Protein 4P56 (pdb70)

Foldseek 3Di:
DEFEEAEQADCPDLCRVQAVVLQVVLCVVVVNPYGYHYDPHHPDHQQCVLVCQLVVVGFKYKHWPFQDPPQPLLLQLLWAFQAFAFQQLSLLLSLVLCVVWPVLLCSSPRWAFQGKTKFGAKKWWFQPFEDAALCSLAAFEEEECGVVCLLSVLSHHHYDHDHLLCVCVCQVVVVGGTYIDQLLSCPSSVVLVRTAEMEAENRHRTIIMMTMTGRPVVLVPDDPVSNVVSSVCTRSVSRNSSRVSNRVSSVVSVCSVVVPSHDYHYHDPNRVVSSCVSCVCSLVVSVVVCVVSPTDSVVSSVSSSVSSVVVSD/DQAFEEAEQADCPALCNVQAVVLQVLLCVLVVNPYGYDYDPHHPDHQQCVLVCQLVVVGFKYKHWCFQDPPADLLLQLLWAPQQFAFQLLSLLLSLVLCVVWPVLLVRSPRWAFLGKTKFGAKKWWFQPFEDAALCSLAAFEEEECGSVCLLSVLSHHHYDHDHLLCVVVCQVVVVGGTYIDALLSCPRSVPLVRTQEMEGENRHNTMIMMTMTGRPVSLVVDDPVSNVVSSVCTGSVSRNSSRVSNRVSSVVSVCSVVVPRRDYHYHDPNRVVSSCVSCVCSLVVSVVVCVVSPTPSVVSSVSSSVSSVVVRVD/DEEFEEAEPADCPALCNVQAVVLQVLLCVLVVNPYGYHYDPHHPDHQQCVLVCQLVVVGFKYKHWCFQDPPAPLLLQLLWAFLNAQFWQLSLLLSLVLCVPWPCLVVRSPRWDFQGKTKFGAKKWWFQPQADAALCSLAAFEEEECGSVCLLSVLSHHHYDRDDLLCVQVCQVVPVGGTYIDALLSCPSNVCLVGTAEIEAENRHLTIIMMTMTGRPVSLVVDDPSSNVVSSVCTRSVSRNSSRVSNVVSSVVSVCVVVVPSHDYHYHDPNRNVSSCVSCVCSLVVSLVVSVVSPTPSVVSSVSSSVRSVVVD

Structure (mmCIF, N/CA/C/O backbone):
data_4P56
#
_entry.id   4P56
#
_cell.length_a   74.402
_cell.length_b   82.635
_cell.length_c   80.575
_cell.angle_alpha   90.000
_cell.angle_beta   90.840
_cell.angle_gamma   90.000
#
_symmetry.space_group_name_H-M   'P 1 21 1'
#
loop_
_entity.id
_entity.type
_entity.pdbx_description
1 polymer 'Putative extracellular solute-binding protein'
2 non-polymer '(R)-MANDELIC ACID'
3 non-polymer 'TRIETHYLENE GLYCOL'
4 non-polymer '(S)-MANDELIC ACID'
5 water water
#
loop_
_atom_site.group_PDB
_atom_site.id
_atom_site.type_symbol
_atom_site.label_atom_id
_atom_site.label_alt_id
_atom_site.label_comp_id
_atom_site.label_asym_id
_atom_site.label_entity_id
_atom_site.label_seq_id
_atom_site.pdbx_PDB_ins_code
_atom_site.Cartn_x
_atom_site.Cartn_y
_atom_site.Cartn_z
_atom_site.occupancy
_atom_site.B_iso_or_equiv
_atom_site.auth_seq_id
_atom_site.auth_comp_id
_atom_site.auth_asym_id
_atom_site.auth_atom_id
_atom_site.pdbx_PDB_model_num
ATOM 1 N N . VAL A 1 27 ? 44.821 33.017 14.866 1.00 18.07 27 VAL A N 1
ATOM 2 C CA . VAL A 1 27 ? 43.924 33.934 15.578 1.00 18.18 27 VAL A CA 1
ATOM 3 C C . VAL A 1 27 ? 42.480 33.818 15.106 1.00 25.92 27 VAL A C 1
ATOM 4 O O . VAL A 1 27 ? 42.163 34.031 13.928 1.00 22.54 27 VAL A O 1
ATOM 16 N N . GLU A 1 28 ? 41.619 33.486 16.053 1.00 22.32 28 GLU A N 1
ATOM 17 C CA . GLU A 1 28 ? 40.193 33.418 15.843 1.00 15.66 28 GLU A CA 1
ATOM 18 C C . GLU A 1 28 ? 39.583 34.666 16.477 1.00 14.95 28 GLU A C 1
ATOM 19 O O . GLU A 1 28 ? 39.717 34.895 17.668 1.00 15.94 28 GLU A O 1
ATOM 31 N N . LEU A 1 29 ? 38.945 35.487 15.667 1.00 13.75 29 LEU A N 1
ATOM 32 C CA . LEU A 1 29 ? 38.340 36.693 16.154 1.00 13.08 29 LEU A CA 1
ATOM 33 C C . LEU A 1 29 ? 36.881 36.428 16.485 1.00 13.22 29 LEU A C 1
ATOM 34 O O . LEU A 1 29 ? 36.109 35.981 15.621 1.00 15.34 29 LEU A O 1
ATOM 50 N N . THR A 1 30 ? 36.464 36.718 17.699 1.00 13.46 30 THR A N 1
ATOM 51 C CA . THR A 1 30 ? 35.063 36.523 17.998 1.00 13.63 30 THR A CA 1
ATOM 52 C C . THR A 1 30 ? 34.266 37.721 17.461 1.00 12.62 30 THR A C 1
ATOM 53 O O . THR A 1 30 ? 34.743 38.866 17.482 1.00 11.93 30 THR A O 1
ATOM 64 N N . LEU A 1 31 ? 33.054 37.428 16.999 1.00 12.66 31 LEU A N 1
ATOM 65 C CA . LEU A 1 31 ? 32.138 38.382 16.411 1.00 11.91 31 LEU A CA 1
ATOM 66 C C . LEU A 1 31 ? 30.788 38.286 17.126 1.00 12.28 31 LEU A C 1
ATOM 67 O O . LEU A 1 31 ? 30.225 37.210 17.219 1.00 13.11 31 LEU A O 1
ATOM 83 N N . SER A 1 32 ? 30.271 39.395 17.652 1.00 11.77 32 SER A N 1
ATOM 84 C CA . SER A 1 32 ? 28.913 39.401 18.182 1.00 12.08 32 SER A CA 1
ATOM 85 C C . SER A 1 32 ? 27.995 40.166 17.242 1.00 11.47 32 SER A C 1
ATOM 86 O O . SER A 1 32 ? 28.359 41.226 16.751 1.00 10.66 32 SER A O 1
ATOM 94 N N . SER A 1 33 ? 26.804 39.624 17.016 1.00 12.38 33 SER A N 1
ATOM 95 C CA . SER A 1 33 ? 25.784 40.300 16.219 1.00 14.51 33 SER A CA 1
ATOM 96 C C . SER A 1 33 ? 24.484 40.527 16.994 1.00 11.96 33 SER A C 1
ATOM 97 O O . SER A 1 33 ? 24.012 39.631 17.715 1.00 12.85 33 SER A O 1
ATOM 105 N N . TRP A 1 34 ? 23.908 41.713 16.844 1.00 11.34 34 TRP A N 1
ATOM 106 C CA . TRP A 1 34 ? 22.639 42.028 17.492 1.00 11.64 34 TRP A CA 1
ATOM 107 C C . TRP A 1 34 ? 21.487 41.883 16.490 1.00 15.63 34 TRP A C 1
ATOM 108 O O . TRP A 1 34 ? 20.351 42.222 16.792 1.00 12.22 34 TRP A O 1
ATOM 129 N N . LEU A 1 35 ? 21.808 41.365 15.298 1.00 13.32 35 LEU A N 1
ATOM 130 C CA . LEU A 1 35 ? 20.806 40.990 14.291 1.00 12.58 35 LEU A CA 1
ATOM 131 C C . LEU A 1 35 ? 20.727 39.473 14.137 1.00 13.65 35 LEU A C 1
ATOM 132 O O . LEU A 1 35 ? 21.706 38.784 14.367 1.00 14.81 35 LEU A O 1
ATOM 148 N N . PRO A 1 36 ? 19.567 38.957 13.721 1.00 18.38 36 PRO A N 1
ATOM 149 C CA . PRO A 1 36 ? 19.441 37.519 13.474 1.00 25.28 36 PRO A CA 1
ATOM 150 C C . PRO A 1 36 ? 20.486 37.073 12.465 1.00 21.93 36 PRO A C 1
ATOM 151 O O . PRO A 1 36 ? 20.856 37.873 11.600 1.00 17.47 36 PRO A O 1
ATOM 162 N N . PRO A 1 37 ? 20.929 35.815 12.547 1.00 17.80 37 PRO A N 1
ATOM 163 C CA . PRO A 1 37 ? 21.979 35.320 11.643 1.00 16.31 37 PRO A CA 1
ATOM 164 C C . PRO A 1 37 ? 21.518 35.243 10.191 1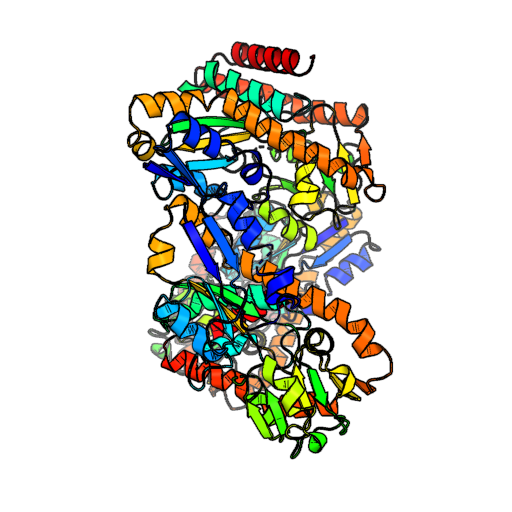.00 18.39 37 PRO A C 1
ATOM 165 O O . PRO A 1 37 ? 22.353 35.210 9.286 1.00 19.44 37 PRO A O 1
ATOM 176 N N . THR A 1 38 ? 20.207 35.224 9.976 1.00 17.20 38 THR A N 1
ATOM 177 C CA . THR A 1 38 ? 19.650 35.200 8.625 1.00 18.37 38 THR A CA 1
ATOM 178 C C . THR A 1 38 ? 19.607 36.614 7.984 1.00 17.33 38 THR A C 1
ATOM 179 O O . THR A 1 38 ? 19.415 36.752 6.775 1.00 18.71 38 THR A O 1
ATOM 190 N N . HIS A 1 39 ? 19.791 37.665 8.783 1.00 15.52 39 HIS A N 1
ATOM 191 C CA . HIS A 1 39 ? 19.765 39.029 8.242 1.00 14.58 39 HIS A CA 1
ATOM 192 C C . HIS A 1 39 ? 20.872 39.280 7.216 1.00 19.00 39 HIS A C 1
ATOM 193 O O . HIS A 1 39 ? 21.960 38.714 7.307 1.00 16.78 39 HIS A O 1
ATOM 208 N N . ALA A 1 40 ? 20.597 40.132 6.239 1.00 13.69 40 ALA A N 1
ATOM 209 C CA . ALA A 1 40 ? 21.591 40.468 5.218 1.00 15.55 40 ALA A CA 1
ATOM 210 C C . ALA A 1 40 ? 22.991 40.757 5.784 1.00 12.20 40 ALA A C 1
ATOM 211 O O . ALA A 1 40 ? 24.008 40.278 5.267 1.00 12.12 40 ALA A O 1
ATOM 218 N N . VAL A 1 41 ? 23.035 41.648 6.755 1.00 11.53 41 VAL A N 1
ATOM 219 C CA . VAL A 1 41 ? 24.272 42.025 7.413 1.00 15.22 41 VAL A CA 1
ATOM 220 C C . VAL A 1 41 ? 25.101 40.831 7.876 1.00 11.04 41 VAL A C 1
ATOM 221 O O . VAL A 1 41 ? 26.328 40.853 7.783 1.00 10.62 41 VAL A O 1
ATOM 234 N N . VAL A 1 42 ? 24.449 39.804 8.399 1.00 11.85 42 VAL A N 1
ATOM 235 C CA . VAL A 1 42 ? 25.199 38.633 8.843 1.00 12.28 42 VAL A CA 1
ATOM 236 C C . VAL A 1 42 ? 25.374 37.627 7.702 1.00 15.42 42 VAL A C 1
ATOM 237 O O . VAL A 1 42 ? 26.514 37.296 7.310 1.00 12.76 42 VAL A O 1
ATOM 250 N N . ALA A 1 43 ? 24.251 37.133 7.186 1.00 13.80 43 ALA A N 1
ATOM 251 C CA . ALA A 1 43 ? 24.259 36.030 6.245 1.00 14.70 43 ALA A CA 1
ATOM 252 C C . ALA A 1 43 ? 24.960 36.403 4.967 1.00 15.58 43 ALA A C 1
ATOM 253 O O . ALA A 1 43 ? 25.662 35.580 4.398 1.00 14.63 43 ALA A O 1
ATOM 260 N N . ASP A 1 44 ? 24.748 37.631 4.488 1.00 16.65 44 ASP A N 1
ATOM 261 C CA . ASP A 1 44 ? 25.255 37.963 3.160 1.00 13.39 44 ASP A CA 1
ATOM 262 C C . ASP A 1 44 ? 26.394 38.971 3.150 1.00 13.91 44 ASP A C 1
ATOM 263 O O . ASP A 1 44 ? 26.890 39.314 2.090 1.00 15.04 44 ASP A O 1
ATOM 272 N N . PHE A 1 45 ? 26.819 39.423 4.310 1.00 11.66 45 PHE A N 1
ATOM 273 C CA . PHE A 1 45 ? 27.933 40.371 4.380 1.00 10.76 45 PHE A CA 1
ATOM 274 C C . PHE A 1 45 ? 29.017 39.803 5.280 1.00 10.62 45 PHE A C 1
ATOM 275 O O . PHE A 1 45 ? 30.043 39.382 4.800 1.00 10.63 45 PHE A O 1
ATOM 292 N N . LEU A 1 46 ? 28.759 39.724 6.578 1.00 10.70 46 LEU A N 1
ATOM 293 C CA . LEU A 1 46 ? 29.808 39.361 7.521 1.00 10.59 46 LEU A CA 1
ATOM 294 C C . LEU A 1 46 ? 30.328 37.936 7.319 1.00 11.31 46 LEU A C 1
ATOM 295 O O . LEU A 1 46 ? 31.537 37.669 7.456 1.00 11.21 46 LEU A O 1
ATOM 328 N N . PRO A 1 48 ? 30.300 35.972 4.450 1.00 12.63 48 PRO A N 1
ATOM 329 C CA . PRO A 1 48 ? 31.198 35.898 3.289 1.00 12.55 48 PRO A CA 1
ATOM 330 C C . PRO A 1 48 ? 32.496 36.671 3.490 1.00 11.73 48 PRO A C 1
ATOM 331 O O . PRO A 1 48 ? 33.549 36.259 2.997 1.00 11.81 48 PRO A O 1
ATOM 342 N N . TRP A 1 49 ? 32.426 37.785 4.210 1.00 14.87 49 TRP A N 1
ATOM 343 C CA . TRP A 1 49 ? 33.612 38.610 4.446 1.00 12.69 49 TRP A CA 1
ATOM 344 C C . TRP A 1 49 ? 34.590 37.829 5.320 1.00 10.96 49 TRP A C 1
ATOM 345 O O . TRP A 1 49 ? 35.791 37.826 5.089 1.00 10.85 49 TRP A O 1
ATOM 366 N N . GLY A 1 50 ? 34.066 37.146 6.330 1.00 11.03 50 GLY A N 1
ATOM 367 C CA . GLY A 1 50 ? 34.899 36.282 7.157 1.00 12.05 50 GLY A CA 1
ATOM 368 C C . GLY A 1 50 ? 35.572 35.185 6.322 1.00 16.14 50 GLY A C 1
ATOM 369 O O . GLY A 1 50 ? 36.737 34.832 6.527 1.00 12.19 50 GLY A O 1
ATOM 373 N N . GLU A 1 51 ? 34.844 34.654 5.350 1.00 12.48 51 GLU A N 1
ATOM 374 C CA . GLU A 1 51 ? 35.425 33.639 4.470 1.00 13.09 51 GLU A CA 1
ATOM 375 C C . GLU A 1 51 ? 36.570 34.248 3.629 1.00 12.55 51 GLU A C 1
ATOM 376 O O . GLU A 1 51 ? 37.607 33.592 3.377 1.00 12.96 51 GLU A O 1
ATOM 388 N N . GLU A 1 52 ? 36.387 35.497 3.199 1.00 12.59 52 GLU A N 1
ATOM 389 C CA . GLU A 1 52 ? 37.421 36.168 2.411 1.00 14.20 52 GLU A CA 1
ATOM 390 C C . GLU A 1 52 ? 38.676 36.333 3.254 1.00 14.10 52 GLU A C 1
ATOM 391 O O . GLU A 1 52 ? 39.758 36.119 2.757 1.00 13.07 52 GLU A O 1
ATOM 403 N N . ILE A 1 53 ? 38.521 36.748 4.519 1.00 11.58 53 ILE A N 1
ATOM 404 C CA . ILE A 1 53 ? 39.637 36.898 5.436 1.00 14.19 53 ILE A CA 1
ATOM 405 C C . ILE A 1 53 ? 40.366 35.555 5.709 1.00 13.27 53 ILE A C 1
ATOM 406 O O . ILE A 1 53 ? 41.615 35.461 5.682 1.00 11.94 53 ILE A O 1
ATOM 422 N N . ARG A 1 54 ? 39.594 34.510 5.962 1.00 12.29 54 ARG A N 1
ATOM 423 C CA . ARG A 1 54 ? 40.167 33.178 6.160 1.00 13.17 54 ARG A CA 1
ATOM 424 C C . ARG A 1 54 ? 40.996 32.777 4.959 1.00 13.35 54 ARG A C 1
ATOM 425 O O . ARG A 1 54 ? 42.172 32.397 5.071 1.00 13.67 54 ARG A O 1
ATOM 446 N N . LYS A 1 55 ? 40.392 32.837 3.779 1.00 13.25 55 LYS A N 1
ATOM 447 C CA . LYS A 1 55 ? 41.103 32.399 2.593 1.00 13.52 55 LYS A CA 1
ATOM 448 C C . LYS A 1 55 ? 42.350 33.236 2.289 1.00 16.73 55 LYS A C 1
ATOM 449 O O . LYS A 1 55 ? 43.360 32.693 1.873 1.00 13.42 55 LYS A O 1
ATOM 468 N N . ALA A 1 56 ? 42.265 34.551 2.468 1.00 13.61 56 ALA A N 1
ATOM 469 C CA . ALA A 1 56 ? 43.380 35.441 2.164 1.00 16.36 56 ALA A CA 1
ATOM 470 C C . ALA A 1 56 ? 44.538 35.389 3.181 1.00 17.14 56 ALA A C 1
ATOM 471 O O . ALA A 1 56 ? 45.603 35.947 2.916 1.00 17.36 56 ALA A O 1
ATO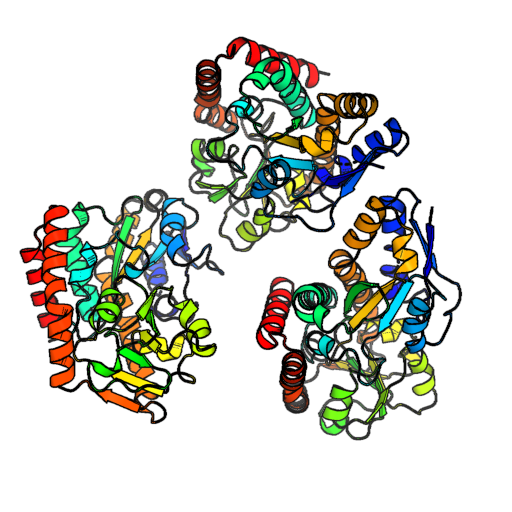M 478 N N . THR A 1 57 ? 44.336 34.751 4.333 1.00 12.46 57 THR A N 1
ATOM 479 C CA . THR A 1 57 ? 45.385 34.666 5.371 1.00 14.46 57 THR A CA 1
ATOM 480 C C . THR A 1 57 ? 45.743 33.195 5.632 1.00 13.72 57 THR A C 1
ATOM 481 O O . THR A 1 57 ? 46.358 32.839 6.642 1.00 14.22 57 THR A O 1
ATOM 492 N N . ASP A 1 58 ? 45.359 32.355 4.688 1.00 17.22 58 ASP A N 1
ATOM 493 C CA . ASP A 1 58 ? 45.563 30.897 4.768 1.00 17.90 58 ASP A CA 1
ATOM 494 C C . ASP A 1 58 ? 45.102 30.312 6.097 1.00 17.25 58 ASP A C 1
ATOM 495 O O . ASP A 1 58 ? 45.789 29.486 6.679 1.00 17.69 58 ASP A O 1
ATOM 504 N N . GLY A 1 59 ? 43.944 30.755 6.582 1.00 16.99 59 GLY A N 1
ATOM 505 C CA . GLY A 1 59 ? 43.407 30.251 7.831 1.00 17.23 59 GLY A CA 1
ATOM 506 C C . GLY A 1 59 ? 44.012 30.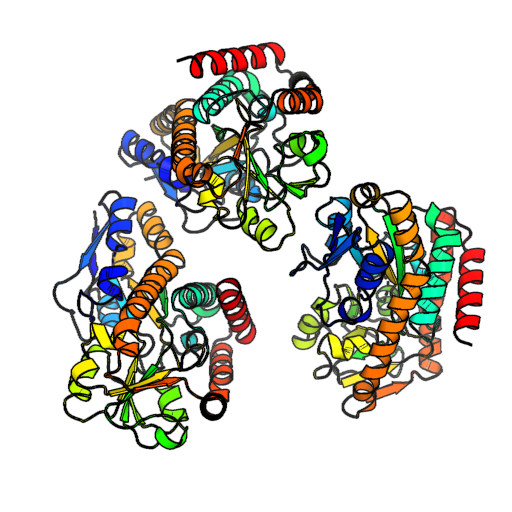874 9.062 1.00 18.95 59 GLY A C 1
ATOM 507 O O . GLY A 1 59 ? 43.611 30.576 10.172 1.00 19.73 59 GLY A O 1
ATOM 511 N N . ARG A 1 60 ? 44.973 31.766 8.892 1.00 15.33 60 ARG A N 1
ATOM 512 C CA . ARG A 1 60 ? 45.637 32.325 10.069 1.00 18.65 60 ARG A CA 1
ATOM 513 C C . ARG A 1 60 ? 44.743 33.283 10.848 1.00 16.70 60 ARG A C 1
ATOM 514 O O . ARG A 1 60 ? 44.965 33.517 12.052 1.00 22.27 60 ARG A O 1
ATOM 535 N N . VAL A 1 61 ? 43.759 33.852 10.161 1.00 15.40 61 VAL A N 1
ATOM 536 C CA . VAL A 1 61 ? 42.768 34.739 10.775 1.00 12.93 61 VAL A CA 1
ATOM 537 C C . VAL A 1 61 ? 41.380 34.275 10.382 1.00 17.51 61 VAL A C 1
ATOM 538 O O . VAL A 1 61 ? 41.071 34.176 9.207 1.00 19.29 61 VAL A O 1
ATOM 551 N N . THR A 1 62 ? 40.553 33.961 11.374 1.00 14.78 62 THR A N 1
ATOM 552 C CA . THR A 1 62 ? 39.163 33.620 11.101 1.00 13.60 62 THR A CA 1
ATOM 553 C C . THR A 1 62 ? 38.237 34.418 12.012 1.00 15.60 62 THR A C 1
ATOM 554 O O . THR A 1 62 ? 38.683 34.967 13.046 1.00 14.68 62 THR A O 1
ATOM 565 N N . LEU A 1 63 ? 36.975 34.513 11.603 1.00 10.92 63 LEU A N 1
ATOM 566 C CA . LEU A 1 63 ? 35.924 35.186 12.373 1.00 10.35 63 LEU A CA 1
ATOM 567 C C . LEU A 1 63 ? 34.985 34.113 12.890 1.00 18.20 63 LEU A C 1
ATOM 568 O O . LEU A 1 63 ? 34.505 33.280 12.114 1.00 18.03 63 LEU A O 1
ATOM 584 N N . ARG A 1 64 ? 34.717 34.112 14.190 1.00 12.67 64 ARG A N 1
ATOM 585 C CA . ARG A 1 64 ? 33.775 33.140 14.755 1.00 11.48 64 ARG A CA 1
ATOM 586 C C . ARG A 1 64 ? 32.562 33.904 15.235 1.00 12.32 64 ARG A C 1
ATOM 587 O O . ARG A 1 64 ? 32.680 34.746 16.127 1.00 10.89 64 ARG A O 1
ATOM 608 N N . LEU A 1 65 ? 31.415 33.640 14.622 1.00 11.01 65 LEU A N 1
ATOM 609 C CA . LEU A 1 65 ? 30.149 34.240 15.058 1.00 11.72 65 LEU A CA 1
ATOM 610 C C . LEU A 1 65 ? 29.625 33.602 16.335 1.00 12.18 65 LEU A C 1
ATOM 611 O O . LEU A 1 65 ? 29.348 32.404 16.385 1.00 11.78 65 LEU A O 1
ATOM 627 N N . LEU A 1 66 ? 29.518 34.406 17.380 1.00 12.37 66 LEU A N 1
ATOM 628 C CA . LEU A 1 66 ? 29.042 33.906 18.665 1.00 11.35 66 LEU A CA 1
ATOM 629 C C . LEU A 1 66 ? 27.554 33.589 18.510 1.00 12.19 66 LEU A C 1
ATOM 630 O O . LEU A 1 66 ? 26.843 34.278 17.781 1.00 12.10 66 LEU A O 1
ATOM 646 N N . PRO A 1 67 ? 27.076 32.551 19.195 1.00 12.69 67 PRO A N 1
ATOM 647 C CA . PRO A 1 67 ? 25.690 32.087 19.029 1.00 13.34 67 PRO A CA 1
ATOM 648 C C . PRO A 1 67 ? 24.625 33.047 19.606 1.00 15.45 67 PRO A C 1
ATOM 649 O O . PRO A 1 67 ? 23.460 32.920 19.245 1.00 17.73 67 PRO A O 1
ATOM 660 N N . LYS A 1 68 ? 25.013 33.957 20.491 1.00 15.77 68 LYS A N 1
ATOM 661 C CA . LYS A 1 68 ? 24.084 34.944 21.061 1.00 19.61 68 LYS A CA 1
ATOM 662 C C . LYS A 1 68 ? 24.724 36.311 21.035 1.00 16.18 68 LYS A C 1
ATOM 663 O O . LYS A 1 68 ? 25.959 36.444 21.069 1.00 15.01 68 LYS A O 1
ATOM 682 N N . ALA A 1 69 ? 23.901 37.357 21.020 1.00 13.66 69 ALA A N 1
ATOM 683 C CA . ALA A 1 69 ? 24.448 38.706 21.219 1.00 12.21 69 ALA A CA 1
ATOM 684 C C . ALA A 1 69 ? 25.041 38.770 22.630 1.00 11.75 69 ALA A C 1
ATOM 685 O O . ALA A 1 69 ? 24.436 38.252 23.557 1.00 15.75 69 ALA A O 1
ATOM 692 N N . VAL A 1 70 ? 26.228 39.359 22.801 1.00 13.52 70 VAL A N 1
ATOM 693 C CA . VAL A 1 70 ? 26.848 39.400 24.134 1.00 16.47 70 VAL A CA 1
ATOM 694 C C . VAL A 1 70 ? 26.301 40.532 25.003 1.00 14.54 70 VAL A C 1
ATOM 695 O O . VAL A 1 70 ? 26.525 40.560 26.209 1.00 17.33 70 VAL A O 1
ATOM 708 N N . THR A 1 71 ? 25.611 41.480 24.380 1.00 12.41 71 THR A N 1
ATOM 709 C CA . THR A 1 71 ? 24.962 42.565 25.120 1.00 11.67 71 THR A CA 1
ATOM 710 C C . THR A 1 71 ? 23.861 43.165 24.253 1.00 13.52 71 THR A C 1
ATOM 711 O O . THR A 1 71 ? 23.518 42.595 23.227 1.00 12.45 71 THR A O 1
ATOM 722 N N . ASN A 1 72 ? 23.301 44.301 24.659 1.00 14.27 72 ASN A N 1
ATOM 723 C CA . ASN A 1 72 ? 22.261 44.953 23.852 1.00 14.62 72 ASN A CA 1
ATOM 724 C C . ASN A 1 72 ? 22.880 45.631 22.638 1.00 10.97 72 ASN A C 1
ATOM 725 O O . ASN A 1 72 ? 24.090 45.781 22.562 1.00 12.59 72 ASN A O 1
ATOM 736 N N . PRO A 1 73 ? 22.057 46.064 21.680 1.00 12.22 73 PRO A N 1
ATOM 737 C CA . PRO A 1 73 ? 22.688 46.602 20.451 1.00 12.82 73 PRO A CA 1
ATOM 738 C C . PRO A 1 73 ? 23.642 47.784 20.655 1.00 15.34 73 PRO A C 1
ATOM 739 O O . PRO A 1 73 ? 24.773 47.785 20.147 1.00 13.95 73 PRO A O 1
ATOM 750 N N . ALA A 1 74 ? 23.222 48.792 21.408 1.00 10.73 74 ALA A N 1
ATOM 751 C CA . ALA A 1 74 ? 24.079 49.940 21.611 1.00 12.63 74 ALA A CA 1
ATOM 752 C C . ALA A 1 74 ? 25.343 49.576 22.394 1.00 11.55 74 ALA A C 1
ATOM 753 O O . ALA A 1 74 ? 26.399 50.153 22.167 1.00 16.80 74 ALA A O 1
ATOM 760 N N . GLY A 1 75 ? 25.234 48.578 23.284 1.00 12.98 75 GLY A N 1
ATOM 761 C CA . GLY A 1 75 ? 26.354 48.118 24.093 1.00 10.06 75 GLY A CA 1
ATOM 762 C C . GLY A 1 75 ? 27.483 47.464 23.317 1.00 9.58 75 GLY A C 1
ATOM 763 O O . GLY A 1 75 ? 28.565 47.198 23.850 1.00 9.85 75 GLY A O 1
ATOM 767 N N . HIS A 1 76 ? 27.249 47.199 22.047 1.00 8.96 76 HIS A N 1
ATOM 768 C CA . HIS A 1 76 ? 28.243 46.505 21.245 1.00 8.61 76 HIS A CA 1
ATOM 769 C C . HIS A 1 76 ? 29.528 47.320 21.011 1.00 8.56 76 HIS A C 1
ATOM 770 O O . HIS A 1 76 ? 30.588 46.740 20.827 1.00 8.88 76 HIS A O 1
ATOM 785 N N . PHE A 1 77 ? 29.468 48.647 21.047 1.00 8.73 77 PHE A N 1
ATOM 786 C CA . PHE A 1 77 ? 30.692 49.414 20.846 1.00 8.87 77 PHE A CA 1
ATOM 787 C C . PHE A 1 77 ? 31.635 49.162 22.033 1.00 9.83 77 PHE A C 1
ATOM 788 O O . PHE A 1 77 ? 32.813 48.810 21.865 1.00 11.71 77 PHE A O 1
ATOM 805 N N . ASP A 1 78 ? 31.115 49.357 23.239 1.00 10.86 78 ASP A N 1
ATOM 806 C CA . ASP A 1 78 ? 31.903 49.100 24.445 1.00 11.31 78 ASP A CA 1
ATOM 807 C C . ASP A 1 78 ? 32.338 47.622 24.574 1.00 10.91 78 ASP A C 1
ATOM 808 O O . ASP A 1 78 ? 33.415 47.347 25.109 1.00 11.99 78 ASP A O 1
ATOM 817 N N . ALA A 1 79 ? 31.510 46.688 24.116 1.00 10.18 79 ALA A N 1
ATOM 818 C CA . ALA A 1 79 ? 31.897 45.267 24.159 1.00 12.65 79 ALA A CA 1
ATOM 819 C C . ALA A 1 79 ? 33.209 45.093 23.423 1.00 13.80 79 ALA A C 1
ATOM 820 O O . ALA A 1 79 ? 34.111 44.383 23.898 1.00 10.42 79 ALA A O 1
ATOM 827 N N . VAL A 1 80 ? 33.348 45.770 22.287 1.00 9.51 80 VAL A N 1
ATOM 828 C CA . VAL A 1 80 ? 34.610 45.692 21.539 1.00 9.44 80 VAL A CA 1
ATOM 829 C C . VAL A 1 80 ? 35.744 46.429 22.259 1.00 10.72 80 VAL A C 1
ATOM 830 O O . VAL A 1 80 ? 36.845 45.869 22.450 1.00 10.44 80 VAL A O 1
ATOM 843 N N . ARG A 1 81 ? 35.465 47.661 22.699 1.00 10.35 81 ARG A N 1
ATOM 844 C CA . ARG A 1 81 ? 36.467 48.472 23.336 1.00 11.10 81 ARG A CA 1
ATOM 845 C C . ARG A 1 81 ? 36.997 47.776 24.585 1.00 11.81 81 ARG A C 1
ATOM 846 O O . ARG A 1 81 ? 38.194 47.794 24.851 1.00 12.40 81 ARG A O 1
ATOM 867 N N . ASP A 1 82 ? 36.104 47.118 25.317 1.00 14.23 82 ASP A N 1
ATOM 868 C CA . ASP A 1 82 ? 36.461 46.473 26.580 1.00 17.63 82 ASP A CA 1
ATOM 869 C C . ASP A 1 82 ? 37.050 45.079 26.375 1.00 15.44 82 ASP A C 1
ATOM 870 O O . ASP A 1 82 ? 37.470 44.427 27.320 1.00 16.15 82 ASP A O 1
ATOM 879 N N . GLY A 1 83 ? 37.055 44.583 25.148 1.00 11.85 83 GLY A N 1
ATOM 880 C CA . GLY A 1 83 ? 37.686 43.298 24.877 1.00 13.60 83 GLY A CA 1
ATOM 881 C C . GLY A 1 83 ? 36.809 42.072 25.136 1.00 17.86 83 GLY A C 1
ATOM 882 O O . GLY A 1 83 ? 37.301 40.937 25.181 1.00 18.71 83 GLY A O 1
ATOM 886 N N . LEU A 1 84 ? 35.513 42.300 25.322 1.00 11.59 84 LEU A N 1
ATOM 887 C CA . LEU A 1 84 ? 34.540 41.221 25.509 1.00 11.66 84 LEU A CA 1
ATOM 888 C C . LEU A 1 84 ? 34.363 40.418 24.232 1.00 11.04 84 LEU A C 1
ATOM 889 O O . LEU A 1 84 ? 34.188 39.179 24.263 1.00 12.11 84 LEU A O 1
ATOM 905 N N . VAL A 1 85 ? 34.430 41.109 23.098 1.00 12.07 85 VAL A N 1
ATOM 906 C CA . VAL A 1 85 ? 34.444 40.452 21.784 1.00 10.49 85 VAL A CA 1
ATOM 907 C C . VAL A 1 85 ? 35.399 41.208 20.906 1.00 12.52 85 VAL A C 1
ATOM 908 O O . VAL A 1 85 ? 35.745 42.361 21.204 1.00 15.10 85 VAL A O 1
ATOM 921 N N . ASP A 1 86 ? 35.834 40.581 19.812 1.00 11.32 86 ASP A N 1
ATOM 922 C CA . ASP A 1 86 ? 36.884 41.159 18.999 1.00 9.36 86 ASP A CA 1
ATOM 923 C C . ASP A 1 86 ? 36.343 42.090 17.899 1.00 8.88 86 ASP A C 1
ATOM 924 O O . ASP A 1 86 ? 36.972 43.105 17.604 1.00 10.19 86 ASP A O 1
ATOM 933 N N . VAL A 1 87 ? 35.205 41.731 17.313 1.00 8.56 87 VAL A N 1
ATOM 934 C CA . VAL A 1 87 ? 34.664 42.420 16.151 1.00 8.22 87 VAL A CA 1
ATOM 935 C C . VAL A 1 87 ? 33.154 42.575 16.265 1.00 7.95 87 VAL A C 1
ATOM 936 O O . VAL A 1 87 ? 32.462 41.693 16.759 1.00 9.43 87 VAL A O 1
ATOM 949 N N . THR A 1 88 ? 32.642 43.717 15.831 1.00 8.15 88 THR A N 1
ATOM 950 C CA . THR A 1 88 ? 31.215 43.842 15.684 1.00 11.90 88 THR A CA 1
ATOM 951 C C . THR A 1 88 ? 30.857 44.925 14.686 1.00 10.76 88 THR A C 1
ATOM 952 O O . THR A 1 88 ? 31.735 45.545 14.110 1.00 8.14 88 THR A O 1
ATOM 963 N N . PHE A 1 89 ? 29.553 45.131 14.507 1.00 7.74 89 PHE A N 1
ATOM 964 C CA . PHE A 1 89 ? 29.045 46.303 13.780 1.00 8.52 89 PHE A CA 1
ATOM 965 C C . PHE A 1 89 ? 28.158 47.129 14.699 1.00 10.89 89 PHE A C 1
ATOM 966 O O . PHE A 1 89 ? 27.488 46.584 15.586 1.00 9.02 89 PHE A O 1
ATOM 983 N N . VAL A 1 90 ? 28.173 48.445 14.510 1.00 9.66 90 VAL A N 1
ATOM 984 C CA . VAL A 1 90 ? 27.388 49.324 15.366 1.00 7.22 90 VAL A CA 1
ATOM 985 C C . VAL A 1 90 ? 26.665 50.313 14.487 1.00 7.84 90 VAL A C 1
ATOM 986 O O . VAL A 1 90 ? 27.197 50.720 13.459 1.00 8.17 90 VAL A O 1
ATOM 999 N N . SER A 1 91 ? 25.460 50.701 14.890 1.00 7.44 91 SER A N 1
ATOM 1000 C CA . SER A 1 91 ? 24.741 51.710 14.147 1.00 8.64 91 SER A CA 1
ATOM 1001 C C . SER A 1 91 ? 25.060 53.095 14.696 1.00 8.84 91 SER A C 1
ATOM 1002 O O . SER A 1 91 ? 24.933 53.335 15.875 1.00 10.78 91 SER A O 1
ATOM 1010 N N . HIS A 1 92 ? 25.412 54.000 13.799 1.00 8.05 92 HIS A N 1
ATOM 1011 C CA . HIS A 1 92 ? 25.736 55.358 14.180 1.00 9.05 92 HIS A CA 1
ATOM 1012 C C . HIS A 1 92 ? 24.547 56.082 14.765 1.00 17.40 92 HIS A C 1
ATOM 1013 O O . HIS A 1 92 ? 24.709 57.033 15.522 1.00 23.56 92 HIS A O 1
ATOM 1028 N N . ALA A 1 93 ? 23.360 55.594 14.453 1.00 9.54 93 ALA A N 1
ATOM 1029 C CA . ALA A 1 93 ? 22.137 56.140 15.033 1.00 11.67 93 ALA A CA 1
ATOM 1030 C C . ALA A 1 93 ? 21.971 55.854 16.533 1.00 9.44 93 ALA A C 1
ATOM 1031 O O . ALA A 1 93 ? 21.182 56.515 17.207 1.00 10.71 93 ALA A O 1
ATOM 1038 N N . TYR A 1 94 ? 22.658 54.854 17.057 1.00 8.49 94 TYR A N 1
ATOM 1039 C CA . TYR A 1 94 ? 22.351 54.361 18.389 1.00 9.30 94 TYR A CA 1
ATOM 1040 C C . TYR A 1 94 ? 23.118 55.119 19.482 1.00 12.03 94 TYR A C 1
ATOM 1041 O O . TYR A 1 94 ? 22.992 54.774 20.648 1.00 12.02 94 TYR A O 1
ATOM 1059 N N . TYR A 1 95 ? 23.901 56.125 19.099 1.00 11.60 95 TYR A N 1
ATOM 1060 C CA . TYR A 1 95 ? 24.738 56.878 20.073 1.00 12.90 95 TYR A CA 1
ATOM 1061 C C . TYR A 1 95 ? 24.531 58.380 19.982 1.00 12.41 95 TYR A C 1
ATOM 1062 O O . TYR A 1 95 ? 25.319 59.085 19.370 1.00 16.39 95 TYR A O 1
ATOM 1080 N N . PRO A 1 96 ? 23.479 58.875 20.622 1.00 18.65 96 PRO A N 1
ATOM 1081 C CA . PRO A 1 96 ? 23.113 60.299 20.567 1.00 27.09 96 PRO A CA 1
ATOM 1082 C C . PRO A 1 96 ? 24.293 61.171 20.895 1.00 24.58 96 PRO A C 1
ATOM 1083 O O . PRO A 1 96 ? 24.873 60.969 21.970 1.00 14.22 96 PRO A O 1
ATOM 1094 N N . GLY A 1 97 ? 24.641 62.078 19.982 1.00 20.74 97 GLY A N 1
ATOM 1095 C CA . GLY A 1 97 ? 25.741 63.010 20.151 1.00 22.96 97 GLY A CA 1
ATOM 1096 C C . GLY A 1 97 ? 27.121 62.588 19.667 1.00 29.42 97 GLY A C 1
ATOM 1097 O O . GLY A 1 97 ? 28.005 63.430 19.667 1.00 27.58 97 GLY A O 1
ATOM 1101 N N . ARG A 1 98 ? 27.333 61.335 19.233 1.00 20.76 98 ARG A N 1
ATOM 1102 C CA . ARG A 1 98 ? 28.700 60.812 19.145 1.00 27.44 98 ARG A CA 1
ATOM 1103 C C . ARG A 1 98 ? 29.303 60.632 17.756 1.00 29.77 98 ARG A C 1
ATOM 1104 O O . ARG A 1 98 ? 30.543 60.520 17.581 1.00 23.05 98 ARG A O 1
ATOM 1125 N N . PHE A 1 99 ? 28.410 60.590 16.790 1.00 11.53 99 PHE A N 1
ATOM 1126 C CA . PHE A 1 99 ? 28.742 60.328 15.395 1.00 10.92 99 PHE A CA 1
ATOM 1127 C C . PHE A 1 99 ? 28.064 61.379 14.524 1.00 10.86 99 PHE A C 1
ATOM 1128 O O . PHE A 1 99 ? 27.546 61.090 13.437 1.00 10.40 99 PHE A O 1
ATOM 1145 N N . GLN A 1 100 ? 28.114 62.618 14.989 1.00 12.91 100 GLN A N 1
ATOM 1146 C CA . GLN A 1 100 ? 27.509 63.717 14.252 1.00 12.27 100 GLN A CA 1
ATOM 1147 C C . GLN A 1 100 ? 28.103 63.869 12.868 1.00 11.98 100 GLN A C 1
ATOM 1148 O O . GLN A 1 100 ? 27.399 64.289 11.934 1.00 13.15 100 GLN A O 1
ATOM 1162 N N . LEU A 1 101 ? 29.385 63.536 12.711 1.00 11.21 101 LEU A N 1
ATOM 1163 C CA . LEU A 1 101 ? 30.031 63.708 11.420 1.00 12.29 101 LEU A CA 1
ATOM 1164 C C . LEU A 1 101 ? 29.523 62.723 10.348 1.00 12.28 101 LEU A C 1
ATOM 1165 O O . LEU A 1 101 ? 29.767 62.941 9.183 1.00 10.51 101 LEU A O 1
ATOM 1181 N N . THR A 1 102 ? 28.865 61.639 10.728 1.00 10.82 102 THR A N 1
ATOM 1182 C CA . THR A 1 102 ? 28.369 60.695 9.716 1.00 9.56 102 THR A CA 1
ATOM 1183 C C . THR A 1 102 ? 27.120 61.183 8.979 1.00 9.57 102 THR A C 1
ATOM 1184 O O . THR A 1 102 ? 26.727 60.595 7.981 1.00 9.31 102 THR A O 1
ATOM 1195 N N . LYS A 1 103 ? 26.500 62.240 9.473 1.00 9.94 103 LYS A N 1
ATOM 1196 C CA . LYS A 1 103 ? 25.193 62.641 8.985 1.00 10.01 103 LYS A CA 1
ATOM 1197 C C . LYS A 1 103 ? 25.187 63.183 7.535 1.00 12.27 103 LYS A C 1
ATOM 1198 O O . LYS A 1 103 ? 24.142 63.219 6.913 1.00 10.16 103 LYS A O 1
ATOM 1217 N N . PHE A 1 104 ? 26.339 63.592 7.004 1.00 10.31 104 PHE A N 1
ATOM 1218 C CA . PHE A 1 104 ? 26.413 64.046 5.600 1.00 10.68 104 PHE A CA 1
ATOM 1219 C C . PHE A 1 104 ? 25.940 62.947 4.654 1.00 10.19 104 PHE A C 1
ATOM 1220 O O . PHE A 1 104 ? 25.444 63.234 3.562 1.00 11.36 104 PHE A O 1
ATOM 1237 N N . ALA A 1 105 ? 26.096 61.681 5.055 1.00 10.03 105 ALA A N 1
ATOM 1238 C CA . ALA A 1 105 ? 25.905 60.553 4.136 1.00 9.76 105 ALA A CA 1
ATOM 1239 C C . ALA A 1 105 ? 24.473 60.038 4.085 1.00 14.05 105 ALA A C 1
ATOM 1240 O O . ALA A 1 105 ? 24.164 59.159 3.274 1.00 12.27 105 ALA A O 1
ATOM 1247 N N . VAL A 1 106 ? 23.613 60.593 4.928 1.00 9.43 106 VAL A N 1
ATOM 1248 C CA . VAL A 1 106 ? 22.293 60.010 5.161 1.00 10.46 106 VAL A CA 1
ATOM 1249 C C . VAL A 1 106 ? 21.161 61.045 5.103 1.00 12.65 106 VAL A C 1
ATOM 1250 O O . VAL A 1 106 ? 20.037 60.779 5.542 1.00 12.46 106 VAL A O 1
ATOM 1263 N N . LEU A 1 107 ? 21.440 62.199 4.504 1.00 13.61 107 LEU A N 1
ATOM 1264 C CA . LEU A 1 107 ? 20.451 63.257 4.411 1.00 13.69 107 LEU A CA 1
ATOM 1265 C C . LEU A 1 107 ? 19.281 62.814 3.524 1.00 10.71 107 LEU A C 1
ATOM 1266 O O . LEU A 1 107 ? 19.412 61.906 2.717 1.00 12.99 107 LEU A O 1
ATOM 1282 N N . PRO A 1 108 ? 18.126 63.460 3.676 1.00 11.07 108 PRO A N 1
ATOM 1283 C CA . PRO A 1 108 ? 17.013 63.091 2.785 1.00 11.30 108 PRO A CA 1
ATOM 1284 C C . PRO A 1 108 ? 17.353 63.268 1.299 1.00 17.67 108 PRO A C 1
ATOM 1285 O O . PRO A 1 108 ? 18.039 64.228 0.938 1.00 13.11 108 PRO A O 1
ATOM 1296 N N . PHE A 1 109 ? 16.893 62.331 0.477 1.00 12.98 109 PHE A N 1
ATOM 1297 C CA . PHE A 1 109 ? 16.862 62.456 -0.997 1.00 14.01 109 PHE A CA 1
ATOM 1298 C C . PHE A 1 109 ? 18.223 62.478 -1.669 1.00 19.54 109 PHE A C 1
ATOM 1299 O O . PHE A 1 109 ? 18.424 63.204 -2.636 1.00 26.46 109 PHE A O 1
ATOM 1316 N N . SER A 1 110 ? 19.152 61.698 -1.156 1.00 20.65 110 SER A N 1
ATOM 1317 C CA . SER A 1 110 ? 20.539 61.861 -1.529 1.00 28.38 110 SER A CA 1
ATOM 1318 C C . SER A 1 110 ? 21.215 60.637 -2.115 1.00 26.41 110 SER A C 1
ATOM 1319 O O . SER A 1 110 ? 22.399 60.692 -2.406 1.00 28.12 110 SER A O 1
ATOM 1327 N N . GLY A 1 111 ? 20.521 59.520 -2.236 1.00 30.06 111 GLY A N 1
ATOM 1328 C CA . GLY A 1 111 ? 21.218 58.313 -2.663 1.00 31.10 111 GLY A CA 1
ATOM 1329 C C . GLY A 1 111 ? 20.297 57.164 -2.983 1.00 26.27 111 GLY A C 1
ATOM 1330 O O . GLY A 1 111 ? 19.477 56.783 -2.141 1.00 17.94 111 GLY A O 1
ATOM 1334 N N . ASP A 1 112 ? 20.483 56.596 -4.176 1.00 20.82 112 ASP A N 1
ATOM 1335 C CA . ASP A 1 112 ? 19.568 55.598 -4.740 1.00 25.36 112 ASP A CA 1
ATOM 1336 C C . ASP A 1 112 ? 19.723 54.205 -4.150 1.00 15.82 112 ASP A C 1
ATOM 1337 O O . ASP A 1 112 ? 18.747 53.444 -4.063 1.00 17.25 112 ASP A O 1
ATOM 1346 N N . THR A 1 113 ? 20.951 53.841 -3.814 1.00 11.17 113 THR A N 1
ATOM 1347 C CA . THR A 1 113 ? 21.223 52.461 -3.407 1.00 13.28 113 THR A CA 1
ATOM 1348 C C . THR A 1 113 ? 22.129 52.429 -2.195 1.00 10.93 113 THR A C 1
ATOM 1349 O O . THR A 1 113 ? 22.820 53.399 -1.908 1.00 14.45 113 THR A O 1
ATOM 1360 N N . ALA A 1 114 ? 22.106 51.308 -1.467 1.00 9.86 114 ALA A N 1
ATOM 1361 C CA . ALA A 1 114 ? 23.043 51.103 -0.382 1.00 9.51 114 ALA A CA 1
ATOM 1362 C C . ALA A 1 114 ? 24.476 51.023 -0.910 1.00 10.42 114 ALA A C 1
ATOM 1363 O O . ALA A 1 114 ? 25.406 51.438 -0.226 1.00 9.08 114 ALA A O 1
ATOM 1370 N N . THR A 1 115 ? 24.665 50.459 -2.102 1.00 11.87 115 THR A N 1
ATOM 1371 C CA . THR A 1 115 ? 26.013 50.322 -2.646 1.00 9.91 115 THR A CA 1
ATOM 1372 C C . THR A 1 115 ? 26.674 51.661 -2.890 1.00 9.94 115 THR A C 1
ATOM 1373 O O . THR A 1 115 ? 27.794 51.921 -2.409 1.00 9.69 115 THR A O 1
ATOM 1384 N N . SER A 1 116 ? 26.020 52.529 -3.647 1.00 10.32 116 SER A N 1
ATOM 1385 C CA . SER A 1 116 ? 26.602 53.841 -3.922 1.00 13.05 116 SER A CA 1
ATOM 1386 C C . SER A 1 116 ? 26.840 54.662 -2.636 1.00 14.28 116 SER A C 1
ATOM 1387 O O . SER A 1 116 ? 27.936 55.224 -2.428 1.00 11.97 116 SER A O 1
ATOM 1395 N N . ARG A 1 117 ? 25.847 54.688 -1.748 1.00 14.75 117 ARG A N 1
ATOM 1396 C CA . ARG A 1 117 ? 25.969 55.439 -0.477 1.00 14.08 117 ARG A CA 1
ATOM 1397 C C . ARG A 1 117 ? 27.067 54.898 0.445 1.00 13.61 117 ARG A C 1
ATOM 1398 O O . ARG A 1 117 ? 27.773 55.677 1.103 1.00 9.74 117 ARG A O 1
ATOM 1419 N N . SER A 1 118 ? 27.197 53.573 0.513 1.00 13.85 118 SER A N 1
ATOM 1420 C CA . SER A 1 118 ? 28.223 52.956 1.343 1.00 9.50 118 SER A CA 1
ATOM 1421 C C . SER A 1 118 ? 29.611 53.343 0.848 1.00 13.75 118 SER A C 1
ATOM 1422 O O . SER A 1 118 ? 30.477 53.749 1.616 1.00 9.32 118 SER A O 1
ATOM 1430 N N . ILE A 1 119 ? 29.835 53.178 -0.446 1.00 10.58 119 ILE A N 1
ATOM 1431 C CA . ILE A 1 119 ? 31.148 53.455 -1.010 1.00 10.13 119 ILE A CA 1
ATOM 1432 C C . ILE A 1 119 ? 31.482 54.925 -0.827 1.00 9.41 119 ILE A C 1
ATOM 1433 O O . ILE A 1 119 ? 32.569 55.258 -0.379 1.00 11.84 119 ILE A O 1
ATOM 1449 N N . ALA A 1 120 ? 30.543 55.800 -1.157 1.00 9.60 120 ALA A N 1
ATOM 1450 C CA . ALA A 1 120 ? 30.798 57.231 -1.064 1.00 10.17 120 ALA A CA 1
ATOM 1451 C C . ALA A 1 120 ? 30.938 57.658 0.391 1.00 9.53 120 ALA A C 1
ATOM 1452 O O . ALA A 1 120 ? 31.778 58.502 0.726 1.00 9.70 120 ALA A O 1
ATOM 1459 N N . ALA A 1 121 ? 30.164 57.053 1.282 1.00 9.55 121 ALA A N 1
ATOM 1460 C CA . ALA A 1 121 ? 30.277 57.406 2.702 1.00 8.95 121 ALA A CA 1
ATOM 1461 C C . ALA A 1 121 ? 31.643 57.041 3.257 1.00 8.88 121 ALA A C 1
ATOM 1462 O O . ALA A 1 121 ? 32.280 57.848 3.927 1.00 9.03 121 ALA A O 1
ATOM 1469 N N . TRP A 1 122 ? 32.082 55.811 3.021 1.00 8.72 122 TRP A N 1
ATOM 1470 C CA . TRP A 1 122 ? 33.401 55.399 3.490 1.00 8.72 122 TRP A CA 1
ATOM 1471 C C . TRP A 1 122 ? 34.510 56.232 2.862 1.00 9.07 122 TRP A C 1
ATOM 1472 O O . TRP A 1 122 ? 35.426 56.663 3.550 1.00 9.20 122 TRP A O 1
ATOM 1493 N N . ASP A 1 123 ? 34.470 56.421 1.557 1.00 9.32 123 ASP A N 1
ATOM 1494 C CA . ASP A 1 123 ? 35.562 57.120 0.892 1.00 11.81 123 ASP A CA 1
ATOM 1495 C C . ASP A 1 123 ? 35.668 58.523 1.498 1.00 10.65 123 ASP A C 1
ATOM 1496 O O . ASP A 1 123 ? 36.766 59.034 1.730 1.00 10.28 123 ASP A O 1
ATOM 1505 N N . THR A 1 124 ? 34.528 59.134 1.791 1.00 9.94 124 THR A N 1
ATOM 1506 C CA . THR A 1 124 ? 34.521 60.515 2.303 1.00 10.28 124 THR A CA 1
ATOM 1507 C C . THR A 1 124 ? 35.066 60.511 3.740 1.00 10.17 124 THR A C 1
ATOM 1508 O O . THR A 1 124 ? 35.912 61.349 4.098 1.00 10.58 124 THR A O 1
ATOM 1519 N N . TYR A 1 125 ? 34.563 59.574 4.550 1.00 9.72 125 TYR A N 1
ATOM 1520 C CA . TYR A 1 125 ? 34.948 59.451 5.963 1.00 9.69 125 TYR A CA 1
ATOM 1521 C C . TYR A 1 125 ? 36.452 59.189 6.090 1.00 9.88 125 TYR A C 1
ATOM 1522 O O . TYR A 1 125 ? 37.144 59.826 6.867 1.00 10.24 125 TYR A O 1
ATOM 1540 N N . GLU A 1 126 ? 36.941 58.247 5.303 1.00 11.07 126 GLU A N 1
ATOM 1541 C CA . GLU A 1 126 ? 38.357 57.924 5.291 1.00 11.14 126 GLU A CA 1
ATOM 1542 C C . GLU A 1 126 ? 39.217 59.136 4.892 1.00 10.82 126 GLU A C 1
ATOM 1543 O O . GLU A 1 126 ? 40.217 59.420 5.527 1.00 11.48 126 GLU A O 1
ATOM 1555 N N . LYS A 1 127 ? 38.834 59.829 3.826 1.00 10.67 127 LYS A N 1
ATOM 1556 C CA . LYS A 1 127 ? 39.654 60.945 3.334 1.00 15.73 127 LYS A CA 1
ATOM 1557 C C . LYS A 1 127 ? 39.622 62.178 4.242 1.00 13.84 127 LYS A C 1
ATOM 1558 O O . LYS A 1 127 ? 40.622 62.852 4.391 1.00 12.25 127 LYS A O 1
ATOM 1577 N N . TYR A 1 128 ? 38.480 62.488 4.840 1.00 11.93 128 TYR A N 1
ATOM 1578 C CA . TYR A 1 128 ? 38.325 63.796 5.490 1.00 12.03 128 TYR A CA 1
ATOM 1579 C C . TYR A 1 128 ? 38.058 63.748 6.998 1.00 11.96 128 TYR A C 1
ATOM 1580 O O . TYR A 1 128 ? 38.284 64.735 7.694 1.00 12.52 128 TYR A O 1
ATOM 1598 N N . LEU A 1 129 ? 37.512 62.645 7.499 1.00 10.76 129 LEU A N 1
ATOM 1599 C CA . LEU A 1 129 ? 36.877 62.700 8.811 1.00 10.29 129 LEU A CA 1
ATOM 1600 C C . LEU A 1 129 ? 37.542 61.838 9.891 1.00 15.43 129 LEU A C 1
ATOM 1601 O O . LEU A 1 129 ? 37.228 61.978 11.074 1.00 9.76 129 LEU A O 1
ATOM 1617 N N . LEU A 1 130 ? 38.465 60.976 9.498 1.00 10.63 130 LEU A N 1
ATOM 1618 C CA . LEU A 1 130 ? 39.077 60.049 10.446 1.00 12.19 130 LEU A CA 1
ATOM 1619 C C . LEU A 1 130 ? 39.781 60.776 11.591 1.00 12.49 130 LEU A C 1
ATOM 1620 O O . LEU A 1 130 ? 39.782 60.286 12.725 1.00 12.69 130 LEU A O 1
ATOM 1636 N N . LYS A 1 131 ? 40.421 61.914 11.291 1.00 11.20 131 LYS A N 1
ATOM 1637 C CA . LYS A 1 131 ? 41.188 62.652 12.290 1.00 11.87 131 LYS A CA 1
ATOM 1638 C C . LYS A 1 131 ? 40.386 63.196 13.472 1.00 11.69 131 LYS A C 1
ATOM 1639 O O . LYS A 1 131 ? 40.959 63.480 14.521 1.00 12.18 131 LYS A O 1
ATOM 1658 N N . ALA A 1 132 ? 39.071 63.289 13.310 1.00 12.24 132 ALA A N 1
ATOM 1659 C CA . ALA A 1 132 ? 38.181 63.764 14.371 1.00 13.59 132 ALA A CA 1
ATOM 1660 C C . ALA A 1 132 ? 37.970 62.751 15.528 1.00 15.84 132 ALA A C 1
ATOM 1661 O O . ALA A 1 132 ? 37.425 63.109 16.590 1.00 14.47 132 ALA A O 1
ATOM 1668 N N . ASP A 1 133 ? 38.352 61.497 15.294 1.00 11.47 133 ASP A N 1
ATOM 1669 C CA . ASP A 1 133 ? 38.420 60.450 16.330 1.00 15.00 133 ASP A CA 1
ATOM 1670 C C . ASP A 1 133 ? 37.044 60.097 16.912 1.00 9.92 133 ASP A C 1
ATOM 1671 O O . ASP A 1 133 ? 36.936 59.765 18.093 1.00 12.96 133 ASP A O 1
ATOM 1680 N N . GLU A 1 134 ? 35.997 60.116 16.093 1.00 8.88 134 GLU A N 1
ATOM 1681 C CA . GLU A 1 134 ? 34.673 59.737 16.598 1.00 8.41 134 GLU A CA 1
ATOM 1682 C C . GLU A 1 134 ? 34.625 58.295 17.117 1.00 8.16 134 GLU A C 1
ATOM 1683 O O . GLU A 1 134 ? 33.822 58.004 18.008 1.00 9.41 134 GLU A O 1
ATOM 1695 N N . HIS A 1 135 ? 35.444 57.398 16.552 1.00 12.62 135 HIS A N 1
ATOM 1696 C CA . HIS A 1 135 ? 35.446 55.973 16.942 1.00 13.99 135 HIS A CA 1
ATOM 1697 C C . HIS A 1 135 ? 36.556 55.685 17.962 1.00 9.72 135 HIS A C 1
ATOM 1698 O O . HIS A 1 135 ? 37.231 54.660 17.893 1.00 12.80 135 HIS A O 1
ATOM 1713 N N . LYS A 1 136 ? 36.771 56.626 18.886 1.00 9.42 136 LYS A N 1
ATOM 1714 C CA . LYS A 1 136 ? 37.879 56.532 19.825 1.00 12.22 136 LYS A CA 1
ATOM 1715 C C . LYS A 1 136 ? 37.849 55.192 20.547 1.00 10.33 136 LYS A C 1
ATOM 1716 O O . LYS A 1 136 ? 36.789 54.755 20.995 1.00 14.50 136 LYS A O 1
ATOM 1735 N N . GLY A 1 137 ? 39.013 54.564 20.672 1.00 15.83 137 GLY A N 1
ATOM 1736 C CA . GLY A 1 137 ? 39.174 53.415 21.547 1.00 18.05 137 GLY A CA 1
ATOM 1737 C C . GLY A 1 137 ? 39.038 52.059 20.865 1.00 17.62 137 GLY A C 1
ATOM 1738 O O . GLY A 1 137 ? 39.300 51.034 21.487 1.00 12.27 137 GLY A O 1
ATOM 1742 N N . VAL A 1 138 ? 38.634 52.050 19.598 1.00 10.08 138 VAL A N 1
ATOM 1743 C CA . VAL A 1 138 ? 38.595 50.820 18.795 1.00 9.94 138 VAL A CA 1
ATOM 1744 C C . VAL A 1 138 ? 39.230 51.120 17.428 1.00 9.78 138 VAL A C 1
ATOM 1745 O O . VAL A 1 138 ? 39.469 52.294 17.077 1.00 10.13 138 VAL A O 1
ATOM 1758 N N . ARG A 1 139 ? 39.543 50.087 16.656 1.00 10.27 139 ARG A N 1
ATOM 1759 C CA . ARG A 1 139 ? 39.999 50.330 15.291 1.00 10.18 139 ARG A CA 1
ATOM 1760 C C . ARG A 1 139 ? 38.816 50.307 14.374 1.00 9.52 139 ARG A C 1
ATOM 1761 O O . ARG A 1 139 ? 38.026 49.369 14.392 1.00 9.71 139 ARG A O 1
ATOM 1782 N N . LEU A 1 140 ? 38.654 51.381 13.602 1.00 8.86 140 LEU A N 1
ATOM 1783 C CA . LEU A 1 140 ? 37.577 51.455 12.621 1.00 8.53 140 LEU A CA 1
ATOM 1784 C C . LEU A 1 140 ? 38.042 50.768 11.341 1.00 8.64 140 LEU A C 1
ATOM 1785 O O . LEU A 1 140 ? 38.986 51.205 10.704 1.00 9.80 140 LEU A O 1
ATOM 1801 N N . LEU A 1 141 ? 37.367 49.699 10.959 1.00 8.78 141 LEU A N 1
ATOM 1802 C CA . LEU A 1 141 ? 37.737 48.982 9.737 1.00 9.39 141 LEU A CA 1
ATOM 1803 C C . LEU A 1 141 ? 36.996 49.573 8.516 1.00 11.85 141 LEU A C 1
ATOM 1804 O O . LEU A 1 141 ? 37.567 49.706 7.438 1.00 10.58 141 LEU A O 1
ATOM 1820 N N . GLY A 1 142 ? 35.732 49.935 8.683 1.00 8.20 142 GLY A N 1
ATOM 1821 C CA . GLY A 1 142 ? 34.957 50.409 7.548 1.00 9.52 142 GLY A CA 1
ATOM 1822 C C . GLY A 1 142 ? 33.577 50.875 7.955 1.00 7.46 142 GLY A C 1
ATOM 1823 O O . GLY A 1 142 ? 33.176 50.673 9.097 1.00 7.17 142 GLY A O 1
ATOM 1827 N N . ILE A 1 143 ? 32.883 51.514 7.019 1.00 7.32 143 ILE A N 1
ATOM 1828 C CA . ILE A 1 143 ? 31.548 52.005 7.240 1.00 6.87 143 ILE A CA 1
ATOM 1829 C C . ILE A 1 143 ? 30.722 51.596 6.032 1.00 7.03 143 ILE A C 1
ATOM 1830 O O . ILE A 1 143 ? 31.228 51.508 4.925 1.00 8.39 143 ILE A O 1
ATOM 1846 N N . TYR A 1 144 ? 29.449 51.342 6.251 1.00 8.34 144 TYR A N 1
ATOM 1847 C CA . TYR A 1 144 ? 28.515 51.101 5.170 1.00 7.96 144 TYR A CA 1
ATOM 1848 C C . TYR A 1 144 ? 27.192 51.794 5.542 1.00 6.68 144 TYR A C 1
ATOM 1849 O O . TYR A 1 144 ? 27.011 52.257 6.657 1.00 6.31 144 TYR A O 1
ATOM 1867 N N . ALA A 1 145 ? 26.270 51.826 4.596 1.00 10.59 145 ALA A N 1
ATOM 1868 C CA . ALA A 1 145 ? 24.956 52.435 4.824 1.00 11.52 145 ALA A CA 1
ATOM 1869 C C . ALA A 1 145 ? 23.929 51.488 4.273 1.00 14.92 145 ALA A C 1
ATOM 1870 O O . ALA A 1 145 ? 24.246 50.709 3.373 1.00 11.47 145 ALA A O 1
ATOM 1877 N N . HIS A 1 146 ? 22.701 51.538 4.786 1.00 13.33 146 HIS A N 1
ATOM 1878 C CA . HIS A 1 146 ? 21.644 50.773 4.157 1.00 12.93 146 HIS A CA 1
ATOM 1879 C C . HIS A 1 146 ? 20.999 51.561 3.010 1.00 13.02 146 HIS A C 1
ATOM 1880 O O . HIS A 1 146 ? 21.466 52.647 2.645 1.00 12.40 146 HIS A O 1
ATOM 1895 N N . GLY A 1 147 ? 19.941 51.014 2.441 1.00 15.31 147 GLY A N 1
ATOM 1896 C CA . GLY A 1 147 ? 19.323 51.634 1.290 1.00 10.87 147 GLY A CA 1
ATOM 1897 C C . GLY A 1 147 ? 18.408 52.772 1.664 1.00 13.01 147 GLY A C 1
ATOM 1898 O O . GLY A 1 147 ? 18.386 53.208 2.811 1.00 14.47 147 GLY A O 1
ATOM 1902 N N . PRO A 1 148 ? 17.660 53.278 0.681 1.00 11.56 148 PRO A N 1
ATOM 1903 C CA . PRO A 1 148 ? 16.724 54.378 0.870 1.00 11.75 148 PRO A CA 1
ATOM 1904 C C . PRO A 1 148 ? 15.730 54.056 1.976 1.00 8.63 148 PRO A C 1
ATOM 1905 O O . PRO A 1 148 ? 15.114 52.984 1.952 1.00 11.76 148 PRO A O 1
ATOM 1916 N N . GLY A 1 149 ? 15.580 54.978 2.915 1.00 8.15 149 GLY A N 1
ATOM 1917 C CA . GLY A 1 149 ? 14.630 54.818 4.009 1.00 7.95 149 GLY A CA 1
ATOM 1918 C C . GLY A 1 149 ? 13.212 55.055 3.513 1.00 10.43 149 GLY A C 1
ATOM 1919 O O . GLY A 1 149 ? 12.951 55.903 2.643 1.00 9.92 149 GLY A O 1
ATOM 1923 N N . ILE A 1 150 ? 12.295 54.289 4.070 1.00 10.14 150 ILE A N 1
ATOM 1924 C CA . ILE A 1 150 ? 10.892 54.349 3.685 1.00 12.33 150 ILE A CA 1
ATOM 1925 C C . ILE A 1 150 ? 10.041 54.650 4.907 1.00 12.77 150 ILE A C 1
ATOM 1926 O O . ILE A 1 150 ? 10.371 54.233 6.016 1.00 12.12 150 ILE A O 1
ATOM 1942 N N . ALA A 1 151 ? 8.941 55.372 4.717 1.00 11.38 151 ALA A N 1
ATOM 1943 C CA . ALA A 1 151 ? 8.029 55.602 5.813 1.00 10.02 151 ALA A CA 1
ATOM 1944 C C . ALA A 1 151 ? 6.930 54.538 5.823 1.00 11.50 151 ALA A C 1
ATOM 1945 O O . ALA A 1 151 ? 5.994 54.590 5.013 1.00 12.58 151 ALA A O 1
ATOM 1952 N N . PHE A 1 152 ? 7.036 53.592 6.755 1.00 10.99 152 PHE A N 1
ATOM 1953 C CA . PHE A 1 152 ? 6.034 52.532 6.897 1.00 12.97 152 PHE A CA 1
ATOM 1954 C C . PHE A 1 152 ? 5.073 52.831 8.046 1.00 15.73 152 PHE A C 1
ATOM 1955 O O . PHE A 1 152 ? 5.494 53.230 9.151 1.00 15.49 152 PHE A O 1
ATOM 1972 N N . THR A 1 153 ? 3.781 52.604 7.811 1.00 12.32 153 THR A N 1
ATOM 1973 C CA . THR A 1 153 ? 2.802 52.754 8.882 1.00 12.66 153 THR A CA 1
ATOM 1974 C C . THR A 1 153 ? 1.790 51.618 8.892 1.00 16.79 153 THR A C 1
ATOM 1975 O O . THR A 1 153 ? 1.517 50.979 7.874 1.00 15.17 153 THR A O 1
ATOM 1986 N N . THR A 1 154 ? 1.213 51.405 10.061 1.00 13.46 154 THR A N 1
ATOM 1987 C CA . THR A 1 154 ? 0.325 50.279 10.284 1.00 14.29 154 THR A CA 1
ATOM 1988 C C . THR A 1 154 ? -1.023 50.554 9.630 1.00 21.01 154 THR A C 1
ATOM 1989 O O . THR A 1 154 ? -1.514 49.721 8.890 1.00 22.31 154 THR A O 1
ATOM 2000 N N . SER A 1 155 ? -1.598 51.733 9.855 1.00 20.39 155 SER A N 1
ATOM 2001 C CA . SER A 1 155 ? -2.956 51.993 9.387 1.00 22.10 155 SER A CA 1
ATOM 2002 C C . SER A 1 155 ? -3.173 53.391 8.804 1.00 22.84 155 SER A C 1
ATOM 2003 O O . SER A 1 155 ? -4.253 53.704 8.305 1.00 25.49 155 SER A O 1
ATOM 2011 N N . LYS A 1 156 ? -2.157 54.238 8.859 1.00 17.58 156 LYS A N 1
ATOM 2012 C CA . LYS A 1 156 ? -2.326 55.626 8.459 1.00 21.44 156 LYS A CA 1
ATOM 2013 C C . LYS A 1 156 ? -1.471 55.943 7.247 1.00 18.35 156 LYS A C 1
ATOM 2014 O O . LYS A 1 156 ? -0.252 55.945 7.337 1.00 26.64 156 LYS A O 1
ATOM 2033 N N . PRO A 1 157 ? -2.108 56.219 6.107 1.00 19.83 157 PRO A N 1
ATOM 2034 C CA . PRO A 1 157 ? -1.335 56.536 4.911 1.00 23.11 157 PRO A CA 1
ATOM 2035 C C . PRO A 1 157 ? -0.612 57.857 5.048 1.00 21.47 157 PRO A C 1
ATOM 2036 O O . PRO A 1 157 ? -1.063 58.766 5.760 1.00 25.34 157 PRO A O 1
ATOM 2047 N N . VAL A 1 158 ? 0.535 57.948 4.391 1.00 16.85 158 VAL A N 1
ATOM 2048 C CA . VAL A 1 158 ? 1.304 59.185 4.374 1.00 15.76 158 VAL A CA 1
ATOM 2049 C C . VAL A 1 158 ? 1.389 59.695 2.943 1.00 17.85 158 VAL A C 1
ATOM 2050 O O . VAL A 1 158 ? 2.220 59.238 2.164 1.00 21.14 158 VAL A O 1
ATOM 2063 N N . LYS A 1 159 ? 0.527 60.648 2.611 1.00 22.08 159 LYS A N 1
ATOM 2064 C CA . LYS A 1 159 ? 0.471 61.219 1.276 1.00 25.46 159 LYS A CA 1
ATOM 2065 C C . LYS A 1 159 ? 0.694 62.738 1.266 1.00 29.35 159 LYS A C 1
ATOM 2066 O O . LYS A 1 159 ? 1.064 63.284 0.243 1.00 28.49 159 LYS A O 1
ATOM 2085 N N . GLN A 1 160 ? 0.473 63.407 2.400 1.00 27.35 160 GLN A N 1
ATOM 2086 C CA . GLN A 1 160 ? 0.759 64.843 2.514 1.00 17.95 160 GLN A CA 1
ATOM 2087 C C . GLN A 1 160 ? 1.471 65.111 3.837 1.00 17.11 160 GLN A C 1
ATOM 2088 O O . GLN A 1 160 ? 1.388 64.300 4.753 1.00 16.45 160 GLN A O 1
ATOM 2102 N N . ILE A 1 161 ? 2.178 66.234 3.931 1.00 23.16 161 ILE A N 1
ATOM 2103 C CA . ILE A 1 161 ? 3.099 66.468 5.059 1.00 19.20 161 ILE A CA 1
ATOM 2104 C C . ILE A 1 161 ? 2.348 66.353 6.395 1.00 19.99 161 ILE A C 1
ATOM 2105 O O . ILE A 1 161 ? 2.874 65.819 7.376 1.00 18.84 161 ILE A O 1
ATOM 2121 N N . GLY A 1 162 ? 1.105 66.821 6.412 1.00 20.76 162 GLY A N 1
ATOM 2122 C CA . GLY A 1 162 ? 0.308 66.810 7.618 1.00 22.78 162 GLY A CA 1
ATOM 2123 C C . GLY A 1 162 ? 0.026 65.413 8.154 1.00 20.99 162 GLY A C 1
ATOM 2124 O O . GLY A 1 162 ? -0.256 65.268 9.338 1.00 18.49 162 GLY A O 1
ATOM 2128 N N . ASP A 1 163 ? 0.124 64.395 7.305 1.00 18.28 163 ASP A N 1
ATOM 2129 C CA . ASP A 1 163 ? -0.145 63.014 7.720 1.00 23.34 163 ASP A CA 1
ATOM 2130 C C . ASP A 1 163 ? 0.876 62.485 8.741 1.00 23.18 163 ASP A C 1
ATOM 2131 O O . ASP A 1 163 ? 0.581 61.546 9.484 1.00 19.83 163 ASP A O 1
ATOM 2140 N N . PHE A 1 164 ? 2.070 63.079 8.793 1.00 16.91 164 PHE A N 1
ATOM 2141 C CA . PHE A 1 164 ? 3.056 62.670 9.796 1.00 18.80 164 PHE A CA 1
ATOM 2142 C C . PHE A 1 164 ? 2.708 63.153 11.192 1.00 14.12 164 PHE A C 1
ATOM 2143 O O . PHE A 1 164 ? 3.258 62.640 12.189 1.00 18.31 164 PHE A O 1
ATOM 2160 N N . GLN A 1 165 ? 1.865 64.179 11.295 1.00 15.13 165 GLN A N 1
ATOM 2161 C CA . GLN A 1 165 ? 1.711 64.848 12.581 1.00 15.63 165 GLN A CA 1
ATOM 2162 C C . GLN A 1 165 ? 1.174 63.876 13.623 1.00 19.45 165 GLN A C 1
ATOM 2163 O O . GLN A 1 165 ? 0.120 63.281 13.444 1.00 22.39 165 GLN A O 1
ATOM 2177 N N . GLY A 1 166 ? 1.919 63.708 14.709 1.00 24.30 166 GLY A N 1
ATOM 2178 C CA . GLY A 1 166 ? 1.472 62.872 15.803 1.00 23.13 166 GLY A CA 1
ATOM 2179 C C . GLY A 1 166 ? 1.762 61.383 15.686 1.00 29.50 166 GLY A C 1
ATOM 2180 O O . GLY A 1 166 ? 1.587 60.667 16.673 1.00 27.18 166 GLY A O 1
ATOM 2184 N N . LEU A 1 167 ? 2.194 60.889 14.523 1.00 14.00 167 LEU A N 1
ATOM 2185 C CA . LEU A 1 167 ? 2.520 59.469 14.414 1.00 16.02 167 LEU A CA 1
ATOM 2186 C C . LEU A 1 167 ? 3.707 59.121 15.292 1.00 12.71 167 LEU A C 1
ATOM 2187 O O . LEU A 1 167 ? 4.753 59.791 15.259 1.00 17.81 167 LEU A O 1
ATOM 2203 N N . LYS A 1 168 ? 3.554 58.036 16.036 1.00 12.86 168 LYS A N 1
ATOM 2204 C CA . LYS A 1 168 ? 4.630 57.501 16.843 1.00 13.71 168 LYS A CA 1
ATOM 2205 C C . LYS A 1 168 ? 5.414 56.541 15.969 1.00 13.93 168 LYS A C 1
ATOM 2206 O O . LYS A 1 168 ? 4.928 55.460 15.580 1.00 12.62 168 LYS A O 1
ATOM 2225 N N . ILE A 1 169 ? 6.620 56.960 15.618 1.00 10.68 169 ILE A N 1
ATOM 2226 C CA . ILE A 1 169 ? 7.423 56.245 14.639 1.00 9.97 169 ILE A CA 1
ATOM 2227 C C . ILE A 1 169 ? 8.697 55.686 15.244 1.00 16.90 169 ILE A C 1
ATOM 2228 O O . ILE A 1 169 ? 9.547 56.435 15.751 1.00 13.69 169 ILE A O 1
ATOM 2244 N N . ARG A 1 170 ? 8.836 54.367 15.190 1.00 11.23 170 ARG A N 1
ATOM 2245 C CA . ARG A 1 170 ? 10.072 53.737 15.615 1.00 13.08 170 ARG A CA 1
ATOM 2246 C C . ARG A 1 170 ? 11.191 54.166 14.675 1.00 13.43 170 ARG A C 1
ATOM 2247 O O . ARG A 1 170 ? 11.150 53.893 13.474 1.00 9.99 170 ARG A O 1
ATOM 2268 N N . VAL A 1 171 ? 12.202 54.827 15.220 1.00 12.98 171 VAL A N 1
ATOM 2269 C CA . VAL A 1 171 ? 13.392 55.156 14.467 1.00 9.79 171 VAL A CA 1
ATOM 2270 C C . VAL A 1 171 ? 14.648 54.638 15.164 1.00 7.08 171 VAL A C 1
ATOM 2271 O O . VAL A 1 171 ? 14.653 54.430 16.369 1.00 7.36 171 VAL A O 1
ATOM 2284 N N . GLY A 1 172 ? 15.725 54.417 14.414 1.00 8.02 172 GLY A N 1
ATOM 2285 C CA . GLY A 1 172 ? 16.965 54.001 15.035 1.00 10.50 172 GLY A CA 1
ATOM 2286 C C . GLY A 1 172 ? 17.527 55.066 15.969 1.00 11.04 172 GLY A C 1
ATOM 2287 O O . GLY A 1 172 ? 18.046 54.783 17.056 1.00 15.83 172 GLY A O 1
ATOM 2291 N N . GLY A 1 173 ? 17.388 56.314 15.545 1.00 12.36 173 GLY A N 1
ATOM 2292 C CA . GLY A 1 173 ? 18.019 57.442 16.192 1.00 9.08 173 GLY A CA 1
ATOM 2293 C C . GLY A 1 173 ? 18.603 58.304 15.087 1.00 11.97 173 GLY A C 1
ATOM 2294 O O . GLY A 1 173 ? 18.198 58.178 13.928 1.00 10.23 173 GLY A O 1
ATOM 2298 N N . GLY A 1 174 ? 19.567 59.163 15.415 1.00 14.71 174 GLY A N 1
ATOM 2299 C CA . GLY A 1 174 ? 20.282 59.898 14.375 1.00 12.27 174 GLY A CA 1
ATOM 2300 C C . GLY A 1 174 ? 19.371 60.611 13.368 1.00 10.67 174 GLY A C 1
ATOM 2301 O O . GLY A 1 174 ? 18.367 61.240 13.744 1.00 11.81 174 GLY A O 1
ATOM 2322 N N . ALA A 1 176 ? 17.289 59.528 11.169 1.00 9.71 176 ALA A N 1
ATOM 2323 C CA . ALA A 1 176 ? 15.921 59.054 11.084 1.00 9.17 176 ALA A CA 1
ATOM 2324 C C . ALA A 1 176 ? 15.087 59.827 12.094 1.00 9.43 176 ALA A C 1
ATOM 2325 O O . ALA A 1 176 ? 13.978 60.268 11.805 1.00 11.51 176 ALA A O 1
ATOM 2332 N N . ALA A 1 177 ? 15.641 59.988 13.290 1.00 9.65 177 ALA A N 1
ATOM 2333 C CA . ALA A 1 177 ? 14.984 60.704 14.364 1.00 10.16 177 ALA A CA 1
ATOM 2334 C C . ALA A 1 177 ? 14.867 62.187 14.031 1.00 10.66 177 ALA A C 1
ATOM 2335 O O . ALA A 1 177 ? 13.820 62.807 14.283 1.00 11.15 177 ALA A O 1
ATOM 2342 N N . ASP A 1 178 ? 15.931 62.757 13.459 1.00 10.70 178 ASP A N 1
ATOM 2343 C CA . ASP A 1 178 ? 15.933 64.193 13.099 1.00 11.60 178 ASP A CA 1
ATOM 2344 C C . ASP A 1 178 ? 14.809 64.419 12.091 1.00 11.28 178 ASP A C 1
ATOM 2345 O O . ASP A 1 178 ? 14.043 65.380 12.203 1.00 11.97 178 ASP A O 1
ATOM 2354 N N . VAL A 1 179 ? 14.733 63.547 11.089 1.00 10.71 179 VAL A N 1
ATOM 2355 C CA . VAL A 1 179 ? 13.682 63.658 10.084 1.00 11.78 179 VAL A CA 1
ATOM 2356 C C . VAL A 1 179 ? 12.284 63.483 10.700 1.00 11.14 179 VAL A C 1
ATOM 2357 O O . VAL A 1 179 ? 11.394 64.296 10.454 1.00 11.98 179 VAL A O 1
ATOM 2370 N N . ALA A 1 180 ? 12.072 62.431 11.481 1.00 10.77 180 ALA A N 1
ATOM 2371 C CA . ALA A 1 180 ? 10.764 62.237 12.132 1.00 15.42 180 ALA A CA 1
ATOM 2372 C C . ALA A 1 180 ? 10.310 63.497 12.876 1.00 12.12 180 ALA A C 1
ATOM 2373 O O . ALA A 1 180 ? 9.185 63.964 12.707 1.00 13.58 180 ALA A O 1
ATOM 2380 N N . LYS A 1 181 ? 11.196 64.041 13.709 1.00 12.31 181 LYS A N 1
ATOM 2381 C CA . LYS A 1 181 ? 10.876 65.229 14.495 1.00 14.03 181 LYS A CA 1
ATOM 2382 C C . LYS A 1 181 ? 10.557 66.373 13.535 1.00 14.35 181 LYS A C 1
ATOM 2383 O O . LYS A 1 181 ? 9.569 67.075 13.699 1.00 16.19 181 LYS A O 1
ATOM 2402 N N . ALA A 1 182 ? 11.382 66.553 12.507 1.00 13.56 182 ALA A N 1
ATOM 2403 C CA . ALA A 1 182 ? 11.210 67.719 11.642 1.00 14.30 182 ALA A CA 1
ATOM 2404 C C . ALA A 1 182 ? 9.854 67.701 10.902 1.00 14.78 182 ALA A C 1
ATOM 2405 O O . ALA A 1 182 ? 9.241 68.747 10.679 1.00 15.91 182 ALA A O 1
ATOM 2412 N N . VAL A 1 183 ? 9.415 66.515 10.495 1.00 14.08 183 VAL A N 1
ATOM 2413 C CA . VAL A 1 183 ? 8.155 66.406 9.774 1.00 16.63 183 VAL A CA 1
ATOM 2414 C C . VAL A 1 183 ? 6.952 66.349 10.726 1.00 15.92 183 VAL A C 1
ATOM 2415 O O . VAL A 1 183 ? 5.818 66.243 10.281 1.00 16.13 183 VAL A O 1
ATOM 2428 N N . GLY A 1 184 ? 7.202 66.424 12.035 1.00 16.74 184 GLY A N 1
ATOM 2429 C CA . GLY A 1 184 ? 6.126 66.558 13.002 1.00 20.01 184 GLY A CA 1
ATOM 2430 C C . GLY A 1 184 ? 5.677 65.244 13.610 1.00 20.30 184 GLY A C 1
ATOM 2431 O O . GLY A 1 184 ? 4.672 65.209 14.343 1.00 19.44 184 GLY A O 1
ATOM 2435 N N . ALA A 1 185 ? 6.391 64.156 13.318 1.00 17.81 185 ALA A N 1
ATOM 2436 C CA . ALA A 1 185 ? 6.070 62.867 13.955 1.00 14.26 185 ALA A CA 1
ATOM 2437 C C . ALA A 1 185 ? 6.721 62.798 15.349 1.00 18.61 185 ALA A C 1
ATOM 2438 O O . ALA A 1 185 ? 7.480 63.692 15.730 1.00 15.17 185 ALA A O 1
ATOM 2445 N N . SER A 1 186 ? 6.425 61.748 16.115 1.00 20.33 186 SER A N 1
ATOM 2446 C CA . SER A 1 186 ? 7.015 61.589 17.461 1.00 16.54 186 SER A CA 1
ATOM 2447 C C . SER A 1 186 ? 7.950 60.410 17.409 1.00 18.72 186 SER A C 1
ATOM 2448 O O . SER A 1 186 ? 7.516 59.261 17.427 1.00 16.19 186 SER A O 1
ATOM 2456 N N . PRO A 1 187 ? 9.245 60.689 17.290 1.00 14.65 187 PRO A N 1
ATOM 2457 C CA . PRO A 1 187 ? 10.135 59.544 17.169 1.00 13.55 187 PRO A CA 1
ATOM 2458 C C . PRO A 1 187 ? 10.198 58.730 18.440 1.00 14.54 187 PRO A C 1
ATOM 2459 O O . PRO A 1 187 ? 10.213 59.269 19.548 1.00 15.20 187 PRO A O 1
ATOM 2470 N N . ILE A 1 188 ? 10.196 57.420 18.250 1.00 11.42 188 ILE A N 1
ATOM 2471 C CA . ILE A 1 188 ? 10.531 56.460 19.281 1.00 11.59 188 ILE A CA 1
ATOM 2472 C C . ILE A 1 188 ? 11.870 55.827 18.912 1.00 10.97 188 ILE A C 1
ATOM 2473 O O . ILE A 1 188 ? 11.936 54.897 18.082 1.00 11.06 188 ILE A O 1
ATOM 2489 N N . ALA A 1 189 ? 12.955 56.344 19.502 1.00 11.26 189 ALA A N 1
ATOM 2490 C CA . ALA A 1 189 ? 14.310 55.852 19.187 1.00 10.92 189 ALA A CA 1
ATOM 2491 C C . ALA A 1 189 ? 14.621 54.597 19.961 1.00 11.19 189 ALA A C 1
ATOM 2492 O O . ALA A 1 189 ? 14.885 54.653 21.164 1.00 11.96 189 ALA A O 1
ATOM 2499 N N . LYS A 1 190 ? 14.592 53.462 19.261 1.00 10.73 190 LYS A N 1
ATOM 2500 C CA . LYS A 1 190 ? 14.946 52.165 19.826 1.00 12.88 190 LYS A CA 1
ATOM 2501 C C . LYS A 1 190 ? 15.637 51.336 18.734 1.00 12.34 190 LYS A C 1
ATOM 2502 O O . LYS A 1 190 ? 15.401 51.538 17.537 1.00 14.13 190 LYS A O 1
ATOM 2521 N N . PRO A 1 191 ? 16.491 50.384 19.140 1.00 11.15 191 PRO A N 1
ATOM 2522 C CA . PRO A 1 191 ? 17.204 49.578 18.152 1.00 11.09 191 PRO A CA 1
ATOM 2523 C C . PRO A 1 191 ? 16.244 48.763 17.296 1.00 10.79 191 PRO A C 1
ATOM 2524 O O . PRO A 1 191 ? 15.154 48.438 17.752 1.00 12.03 191 PRO A O 1
ATOM 2535 N N . ALA A 1 192 ? 16.680 48.425 16.089 1.00 10.70 192 ALA A N 1
ATOM 2536 C CA . ALA A 1 192 ? 15.853 47.717 15.108 1.00 12.66 192 ALA A CA 1
ATOM 2537 C C . ALA A 1 192 ? 15.097 46.490 15.644 1.00 11.06 192 ALA A C 1
ATOM 2538 O O . ALA A 1 192 ? 13.910 46.349 15.373 1.00 10.94 192 ALA A O 1
ATOM 2545 N N . PRO A 1 193 ? 15.760 45.615 16.398 1.00 11.72 193 PRO A N 1
ATOM 2546 C CA . PRO A 1 193 ? 15.015 44.422 16.835 1.00 16.65 193 PRO A CA 1
ATOM 2547 C C . PRO A 1 193 ? 13.793 44.715 17.706 1.00 13.70 193 PRO A C 1
ATOM 2548 O O . PRO A 1 193 ? 12.995 43.802 17.918 1.00 12.54 193 PRO A O 1
ATOM 2559 N N . GLU A 1 194 ? 13.648 45.935 18.220 1.00 11.67 194 GLU A N 1
ATOM 2560 C CA . GLU A 1 194 ? 12.470 46.246 19.008 1.00 11.86 194 GLU A CA 1
ATOM 2561 C C . GLU A 1 194 ? 11.236 46.568 18.151 1.00 16.38 194 GLU A C 1
ATOM 2562 O O . GLU A 1 194 ? 10.142 46.757 18.689 1.00 12.21 194 GLU A O 1
ATOM 2574 N N . SER A 1 195 ? 11.409 46.644 16.833 1.00 14.26 195 SER A N 1
ATOM 2575 C CA . SER A 1 195 ? 10.359 47.164 15.964 1.00 14.51 195 SER A CA 1
ATOM 2576 C C . SER A 1 195 ? 9.108 46.257 15.958 1.00 19.46 195 SER A C 1
ATOM 2577 O O . SER A 1 195 ? 7.977 46.735 15.986 1.00 11.48 195 SER A O 1
ATOM 2585 N N . TYR A 1 196 ? 9.305 44.947 15.975 1.00 12.06 196 TYR A N 1
ATOM 2586 C CA . TYR A 1 196 ? 8.173 44.034 15.933 1.00 12.50 196 TYR A CA 1
ATOM 2587 C C . TYR A 1 196 ? 7.319 44.177 17.191 1.00 13.91 196 TYR A C 1
ATOM 2588 O O . TYR A 1 196 ? 6.084 44.310 17.119 1.00 16.64 196 TYR A O 1
ATOM 2606 N N . GLU A 1 197 ? 7.954 44.172 18.354 1.00 15.24 197 GLU A N 1
ATOM 2607 C CA . GLU A 1 197 ? 7.189 44.321 19.588 1.00 17.46 197 GLU A CA 1
ATOM 2608 C C . GLU A 1 197 ? 6.406 45.651 19.626 1.00 13.24 197 GLU A C 1
ATOM 2609 O O . GLU A 1 197 ? 5.228 45.706 20.008 1.00 13.85 197 GLU A O 1
ATOM 2621 N N . LEU A 1 198 ? 7.065 46.735 19.256 1.00 12.58 198 LEU A N 1
ATOM 2622 C CA . LEU A 1 198 ? 6.451 48.052 19.361 1.00 12.57 198 LEU A CA 1
ATOM 2623 C C . LEU A 1 198 ? 5.293 48.206 18.378 1.00 12.71 198 LEU A C 1
ATOM 2624 O O . LEU A 1 198 ? 4.323 48.910 18.651 1.00 13.22 198 LEU A O 1
ATOM 2640 N N . LEU A 1 199 ? 5.421 47.584 17.212 1.00 13.27 199 LEU A N 1
ATOM 2641 C CA . LEU A 1 199 ? 4.383 47.684 16.195 1.00 16.57 199 LEU A CA 1
ATOM 2642 C C . LEU A 1 199 ? 3.257 46.702 16.454 1.00 13.67 199 LEU A C 1
ATOM 2643 O O . LEU A 1 199 ? 2.073 47.053 16.335 1.00 14.34 199 LEU A O 1
ATOM 2659 N N . SER A 1 200 ? 3.618 45.462 16.778 1.00 13.86 200 SER A N 1
ATOM 2660 C CA . SER A 1 200 ? 2.598 44.432 17.012 1.00 14.84 200 SER A CA 1
ATOM 2661 C C . SER A 1 200 ? 1.669 44.811 18.162 1.00 19.68 200 SER A C 1
ATOM 2662 O O . SER A 1 200 ? 0.476 44.493 18.117 1.00 17.21 200 SER A O 1
ATOM 2670 N N . THR A 1 201 ? 2.207 45.494 19.180 1.00 16.93 201 THR A N 1
ATOM 2671 C CA . THR A 1 201 ? 1.424 45.850 20.370 1.00 17.78 201 THR A CA 1
ATOM 2672 C C . THR A 1 201 ? 0.673 47.164 20.208 1.00 17.29 201 THR A C 1
ATOM 2673 O O . THR A 1 201 ? -0.190 47.507 21.041 1.00 18.15 201 THR A O 1
ATOM 2684 N N . GLY A 1 202 ? 0.974 47.882 19.129 1.00 17.68 202 GLY A N 1
ATOM 2685 C CA . GLY A 1 202 ? 0.353 49.158 18.850 1.00 17.54 202 GLY A CA 1
ATOM 2686 C C . GLY A 1 202 ? 0.920 50.352 19.603 1.00 15.12 202 GLY A C 1
ATOM 2687 O O . GLY A 1 202 ? 0.275 51.390 19.638 1.00 17.27 202 GLY A O 1
ATOM 2691 N N . VAL A 1 203 ? 2.106 50.215 20.190 1.00 15.61 203 VAL A N 1
ATOM 2692 C CA . VAL A 1 203 ? 2.785 51.339 20.822 1.00 17.87 203 VAL A CA 1
ATOM 2693 C C . VAL A 1 203 ? 3.218 52.321 19.752 1.00 15.27 203 VAL A C 1
ATOM 2694 O O . VAL A 1 203 ? 2.984 53.519 19.877 1.00 12.42 203 VAL A O 1
ATOM 2707 N N . ALA A 1 204 ? 3.834 51.798 18.687 1.00 15.83 204 ALA A N 1
ATOM 2708 C CA . ALA A 1 204 ? 4.222 52.601 17.541 1.00 11.07 204 ALA A CA 1
ATOM 2709 C C . ALA A 1 204 ? 3.183 52.521 16.427 1.00 16.23 204 ALA A C 1
ATOM 2710 O O . ALA A 1 204 ? 2.561 51.470 16.252 1.00 15.91 204 ALA A O 1
ATOM 2717 N N . ASP A 1 205 ? 2.996 53.641 15.709 1.00 12.44 205 ASP A N 1
ATOM 2718 C CA . ASP A 1 205 ? 2.096 53.740 14.561 1.00 13.47 205 ASP A CA 1
ATOM 2719 C C . ASP A 1 205 ? 2.799 53.360 13.280 1.00 12.01 205 ASP A C 1
ATOM 2720 O O . ASP A 1 205 ? 2.162 53.207 12.224 1.00 15.46 205 ASP A O 1
ATOM 2729 N N . GLY A 1 206 ? 4.123 53.273 13.349 1.00 14.30 206 GLY A N 1
ATOM 2730 C CA . GLY A 1 206 ? 4.902 53.137 12.148 1.00 9.66 206 GLY A CA 1
ATOM 2731 C C . GLY A 1 206 ? 6.381 53.039 12.443 1.00 8.93 206 GLY A C 1
ATOM 2732 O O . GLY A 1 206 ? 6.806 52.968 13.603 1.00 11.05 206 GLY A O 1
ATOM 2736 N N . VAL A 1 207 ? 7.156 52.955 11.368 1.00 9.93 207 VAL A N 1
ATOM 2737 C CA . VAL A 1 207 ? 8.584 52.699 11.473 1.00 8.41 207 VAL A CA 1
ATOM 2738 C C . VAL A 1 207 ? 9.290 53.253 10.264 1.00 12.52 207 VAL A C 1
ATOM 2739 O O . VAL A 1 207 ? 8.757 53.213 9.152 1.00 11.81 207 VAL A O 1
ATOM 2752 N N . PHE A 1 208 ? 10.467 53.810 10.499 1.00 9.46 208 PHE A N 1
ATOM 2753 C CA . PHE A 1 208 ? 11.346 54.245 9.413 1.00 6.88 208 PHE A CA 1
ATOM 2754 C C . PHE A 1 208 ? 12.331 53.086 9.256 1.00 12.02 208 PHE A C 1
ATOM 2755 O O . PHE A 1 208 ? 13.079 52.769 10.182 1.00 6.70 208 PHE A O 1
ATOM 2772 N N . PHE A 1 209 ? 12.276 52.414 8.109 1.00 8.93 209 PHE A N 1
ATOM 2773 C CA . PHE A 1 209 ? 13.183 51.308 7.787 1.00 10.93 209 PHE A CA 1
ATOM 2774 C C . PHE A 1 209 ? 13.458 51.328 6.282 1.00 9.46 209 PHE A C 1
ATOM 2775 O O . PHE A 1 209 ? 12.669 51.901 5.517 1.00 9.20 209 PHE A O 1
ATOM 2792 N N . PRO A 1 210 ? 14.556 50.685 5.847 1.00 7.51 210 PRO A N 1
ATOM 2793 C CA . PRO A 1 210 ? 14.707 50.406 4.422 1.00 7.98 210 PRO A CA 1
ATOM 2794 C C . PRO A 1 210 ? 13.797 49.237 4.041 1.00 10.33 210 PRO A C 1
ATOM 2795 O O . PRO A 1 210 ? 13.214 48.603 4.918 1.00 12.47 210 PRO A O 1
ATOM 2806 N N . ALA A 1 211 ? 13.633 48.994 2.752 1.00 9.28 211 ALA A N 1
ATOM 2807 C CA . ALA A 1 211 ? 12.682 47.999 2.292 1.00 10.14 211 ALA A CA 1
ATOM 2808 C C . ALA A 1 211 ? 12.876 46.608 2.916 1.00 12.00 211 ALA A C 1
ATOM 2809 O O . ALA A 1 211 ? 11.923 45.966 3.284 1.00 11.01 211 ALA A O 1
ATOM 2816 N N . GLU A 1 212 ? 14.117 46.137 2.996 1.00 11.22 212 GLU A N 1
ATOM 2817 C CA . GLU A 1 212 ? 14.381 44.753 3.385 1.00 13.83 212 GLU A CA 1
ATOM 2818 C C . GLU A 1 212 ? 13.846 44.444 4.783 1.00 13.93 212 GLU A C 1
ATOM 2819 O O . GLU A 1 212 ? 13.421 43.322 5.073 1.00 11.77 212 GLU A O 1
ATOM 2831 N N . SER A 1 213 ? 13.847 45.469 5.623 1.00 10.04 213 SER A N 1
ATOM 2832 C CA . SER A 1 213 ? 13.531 45.337 7.020 1.00 12.22 213 SER A CA 1
ATOM 2833 C C . SER A 1 213 ? 12.061 45.004 7.226 1.00 10.51 213 SER A C 1
ATOM 2834 O O . SER A 1 213 ? 11.729 44.302 8.171 1.00 14.16 213 SER A O 1
ATOM 2842 N N . LEU A 1 214 ? 11.202 45.475 6.327 1.00 10.64 214 LEU A N 1
ATOM 2843 C CA . LEU A 1 214 ? 9.793 45.088 6.352 1.00 14.51 214 LEU A CA 1
ATOM 2844 C C . LEU A 1 214 ? 9.666 43.571 6.464 1.00 18.27 214 LEU A C 1
ATOM 2845 O O . LEU A 1 214 ? 8.786 43.042 7.155 1.00 14.48 214 LEU A O 1
ATOM 2861 N N . VAL A 1 215 ? 10.539 42.866 5.750 1.00 16.07 215 VAL A N 1
ATOM 2862 C CA . VAL A 1 215 ? 10.432 41.421 5.663 1.00 16.58 215 VAL A CA 1
ATOM 2863 C C . VAL A 1 215 ? 11.289 40.749 6.728 1.00 16.86 215 VAL A C 1
ATOM 2864 O O . VAL A 1 215 ? 10.836 39.799 7.381 1.00 17.79 215 VAL A O 1
ATOM 2877 N N . SER A 1 216 ? 12.518 41.226 6.924 1.00 13.58 216 SER A N 1
ATOM 2878 C CA . SER A 1 216 ? 13.424 40.486 7.808 1.00 14.96 216 SER A CA 1
ATOM 2879 C C . SER A 1 216 ? 12.981 40.619 9.261 1.00 16.28 216 SER A C 1
ATOM 2880 O O . SER A 1 216 ? 13.205 39.731 10.053 1.00 16.45 216 SER A O 1
ATOM 2888 N N . PHE A 1 217 ? 12.324 41.722 9.601 1.00 14.04 217 PHE A N 1
ATOM 2889 C CA . PHE A 1 217 ? 11.810 41.913 10.954 1.00 14.80 217 PHE A CA 1
ATOM 2890 C C . PHE A 1 217 ? 10.346 41.433 11.099 1.00 19.49 217 PHE A C 1
ATOM 2891 O O . PHE A 1 217 ? 9.714 41.606 12.146 1.00 18.53 217 PHE A O 1
ATOM 2908 N N . LYS A 1 218 ? 9.837 40.813 10.037 1.00 16.56 218 LYS A N 1
ATOM 2909 C CA . LYS A 1 218 ? 8.532 40.159 10.035 1.00 18.67 218 LYS A CA 1
ATOM 2910 C C . LYS A 1 218 ? 7.405 41.132 10.302 1.00 16.28 218 LYS A C 1
ATOM 2911 O O . LYS A 1 218 ? 6.478 40.838 11.065 1.00 16.35 218 LYS A O 1
ATOM 2930 N N . LEU A 1 219 ? 7.469 42.292 9.662 1.00 17.69 219 LEU A N 1
ATOM 2931 C CA . LEU A 1 219 ? 6.480 43.338 9.873 1.00 15.55 219 LEU A CA 1
ATOM 2932 C C . LEU A 1 219 ? 5.389 43.370 8.805 1.00 14.74 219 LEU A C 1
ATOM 2933 O O . LEU A 1 219 ? 4.467 44.177 8.889 1.00 23.72 219 LEU A O 1
ATOM 2949 N N . ASP A 1 220 ? 5.459 42.492 7.809 1.00 21.05 220 ASP A N 1
ATOM 2950 C CA . ASP A 1 220 ? 4.594 42.659 6.648 1.00 19.78 220 ASP A CA 1
ATOM 2951 C C . ASP A 1 220 ? 3.169 42.131 6.838 1.00 29.41 220 ASP A C 1
ATOM 2952 O O . ASP A 1 220 ? 2.353 42.209 5.920 1.00 33.83 220 ASP A O 1
ATOM 2961 N N . SER A 1 221 ? 2.868 41.605 8.019 1.00 20.95 221 SER A N 1
ATOM 2962 C CA . SER A 1 221 ? 1.492 41.250 8.350 1.00 27.11 221 SER A CA 1
ATOM 2963 C C . SER A 1 221 ? 0.855 42.286 9.267 1.00 20.12 221 SER A C 1
ATOM 2964 O O . SER A 1 221 ? -0.306 42.156 9.637 1.00 25.88 221 SER A O 1
ATOM 2972 N N . ILE A 1 222 ? 1.621 43.317 9.610 1.00 17.66 222 ILE A N 1
ATOM 2973 C CA . ILE A 1 222 ? 1.152 44.434 10.429 1.00 17.06 222 ILE A CA 1
ATOM 2974 C C . ILE A 1 222 ? 1.097 45.736 9.616 1.00 22.15 222 ILE A C 1
ATOM 2975 O O . ILE A 1 222 ? 0.109 46.474 9.636 1.00 20.36 222 ILE A O 1
ATOM 2991 N N . ILE A 1 223 ? 2.200 46.033 8.951 1.00 15.72 223 ILE A N 1
ATOM 2992 C CA . ILE A 1 223 ? 2.322 47.237 8.138 1.00 19.00 223 ILE A CA 1
ATOM 2993 C C . ILE A 1 223 ? 1.403 47.130 6.911 1.00 18.50 223 ILE A C 1
ATOM 2994 O O . ILE A 1 223 ? 1.475 46.158 6.169 1.00 20.44 223 ILE A O 1
ATOM 3010 N N . ARG A 1 224 ? 0.541 48.125 6.712 1.00 15.60 224 ARG A N 1
ATOM 3011 C CA . ARG A 1 224 ? -0.324 48.172 5.532 1.00 16.76 224 ARG A CA 1
ATOM 3012 C C . ARG A 1 224 ? -0.075 49.371 4.606 1.00 16.31 224 ARG A C 1
ATOM 3013 O O . ARG A 1 224 ? -0.773 49.532 3.607 1.00 17.37 224 ARG A O 1
ATOM 3034 N N . HIS A 1 225 ? 0.896 50.214 4.946 1.00 17.05 225 HIS A N 1
ATOM 3035 C CA . HIS A 1 225 ? 1.109 51.458 4.211 1.00 16.26 225 HIS A CA 1
ATOM 3036 C C . HIS A 1 225 ? 2.589 51.756 4.122 1.00 18.30 225 HIS A C 1
ATOM 3037 O O . HIS A 1 225 ? 3.336 51.526 5.074 1.00 14.62 225 HIS A O 1
ATOM 3052 N N . ALA A 1 226 ? 3.021 52.227 2.964 1.00 13.50 226 ALA A N 1
ATOM 3053 C CA . ALA A 1 226 ? 4.416 52.618 2.779 1.00 16.86 226 ALA A CA 1
ATOM 3054 C C . ALA A 1 226 ? 4.491 53.788 1.814 1.00 14.35 226 ALA A C 1
ATOM 3055 O O . ALA A 1 226 ? 3.839 53.764 0.757 1.00 16.37 226 ALA A O 1
ATOM 3062 N N . THR A 1 227 ? 5.325 54.772 2.143 1.00 14.87 227 THR A N 1
ATOM 3063 C CA . THR A 1 227 ? 5.596 55.892 1.238 1.00 13.79 227 THR A CA 1
ATOM 3064 C C . THR A 1 227 ? 7.071 55.957 0.957 1.00 14.12 227 THR A C 1
ATOM 3065 O O . THR A 1 227 ? 7.883 56.040 1.865 1.00 15.28 227 THR A O 1
ATOM 3076 N N . GLU A 1 228 ? 7.408 55.864 -0.317 1.00 16.26 228 GLU A N 1
ATOM 3077 C CA . GLU A 1 228 ? 8.789 55.883 -0.749 1.00 13.15 228 GLU A CA 1
ATOM 3078 C C . GLU A 1 228 ? 9.105 57.260 -1.272 1.00 15.65 228 GLU A C 1
ATOM 3079 O O . GLU A 1 228 ? 8.227 57.970 -1.746 1.00 14.68 228 GLU A O 1
ATOM 3091 N N . PHE A 1 229 ? 10.383 57.613 -1.193 1.00 17.37 229 PHE A N 1
ATOM 3092 C CA . PHE A 1 229 ? 10.861 58.928 -1.569 1.00 17.82 229 PHE A CA 1
ATOM 3093 C C . PHE A 1 229 ? 12.082 58.751 -2.463 1.00 12.83 229 PHE A C 1
ATOM 3094 O O . PHE A 1 229 ? 12.942 57.919 -2.174 1.00 13.57 229 PHE A O 1
ATOM 3111 N N . PRO A 1 230 ? 12.188 59.556 -3.519 1.00 21.91 230 PRO A N 1
ATOM 3112 C CA . PRO A 1 230 ? 13.363 59.466 -4.376 1.00 18.54 230 PRO A CA 1
ATOM 3113 C C . PRO A 1 230 ? 14.636 59.750 -3.607 1.00 21.03 230 PRO A C 1
ATOM 3114 O O . PRO A 1 230 ? 14.759 60.784 -2.950 1.00 19.42 230 PRO A O 1
ATOM 3125 N N . GLY A 1 231 ? 15.577 58.815 -3.702 1.00 15.71 231 GLY A N 1
ATOM 3126 C CA . GLY A 1 231 ? 16.852 58.928 -3.021 1.00 17.06 231 GLY A CA 1
ATOM 3127 C C . GLY A 1 231 ? 16.739 58.687 -1.534 1.00 18.07 231 GLY A C 1
ATOM 3128 O O . GLY A 1 231 ? 17.705 58.912 -0.789 1.00 12.55 231 GLY A O 1
ATOM 3132 N N . GLY A 1 23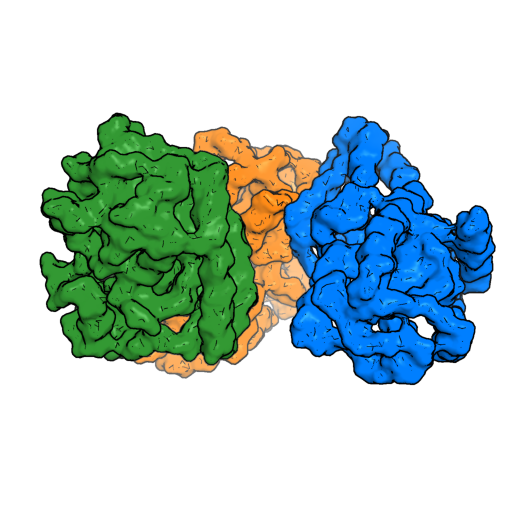2 ? 15.558 58.250 -1.090 1.00 12.62 232 GLY A N 1
ATOM 3133 C CA . GLY A 1 232 ? 15.355 57.908 0.302 1.00 11.34 232 GLY A CA 1
ATOM 3134 C C . GLY A 1 232 ? 14.888 59.059 1.180 1.00 11.72 232 GLY A C 1
ATOM 3135 O O . GLY A 1 232 ? 15.261 60.209 0.996 1.00 14.76 232 GLY A O 1
ATOM 3139 N N . LEU A 1 233 ? 14.076 58.730 2.173 1.00 10.57 233 LEU A N 1
ATOM 3140 C CA . LEU A 1 233 ? 13.653 59.712 3.147 1.00 9.13 233 LEU A CA 1
ATOM 3141 C C . LEU A 1 233 ? 14.798 60.054 4.084 1.00 9.69 233 LEU A C 1
ATOM 3142 O O . LEU A 1 233 ? 14.878 61.176 4.610 1.00 11.01 233 LEU A O 1
ATOM 3158 N N . TYR A 1 234 ? 15.682 59.085 4.284 1.00 14.03 234 TYR A N 1
ATOM 3159 C CA . TYR A 1 234 ? 16.836 59.213 5.185 1.00 11.72 234 TYR A CA 1
ATOM 3160 C C . TYR A 1 234 ? 17.594 57.889 4.979 1.00 10.65 234 TYR A C 1
ATOM 3161 O O . TYR A 1 234 ? 17.145 56.988 4.238 1.00 14.06 234 TYR A O 1
ATOM 3179 N N . SER A 1 235 ? 18.756 57.765 5.587 1.00 12.80 235 SER A N 1
ATOM 3180 C CA . SER A 1 235 ? 19.411 56.472 5.644 1.00 10.91 235 SER A CA 1
ATOM 3181 C C . SER A 1 235 ? 20.170 56.403 6.975 1.00 12.35 235 SER A C 1
ATOM 3182 O O . SER A 1 235 ? 20.022 57.286 7.816 1.00 9.08 235 SER A O 1
ATOM 3190 N N . ASP A 1 236 ? 20.972 55.366 7.159 1.00 7.55 236 ASP A N 1
ATOM 3191 C CA . ASP A 1 236 ? 21.722 55.156 8.408 1.00 7.17 236 ASP A CA 1
ATOM 3192 C C . ASP A 1 236 ? 23.033 54.507 8.007 1.00 15.23 236 ASP A C 1
ATOM 3193 O O . ASP A 1 236 ? 23.101 53.817 6.970 1.00 10.44 236 ASP A O 1
ATOM 3202 N N . THR A 1 237 ? 24.081 54.767 8.790 1.00 9.62 237 THR A N 1
ATOM 3203 C CA . THR A 1 237 ? 25.392 54.189 8.511 1.00 8.92 237 THR A CA 1
ATOM 3204 C C . THR A 1 237 ? 25.742 53.296 9.678 1.00 8.33 237 THR A C 1
ATOM 3205 O O . THR A 1 237 ? 25.352 53.579 10.795 1.00 8.67 237 THR A O 1
ATOM 3216 N N . HIS A 1 238 ? 26.467 52.226 9.404 1.00 7.66 238 HIS A N 1
ATOM 3217 C CA . HIS A 1 238 ? 27.027 51.406 10.442 1.00 7.29 238 HIS A CA 1
ATOM 3218 C C . HIS A 1 238 ? 28.539 51.400 10.320 1.00 8.50 238 HIS A C 1
ATOM 3219 O O . HIS A 1 238 ? 29.084 51.634 9.243 1.00 8.51 238 HIS A O 1
ATOM 3234 N N . ALA A 1 239 ? 29.214 51.088 11.414 1.00 6.99 239 ALA A N 1
ATOM 3235 C CA . ALA A 1 239 ? 30.668 50.929 11.396 1.00 6.88 239 ALA A CA 1
ATOM 3236 C C . ALA A 1 239 ? 31.039 49.488 11.721 1.00 9.80 239 ALA A C 1
ATOM 3237 O O . ALA A 1 239 ? 30.446 48.884 12.595 1.00 6.61 239 ALA A O 1
ATOM 3244 N N . VAL A 1 240 ? 32.040 48.940 11.026 1.00 6.51 240 VAL A N 1
ATOM 3245 C CA . VAL A 1 240 ? 32.620 47.678 11.461 1.00 7.64 240 VAL A CA 1
ATOM 3246 C C . VAL A 1 240 ? 33.943 47.998 12.216 1.00 8.86 240 VAL A C 1
ATOM 3247 O O . VAL A 1 240 ? 34.822 48.703 11.697 1.00 10.50 240 VAL A O 1
ATOM 3260 N N . ILE A 1 241 ? 34.063 47.483 13.436 1.00 6.84 241 ILE A N 1
ATOM 3261 C CA . ILE A 1 241 ? 35.138 47.830 14.343 1.00 8.65 241 ILE A CA 1
ATOM 3262 C C . ILE A 1 241 ? 35.834 46.576 14.901 1.00 8.42 241 ILE A C 1
ATOM 3263 O O . ILE A 1 241 ? 35.244 45.488 14.949 1.00 7.87 241 ILE A O 1
ATOM 3279 N N . ILE A 1 242 ? 37.101 46.741 15.293 1.00 8.59 242 ILE A N 1
ATOM 3280 C CA . ILE A 1 242 ? 37.858 45.663 15.903 1.00 8.81 242 ILE A CA 1
ATOM 3281 C C . ILE A 1 242 ? 38.639 46.165 17.096 1.00 11.13 242 ILE A C 1
ATOM 3282 O O . ILE A 1 242 ? 39.116 47.305 17.147 1.00 10.25 242 ILE A O 1
ATOM 3298 N N . ASN A 1 243 ? 38.713 45.312 18.099 1.00 10.59 243 ASN A N 1
ATOM 3299 C CA . ASN A 1 243 ? 39.446 45.632 19.293 1.00 11.86 243 ASN A CA 1
ATOM 3300 C C . ASN A 1 243 ? 40.921 45.832 18.913 1.00 12.26 243 ASN A C 1
ATOM 3301 O O . ASN A 1 243 ? 41.478 45.061 18.109 1.00 11.89 243 ASN A O 1
ATOM 3312 N N . ARG A 1 244 ? 41.557 46.862 19.469 1.00 13.21 244 ARG A N 1
ATOM 3313 C CA . ARG A 1 244 ? 42.913 47.211 19.039 1.00 15.92 244 ARG A CA 1
ATOM 3314 C C . ARG A 1 244 ? 43.952 46.178 19.446 1.00 14.67 244 ARG A C 1
ATOM 3315 O O . ARG A 1 244 ? 44.921 45.937 18.728 1.00 16.52 244 ARG A O 1
ATOM 3336 N N . ASP A 1 245 ? 43.776 45.591 20.616 1.00 15.51 245 ASP A N 1
ATOM 3337 C CA . ASP A 1 245 ? 44.704 44.552 21.075 1.00 19.92 245 ASP A CA 1
ATOM 3338 C C . ASP A 1 245 ? 44.621 43.303 20.185 1.00 15.68 245 ASP A C 1
ATOM 3339 O O . ASP A 1 245 ? 45.645 42.709 19.825 1.00 16.17 245 ASP A O 1
ATOM 3348 N N . ALA A 1 246 ? 43.405 42.947 19.785 1.00 14.99 246 ALA A N 1
ATOM 3349 C CA . ALA A 1 246 ? 43.208 41.803 18.883 1.00 18.19 246 ALA A CA 1
ATOM 3350 C C . ALA A 1 246 ? 43.882 42.053 17.533 1.00 17.64 246 ALA A C 1
ATOM 3351 O O . ALA A 1 246 ? 44.586 41.195 17.000 1.00 14.77 246 ALA A O 1
ATOM 3358 N N . PHE A 1 247 ? 43.670 43.234 16.969 1.00 13.52 247 PHE A N 1
ATOM 3359 C CA . PHE A 1 247 ? 44.323 43.565 15.713 1.00 17.85 247 PHE A CA 1
ATOM 3360 C C . PHE A 1 247 ? 45.838 43.455 15.881 1.00 23.75 247 PHE A C 1
ATOM 3361 O O . PHE A 1 247 ? 46.532 43.009 14.972 1.00 16.85 247 PHE A O 1
ATOM 3378 N N . ALA A 1 248 ? 46.349 43.856 17.042 1.00 18.01 248 ALA A N 1
ATOM 3379 C CA . ALA A 1 248 ? 47.790 43.821 17.280 1.00 20.29 248 ALA A CA 1
ATOM 3380 C C . ALA A 1 248 ? 48.335 42.403 17.346 1.00 18.76 248 ALA A C 1
ATOM 3381 O O . ALA A 1 248 ? 49.557 42.205 17.250 1.00 24.36 248 ALA A O 1
ATOM 3388 N N . ARG A 1 249 ? 47.452 41.417 17.524 1.00 19.36 249 ARG A N 1
ATOM 3389 C CA . ARG A 1 249 ? 47.869 40.011 17.601 1.00 24.89 249 ARG A CA 1
ATOM 3390 C C . ARG A 1 249 ? 48.133 39.420 16.217 1.00 25.11 249 ARG A C 1
ATOM 3391 O O . ARG A 1 249 ? 48.698 38.343 16.112 1.00 19.70 249 ARG A O 1
ATOM 3412 N N . LEU A 1 250 ? 47.669 40.081 15.164 1.00 17.91 250 LEU A N 1
ATOM 3413 C CA . LEU A 1 250 ? 47.891 39.573 13.814 1.00 15.12 250 LEU A CA 1
ATOM 3414 C C . LEU A 1 250 ? 49.289 39.956 13.339 1.00 18.41 250 LEU A C 1
ATOM 3415 O O . LEU A 1 250 ? 49.853 40.958 13.794 1.00 16.81 250 LEU A O 1
ATOM 3431 N N . SER A 1 251 ? 49.855 39.181 12.420 1.00 19.65 251 SER A N 1
ATOM 3432 C CA . SER A 1 251 ? 51.136 39.567 11.828 1.00 21.27 251 SER A CA 1
ATOM 3433 C C . SER A 1 251 ? 50.930 40.870 11.048 1.00 21.27 251 SER A C 1
ATOM 3434 O O . SER A 1 251 ? 49.805 41.218 10.684 1.00 21.09 251 SER A O 1
ATOM 3442 N N . LYS A 1 252 ? 52.011 41.578 10.768 1.00 21.79 252 LYS A N 1
ATOM 3443 C CA . LYS A 1 252 ? 51.926 42.762 9.930 1.00 24.22 252 LYS A CA 1
ATOM 3444 C C . LYS A 1 252 ? 51.285 42.458 8.580 1.00 21.87 252 LYS A C 1
ATOM 3445 O O . LYS A 1 252 ? 50.489 43.259 8.096 1.00 20.30 252 LYS A O 1
ATOM 3464 N N . GLN A 1 253 ? 51.641 41.324 7.970 1.00 17.76 253 GLN A N 1
ATOM 3465 C CA . GLN A 1 253 ? 51.108 40.991 6.656 1.00 17.38 253 GLN A CA 1
ATOM 3466 C C . GLN A 1 253 ? 49.599 40.810 6.754 1.00 15.66 253 GLN A C 1
ATOM 3467 O O . GLN A 1 253 ? 48.862 41.219 5.877 1.00 17.98 253 GLN A O 1
ATOM 3481 N N . ASP A 1 254 ? 49.152 40.186 7.833 1.00 16.12 254 ASP A N 1
ATOM 3482 C CA . ASP A 1 254 ? 47.743 39.862 7.987 1.00 13.70 254 ASP A CA 1
ATOM 3483 C C . ASP A 1 254 ? 46.937 41.100 8.413 1.00 15.53 254 ASP A C 1
ATOM 3484 O O . ASP A 1 254 ? 45.776 41.272 8.027 1.00 13.44 254 ASP A O 1
ATOM 3493 N N . GLN A 1 255 ? 47.570 41.989 9.172 1.00 15.38 255 GLN A N 1
ATOM 3494 C CA . GLN A 1 255 ? 46.968 43.289 9.454 1.00 13.25 255 GLN A CA 1
ATOM 3495 C C . GLN A 1 255 ? 46.711 44.021 8.136 1.00 14.58 255 GLN A C 1
ATOM 3496 O O . GLN A 1 255 ? 45.614 44.510 7.902 1.00 14.85 255 GLN A O 1
ATOM 3510 N N . ASP A 1 256 ? 47.718 44.059 7.272 1.00 13.81 256 ASP A N 1
ATOM 3511 C CA . ASP A 1 256 ? 47.591 44.723 5.966 1.00 14.19 256 ASP A CA 1
ATOM 3512 C C . ASP A 1 256 ? 46.486 44.090 5.134 1.00 13.25 256 ASP A C 1
ATOM 3513 O O . ASP A 1 256 ? 45.692 44.795 4.506 1.00 12.93 256 ASP A O 1
ATOM 3522 N N . THR A 1 257 ? 46.428 42.766 5.152 1.00 13.01 257 THR A N 1
ATOM 3523 C CA . THR A 1 257 ? 45.374 42.038 4.444 1.00 12.35 257 THR A CA 1
ATOM 3524 C C . THR A 1 257 ? 43.980 42.373 4.984 1.00 12.91 257 THR A C 1
ATOM 3525 O O . THR A 1 257 ? 43.073 42.679 4.214 1.00 10.80 257 THR A O 1
ATOM 3536 N N . LEU A 1 258 ? 43.813 42.345 6.304 1.00 13.42 258 LEU A N 1
ATOM 3537 C CA . LEU A 1 258 ? 42.521 42.644 6.880 1.00 9.46 258 LEU A CA 1
ATOM 3538 C C . LEU A 1 258 ? 42.091 44.060 6.495 1.00 9.97 258 LEU A C 1
ATOM 3539 O O . LEU A 1 258 ? 40.943 44.304 6.123 1.00 13.71 258 LEU A O 1
ATOM 3555 N N . VAL A 1 259 ? 43.027 45.000 6.574 1.00 11.55 259 VAL A N 1
ATOM 3556 C CA . VAL A 1 259 ? 42.742 46.358 6.147 1.00 10.69 259 VAL A CA 1
ATOM 3557 C C . VAL A 1 259 ? 42.369 46.444 4.658 1.00 11.97 259 VAL A C 1
ATOM 3558 O O . VAL A 1 259 ? 41.438 47.155 4.290 1.00 12.36 259 VAL A O 1
ATOM 3571 N N . ARG A 1 260 ? 43.073 45.707 3.806 1.00 12.89 260 ARG A N 1
ATOM 3572 C CA . ARG A 1 260 ? 42.781 45.718 2.365 1.00 13.77 260 ARG A CA 1
ATOM 3573 C C . ARG A 1 260 ? 41.384 45.155 2.058 1.00 16.56 260 ARG A C 1
ATOM 3574 O O . ARG A 1 260 ? 40.720 45.567 1.100 1.00 13.17 260 ARG A O 1
ATOM 3595 N N . LEU A 1 261 ? 40.947 44.216 2.885 1.00 11.70 261 LEU A N 1
ATOM 3596 C CA . LEU A 1 261 ? 39.627 43.605 2.754 1.00 12.57 261 LEU A CA 1
ATOM 3597 C C . LEU A 1 261 ? 38.568 44.437 3.476 1.00 14.32 261 LEU A C 1
ATOM 3598 O O . LEU A 1 261 ? 37.386 44.114 3.459 1.00 8.60 261 LEU A O 1
ATOM 3614 N N . SER A 1 262 ? 38.990 45.526 4.111 1.00 11.25 262 SER A N 1
ATOM 3615 C CA . SER A 1 262 ? 38.036 46.377 4.821 1.00 7.93 262 SER A CA 1
ATOM 3616 C C . SER A 1 262 ? 37.788 47.649 4.014 1.00 9.36 262 SER A C 1
ATOM 3617 O O . SER A 1 262 ? 37.857 47.622 2.787 1.00 11.90 262 SER A O 1
ATOM 3625 N N . GLY A 1 263 ? 37.503 48.768 4.686 1.00 9.23 263 GLY A N 1
ATOM 3626 C CA . GLY A 1 263 ? 37.341 50.035 3.989 1.00 10.93 263 GLY A CA 1
ATOM 3627 C C . GLY A 1 263 ? 36.419 49.933 2.787 1.00 15.12 263 GLY A C 1
ATOM 3628 O O . GLY A 1 263 ? 35.301 49.513 2.906 1.00 9.06 263 GLY A O 1
ATOM 3632 N N . ARG A 1 264 ? 36.891 50.346 1.621 1.00 10.33 264 ARG A N 1
ATOM 3633 C CA . ARG A 1 264 ? 36.025 50.460 0.462 1.00 10.74 264 ARG A CA 1
ATOM 3634 C C . ARG A 1 264 ? 35.499 49.089 0.012 1.00 11.17 264 ARG A C 1
ATOM 3635 O O . ARG A 1 264 ? 34.362 48.957 -0.504 1.00 10.36 264 ARG A O 1
ATOM 3656 N N . HIS A 1 265 ? 36.345 48.075 0.164 1.00 12.03 265 HIS A N 1
ATOM 3657 C CA . HIS A 1 265 ? 35.971 46.694 -0.200 1.00 14.41 265 HIS A CA 1
ATOM 3658 C C . HIS A 1 265 ? 34.801 46.224 0.640 1.00 11.49 265 HIS A C 1
ATOM 3659 O O . HIS A 1 265 ? 33.839 45.669 0.120 1.00 10.23 265 HIS A O 1
ATOM 3674 N N . LEU A 1 266 ? 34.902 46.457 1.944 1.00 8.99 266 LEU A N 1
ATOM 3675 C CA . LEU A 1 266 ? 33.830 46.124 2.897 1.00 11.06 266 LEU A CA 1
ATOM 3676 C C . LEU A 1 266 ? 32.554 46.941 2.604 1.00 7.99 266 LEU A C 1
ATOM 3677 O O . LEU A 1 266 ? 31.443 46.418 2.616 1.00 7.82 266 LEU A O 1
ATOM 3693 N N . ALA A 1 267 ? 32.727 48.227 2.317 1.00 8.14 267 ALA A N 1
ATOM 3694 C CA . ALA A 1 267 ? 31.607 49.094 2.040 1.00 8.16 267 ALA A CA 1
ATOM 3695 C C . ALA A 1 267 ? 30.805 48.547 0.878 1.00 8.46 267 ALA A C 1
ATOM 3696 O O . ALA A 1 267 ? 29.578 48.470 0.946 1.00 8.25 267 ALA A O 1
ATOM 3703 N N . GLU A 1 268 ? 31.496 48.129 -0.168 1.00 9.17 268 GLU A N 1
ATOM 3704 C CA . GLU A 1 268 ? 30.826 47.577 -1.331 1.00 9.85 268 GLU A CA 1
ATOM 3705 C C . GLU A 1 268 ? 30.171 46.217 -1.042 1.00 10.19 268 GLU A C 1
ATOM 3706 O O . GLU A 1 268 ? 29.027 45.962 -1.464 1.00 10.81 268 GLU A O 1
ATOM 3718 N N . LEU A 1 269 ? 30.867 45.349 -0.315 1.00 9.39 269 LEU A N 1
ATOM 3719 C CA . LEU A 1 269 ? 30.284 44.047 0.017 1.00 9.55 269 LEU A CA 1
ATOM 3720 C C . LEU A 1 269 ? 28.980 44.250 0.806 1.00 9.72 269 LEU A C 1
ATOM 3721 O O . LEU A 1 269 ? 27.957 43.651 0.512 1.00 9.29 269 LEU A O 1
ATOM 3737 N N . ALA A 1 270 ? 29.003 45.110 1.811 1.00 9.13 270 ALA A N 1
ATOM 3738 C CA . ALA A 1 270 ? 27.832 45.282 2.651 1.00 8.17 270 ALA A CA 1
ATOM 3739 C C . ALA A 1 270 ? 26.686 45.944 1.862 1.00 11.49 270 ALA A C 1
ATOM 3740 O O . ALA A 1 270 ? 25.512 45.571 1.992 1.00 8.91 270 ALA A O 1
ATOM 3747 N N . GLY A 1 271 ? 27.033 46.962 1.084 1.00 14.18 271 GLY A N 1
ATOM 3748 C CA . GLY A 1 271 ? 26.049 47.696 0.340 1.00 9.22 271 GLY A CA 1
ATOM 3749 C C . GLY A 1 271 ? 25.359 46.740 -0.642 1.00 14.74 271 GLY A C 1
ATOM 3750 O O . GLY A 1 271 ? 24.133 46.786 -0.859 1.00 13.38 271 GLY A O 1
ATOM 3754 N N . ARG A 1 272 ? 26.136 45.869 -1.257 1.00 9.41 272 ARG A N 1
ATOM 3755 C CA . ARG A 1 272 ? 25.541 44.942 -2.226 1.00 10.37 272 ARG A CA 1
ATOM 3756 C C . ARG A 1 272 ? 24.549 43.976 -1.568 1.00 16.05 272 ARG A C 1
ATOM 3757 O O . ARG A 1 272 ? 23.514 43.623 -2.162 1.00 11.87 272 ARG A O 1
ATOM 3778 N N . ALA A 1 273 ? 24.843 43.581 -0.336 1.00 11.81 273 ALA A N 1
ATOM 3779 C CA . ALA A 1 273 ? 23.950 42.720 0.416 1.00 16.42 273 ALA A CA 1
ATOM 3780 C C . ALA A 1 273 ? 22.638 43.436 0.711 1.00 16.57 273 ALA A C 1
ATOM 3781 O O . ALA A 1 273 ? 21.582 42.869 0.489 1.00 12.52 273 ALA A O 1
ATOM 3788 N N . TRP A 1 274 ? 22.716 44.662 1.231 1.00 12.70 274 TRP A N 1
ATOM 3789 C CA . TRP A 1 274 ? 21.531 45.449 1.519 1.00 15.88 274 TRP A CA 1
ATOM 3790 C C . TRP A 1 274 ? 20.665 45.641 0.303 1.00 9.40 274 TRP A C 1
ATOM 3791 O O . TRP A 1 274 ? 19.447 45.522 0.402 1.00 11.25 274 TRP A O 1
ATOM 3812 N N . ASP A 1 275 ? 21.286 46.027 -0.816 1.00 10.63 275 ASP A N 1
ATOM 3813 C CA . ASP A 1 275 ? 20.575 46.253 -2.078 1.00 13.89 275 ASP A CA 1
ATOM 3814 C C . ASP A 1 275 ? 19.893 44.997 -2.611 1.00 14.98 275 ASP A C 1
ATOM 3815 O O . ASP A 1 275 ? 18.786 45.058 -3.183 1.00 12.51 275 ASP A O 1
ATOM 3824 N N . THR A 1 276 ? 20.531 43.855 -2.429 1.00 11.48 276 THR A N 1
ATOM 3825 C CA . THR A 1 276 ? 19.953 42.603 -2.896 1.00 12.62 276 THR A CA 1
ATOM 3826 C C . THR A 1 276 ? 18.716 42.283 -2.063 1.00 12.56 276 THR A C 1
ATOM 3827 O O . THR A 1 276 ? 17.666 41.911 -2.584 1.00 13.49 276 THR A O 1
ATOM 3838 N N . HIS A 1 277 ? 18.816 42.479 -0.762 1.00 11.66 277 HIS A N 1
ATOM 3839 C CA . HIS A 1 277 ? 17.652 42.228 0.079 1.00 13.85 277 HIS A CA 1
ATOM 3840 C C . HIS A 1 277 ? 16.532 43.213 -0.128 1.00 14.50 277 HIS A C 1
ATOM 3841 O O . HIS A 1 277 ? 15.366 42.826 -0.119 1.00 13.42 277 HIS A O 1
ATOM 3856 N N . ASP A 1 278 ? 16.877 44.482 -0.301 1.00 12.66 278 ASP A N 1
ATOM 3857 C CA . ASP A 1 278 ? 15.890 45.498 -0.650 1.00 12.39 278 ASP A CA 1
ATOM 3858 C C . ASP A 1 278 ? 15.111 45.093 -1.923 1.00 15.52 278 ASP A C 1
ATOM 3859 O O . ASP A 1 278 ? 13.887 45.235 -1.989 1.00 15.06 278 ASP A O 1
ATOM 3868 N N . ALA A 1 279 ? 15.814 44.584 -2.924 1.00 13.11 279 ALA A N 1
ATOM 3869 C CA . ALA A 1 279 ? 15.177 44.271 -4.191 1.00 14.48 279 ALA A CA 1
ATOM 3870 C C . ALA A 1 279 ? 14.245 43.071 -4.014 1.00 15.27 279 ALA A C 1
ATOM 3871 O O . ALA A 1 279 ? 13.129 43.047 -4.548 1.00 16.28 279 ALA A O 1
ATOM 3878 N N . ALA A 1 280 ? 14.682 42.084 -3.243 1.00 15.04 280 ALA A N 1
ATOM 3879 C CA . ALA A 1 280 ? 13.831 40.916 -2.943 1.00 17.45 280 ALA A CA 1
ATOM 3880 C C . ALA A 1 280 ? 12.530 41.324 -2.243 1.00 16.07 280 ALA A C 1
ATOM 3881 O O . ALA A 1 280 ? 11.456 40.744 -2.481 1.00 17.30 280 ALA A O 1
ATOM 3888 N N . ALA A 1 281 ? 12.628 42.326 -1.381 1.00 14.89 281 ALA A N 1
ATOM 3889 C CA . ALA A 1 281 ? 11.485 42.767 -0.575 1.00 15.05 281 ALA A CA 1
ATOM 3890 C C . ALA A 1 281 ? 10.405 43.460 -1.387 1.00 15.73 281 ALA A C 1
ATOM 3891 O O . ALA A 1 281 ? 9.290 43.628 -0.909 1.00 16.30 281 ALA A O 1
ATOM 3898 N N . ARG A 1 282 ? 10.739 43.897 -2.593 1.00 17.43 282 ARG A N 1
ATOM 3899 C CA . ARG A 1 282 ? 9.760 44.533 -3.438 1.00 16.89 282 ARG A CA 1
ATOM 3900 C C . ARG A 1 282 ? 8.619 43.581 -3.807 1.00 18.29 282 ARG A C 1
ATOM 3901 O O . ARG A 1 282 ? 7.520 44.028 -4.067 1.00 19.14 282 ARG A O 1
ATOM 3922 N N . LYS A 1 283 ? 8.842 42.278 -3.805 1.00 18.79 283 LYS A N 1
ATOM 3923 C CA . LYS A 1 283 ? 7.712 41.397 -4.115 1.00 20.42 283 LYS A CA 1
ATOM 3924 C C . LYS A 1 283 ? 6.619 41.624 -3.070 1.00 22.11 283 LYS A C 1
ATOM 3925 O O . LYS A 1 283 ? 5.430 41.583 -3.383 1.00 21.71 283 LYS A O 1
ATOM 3944 N N . VAL A 1 284 ? 7.017 41.867 -1.824 1.00 19.41 284 VAL A N 1
ATOM 3945 C CA . VAL A 1 284 ? 6.042 42.176 -0.792 1.00 19.73 284 VAL A CA 1
ATOM 3946 C C . VAL A 1 284 ? 5.526 43.613 -0.917 1.00 22.88 284 VAL A C 1
ATOM 3947 O O . VAL A 1 284 ? 4.320 43.846 -0.825 1.00 20.55 284 VAL A O 1
ATOM 3960 N N . LEU A 1 285 ? 6.428 44.580 -1.098 1.00 18.40 285 LEU A N 1
ATOM 3961 C CA . LEU A 1 285 ? 6.005 45.977 -1.252 1.00 24.91 285 LEU A CA 1
ATOM 3962 C C . LEU A 1 285 ? 4.994 46.161 -2.368 1.00 19.93 285 LEU A C 1
ATOM 3963 O O . LEU A 1 285 ? 4.044 46.936 -2.220 1.00 20.79 285 LEU A O 1
ATOM 3979 N N . GLU A 1 286 ? 5.213 45.487 -3.496 1.00 22.28 286 GLU A N 1
ATOM 3980 C CA . GLU A 1 286 ? 4.386 45.723 -4.685 1.00 23.29 286 GLU A CA 1
ATOM 3981 C C . GLU A 1 286 ? 3.188 44.775 -4.763 1.00 24.66 286 GLU A C 1
ATOM 3982 O O . GLU A 1 286 ? 2.424 44.808 -5.728 1.00 25.82 286 GLU A O 1
ATOM 3994 N N . GLY A 1 287 ? 3.031 43.934 -3.748 1.00 33.32 287 GLY A N 1
ATOM 3995 C CA . GLY A 1 287 ? 2.152 42.787 -3.837 1.00 31.74 287 GLY A CA 1
ATOM 3996 C C . GLY A 1 287 ? 0.659 43.019 -3.656 1.00 34.15 287 GLY A C 1
ATOM 3997 O O . GLY A 1 287 ? -0.136 42.113 -3.922 1.00 36.49 287 GLY A O 1
ATOM 4001 N N . GLY A 1 288 ? 0.271 44.199 -3.185 1.00 32.42 288 GLY A N 1
ATOM 4002 C CA . GLY A 1 288 ? -1.136 44.558 -3.140 1.00 33.37 288 GLY A CA 1
ATOM 4003 C C . GLY A 1 288 ? -1.739 44.655 -1.748 1.00 39.50 288 GLY A C 1
ATOM 4004 O O . GLY A 1 288 ? -2.786 45.279 -1.576 1.00 32.95 288 GLY A O 1
ATOM 4008 N N . GLU A 1 289 ? -1.105 44.048 -0.753 1.00 26.57 289 GLU A N 1
ATOM 4009 C CA . GLU A 1 289 ? -1.662 44.104 0.591 1.00 35.45 289 GLU A CA 1
ATOM 4010 C C . GLU A 1 289 ? -1.212 45.384 1.302 1.00 37.51 289 GLU A C 1
ATOM 4011 O O . GLU A 1 289 ? -1.871 45.884 2.206 1.00 40.92 289 GLU A O 1
ATOM 4023 N N . ILE A 1 290 ? -0.097 45.930 0.853 1.00 23.70 290 ILE A N 1
ATOM 4024 C CA . ILE A 1 290 ? 0.362 47.222 1.317 1.00 22.23 290 ILE A CA 1
ATOM 4025 C C . ILE A 1 290 ? -0.098 48.270 0.337 1.00 22.22 290 ILE A C 1
ATOM 4026 O O . ILE A 1 290 ? 0.002 48.055 -0.866 1.00 22.59 290 ILE A O 1
ATOM 4042 N N . GLU A 1 291 ? -0.618 49.388 0.840 1.00 25.30 291 GLU A N 1
ATOM 4043 C CA . GLU A 1 291 ? -0.908 50.529 -0.028 1.00 22.27 291 GLU A CA 1
ATOM 4044 C C . GLU A 1 291 ? 0.368 51.318 -0.241 1.00 20.68 291 GLU A C 1
ATOM 4045 O O . GLU A 1 291 ? 0.869 52.010 0.650 1.00 19.68 291 GLU A O 1
ATOM 4057 N N . LEU A 1 292 ? 0.893 51.232 -1.454 1.00 20.71 292 LEU A N 1
ATOM 4058 C CA . LEU A 1 292 ? 2.213 51.753 -1.743 1.00 19.54 292 LEU A CA 1
ATOM 4059 C C . LEU A 1 292 ? 2.129 53.142 -2.386 1.00 20.89 292 LEU A C 1
ATOM 4060 O O . LEU A 1 292 ? 1.510 53.315 -3.434 1.00 21.18 292 LEU A O 1
ATOM 4076 N N . VAL A 1 293 ? 2.764 54.127 -1.765 1.00 18.81 293 VAL A N 1
ATOM 4077 C CA . VAL A 1 293 ? 2.713 55.502 -2.253 1.00 19.30 293 VAL A CA 1
ATOM 4078 C C . VAL A 1 293 ? 4.092 55.930 -2.727 1.00 18.70 293 VAL A C 1
ATOM 4079 O O . VAL A 1 293 ? 5.103 55.577 -2.109 1.00 17.45 293 VAL A O 1
ATOM 4092 N N . LYS A 1 294 ? 4.138 56.651 -3.845 1.00 19.78 294 LYS A N 1
ATOM 4093 C CA . LYS A 1 294 ? 5.344 57.380 -4.231 1.00 19.57 294 LYS A CA 1
ATOM 4094 C C . LYS A 1 294 ? 5.123 58.826 -3.825 1.00 21.46 294 LYS A C 1
ATOM 4095 O O . LYS A 1 294 ? 4.180 59.463 -4.279 1.00 21.33 294 LYS A O 1
ATOM 4114 N N . ALA A 1 295 ? 5.997 59.349 -2.974 1.00 20.98 295 ALA A N 1
ATOM 4115 C CA . ALA A 1 295 ? 5.853 60.718 -2.497 1.00 18.89 295 ALA A CA 1
ATOM 4116 C C . ALA A 1 295 ? 5.669 61.643 -3.683 1.00 20.88 295 ALA A C 1
ATOM 4117 O O . ALA A 1 295 ? 6.471 61.620 -4.604 1.00 21.45 295 ALA A O 1
ATOM 4124 N N . ASP A 1 296 ? 4.630 62.465 -3.677 1.00 25.62 296 ASP A N 1
ATOM 4125 C CA . ASP A 1 296 ? 4.438 63.379 -4.813 1.00 25.25 296 ASP A CA 1
ATOM 4126 C C . ASP A 1 296 ? 5.306 64.608 -4.605 1.00 25.46 296 ASP A C 1
ATOM 4127 O O . ASP A 1 296 ? 5.912 64.749 -3.542 1.00 24.16 296 ASP A O 1
ATOM 4136 N N . ASP A 1 297 ? 5.412 65.465 -5.618 1.00 27.05 297 ASP A N 1
ATOM 4137 C CA . ASP A 1 297 ? 6.363 66.572 -5.567 1.00 27.66 297 ASP A CA 1
ATOM 4138 C C . ASP A 1 297 ? 6.103 67.499 -4.386 1.00 28.56 297 ASP A C 1
ATOM 4139 O O . ASP A 1 297 ? 7.042 68.069 -3.835 1.00 26.44 297 ASP A O 1
ATOM 4148 N N . ALA A 1 298 ? 4.832 67.668 -4.007 1.00 28.01 298 ALA A N 1
ATOM 4149 C CA . ALA A 1 298 ? 4.491 68.576 -2.903 1.00 28.18 298 ALA A CA 1
ATOM 4150 C C . ALA A 1 298 ? 5.005 68.016 -1.573 1.00 25.40 298 ALA A C 1
ATOM 4151 O O . ALA A 1 298 ? 5.571 68.739 -0.750 1.00 24.93 298 ALA A O 1
ATOM 4158 N N . LEU A 1 299 ? 4.827 66.719 -1.370 1.00 23.79 299 LEU A N 1
ATOM 4159 C CA . LEU A 1 299 ? 5.285 66.105 -0.124 1.00 21.51 299 LEU A CA 1
ATOM 4160 C C . LEU A 1 299 ? 6.799 66.157 0.015 1.00 28.60 299 LEU A C 1
ATOM 4161 O O . LEU A 1 299 ? 7.315 66.475 1.079 1.00 19.14 299 LEU A O 1
ATOM 4177 N N . ILE A 1 300 ? 7.500 65.829 -1.063 1.00 20.29 300 ILE A N 1
ATOM 4178 C CA . ILE A 1 300 ? 8.945 65.926 -1.110 1.00 19.54 300 ILE A CA 1
ATOM 4179 C C . ILE A 1 300 ? 9.382 67.349 -0.754 1.00 20.37 300 ILE A C 1
ATOM 4180 O O . ILE A 1 300 ? 10.234 67.545 0.109 1.00 19.26 300 ILE A O 1
ATOM 4196 N N . GLU A 1 301 ? 8.770 68.352 -1.379 1.00 22.56 301 GLU A N 1
ATOM 4197 C CA . GLU A 1 301 ? 9.195 69.727 -1.124 1.00 23.74 301 GLU A CA 1
ATOM 4198 C C . GLU A 1 301 ? 8.921 70.152 0.312 1.00 25.20 301 GLU A C 1
ATOM 4199 O O . GLU A 1 301 ? 9.734 70.858 0.922 1.00 22.73 301 GLU A O 1
ATOM 4211 N N . ALA A 1 302 ? 7.799 69.697 0.866 1.00 24.69 302 ALA A N 1
ATOM 4212 C CA . ALA A 1 302 ? 7.481 69.989 2.254 1.00 26.48 302 ALA A CA 1
ATOM 4213 C C . ALA A 1 302 ? 8.514 69.357 3.180 1.00 24.28 302 ALA A C 1
ATOM 4214 O O . ALA A 1 302 ? 8.926 69.972 4.169 1.00 19.63 302 ALA A O 1
ATOM 4221 N N . VAL A 1 303 ? 8.962 68.149 2.856 1.00 18.35 303 VAL A N 1
ATOM 4222 C CA . VAL A 1 303 ? 10.023 67.519 3.659 1.00 18.06 303 VAL A CA 1
ATOM 4223 C C . VAL A 1 303 ? 11.371 68.225 3.489 1.00 16.60 303 VAL A C 1
ATOM 4224 O O . VAL A 1 303 ? 12.115 68.409 4.454 1.00 16.11 303 VAL A O 1
ATOM 4237 N N . ARG A 1 304 ? 11.668 68.658 2.274 1.00 17.82 304 ARG A N 1
ATOM 4238 C CA . ARG A 1 304 ? 12.869 69.430 2.035 1.00 28.58 304 ARG A CA 1
ATOM 4239 C C . ARG A 1 304 ? 12.820 70.688 2.907 1.00 27.62 304 ARG A C 1
ATOM 4240 O O . ARG A 1 304 ? 13.808 71.062 3.556 1.00 21.32 304 ARG A O 1
ATOM 4261 N N . GLU A 1 305 ? 11.652 71.319 2.956 1.00 20.43 305 GLU A N 1
ATOM 4262 C CA . GLU A 1 305 ? 11.547 72.585 3.636 1.00 21.66 305 GLU A CA 1
ATOM 4263 C C . GLU A 1 305 ? 11.760 72.368 5.143 1.00 20.20 305 GLU A C 1
ATOM 4264 O O . GLU A 1 305 ? 12.397 73.195 5.806 1.00 20.59 305 GLU A O 1
ATOM 4276 N N . ARG A 1 306 ? 11.258 71.254 5.677 1.00 18.76 306 ARG A N 1
ATOM 4277 C CA . ARG A 1 306 ? 11.362 71.003 7.117 1.00 17.78 306 ARG A CA 1
ATOM 4278 C C . ARG A 1 306 ? 12.768 70.627 7.520 1.00 16.44 306 ARG A C 1
ATOM 4279 O O . ARG A 1 306 ? 13.160 70.811 8.685 1.00 17.57 306 ARG A O 1
ATOM 4300 N N . THR A 1 307 ? 13.497 70.034 6.579 1.00 15.86 307 THR A N 1
ATOM 4301 C CA . THR A 1 307 ? 14.823 69.491 6.840 1.00 16.52 307 THR A CA 1
ATOM 4302 C C . THR A 1 307 ? 15.937 70.338 6.235 1.00 16.02 307 THR A C 1
ATOM 4303 O O . THR A 1 307 ? 17.095 69.926 6.216 1.00 15.32 307 THR A O 1
ATOM 4314 N N . LYS A 1 308 ? 15.601 71.538 5.784 1.00 20.08 308 LYS A N 1
ATOM 4315 C CA . LYS A 1 308 ? 16.568 72.358 5.051 1.00 26.96 308 LYS A CA 1
ATOM 4316 C C . LYS A 1 308 ? 17.765 72.826 5.884 1.00 22.29 308 LYS A C 1
ATOM 4317 O O . LYS A 1 308 ? 18.789 73.202 5.313 1.00 22.06 308 LYS A O 1
ATOM 4336 N N . GLY A 1 309 ? 17.632 72.819 7.206 1.00 17.85 309 GLY A N 1
ATOM 4337 C CA . GLY A 1 309 ? 18.696 73.283 8.092 1.00 17.97 309 GLY A CA 1
ATOM 4338 C C . GLY A 1 309 ? 19.693 72.195 8.468 1.00 16.71 309 GLY A C 1
ATOM 4339 O O . GLY A 1 309 ? 20.718 72.479 9.093 1.00 16.97 309 GLY A O 1
ATOM 4343 N N . PHE A 1 310 ? 19.406 70.944 8.099 1.00 18.31 310 PHE A N 1
ATOM 4344 C CA . PHE A 1 310 ? 20.238 69.815 8.539 1.00 13.89 310 PHE A CA 1
ATOM 4345 C C . PHE A 1 310 ? 21.661 69.907 8.003 1.00 15.17 310 PHE A C 1
ATOM 4346 O O . PHE A 1 310 ? 22.620 69.519 8.699 1.00 12.40 310 PHE A O 1
ATOM 4363 N N . GLU A 1 311 ? 21.793 70.385 6.762 1.00 16.86 311 GLU A N 1
ATOM 4364 C CA . GLU A 1 311 ? 23.103 70.462 6.137 1.00 14.34 311 GLU A CA 1
ATOM 4365 C C . GLU A 1 311 ? 23.996 71.430 6.904 1.00 15.11 311 GLU A C 1
ATOM 4366 O O . GLU A 1 311 ? 25.149 71.114 7.188 1.00 12.62 311 GLU A O 1
ATOM 4378 N N . GLN A 1 312 ? 23.464 72.609 7.243 1.00 14.24 312 GLN A N 1
ATOM 4379 C CA . GLN A 1 312 ? 24.220 73.611 8.000 1.00 14.33 312 GLN A CA 1
ATOM 4380 C C . GLN A 1 312 ? 24.559 73.104 9.409 1.00 27.56 312 GLN A C 1
ATOM 4381 O O . GLN A 1 312 ? 25.663 73.342 9.899 1.00 12.97 312 GLN A O 1
ATOM 4395 N N . ALA A 1 313 ? 23.635 72.388 10.049 1.00 13.49 313 ALA A N 1
ATOM 4396 C CA . ALA A 1 313 ? 23.940 71.736 11.306 1.00 15.44 313 ALA A CA 1
ATOM 4397 C C . ALA A 1 313 ? 25.179 70.859 11.157 1.00 12.72 313 ALA A C 1
ATOM 4398 O O . ALA A 1 313 ? 26.060 70.871 12.009 1.00 12.10 313 ALA A O 1
ATOM 4405 N N . TRP A 1 314 ? 25.243 70.069 10.088 1.00 11.20 314 TRP A N 1
ATOM 4406 C CA . TRP A 1 314 ? 26.388 69.211 9.886 1.00 10.51 314 TRP A CA 1
ATOM 4407 C C . TRP A 1 314 ? 27.656 70.035 9.598 1.00 10.51 314 TRP A C 1
ATOM 4408 O O . TRP A 1 314 ? 28.715 69.764 10.156 1.00 10.04 314 TRP A O 1
ATOM 4429 N N . LEU A 1 315 ? 27.555 71.031 8.724 1.00 11.22 315 LEU A N 1
ATOM 4430 C CA . LEU A 1 315 ? 28.696 71.919 8.501 1.00 11.57 315 LEU A CA 1
ATOM 4431 C C . LEU A 1 315 ? 29.222 72.494 9.819 1.00 14.35 315 LEU A C 1
ATOM 4432 O O . LEU A 1 315 ? 30.443 72.543 10.055 1.00 11.00 315 LEU A O 1
ATOM 4448 N N . ASP A 1 316 ? 28.315 72.920 10.694 1.00 11.59 316 ASP A N 1
ATOM 4449 C CA . ASP A 1 316 ? 28.755 73.541 11.955 1.00 11.76 316 ASP A CA 1
ATOM 4450 C C . ASP A 1 316 ? 29.522 72.532 12.815 1.00 10.90 316 ASP A C 1
ATOM 4451 O O . ASP A 1 316 ? 30.503 72.891 13.475 1.00 11.80 316 ASP A O 1
ATOM 4460 N N . ALA A 1 317 ? 29.071 71.278 12.803 1.00 10.50 317 ALA A N 1
ATOM 4461 C CA . ALA A 1 317 ? 29.713 70.188 13.570 1.00 9.80 317 ALA A CA 1
ATOM 4462 C C . ALA A 1 317 ? 31.063 69.850 12.956 1.00 9.41 317 ALA A C 1
ATOM 4463 O O . ALA A 1 317 ? 32.046 69.583 13.671 1.00 11.26 317 ALA A O 1
ATOM 4470 N N . ALA A 1 318 ? 31.125 69.887 11.631 1.00 11.50 318 ALA A N 1
ATOM 4471 C CA . ALA A 1 318 ? 32.382 69.604 10.916 1.00 9.40 318 ALA A CA 1
ATOM 4472 C C . ALA A 1 318 ? 33.420 70.647 11.283 1.00 9.63 318 ALA A C 1
ATOM 4473 O O . ALA A 1 318 ? 34.601 70.334 11.556 1.00 10.65 318 ALA A O 1
ATOM 4480 N N . LYS A 1 319 ? 32.984 71.897 11.319 1.00 10.13 319 LYS A N 1
ATOM 4481 C CA . LYS A 1 319 ? 33.893 72.991 11.665 1.00 10.59 319 LYS A CA 1
ATOM 4482 C C . LYS A 1 319 ? 34.366 72.815 13.100 1.00 11.04 319 LYS A C 1
ATOM 4483 O O . LYS A 1 319 ? 35.554 73.006 13.408 1.00 10.47 319 LYS A O 1
ATOM 4502 N N . ALA A 1 320 ? 33.442 72.457 13.987 1.00 10.27 320 ALA A N 1
ATOM 4503 C CA . ALA A 1 320 ? 33.811 72.239 15.398 1.00 10.35 320 ALA A CA 1
ATOM 4504 C C . ALA A 1 320 ? 34.855 71.113 15.520 1.00 9.87 320 ALA A C 1
ATOM 4505 O O . ALA A 1 320 ? 35.739 71.178 16.358 1.00 10.11 320 ALA A O 1
ATOM 4512 N N . LYS A 1 321 ? 34.749 70.086 14.679 1.00 9.41 321 LYS A N 1
ATOM 4513 C CA . LYS A 1 321 ? 35.650 68.965 14.768 1.00 9.25 321 LYS A CA 1
ATOM 4514 C C . LYS A 1 321 ? 36.936 69.190 13.993 1.00 11.18 321 LYS A C 1
ATOM 4515 O O . LYS A 1 321 ? 37.780 68.284 13.916 1.00 9.89 321 LYS A O 1
ATOM 4534 N N . GLY A 1 322 ? 37.093 70.357 13.385 1.00 9.62 322 GLY A N 1
ATOM 4535 C CA . GLY A 1 322 ? 38.353 70.669 12.744 1.00 9.97 322 GLY A CA 1
ATOM 4536 C C . GLY A 1 322 ? 38.517 70.047 11.367 1.00 10.51 322 GLY A C 1
ATOM 4537 O O . GLY A 1 322 ? 39.621 69.943 10.858 1.00 10.57 322 GLY A O 1
ATOM 4541 N N . ILE A 1 323 ? 37.426 69.652 10.741 1.00 10.03 323 ILE A N 1
ATOM 4542 C CA . ILE A 1 323 ? 37.545 69.071 9.396 1.00 13.58 323 ILE A CA 1
ATOM 4543 C C . ILE A 1 323 ? 37.044 70.025 8.331 1.00 13.47 323 ILE A C 1
ATOM 4544 O O . ILE A 1 323 ? 36.365 71.022 8.645 1.00 15.24 323 ILE A O 1
ATOM 4560 N N . ASP A 1 324 ? 37.394 69.728 7.074 1.00 15.76 324 ASP A N 1
ATOM 4561 C CA . ASP A 1 324 ? 36.927 70.500 5.918 1.00 19.21 324 ASP A CA 1
ATOM 4562 C C . ASP A 1 324 ? 35.515 70.073 5.463 1.00 15.46 324 ASP A C 1
ATOM 4563 O O . ASP A 1 324 ? 35.340 69.209 4.604 1.00 17.87 324 ASP A O 1
ATOM 4572 N N . GLY A 1 325 ? 34.530 70.709 6.062 1.00 10.45 325 GLY A N 1
ATOM 4573 C CA . GLY A 1 325 ? 33.136 70.345 5.885 1.00 10.66 325 GLY A CA 1
ATOM 4574 C C . GLY A 1 325 ? 32.731 70.461 4.429 1.00 10.81 325 GLY A C 1
ATOM 4575 O O . GLY A 1 325 ? 32.226 69.498 3.868 1.00 10.85 325 GLY A O 1
ATOM 4579 N N . PRO A 1 326 ? 32.925 71.649 3.828 1.00 11.18 326 PRO A N 1
ATOM 4580 C CA . PRO A 1 326 ? 32.505 71.861 2.442 1.00 11.76 326 PRO A CA 1
ATOM 4581 C C . PRO A 1 326 ? 33.187 70.907 1.485 1.00 11.75 326 PRO A C 1
ATOM 4582 O O . PRO A 1 326 ? 32.516 70.451 0.570 1.00 13.23 326 PRO A O 1
ATOM 4593 N N . ALA A 1 327 ? 34.449 70.550 1.732 1.00 14.06 327 ALA A N 1
ATOM 4594 C CA . ALA A 1 327 ? 35.168 69.592 0.882 1.00 16.66 327 ALA A CA 1
ATOM 4595 C C . ALA A 1 327 ? 34.611 68.193 0.994 1.00 14.00 327 ALA A C 1
ATOM 4596 O O . ALA A 1 327 ? 34.373 67.532 -0.026 1.00 11.96 327 ALA A O 1
ATOM 4603 N N . ALA A 1 328 ? 34.408 67.739 2.229 1.00 13.05 328 ALA A N 1
ATOM 4604 C CA . ALA A 1 328 ? 33.864 66.417 2.459 1.00 12.33 328 ALA A CA 1
ATOM 4605 C C . ALA A 1 328 ? 32.462 66.287 1.833 1.00 12.93 328 ALA A C 1
ATOM 4606 O O . ALA A 1 328 ? 32.141 65.301 1.159 1.00 11.81 328 ALA A O 1
ATOM 4613 N N . LEU A 1 329 ? 31.640 67.310 2.019 1.00 14.49 329 LEU A N 1
ATOM 4614 C CA . LEU A 1 329 ? 30.276 67.278 1.531 1.00 12.25 329 LEU A CA 1
ATOM 4615 C C . LEU A 1 329 ? 30.248 67.262 -0.004 1.00 12.94 329 LEU A C 1
ATOM 4616 O O . LEU A 1 329 ? 29.542 66.457 -0.630 1.00 14.66 329 LEU A O 1
ATOM 4632 N N . ALA A 1 330 ? 31.058 68.126 -0.608 1.00 12.79 330 ALA A N 1
ATOM 4633 C CA . ALA A 1 330 ? 31.161 68.213 -2.052 1.00 13.82 330 ALA A CA 1
ATOM 4634 C C . ALA A 1 330 ? 31.712 66.911 -2.637 1.00 14.12 330 ALA A C 1
ATOM 4635 O O . ALA A 1 330 ? 31.279 66.447 -3.681 1.00 15.19 330 ALA A O 1
ATOM 4642 N N . SER A 1 331 ? 32.671 66.318 -1.945 1.00 13.45 331 SER A N 1
ATOM 4643 C CA . SER A 1 331 ? 33.270 65.092 -2.409 1.00 17.36 331 SER A CA 1
ATOM 4644 C C . SER A 1 331 ? 32.255 63.945 -2.387 1.00 19.78 331 SER A C 1
ATOM 4645 O O . SER A 1 331 ? 32.123 63.177 -3.349 1.00 15.47 331 SER A O 1
ATOM 4653 N N . PHE A 1 332 ? 31.556 63.822 -1.266 1.00 13.63 332 PHE A N 1
ATOM 4654 C CA . PHE A 1 332 ? 30.533 62.796 -1.145 1.00 14.14 332 PHE A CA 1
ATOM 4655 C C . PHE A 1 332 ? 29.482 62.946 -2.258 1.00 15.14 332 PHE A C 1
ATOM 4656 O O . PHE A 1 332 ? 29.095 61.968 -2.859 1.00 16.12 332 PHE A O 1
ATOM 4673 N N . ARG A 1 333 ? 29.016 64.168 -2.503 1.00 15.13 333 ARG A N 1
ATOM 4674 C CA . ARG A 1 333 ? 27.933 64.381 -3.471 1.00 16.37 333 ARG A CA 1
ATOM 4675 C C . ARG A 1 333 ? 28.374 64.063 -4.857 1.00 20.25 333 ARG A C 1
ATOM 4676 O O . ARG A 1 333 ? 27.592 63.517 -5.651 1.00 19.77 333 ARG A O 1
ATOM 4697 N N . ALA A 1 334 ? 29.613 64.427 -5.175 1.00 17.37 334 ALA A N 1
ATOM 4698 C CA . ALA A 1 334 ? 30.117 64.189 -6.519 1.00 18.90 334 ALA A CA 1
ATOM 4699 C C . ALA A 1 334 ? 30.256 62.695 -6.720 1.00 19.54 334 ALA A C 1
ATOM 4700 O O . ALA A 1 334 ? 29.891 62.150 -7.762 1.00 21.19 334 ALA A O 1
ATOM 4707 N N . GLU A 1 335 ? 30.750 62.022 -5.697 1.00 18.49 335 GLU A N 1
ATOM 4708 C CA . GLU A 1 335 ? 31.025 60.598 -5.831 1.00 19.36 335 GLU A CA 1
ATOM 4709 C C . GLU A 1 335 ? 29.741 59.753 -5.904 1.00 20.09 335 GLU A C 1
ATOM 4710 O O . GLU A 1 335 ? 29.647 58.818 -6.709 1.00 21.69 335 GLU A O 1
ATOM 4722 N N . ILE A 1 336 ? 28.741 60.083 -5.093 1.00 19.24 336 ILE A N 1
ATOM 4723 C CA . ILE A 1 336 ? 27.496 59.302 -5.093 1.00 20.17 336 ILE A CA 1
ATOM 4724 C C . ILE A 1 336 ? 26.682 59.548 -6.375 1.00 21.81 336 ILE A C 1
ATOM 4725 O O . ILE A 1 336 ? 26.086 58.617 -6.927 1.00 27.23 336 ILE A O 1
ATOM 4741 N N . LYS A 1 337 ? 26.717 60.776 -6.883 1.00 25.38 337 LYS A N 1
ATOM 4742 C CA . LYS A 1 337 ? 26.049 61.135 -8.133 1.00 23.44 337 LYS A CA 1
ATOM 4743 C C . LYS A 1 337 ? 26.656 60.319 -9.278 1.00 25.62 337 LYS A C 1
ATOM 4744 O O . LYS A 1 337 ? 25.931 59.729 -10.079 1.00 26.96 337 LYS A O 1
ATOM 4763 N N . GLN A 1 338 ? 27.982 60.239 -9.316 1.00 24.73 338 GLN A N 1
ATOM 4764 C CA . GLN A 1 338 ? 28.682 59.425 -10.313 1.00 26.59 338 GLN A CA 1
ATOM 4765 C C . GLN A 1 338 ? 28.402 57.913 -10.161 1.00 30.32 338 GLN A C 1
ATOM 4766 O O . GLN A 1 338 ? 28.059 57.214 -11.130 1.00 29.59 338 GLN A O 1
ATOM 4780 N N . LEU A 1 339 ? 28.573 57.387 -8.956 1.00 29.89 339 LEU A N 1
ATOM 4781 C CA . LEU A 1 339 ? 28.221 55.988 -8.719 1.00 31.80 339 LEU A CA 1
ATOM 4782 C C . LEU A 1 339 ? 26.774 55.669 -9.147 1.00 32.53 339 LEU A C 1
ATOM 4783 O O . LEU A 1 339 ? 26.516 54.673 -9.836 1.00 35.48 339 LEU A O 1
ATOM 4799 N N . ASP A 1 340 ? 25.835 56.511 -8.740 1.00 27.22 340 ASP A N 1
ATOM 4800 C CA . ASP A 1 340 ? 24.431 56.316 -9.053 1.00 28.54 340 ASP A CA 1
ATOM 4801 C C . ASP A 1 340 ? 24.176 56.348 -10.564 1.00 39.66 340 ASP A C 1
ATOM 4802 O O . ASP A 1 340 ? 23.159 55.819 -11.048 1.00 34.96 340 ASP A O 1
ATOM 4811 N N . GLN A 1 341 ? 25.116 56.938 -11.302 1.00 49.16 341 GLN A N 1
ATOM 4812 C CA . GLN A 1 341 ? 25.118 56.879 -12.771 1.00 50.79 341 GLN A CA 1
ATOM 4813 C C . GLN A 1 341 ? 25.890 55.657 -13.266 1.00 51.74 341 GLN A C 1
ATOM 4814 O O . GLN A 1 341 ? 25.308 54.697 -13.779 1.00 62.91 341 GLN A O 1
ATOM 4828 N N . PRO B 1 26 ? 11.191 35.038 67.770 1.00 24.83 26 PRO B N 1
ATOM 4829 C CA . PRO B 1 26 ? 12.621 35.257 67.516 1.00 22.33 26 PRO B CA 1
ATOM 4830 C C . PRO B 1 26 ? 12.883 36.294 66.429 1.00 26.47 26 PRO B C 1
ATOM 4831 O O . PRO B 1 26 ? 12.002 36.622 65.608 1.00 31.61 26 PRO B O 1
ATOM 4842 N N . VAL B 1 27 ? 14.094 36.824 66.433 1.00 16.87 27 VAL B N 1
ATOM 4843 C CA . VAL B 1 27 ? 14.553 37.640 65.333 1.00 23.20 27 VAL B CA 1
ATOM 4844 C C . VAL B 1 27 ? 15.076 36.691 64.278 1.00 24.52 27 VAL B C 1
ATOM 4845 O O . VAL B 1 27 ? 16.064 36.012 64.487 1.00 18.92 27 VAL B O 1
ATOM 4858 N N . GLU B 1 28 ? 14.393 36.614 63.150 1.00 15.71 28 GLU B N 1
ATOM 4859 C CA . GLU B 1 28 ? 14.796 35.685 62.122 1.00 18.71 28 GLU B CA 1
ATOM 4860 C C . GLU B 1 28 ? 15.327 36.489 60.937 1.00 25.55 28 GLU B C 1
ATOM 4861 O O . GLU B 1 28 ? 14.571 36.916 60.075 1.00 27.64 28 GLU B O 1
ATOM 4873 N N . LEU B 1 29 ? 16.642 36.680 60.937 1.00 12.94 29 LEU B N 1
ATOM 4874 C CA . LEU B 1 29 ? 17.353 37.515 59.981 1.00 12.08 29 LEU B CA 1
ATOM 4875 C C . LEU B 1 29 ? 17.289 36.966 58.545 1.00 13.34 29 LEU B C 1
ATOM 4876 O O . LEU B 1 29 ? 17.700 35.840 58.274 1.00 12.26 29 LEU B O 1
ATOM 4892 N N . THR B 1 30 ? 16.796 37.745 57.604 1.00 11.98 30 THR B N 1
ATOM 4893 C CA . THR B 1 30 ? 16.762 37.252 56.237 1.00 11.86 30 THR B CA 1
ATOM 4894 C C . THR B 1 30 ? 18.164 37.312 55.598 1.00 10.82 30 THR B C 1
ATOM 4895 O O . THR B 1 30 ? 18.914 38.263 55.805 1.00 10.31 30 THR B O 1
ATOM 4906 N N . LEU B 1 31 ? 18.499 36.269 54.849 1.00 10.65 31 LEU B N 1
ATOM 4907 C CA . LEU B 1 31 ? 19.796 36.126 54.212 1.00 9.84 31 LEU B CA 1
ATOM 4908 C C . LEU B 1 31 ? 19.535 35.888 52.726 1.00 10.64 31 LEU B C 1
ATOM 4909 O O . LEU B 1 31 ? 18.785 34.990 52.373 1.00 10.54 31 LEU B O 1
ATOM 4925 N N . SER B 1 32 ? 20.100 36.716 51.861 1.00 10.91 32 SER B N 1
ATOM 4926 C CA . SER B 1 32 ? 19.985 36.460 50.427 1.00 11.00 32 SER B CA 1
ATOM 4927 C C . SER B 1 32 ? 21.306 35.976 49.881 1.00 13.68 32 SER B C 1
ATOM 4928 O O . SER B 1 32 ? 22.339 36.540 50.189 1.00 11.67 32 SER B O 1
ATOM 4936 N N . SER B 1 33 ? 21.267 34.943 49.052 1.00 13.72 33 SER B N 1
ATOM 4937 C CA . SER B 1 33 ? 22.478 34.409 48.431 1.00 8.90 33 SER B CA 1
ATOM 4938 C C . SER B 1 33 ? 22.403 34.438 46.905 1.00 11.42 33 SER B C 1
ATOM 4939 O O . SER B 1 33 ? 21.418 34.022 46.335 1.00 10.29 33 SER B O 1
ATOM 4947 N N . TRP B 1 34 ? 23.460 34.903 46.261 1.00 10.22 34 TRP B N 1
ATOM 4948 C CA . TRP B 1 34 ? 23.540 34.928 44.803 1.00 8.87 34 TRP B CA 1
ATOM 4949 C C . TRP B 1 34 ? 24.263 33.696 44.318 1.00 13.48 34 TRP B C 1
ATOM 4950 O O . TRP B 1 34 ? 24.600 33.618 43.142 1.00 11.72 34 TRP B O 1
ATOM 4971 N N . LEU B 1 35 ? 24.515 32.751 45.226 1.00 10.18 35 LEU B N 1
ATOM 4972 C CA . LEU B 1 35 ? 25.093 31.446 44.852 1.00 12.30 35 LEU B CA 1
ATOM 4973 C C . LEU B 1 35 ? 24.098 30.369 45.156 1.00 12.81 35 LEU B C 1
ATOM 4974 O O . LEU B 1 35 ? 23.285 30.533 46.072 1.00 13.31 35 LEU B O 1
ATOM 4990 N N . PRO B 1 36 ? 24.197 29.229 44.451 1.00 20.07 36 PRO B N 1
ATOM 4991 C CA . PRO B 1 36 ? 23.327 28.085 44.721 1.00 13.97 36 PRO B CA 1
ATOM 4992 C C . PRO B 1 36 ? 23.513 27.613 46.156 1.00 12.11 36 PRO B C 1
ATOM 4993 O O . PRO B 1 36 ? 24.642 27.676 46.654 1.00 13.66 36 PRO B O 1
ATOM 5004 N N . PRO B 1 37 ? 22.445 27.103 46.788 1.00 18.92 37 PRO B N 1
ATOM 5005 C CA . PRO B 1 37 ? 22.483 26.677 48.191 1.00 17.46 37 PRO B CA 1
ATOM 5006 C C . PRO B 1 37 ? 23.377 25.473 48.448 1.00 14.16 37 PRO B C 1
ATOM 5007 O O . PRO B 1 37 ? 23.784 25.297 49.603 1.00 17.85 37 PRO B O 1
ATOM 5018 N N . THR B 1 38 ? 23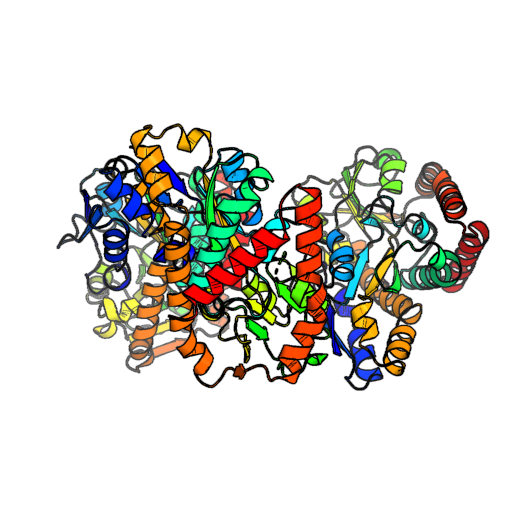.696 24.705 47.403 1.00 12.78 38 THR B N 1
ATOM 5019 C CA . THR B 1 38 ? 24.714 23.675 47.472 1.00 13.15 38 THR B CA 1
ATOM 5020 C C . THR B 1 38 ? 26.168 24.179 47.440 1.00 12.76 38 THR B C 1
ATOM 5021 O O . THR B 1 38 ? 27.093 23.413 47.744 1.00 12.82 38 THR B O 1
ATOM 5032 N N . HIS B 1 39 ? 26.394 25.442 47.105 1.00 14.22 39 HIS B N 1
ATOM 5033 C CA . HIS B 1 39 ? 27.756 25.929 47.043 1.00 10.91 39 HIS B CA 1
ATOM 5034 C C . HIS B 1 39 ? 28.350 25.984 48.443 1.00 10.67 39 HIS B C 1
ATOM 5035 O O . HIS B 1 39 ? 27.653 26.258 49.426 1.00 15.34 39 HIS B O 1
ATOM 5050 N N . ALA B 1 40 ? 29.662 25.823 48.528 1.00 10.52 40 ALA B N 1
ATOM 5051 C CA . ALA B 1 40 ? 30.355 25.843 49.809 1.00 12.06 40 ALA B CA 1
ATOM 5052 C C . ALA B 1 40 ? 29.995 27.022 50.732 1.00 9.73 40 ALA B C 1
ATOM 5053 O O . ALA B 1 40 ? 29.894 26.865 51.955 1.00 9.85 40 ALA B O 1
ATOM 5060 N N . VAL B 1 41 ? 29.903 28.213 50.167 1.00 9.09 41 VAL B N 1
ATOM 5061 C CA . VAL B 1 41 ? 29.604 29.423 50.935 1.00 8.53 41 VAL B CA 1
ATOM 5062 C C . VAL B 1 41 ? 28.290 29.280 51.695 1.00 9.15 41 VAL B C 1
ATOM 5063 O O . VAL B 1 41 ? 28.188 29.729 52.840 1.00 8.61 41 VAL B O 1
ATOM 5076 N N . VAL B 1 42 ? 27.318 28.605 51.073 1.00 9.23 42 VAL B N 1
ATOM 5077 C CA . VAL B 1 42 ? 25.985 28.434 51.678 1.00 9.65 42 VAL B CA 1
ATOM 5078 C C . VAL B 1 42 ? 25.909 27.132 52.479 1.00 10.43 42 VAL B C 1
ATOM 5079 O O . VAL B 1 42 ? 25.690 27.138 53.688 1.00 10.58 42 VAL B O 1
ATOM 5092 N N . ALA B 1 43 ? 26.169 26.013 51.813 1.00 11.01 43 ALA B N 1
ATOM 5093 C CA . ALA B 1 43 ? 26.056 24.701 52.433 1.00 11.98 43 ALA B CA 1
ATOM 5094 C C . ALA B 1 43 ? 26.991 24.475 53.603 1.00 12.01 43 ALA B C 1
ATOM 5095 O O . ALA B 1 43 ? 26.569 23.913 54.613 1.00 12.66 43 ALA B O 1
ATOM 5102 N N . ASP B 1 44 ? 28.262 24.840 53.464 1.00 11.47 44 ASP B N 1
ATOM 5103 C CA . ASP B 1 44 ? 29.217 24.540 54.526 1.00 11.68 44 ASP B CA 1
ATOM 5104 C C . ASP B 1 44 ? 29.710 25.711 55.335 1.00 10.92 44 ASP B C 1
ATOM 5105 O O . ASP B 1 44 ? 30.495 25.528 56.262 1.00 11.14 44 ASP B O 1
ATOM 5114 N N . PHE B 1 45 ? 29.242 26.916 55.008 1.00 10.15 45 PHE B N 1
ATOM 5115 C CA . PHE B 1 45 ? 29.585 28.070 55.836 1.00 9.57 45 PHE B CA 1
ATOM 5116 C C . PHE B 1 45 ? 28.311 28.708 56.409 1.00 9.48 45 PHE B C 1
ATOM 5117 O O . PHE B 1 45 ? 28.057 28.630 57.604 1.00 9.77 45 PHE B O 1
ATOM 5134 N N . LEU B 1 46 ? 27.490 29.318 55.561 1.00 9.18 46 LEU B N 1
ATOM 5135 C CA . LEU B 1 46 ? 26.365 30.087 56.105 1.00 9.15 46 LEU B CA 1
ATOM 5136 C C . LEU B 1 46 ? 25.401 29.224 56.908 1.00 9.96 46 LEU B C 1
ATOM 5137 O O . LEU B 1 46 ? 24.945 29.633 57.995 1.00 10.11 46 LEU B O 1
ATOM 5170 N N . PRO B 1 48 ? 25.870 26.227 58.490 1.00 11.91 48 PRO B N 1
ATOM 5171 C CA . PRO B 1 48 ? 26.397 25.810 59.799 1.00 12.39 48 PRO B CA 1
ATOM 5172 C C . PRO B 1 48 ? 26.582 27.014 60.762 1.00 11.82 48 PRO B C 1
ATOM 5173 O O . PRO B 1 48 ? 26.322 26.930 61.971 1.00 12.33 48 PRO B O 1
ATOM 5184 N N . TRP B 1 49 ? 26.982 28.148 60.212 1.00 11.05 49 TRP B N 1
ATOM 5185 C CA . TRP B 1 49 ? 27.161 29.376 61.011 1.00 10.57 49 TRP B CA 1
ATOM 5186 C C . TRP B 1 49 ? 25.823 29.837 61.624 1.00 11.74 49 TRP B C 1
ATOM 5187 O O . TRP B 1 49 ? 25.758 30.207 62.810 1.00 11.67 49 TRP B O 1
ATOM 5208 N N . GLY B 1 50 ? 24.761 29.800 60.814 1.00 10.79 50 GLY B N 1
ATOM 5209 C CA . GLY B 1 50 ? 23.414 30.077 61.286 1.00 11.30 50 GLY B CA 1
ATOM 5210 C C . GLY B 1 50 ? 23.001 29.160 62.427 1.00 12.31 50 GLY B C 1
ATOM 5211 O O . GLY B 1 50 ? 22.356 29.590 63.373 1.00 12.71 50 GLY B O 1
ATOM 5215 N N . GLU B 1 51 ? 23.365 27.886 62.337 1.00 14.31 51 GLU B N 1
ATOM 5216 C CA . GLU B 1 51 ? 23.112 26.953 63.425 1.00 17.25 51 GLU B CA 1
ATOM 5217 C C . GLU B 1 51 ? 23.887 27.310 64.706 1.00 16.82 51 GLU B C 1
ATOM 5218 O O . GLU B 1 51 ? 23.332 27.185 65.810 1.00 15.24 51 GLU B O 1
ATOM 5230 N N . GLU B 1 52 ? 25.152 27.728 64.574 1.00 13.14 52 GLU B N 1
ATOM 5231 C CA . GLU B 1 52 ? 25.916 28.165 65.733 1.00 13.22 52 GLU B CA 1
ATOM 5232 C C . GLU B 1 52 ? 25.203 29.349 66.385 1.00 12.95 52 GLU B C 1
ATOM 5233 O O . GLU B 1 52 ? 25.116 29.427 67.615 1.00 13.52 52 GLU B O 1
ATOM 5245 N N . ILE B 1 53 ? 24.700 30.267 65.561 1.00 12.28 53 ILE B N 1
ATOM 5246 C CA . ILE B 1 53 ? 23.976 31.440 66.043 1.00 12.20 53 ILE B CA 1
ATOM 5247 C C . ILE B 1 53 ? 22.691 31.044 66.771 1.00 13.23 53 ILE B C 1
ATOM 5248 O O . ILE B 1 53 ? 22.421 31.524 67.866 1.00 13.66 53 ILE B O 1
ATOM 5264 N N . ARG B 1 54 ? 21.915 30.146 66.182 1.00 13.77 54 ARG B N 1
ATOM 5265 C CA . ARG B 1 54 ? 20.670 29.715 66.809 1.00 14.94 54 ARG B CA 1
ATOM 5266 C C . ARG B 1 54 ? 20.978 29.065 68.161 1.00 18.77 54 ARG B C 1
ATOM 5267 O O . ARG B 1 54 ? 20.316 29.331 69.166 1.00 16.55 54 ARG B O 1
ATOM 5288 N N . LYS B 1 55 ? 21.998 28.215 68.185 1.00 15.80 55 LYS B N 1
ATOM 5289 C CA . LYS B 1 55 ? 22.333 27.488 69.408 1.00 16.77 55 LYS B CA 1
ATOM 5290 C C . LYS B 1 55 ? 22.818 28.442 70.518 1.00 16.55 55 LYS B C 1
ATOM 5291 O O . LYS B 1 55 ? 22.388 28.363 71.679 1.00 17.49 55 LYS B O 1
ATOM 5310 N N . ALA B 1 56 ? 23.681 29.367 70.148 1.00 15.41 56 ALA B N 1
ATOM 5311 C CA . ALA B 1 56 ? 24.274 30.285 71.110 1.00 16.92 56 ALA B CA 1
ATOM 5312 C C . ALA B 1 56 ? 23.283 31.306 71.656 1.00 17.92 56 ALA B C 1
ATOM 5313 O O . ALA B 1 56 ? 23.516 31.865 72.721 1.00 15.73 56 ALA B O 1
ATOM 5320 N N . THR B 1 57 ? 22.175 31.540 70.959 1.00 15.41 57 THR B N 1
ATOM 5321 C CA . THR B 1 57 ? 21.157 32.477 71.450 1.00 16.18 57 THR B CA 1
ATOM 5322 C C . THR B 1 57 ? 19.880 31.781 71.944 1.00 17.11 57 THR B C 1
ATOM 5323 O O . THR B 1 57 ? 18.822 32.420 72.114 1.00 17.59 57 THR B O 1
ATOM 5334 N N . ASP B 1 58 ? 19.988 30.476 72.172 1.00 17.84 58 ASP B N 1
ATOM 5335 C CA . ASP B 1 58 ? 18.869 29.654 72.622 1.00 19.29 58 ASP B CA 1
ATOM 5336 C C . ASP B 1 58 ? 17.646 29.806 71.701 1.00 19.47 58 ASP B C 1
ATOM 5337 O O . ASP B 1 58 ? 16.510 29.820 72.155 1.00 20.59 58 ASP B O 1
ATOM 5346 N N . GLY B 1 59 ? 17.901 29.918 70.404 1.00 18.45 59 GLY B N 1
ATOM 5347 C CA . GLY B 1 59 ? 16.850 29.970 69.412 1.00 20.67 59 GLY B CA 1
ATOM 5348 C C . GLY B 1 59 ? 16.291 31.362 69.173 1.00 25.57 59 GLY B C 1
ATOM 5349 O O . GLY B 1 59 ? 15.414 31.520 68.327 1.00 18.40 59 GLY B O 1
ATOM 5353 N N . ARG B 1 60 ? 16.763 32.391 69.888 1.00 20.97 60 ARG B N 1
ATOM 5354 C CA . ARG B 1 60 ? 16.097 33.680 69.687 1.00 17.64 60 ARG B CA 1
ATOM 5355 C C . ARG B 1 60 ? 16.654 34.475 68.509 1.00 16.34 60 ARG B C 1
ATOM 5356 O O . ARG B 1 60 ? 16.054 35.459 68.088 1.00 23.11 60 ARG B O 1
ATOM 5377 N N . VAL B 1 61 ? 17.764 34.025 67.937 1.00 15.40 61 VAL B N 1
ATOM 5378 C CA . VAL B 1 61 ? 18.253 34.601 66.682 1.00 15.91 61 VAL B CA 1
ATOM 5379 C C . VAL B 1 61 ? 18.535 33.476 65.722 1.00 16.75 61 VAL B C 1
ATOM 5380 O O . VAL B 1 61 ? 19.232 32.522 66.071 1.00 14.33 61 VAL B O 1
ATOM 5393 N N . THR B 1 62 ? 17.946 33.573 64.531 1.00 15.88 62 THR B N 1
ATOM 5394 C CA . THR B 1 62 ? 18.195 32.590 63.495 1.00 18.75 62 THR B CA 1
ATOM 5395 C C . THR B 1 62 ? 18.420 33.294 62.154 1.00 19.32 62 THR B C 1
ATOM 5396 O O . THR B 1 62 ? 18.180 34.490 62.013 1.00 18.99 62 THR B O 1
ATOM 5407 N N . LEU B 1 63 ? 18.941 32.546 61.188 1.00 12.53 63 LEU B N 1
ATOM 5408 C CA . LEU B 1 63 ? 19.238 33.058 59.868 1.00 13.39 63 LEU B CA 1
ATOM 5409 C C . LEU B 1 63 ? 18.362 32.353 58.880 1.00 14.28 63 LEU B C 1
ATOM 5410 O O . LEU B 1 63 ? 18.483 31.136 58.726 1.00 19.82 63 LEU B O 1
ATOM 5426 N N . ARG B 1 64 ? 17.486 33.068 58.201 1.00 13.35 64 ARG B N 1
ATOM 5427 C CA . ARG B 1 64 ? 16.670 32.370 57.219 1.00 15.95 64 ARG B CA 1
ATOM 5428 C C . ARG B 1 64 ? 17.108 32.705 55.796 1.00 17.79 64 ARG B C 1
ATOM 5429 O O . ARG B 1 64 ? 17.162 33.879 55.365 1.00 17.14 64 ARG B O 1
ATOM 5450 N N . LEU B 1 65 ? 17.458 31.640 55.088 1.00 13.48 65 LEU B N 1
ATOM 5451 C CA . LEU B 1 65 ? 17.963 31.743 53.740 1.00 12.08 65 LEU B CA 1
ATOM 5452 C C . LEU B 1 65 ? 16.774 31.835 52.791 1.00 12.82 65 LEU B C 1
ATOM 5453 O O . LEU B 1 65 ? 16.015 30.883 52.611 1.00 13.77 65 LEU B O 1
ATOM 5469 N N . LEU B 1 66 ? 16.639 32.983 52.158 1.00 12.50 66 LEU B N 1
ATOM 5470 C CA . LEU B 1 66 ? 15.547 33.203 51.240 1.00 13.26 66 LEU B CA 1
ATOM 5471 C C . LEU B 1 66 ? 15.660 32.281 50.027 1.00 13.48 66 LEU B C 1
ATOM 5472 O O . LEU B 1 66 ? 16.764 31.912 49.608 1.00 12.78 66 LEU B O 1
ATOM 5488 N N . PRO B 1 67 ? 14.512 31.916 49.443 1.00 14.57 67 PRO B N 1
ATOM 5489 C CA . PRO B 1 67 ? 14.508 30.882 48.408 1.00 15.03 67 PRO B CA 1
ATOM 5490 C C . PRO B 1 67 ? 15.012 31.390 47.059 1.00 17.51 67 PRO B C 1
ATOM 5491 O O . PRO B 1 67 ? 15.382 30.575 46.200 1.00 14.64 67 PRO B O 1
ATOM 5502 N N . LYS B 1 68 ? 15.047 32.709 46.885 1.00 14.07 68 LYS B N 1
ATOM 5503 C CA . LYS B 1 68 ? 15.586 33.313 45.667 1.00 13.63 68 LYS B CA 1
ATOM 5504 C C . LYS B 1 68 ? 16.591 34.411 46.008 1.00 12.56 68 LYS B C 1
ATOM 5505 O O . LYS B 1 68 ? 16.509 35.002 47.076 1.00 12.36 68 LYS B O 1
ATOM 5524 N N . ALA B 1 69 ? 17.555 34.667 45.124 1.00 11.98 69 ALA B N 1
ATOM 5525 C CA . ALA B 1 69 ? 18.394 35.844 45.305 1.00 12.08 69 ALA B CA 1
ATOM 5526 C C . ALA B 1 69 ? 17.513 37.063 45.150 1.00 13.13 69 ALA B C 1
ATOM 5527 O O . ALA B 1 69 ? 16.708 37.117 44.228 1.00 12.47 69 ALA B O 1
ATOM 5534 N N . VAL B 1 70 ? 17.643 38.036 46.058 1.00 13.51 70 VAL B N 1
ATOM 5535 C CA . VAL B 1 70 ? 16.752 39.196 46.016 1.00 12.96 70 VAL B CA 1
ATOM 5536 C C . VAL B 1 70 ? 17.121 40.220 44.940 1.00 14.33 70 VAL B C 1
ATOM 5537 O O . VAL B 1 70 ? 16.320 41.086 44.597 1.00 17.80 70 VAL B O 1
ATOM 5550 N N . THR B 1 71 ? 18.332 40.134 44.422 1.00 12.04 71 THR B N 1
ATOM 5551 C CA . THR B 1 71 ? 18.742 41.000 43.315 1.00 11.63 71 THR B CA 1
ATOM 5552 C C . THR B 1 71 ? 19.977 40.363 42.661 1.00 11.01 71 THR B C 1
ATOM 5553 O O . THR B 1 71 ? 20.310 39.212 42.979 1.00 10.61 71 THR B O 1
ATOM 5564 N N . ASN B 1 72 ? 20.652 41.088 41.763 1.00 11.15 72 ASN B N 1
ATOM 5565 C CA . ASN B 1 72 ? 21.843 40.560 41.100 1.00 17.23 72 ASN B CA 1
ATOM 5566 C C . ASN B 1 72 ? 23.043 40.531 42.077 1.00 15.56 72 ASN B C 1
ATOM 5567 O O . ASN B 1 72 ? 22.985 41.116 43.148 1.00 9.74 72 ASN B O 1
ATOM 5578 N N . PRO B 1 73 ? 24.125 39.814 41.740 1.00 15.83 73 PRO B N 1
ATOM 5579 C CA . PRO B 1 73 ? 25.174 39.677 42.764 1.00 8.98 73 PRO B CA 1
ATOM 5580 C C . PRO B 1 73 ? 25.761 41.013 43.314 1.00 8.91 73 PRO B C 1
ATOM 5581 O O . PRO B 1 73 ? 25.858 41.212 44.540 1.00 8.61 73 PRO B O 1
ATOM 5592 N N . ALA B 1 74 ? 26.103 41.957 42.448 1.00 12.32 74 ALA B N 1
ATOM 5593 C CA . ALA B 1 74 ? 26.635 43.219 42.916 1.00 9.49 74 ALA B CA 1
ATOM 5594 C C . ALA B 1 74 ? 25.608 44.019 43.728 1.00 10.87 74 ALA B C 1
ATOM 5595 O O . ALA B 1 74 ? 25.971 44.726 44.650 1.00 13.84 74 ALA B O 1
ATOM 5602 N N . GLY B 1 75 ? 24.339 43.918 43.355 1.00 10.38 75 GLY B N 1
ATOM 5603 C CA . GLY B 1 75 ? 23.274 44.633 44.030 1.00 11.54 75 GLY B CA 1
ATOM 5604 C C . GLY B 1 75 ? 23.083 44.232 45.484 1.00 9.90 75 GLY B C 1
ATOM 5605 O O . GLY B 1 75 ? 22.362 44.903 46.238 1.00 10.25 75 GLY B O 1
ATOM 5609 N N . HIS B 1 76 ? 23.725 43.149 45.908 1.00 9.93 76 HIS B N 1
ATOM 5610 C CA . HIS B 1 76 ? 23.538 42.673 47.272 1.00 10.71 76 HIS B CA 1
ATOM 5611 C C . HIS B 1 76 ? 24.033 43.645 48.372 1.00 9.92 76 HIS B C 1
ATOM 5612 O O . HIS B 1 76 ? 23.476 43.650 49.462 1.00 8.89 76 HIS B O 1
ATOM 5627 N N . PHE B 1 77 ? 25.066 44.448 48.114 1.00 10.23 77 PHE B N 1
ATOM 5628 C CA . PHE B 1 77 ? 25.494 45.414 49.126 1.00 10.81 77 PHE B CA 1
ATOM 5629 C C . PHE B 1 77 ? 24.351 46.418 49.428 1.00 11.75 77 PHE B C 1
ATOM 5630 O O . PHE B 1 77 ? 23.931 46.595 50.581 1.00 9.80 77 PHE B O 1
ATOM 5647 N N . ASP B 1 78 ? 23.827 47.063 48.396 1.00 10.30 78 ASP B N 1
ATOM 5648 C CA . ASP B 1 78 ? 22.749 48.008 48.626 1.00 12.65 78 ASP B CA 1
ATOM 5649 C C . ASP B 1 78 ? 21.483 47.339 49.146 1.00 11.19 78 ASP B C 1
ATOM 5650 O O . ASP B 1 78 ? 20.614 48.005 49.712 1.00 11.85 78 ASP B O 1
ATOM 5659 N N . ALA B 1 79 ? 21.330 46.050 48.885 1.00 10.69 79 ALA B N 1
ATOM 5660 C CA . ALA B 1 79 ? 20.131 45.352 49.350 1.00 10.91 79 ALA B CA 1
ATOM 5661 C C . ALA B 1 79 ? 20.127 45.335 50.879 1.00 10.76 79 ALA B C 1
ATOM 5662 O O . ALA B 1 79 ? 19.107 45.560 51.528 1.00 11.71 79 ALA B O 1
ATOM 5669 N N . VAL B 1 80 ? 21.286 45.095 51.459 1.00 10.08 80 VAL B N 1
ATOM 5670 C CA . VAL B 1 80 ? 21.418 45.119 52.905 1.00 10.78 80 VAL B CA 1
ATOM 5671 C C . VAL B 1 80 ? 21.390 46.575 53.437 1.00 10.56 80 VAL B C 1
ATOM 5672 O O . VAL B 1 80 ? 20.678 46.884 54.405 1.00 12.58 80 VAL B O 1
ATOM 5685 N N . ARG B 1 81 ? 22.128 47.466 52.793 1.00 10.68 81 ARG B N 1
ATOM 5686 C CA . ARG B 1 81 ? 22.146 48.867 53.225 1.00 11.39 81 ARG B CA 1
ATOM 5687 C C . ARG B 1 81 ? 20.741 49.447 53.223 1.00 12.33 81 ARG B C 1
ATOM 5688 O O . ARG B 1 81 ? 20.350 50.154 54.144 1.00 12.93 81 ARG B O 1
ATOM 5709 N N . ASP B 1 82 ? 19.973 49.147 52.183 1.00 15.05 82 ASP B N 1
ATOM 5710 C CA . ASP B 1 82 ? 18.633 49.724 52.068 1.00 17.75 82 ASP B CA 1
ATOM 5711 C C . ASP B 1 82 ? 17.550 48.934 52.797 1.00 18.29 82 ASP B C 1
ATOM 5712 O O . ASP B 1 82 ? 16.382 49.312 52.745 1.00 17.53 82 ASP B O 1
ATOM 5721 N N . GLY B 1 83 ? 17.914 47.846 53.459 1.00 14.27 83 GLY B N 1
ATOM 5722 C CA . GLY B 1 83 ? 16.966 47.114 54.281 1.00 16.13 83 GLY B CA 1
ATOM 5723 C C . GLY B 1 83 ? 16.041 46.141 53.553 1.00 23.14 83 GLY B C 1
ATOM 5724 O O . GLY B 1 83 ? 15.043 45.716 54.125 1.00 19.08 83 GLY B O 1
ATOM 5728 N N . LEU B 1 84 ? 16.372 45.758 52.323 1.00 11.50 84 LEU B N 1
ATOM 5729 C CA . LEU B 1 84 ? 15.600 44.763 51.601 1.00 11.74 84 LEU B CA 1
ATOM 5730 C C . LEU B 1 84 ? 15.804 43.344 52.182 1.00 11.11 84 LEU B C 1
ATOM 5731 O O . LEU B 1 84 ? 14.876 42.519 52.203 1.00 12.37 84 LEU B O 1
ATOM 5747 N N . VAL B 1 85 ? 17.036 43.068 52.619 1.00 10.30 85 VAL B N 1
ATOM 5748 C CA . VAL B 1 85 ? 17.381 41.852 53.347 1.00 9.75 85 VAL B CA 1
ATOM 5749 C C . VAL B 1 85 ? 18.341 42.217 54.468 1.00 9.23 85 VAL B C 1
ATOM 5750 O O . VAL B 1 85 ? 18.969 43.279 54.432 1.00 10.66 85 VAL B O 1
ATOM 5763 N N . ASP B 1 86 ? 18.479 41.330 55.451 1.00 9.44 86 ASP B N 1
ATOM 5764 C CA . ASP B 1 86 ? 19.176 41.661 56.692 1.00 8.63 86 ASP B CA 1
ATOM 5765 C C . ASP B 1 86 ? 20.648 41.328 56.613 1.00 7.99 86 ASP B C 1
ATOM 5766 O O . ASP B 1 86 ? 21.457 42.037 57.189 1.00 8.63 86 ASP B O 1
ATOM 5775 N N . VAL B 1 87 ? 20.975 40.244 55.915 1.00 11.92 87 VAL B N 1
ATOM 5776 C CA . VAL B 1 87 ? 22.341 39.709 55.861 1.00 7.22 87 VAL B CA 1
ATOM 5777 C C . VAL B 1 87 ? 22.718 39.224 54.465 1.00 7.68 87 VAL B C 1
ATOM 5778 O O . VAL B 1 87 ? 21.890 38.644 53.733 1.00 9.78 87 VAL B O 1
ATOM 5791 N N . THR B 1 88 ? 23.976 39.408 54.085 1.00 6.80 88 THR B N 1
ATOM 5792 C CA . THR B 1 88 ? 24.440 38.797 52.860 1.00 6.75 88 THR B CA 1
ATOM 5793 C C . THR B 1 88 ? 25.952 38.726 52.856 1.00 6.41 88 THR B C 1
ATOM 5794 O O . THR B 1 88 ? 26.608 39.162 53.812 1.00 6.30 88 THR B O 1
ATOM 5805 N N . PHE B 1 89 ? 26.478 38.165 51.778 1.00 6.41 89 PHE B N 1
ATOM 5806 C CA . PHE B 1 89 ? 27.903 38.205 51.472 1.00 6.23 89 PHE B CA 1
ATOM 5807 C C . PHE B 1 89 ? 28.093 38.937 50.153 1.00 7.93 89 PHE B C 1
ATOM 5808 O O . PHE B 1 89 ? 27.292 38.788 49.247 1.00 7.78 89 PHE B O 1
ATOM 5825 N N . VAL B 1 90 ? 29.147 39.752 50.060 1.00 6.45 90 VAL B N 1
ATOM 5826 C CA . VAL B 1 90 ? 29.393 40.527 48.862 1.00 6.77 90 VAL B CA 1
ATOM 5827 C C . VAL B 1 90 ? 30.830 40.276 48.474 1.00 6.74 90 VAL B C 1
ATOM 5828 O O . VAL B 1 90 ? 31.718 40.176 49.347 1.00 6.63 90 VAL B O 1
ATOM 5841 N N . SER B 1 91 ? 31.069 40.158 47.181 1.00 7.58 91 SER B N 1
ATOM 5842 C CA . SER B 1 91 ? 32.441 40.051 46.738 1.00 7.13 91 SER B CA 1
ATOM 5843 C C . SER B 1 91 ? 33.083 41.419 46.511 1.00 8.64 91 SER B C 1
ATOM 5844 O O . SER B 1 91 ? 32.543 42.276 45.794 1.00 8.18 91 SER B O 1
ATOM 5852 N N . HIS B 1 92 ? 34.280 41.584 47.063 1.00 10.71 92 HIS B N 1
ATOM 5853 C CA . HIS B 1 92 ? 35.002 42.859 46.978 1.00 7.81 92 HIS B CA 1
ATOM 5854 C C . HIS B 1 92 ? 35.522 43.146 45.569 1.00 15.98 92 HIS B C 1
ATOM 5855 O O . HIS B 1 92 ? 36.023 44.235 45.294 1.00 21.48 92 HIS B O 1
ATOM 5870 N N . ALA B 1 93 ? 35.425 42.158 44.692 1.00 8.57 93 ALA B N 1
ATOM 5871 C CA . ALA B 1 93 ? 35.810 42.286 43.281 1.00 8.96 93 ALA B CA 1
ATOM 5872 C C . ALA B 1 93 ? 34.689 42.874 42.452 1.00 9.31 93 ALA B C 1
ATOM 5873 O O . ALA B 1 93 ? 34.903 43.296 41.304 1.00 10.96 93 ALA B O 1
ATOM 5880 N N . TYR B 1 94 ? 33.466 42.872 42.978 1.00 9.01 94 TYR B N 1
ATOM 5881 C CA . TYR B 1 94 ? 32.323 43.243 42.132 1.00 9.44 94 TYR B CA 1
ATOM 5882 C C . TYR B 1 94 ? 31.968 44.733 42.183 1.00 13.20 94 TYR B C 1
ATOM 5883 O O . TYR B 1 94 ? 30.913 45.125 41.693 1.00 10.29 94 TYR B O 1
ATOM 5901 N N . TYR B 1 95 ? 32.857 45.562 42.718 1.00 9.98 95 TYR B N 1
ATOM 5902 C CA . TYR B 1 95 ? 32.559 46.978 42.920 1.00 11.73 95 TYR B CA 1
ATOM 5903 C C . TYR B 1 95 ? 33.710 47.877 42.419 1.00 14.97 95 TYR B C 1
ATOM 5904 O O . TYR B 1 95 ? 34.597 48.229 43.174 1.00 15.35 95 TYR B O 1
ATOM 5922 N N . PRO B 1 96 ? 33.686 48.243 41.132 1.00 12.77 96 PRO B N 1
ATOM 5923 C CA . PRO B 1 96 ? 34.734 49.111 40.574 1.00 19.53 96 PRO B CA 1
ATOM 5924 C C . PRO B 1 96 ? 34.809 50.422 41.382 1.00 13.03 96 PRO B C 1
ATOM 5925 O O . PRO B 1 96 ? 33.771 50.984 41.681 1.00 16.23 96 PRO B O 1
ATOM 5936 N N . GLY B 1 97 ? 35.982 50.885 41.748 1.00 22.40 97 GLY B N 1
ATOM 5937 C CA . GLY B 1 97 ? 36.047 52.111 42.512 1.00 19.94 97 GLY B CA 1
ATOM 5938 C C . GLY B 1 97 ? 35.739 51.966 44.002 1.00 19.46 97 GLY B C 1
ATOM 5939 O O . GLY B 1 97 ? 35.605 52.962 44.715 1.00 17.49 97 GLY B O 1
ATOM 5943 N N . ARG B 1 98 ? 35.622 50.739 44.492 1.00 13.03 98 ARG B N 1
ATOM 5944 C CA . ARG B 1 98 ? 35.425 50.536 45.919 1.00 14.72 98 ARG B CA 1
ATOM 5945 C C . ARG B 1 98 ? 36.268 49.342 46.414 1.00 17.36 98 ARG B C 1
ATOM 5946 O O . ARG B 1 98 ? 36.690 48.486 45.640 1.00 13.97 98 ARG B O 1
ATOM 5967 N N . PHE B 1 99 ? 36.531 49.339 47.708 1.00 10.33 99 PHE B N 1
ATOM 5968 C CA . PHE B 1 99 ? 37.190 48.240 48.419 1.00 11.47 99 PHE B CA 1
ATOM 5969 C C . PHE B 1 99 ? 38.657 48.027 48.003 1.00 10.08 99 PHE B C 1
ATOM 5970 O O . PHE B 1 99 ? 39.159 46.924 48.139 1.00 9.69 99 PHE B O 1
ATOM 5987 N N . GLN B 1 100 ? 39.327 49.082 47.561 1.00 11.73 100 GLN B N 1
ATOM 5988 C CA . GLN B 1 100 ? 40.740 48.983 47.133 1.00 12.85 100 GLN B CA 1
ATOM 5989 C C . GLN B 1 100 ? 41.656 48.505 48.249 1.00 11.18 100 GLN B C 1
ATOM 5990 O O . GLN B 1 100 ? 42.702 47.904 47.989 1.00 14.11 100 GLN B O 1
ATOM 6004 N N . LEU B 1 101 ? 41.265 48.749 49.491 1.00 11.74 101 LEU B N 1
ATOM 6005 C CA . LEU B 1 101 ? 42.081 48.364 50.642 1.00 11.37 101 LEU B CA 1
ATOM 6006 C C . LEU B 1 101 ? 41.970 46.881 51.004 1.00 10.21 101 LEU B C 1
ATOM 6007 O O . LEU B 1 101 ? 42.729 46.386 51.810 1.00 13.86 101 LEU B O 1
ATOM 6023 N N . THR B 1 102 ? 41.029 46.164 50.423 1.00 9.54 102 THR B N 1
ATOM 6024 C CA . THR B 1 102 ? 40.978 44.721 50.648 1.00 8.99 102 THR B CA 1
ATOM 6025 C C . THR B 1 102 ? 42.037 44.020 49.806 1.00 9.30 102 THR B C 1
ATOM 6026 O O . THR B 1 102 ? 42.268 42.835 49.959 1.00 9.05 102 THR B O 1
ATOM 6037 N N . LYS B 1 103 ? 42.703 44.743 48.912 1.00 9.94 103 LYS B N 1
ATOM 6038 C CA . LYS B 1 103 ? 43.536 44.035 47.918 1.00 13.35 103 LYS B CA 1
ATOM 6039 C C . LYS B 1 103 ? 44.869 43.476 48.492 1.00 13.76 103 LYS B C 1
ATOM 6040 O O . LYS B 1 103 ? 45.537 42.669 47.829 1.00 14.95 103 LYS B O 1
ATOM 6059 N N . PHE B 1 104 ? 45.257 43.885 49.708 1.00 10.71 104 PHE B N 1
ATOM 6060 C CA . PHE B 1 104 ? 46.478 43.351 50.337 1.00 11.12 104 PHE B CA 1
ATOM 6061 C C . PHE B 1 104 ? 46.351 41.855 50.567 1.00 15.26 104 PHE B C 1
ATOM 6062 O O . PHE B 1 104 ? 47.356 41.158 50.713 1.00 11.11 104 PHE B O 1
ATOM 6079 N N . ALA B 1 105 ? 45.113 41.370 50.650 1.00 12.98 105 ALA B N 1
ATOM 6080 C CA . ALA B 1 105 ? 44.859 40.003 51.059 1.00 11.04 105 ALA B CA 1
ATOM 6081 C C . ALA B 1 105 ? 44.754 39.015 49.868 1.00 17.05 105 ALA B C 1
ATOM 6082 O O . ALA B 1 105 ? 44.665 37.805 50.082 1.00 15.37 105 ALA B O 1
ATOM 6089 N N . VAL B 1 106 ? 44.774 39.516 48.639 1.00 15.95 106 VAL B N 1
ATOM 6090 C CA . VAL B 1 106 ? 44.398 38.685 47.487 1.00 13.10 106 VAL B CA 1
ATOM 6091 C C . VAL B 1 106 ? 45.476 38.626 46.412 1.00 11.98 106 VAL B C 1
ATOM 6092 O O . VAL B 1 106 ? 45.219 38.228 45.270 1.00 11.97 106 VAL B O 1
ATOM 6105 N N . LEU B 1 107 ? 46.690 39.007 46.784 1.00 13.40 107 LEU B N 1
ATOM 6106 C CA . LEU B 1 107 ? 47.839 38.966 45.887 1.00 11.92 107 LEU B CA 1
ATOM 6107 C C . LEU B 1 107 ? 48.203 37.532 45.467 1.00 12.13 107 LEU B C 1
ATOM 6108 O O . LEU B 1 107 ? 47.949 36.568 46.191 1.00 12.65 107 LEU B O 1
ATOM 6124 N N . PRO B 1 108 ? 48.836 37.392 44.309 1.00 12.81 108 PRO B N 1
ATOM 6125 C CA . PRO B 1 108 ? 49.483 36.128 43.956 1.00 13.29 108 PRO B CA 1
ATOM 6126 C C . PRO B 1 108 ? 50.470 35.635 45.036 1.00 14.97 108 PRO B C 1
ATOM 6127 O O . PRO B 1 108 ? 51.189 36.416 45.660 1.00 14.01 108 PRO B O 1
ATOM 6138 N N . PHE B 1 109 ? 50.493 34.315 45.214 1.00 13.72 109 PHE B N 1
ATOM 6139 C CA . PHE B 1 109 ? 51.545 33.627 45.923 1.00 14.53 109 PHE B CA 1
ATOM 6140 C C . PHE B 1 109 ? 51.613 34.003 47.392 1.00 21.50 109 PHE B C 1
ATOM 6141 O O . PHE B 1 109 ? 52.696 34.114 47.922 1.00 31.49 109 PHE B O 1
ATOM 6158 N N . SER B 1 110 ? 50.503 34.245 48.062 1.00 18.51 110 SER B N 1
ATOM 6159 C CA . SER B 1 110 ? 50.661 34.786 49.412 1.00 32.05 110 SER B CA 1
ATOM 6160 C C . SER B 1 110 ? 50.186 33.858 50.529 1.00 37.03 110 SER B C 1
ATOM 6161 O O . SER B 1 110 ? 50.619 33.999 51.671 1.00 46.14 110 SER B O 1
ATOM 6169 N N . GLY B 1 111 ? 49.353 32.884 50.208 1.00 20.80 111 GLY B N 1
ATOM 6170 C CA . GLY B 1 111 ? 48.811 31.985 51.223 1.00 17.69 111 GLY B CA 1
ATOM 6171 C C . GLY B 1 111 ? 48.365 30.675 50.599 1.00 15.75 111 GLY B C 1
ATOM 6172 O O . GLY B 1 111 ? 47.806 30.677 49.510 1.00 12.84 111 GLY B O 1
ATOM 6176 N N . ASP B 1 112 ? 48.573 29.557 51.298 1.00 12.80 112 ASP B N 1
ATOM 6177 C CA . ASP B 1 112 ? 48.355 28.225 50.719 1.00 13.12 112 ASP B CA 1
ATOM 6178 C C . ASP B 1 112 ? 46.910 27.761 50.748 1.00 12.92 112 ASP B C 1
ATOM 6179 O O . ASP B 1 112 ? 46.541 26.882 49.989 1.00 13.76 112 ASP B O 1
ATOM 6188 N N . THR B 1 113 ? 46.101 28.302 51.663 1.00 11.53 113 THR B N 1
ATOM 6189 C CA . THR B 1 113 ? 44.732 27.833 51.793 1.00 10.99 113 THR B CA 1
ATOM 6190 C C . THR B 1 113 ? 43.751 28.996 51.870 1.00 10.11 113 THR B C 1
ATOM 6191 O O . THR B 1 113 ? 44.145 30.124 52.058 1.00 12.68 113 THR B O 1
ATOM 6202 N N . ALA B 1 114 ? 42.472 28.708 51.707 1.00 11.67 114 ALA B N 1
ATOM 6203 C CA . ALA B 1 114 ? 41.444 29.695 51.985 1.00 8.93 114 ALA B CA 1
ATOM 6204 C C . ALA B 1 114 ? 41.451 30.083 53.457 1.00 11.27 114 ALA B C 1
ATOM 6205 O O . ALA B 1 114 ? 41.208 31.248 53.801 1.00 12.72 114 ALA B O 1
ATOM 6212 N N . THR B 1 115 ? 41.702 29.103 54.329 1.00 9.82 115 THR B N 1
ATOM 6213 C CA . THR B 1 115 ? 41.724 29.373 55.751 1.00 9.23 115 THR B CA 1
ATOM 6214 C C . THR B 1 115 ? 42.795 30.366 56.158 1.00 9.40 115 THR B C 1
ATOM 6215 O O . THR B 1 115 ? 42.509 31.310 56.897 1.00 10.56 115 THR B O 1
ATOM 6226 N N . SER B 1 116 ? 44.037 30.173 55.712 1.00 9.99 116 SER B N 1
ATOM 6227 C CA . SER B 1 116 ? 45.084 31.089 56.132 1.00 10.30 116 SER B CA 1
ATOM 6228 C C . SER B 1 116 ? 44.843 32.482 55.525 1.00 9.80 116 SER B C 1
ATOM 6229 O O . SER B 1 116 ? 44.967 33.464 56.211 1.00 9.74 116 SER B O 1
ATOM 6237 N N . ARG B 1 117 ? 44.453 32.582 54.263 1.00 11.15 117 ARG B N 1
ATOM 6238 C CA . ARG B 1 117 ? 44.173 33.916 53.707 1.00 14.68 117 ARG B CA 1
ATOM 6239 C C . ARG B 1 117 ? 43.033 34.608 54.454 1.00 8.56 117 ARG B C 1
ATOM 6240 O O . ARG B 1 117 ? 43.062 35.820 54.690 1.00 8.88 117 ARG B O 1
ATOM 6261 N N . SER B 1 118 ? 42.002 33.839 54.751 1.00 8.23 118 SER B N 1
ATOM 6262 C CA . SER B 1 118 ? 40.791 34.358 55.372 1.00 7.72 118 SER B CA 1
ATOM 6263 C C . SER B 1 118 ? 41.115 34.929 56.746 1.00 7.87 118 SER B C 1
ATOM 6264 O O . SER B 1 118 ? 40.780 36.091 57.075 1.00 7.67 118 SER B O 1
ATOM 6272 N N . ILE B 1 119 ? 41.779 34.107 57.542 1.00 8.31 119 ILE B N 1
ATOM 6273 C CA . ILE B 1 119 ? 42.065 34.506 58.906 1.00 8.57 119 ILE B CA 1
ATOM 6274 C C . ILE B 1 119 ? 42.988 35.725 58.908 1.00 8.84 119 ILE B C 1
ATOM 6275 O O . ILE B 1 119 ? 42.776 36.699 59.665 1.00 8.81 119 ILE B O 1
ATOM 6291 N N . ALA B 1 120 ? 44.038 35.652 58.106 1.00 9.22 120 ALA B N 1
ATOM 6292 C CA . ALA B 1 120 ? 45.002 36.746 58.065 1.00 10.38 120 ALA B CA 1
ATOM 6293 C C . ALA B 1 120 ? 44.352 37.998 57.494 1.00 9.82 120 ALA B C 1
ATOM 6294 O O . ALA B 1 120 ? 44.694 39.095 57.914 1.00 9.48 120 ALA B O 1
ATOM 6301 N N . ALA B 1 121 ? 43.437 37.826 56.531 1.00 8.69 121 ALA B N 1
ATOM 6302 C CA . ALA B 1 121 ? 42.753 38.986 55.938 1.00 8.38 121 ALA B CA 1
ATOM 6303 C C . ALA B 1 121 ? 41.914 39.690 56.996 1.00 11.61 121 ALA B C 1
ATOM 6304 O O . ALA B 1 121 ? 42.059 40.890 57.210 1.00 9.03 121 ALA B O 1
ATOM 6311 N N . TRP B 1 122 ? 41.058 38.948 57.691 1.00 7.83 122 TRP B N 1
ATOM 6312 C CA . TRP B 1 122 ? 40.232 39.566 58.717 1.00 12.38 122 TRP B CA 1
ATOM 6313 C C . TRP B 1 122 ? 41.087 40.193 59.811 1.00 9.29 122 TRP B C 1
ATOM 6314 O O . TRP B 1 122 ? 40.813 41.321 60.255 1.00 9.33 122 TRP B O 1
ATOM 6335 N N . ASP B 1 123 ? 42.100 39.462 60.285 1.00 8.65 123 ASP B N 1
ATOM 6336 C CA . ASP B 1 123 ? 42.913 39.955 61.391 1.00 9.27 123 ASP B CA 1
ATOM 6337 C C . ASP B 1 123 ? 43.492 41.334 61.084 1.00 13.98 123 ASP B C 1
ATOM 6338 O O . ASP B 1 123 ? 43.488 42.225 61.938 1.00 9.94 123 ASP B O 1
ATOM 6347 N N . THR B 1 124 ? 44.032 41.466 59.872 1.00 9.68 124 THR B N 1
ATOM 6348 C CA . THR B 1 124 ? 44.667 42.690 59.426 1.00 10.14 124 THR B CA 1
ATOM 6349 C C . THR B 1 124 ? 43.606 43.764 59.199 1.00 9.81 124 THR B C 1
ATOM 6350 O O . THR B 1 124 ? 43.796 44.910 59.600 1.00 11.47 124 THR B O 1
ATOM 6361 N N . TYR B 1 125 ? 42.483 43.400 58.590 1.00 9.13 125 TYR B N 1
ATOM 6362 C CA . TYR B 1 125 ? 41.435 44.386 58.306 1.00 8.91 125 TYR B CA 1
ATOM 6363 C C . TYR B 1 125 ? 40.895 44.984 59.607 1.00 13.49 125 TYR B C 1
ATOM 6364 O O . TYR B 1 125 ? 40.750 46.200 59.746 1.00 12.06 125 TYR B O 1
ATOM 6382 N N . GLU B 1 126 ? 40.648 44.113 60.570 1.00 8.97 126 GLU B N 1
ATOM 6383 C CA . GLU B 1 126 ? 40.153 44.495 61.873 1.00 12.05 126 GLU B CA 1
ATOM 6384 C C . GLU B 1 126 ? 41.123 45.387 62.638 1.00 13.78 126 GLU B C 1
ATOM 6385 O O . GLU B 1 126 ? 40.699 46.391 63.249 1.00 11.15 126 GLU B O 1
ATOM 6397 N N . LYS B 1 127 ? 42.413 45.028 62.623 1.00 13.61 127 LYS B N 1
ATOM 6398 C CA . LYS B 1 127 ? 43.389 45.760 63.408 1.00 14.31 127 LYS B CA 1
ATOM 6399 C C . LYS B 1 127 ? 43.730 47.112 62.780 1.00 15.43 127 LYS B C 1
ATOM 6400 O O . LYS B 1 127 ? 43.964 48.078 63.498 1.00 13.40 127 LYS B O 1
ATOM 6419 N N . TYR B 1 128 ? 43.802 47.187 61.455 1.00 15.88 128 TYR B N 1
ATOM 6420 C CA . TYR B 1 128 ? 44.344 48.389 60.810 1.00 12.08 128 TYR B CA 1
ATOM 6421 C C . TYR B 1 128 ? 43.404 49.181 59.914 1.00 11.82 128 TYR B C 1
ATOM 6422 O O . TYR B 1 128 ? 43.676 50.360 59.669 1.00 12.49 128 TYR B O 1
ATOM 6440 N N . LEU B 1 129 ? 42.333 48.568 59.402 1.00 12.26 129 LEU B N 1
ATOM 6441 C CA . LEU B 1 129 ? 41.664 49.140 58.238 1.00 11.89 129 LEU B CA 1
ATOM 6442 C C . LEU B 1 129 ? 40.220 49.590 58.443 1.00 12.31 129 LEU B C 1
ATOM 6443 O O . LEU B 1 129 ? 39.642 50.145 57.525 1.00 11.41 129 LEU B O 1
ATOM 6459 N N . LEU B 1 130 ? 39.647 49.351 59.614 1.00 12.52 130 LEU B N 1
ATOM 6460 C CA . LEU B 1 130 ? 38.224 49.634 59.833 1.00 11.41 130 LEU B CA 1
ATOM 6461 C C . LEU B 1 130 ? 37.976 51.122 59.666 1.00 12.17 130 LEU B C 1
ATOM 6462 O O . LEU B 1 130 ? 36.918 51.538 59.189 1.00 12.83 130 LEU B O 1
ATOM 6478 N N . LYS B 1 131 ? 38.921 51.946 60.104 1.00 12.96 131 LYS B N 1
ATOM 6479 C CA . LYS B 1 131 ? 38.669 53.380 60.135 1.00 23.01 131 LYS B CA 1
ATOM 6480 C C . LYS B 1 131 ? 38.531 53.982 58.737 1.00 18.77 131 LYS B C 1
ATOM 6481 O O . LYS B 1 131 ? 37.994 55.079 58.599 1.00 17.65 131 LYS B O 1
ATOM 6500 N N . ALA B 1 132 ? 39.013 53.287 57.712 1.00 18.46 132 ALA B N 1
ATOM 6501 C CA . ALA B 1 132 ? 38.802 53.743 56.337 1.00 18.61 132 ALA B CA 1
ATOM 6502 C C . ALA B 1 132 ? 37.324 53.685 55.919 1.00 20.56 132 ALA B C 1
ATOM 6503 O O . ALA B 1 132 ? 36.937 54.306 54.920 1.00 15.73 132 ALA B O 1
ATOM 6510 N N . ASP B 1 133 ? 36.506 52.931 56.657 1.00 12.33 133 ASP B N 1
ATOM 6511 C CA . ASP B 1 133 ? 35.040 52.954 56.468 1.00 12.23 133 ASP B CA 1
ATOM 6512 C C . ASP B 1 133 ? 34.586 52.476 55.077 1.00 11.56 133 ASP B C 1
ATOM 6513 O O . ASP B 1 133 ? 33.595 52.982 54.519 1.00 11.86 133 ASP B O 1
ATOM 6522 N N . GLU B 1 134 ? 35.290 51.498 54.522 1.00 10.82 134 GLU B N 1
ATOM 6523 C CA . GLU B 1 134 ? 35.009 51.065 53.164 1.00 10.47 134 GLU B CA 1
ATOM 6524 C C . GLU B 1 134 ? 33.618 50.437 53.091 1.00 13.54 134 GLU B C 1
ATOM 6525 O O . GLU B 1 134 ? 32.988 50.481 52.043 1.00 12.05 134 GLU B O 1
ATOM 6537 N N . HIS B 1 135 ? 33.149 49.848 54.198 1.00 12.73 135 HIS B N 1
ATOM 6538 C CA . HIS B 1 135 ? 31.831 49.267 54.231 1.00 9.75 135 HIS B CA 1
ATOM 6539 C C . HIS B 1 135 ? 30.759 50.207 54.767 1.00 12.76 135 HIS B C 1
ATOM 6540 O O . HIS B 1 135 ? 29.823 49.761 55.433 1.00 12.13 135 HIS B O 1
ATOM 6555 N N . LYS B 1 136 ? 30.885 51.493 54.454 1.00 12.51 136 LYS B N 1
ATOM 6556 C CA . LYS B 1 136 ? 29.964 52.527 54.933 1.00 18.07 136 LYS B CA 1
ATOM 6557 C C . LYS B 1 136 ? 28.523 52.139 54.629 1.00 12.98 136 LYS B C 1
ATOM 6558 O O . LYS B 1 136 ? 28.197 51.761 53.505 1.00 14.31 136 LYS B O 1
ATOM 6577 N N . GLY B 1 137 ? 27.670 52.236 55.645 1.00 12.20 137 GLY B N 1
ATOM 6578 C CA . GLY B 1 137 ? 26.245 52.046 55.473 1.00 15.37 137 GLY B CA 1
ATOM 6579 C C . GLY B 1 137 ? 25.713 50.733 56.050 1.00 12.46 137 GLY B C 1
ATOM 6580 O O . GLY B 1 137 ? 24.510 50.572 56.216 1.00 12.36 137 GLY B O 1
ATOM 6584 N N . VAL B 1 138 ? 26.596 49.779 56.312 1.00 10.82 138 VAL B N 1
ATOM 6585 C CA . VAL B 1 138 ? 26.192 48.473 56.884 1.00 10.36 138 VAL B CA 1
ATOM 6586 C C . VAL B 1 138 ? 27.172 48.109 58.004 1.00 11.87 138 VAL B C 1
ATOM 6587 O O . VAL B 1 138 ? 28.216 48.750 58.147 1.00 10.44 138 VAL B O 1
ATOM 6600 N N . ARG B 1 139 ? 26.822 47.120 58.822 1.00 10.17 139 ARG B N 1
ATOM 6601 C CA . ARG B 1 139 ? 27.767 46.590 59.798 1.00 9.87 139 ARG B CA 1
ATOM 6602 C C . ARG B 1 139 ? 28.565 45.482 59.164 1.00 9.74 139 ARG B C 1
ATOM 6603 O O . ARG B 1 139 ? 28.016 44.545 58.589 1.00 9.70 139 ARG B O 1
ATOM 6624 N N . LEU B 1 140 ? 29.886 45.608 59.226 1.00 8.93 140 LEU B N 1
ATOM 6625 C CA . LEU B 1 140 ? 30.760 44.550 58.760 1.00 8.14 140 LEU B CA 1
ATOM 6626 C C . LEU B 1 140 ? 30.979 43.522 59.865 1.00 8.18 140 LEU B C 1
ATOM 6627 O O . LEU B 1 140 ? 31.529 43.848 60.918 1.00 9.61 140 LEU B O 1
ATOM 6643 N N . LEU B 1 141 ? 30.570 42.270 59.623 1.00 9.03 141 LEU B N 1
ATOM 6644 C CA . LEU B 1 141 ? 30.759 41.197 60.596 1.00 8.20 141 LEU B CA 1
ATOM 6645 C C . LEU B 1 141 ? 32.081 40.434 60.420 1.00 8.01 141 LEU B C 1
ATOM 6646 O O . LEU B 1 141 ? 32.718 40.034 61.396 1.00 8.34 141 LEU B O 1
ATOM 6662 N N . GLY B 1 142 ? 32.470 40.196 59.177 1.00 7.61 142 GLY B N 1
ATOM 6663 C CA . GLY B 1 142 ? 33.730 39.523 58.893 1.00 7.50 142 GLY B CA 1
ATOM 6664 C C . GLY B 1 142 ? 34.045 39.510 57.402 1.00 7.67 142 GLY B C 1
ATOM 6665 O O . GLY B 1 142 ? 33.226 39.900 56.574 1.00 7.34 142 GLY B O 1
ATOM 6669 N N . ILE B 1 143 ? 35.232 39.035 57.072 1.00 7.04 143 ILE B N 1
ATOM 6670 C CA . ILE B 1 143 ? 35.679 38.892 55.723 1.00 6.75 143 ILE B CA 1
ATOM 6671 C C . ILE B 1 143 ? 36.267 37.472 55.615 1.00 7.30 143 ILE B C 1
ATOM 6672 O O . ILE B 1 143 ? 36.755 36.920 56.601 1.00 7.23 143 ILE B O 1
ATOM 6688 N N . TYR B 1 144 ? 36.166 36.845 54.453 1.00 7.65 144 TYR B N 1
ATOM 6689 C CA . TYR B 1 144 ? 36.937 35.632 54.200 1.00 6.84 144 TYR B CA 1
ATOM 6690 C C . TYR B 1 144 ? 37.506 35.703 52.768 1.00 9.31 144 TYR B C 1
ATOM 6691 O O . TYR B 1 144 ? 37.165 36.605 51.999 1.00 8.16 144 TYR B O 1
ATOM 6709 N N . ALA B 1 145 ? 38.301 34.712 52.398 1.00 10.67 145 ALA B N 1
ATOM 6710 C CA . ALA B 1 145 ? 38.906 34.628 51.071 1.00 6.83 145 ALA B CA 1
ATOM 6711 C C . ALA B 1 145 ? 38.728 33.202 50.561 1.00 8.30 145 ALA B C 1
ATOM 6712 O O . ALA B 1 145 ? 38.604 32.262 51.358 1.00 9.22 145 ALA B O 1
ATOM 6719 N N . HIS B 1 146 ? 38.703 33.033 49.240 1.00 7.99 146 HIS B N 1
ATOM 6720 C CA . HIS B 1 146 ? 38.695 31.679 48.715 1.00 12.81 146 HIS B CA 1
ATOM 6721 C C . HIS B 1 146 ? 40.113 31.123 48.589 1.00 10.14 146 HIS B C 1
ATOM 6722 O O . HIS B 1 146 ? 41.109 31.765 48.964 1.00 9.34 146 HIS B O 1
ATOM 6737 N N . GLY B 1 147 ? 40.190 29.881 48.136 1.00 10.57 147 GLY B N 1
ATOM 6738 C CA . GLY B 1 147 ? 41.447 29.193 48.063 1.00 10.38 147 GLY B CA 1
ATOM 6739 C C . GLY B 1 147 ? 42.248 29.685 46.865 1.00 9.44 147 GLY B C 1
ATOM 6740 O O . GLY B 1 147 ? 41.874 30.641 46.153 1.00 11.21 147 GLY B O 1
ATOM 6744 N N . PRO B 1 148 ? 43.386 29.041 46.645 1.00 8.93 148 PRO B N 1
ATOM 6745 C CA . PRO B 1 148 ? 44.325 29.437 45.604 1.00 9.72 148 PRO B CA 1
ATOM 6746 C C . PRO B 1 148 ? 43.639 29.553 44.244 1.00 8.64 148 PRO B C 1
ATOM 6747 O O . PRO B 1 148 ? 43.025 28.594 43.770 1.00 10.72 148 PRO B O 1
ATOM 6758 N N . GLY B 1 149 ? 43.749 30.716 43.617 1.00 8.30 149 GLY B N 1
ATOM 6759 C CA . GLY B 1 149 ? 43.173 30.905 42.289 1.00 9.47 149 GLY B CA 1
ATOM 6760 C C . GLY B 1 149 ? 43.957 30.137 41.230 1.00 8.63 149 GLY B C 1
ATOM 6761 O O . GLY B 1 149 ? 45.188 30.044 41.292 1.00 9.08 149 GLY B O 1
ATOM 6765 N N . ILE B 1 150 ? 43.222 29.657 40.224 1.00 8.67 150 ILE B N 1
ATOM 6766 C CA . ILE B 1 150 ? 43.759 28.800 39.175 1.00 9.22 150 ILE B CA 1
ATOM 6767 C C . ILE B 1 150 ? 43.412 29.366 37.820 1.00 9.17 150 ILE B C 1
ATOM 6768 O O . ILE B 1 150 ? 42.317 29.952 37.643 1.00 12.55 150 ILE B O 1
ATOM 6784 N N . ALA B 1 151 ? 44.325 29.206 36.857 1.00 10.16 151 ALA B N 1
ATOM 6785 C CA . ALA B 1 151 ? 44.034 29.644 35.485 1.00 11.04 151 ALA B CA 1
ATOM 6786 C C . ALA B 1 151 ? 43.455 28.457 34.716 1.00 14.49 151 ALA B C 1
ATOM 6787 O O . ALA B 1 151 ? 44.179 27.559 34.360 1.00 12.61 151 ALA B O 1
ATOM 6794 N N . PHE B 1 152 ? 42.150 28.465 34.485 1.00 13.55 152 PHE B N 1
ATOM 6795 C CA . PHE B 1 152 ? 41.471 27.415 33.742 1.00 12.94 152 PHE B CA 1
ATOM 6796 C C . PHE B 1 152 ? 41.240 27.905 32.312 1.00 14.37 152 PHE B C 1
ATOM 6797 O O . PHE B 1 152 ? 40.899 29.067 32.095 1.00 11.47 152 PHE B O 1
ATOM 6814 N N . THR B 1 153 ? 41.388 27.016 31.342 1.00 11.62 153 THR B N 1
ATOM 6815 C CA . THR B 1 153 ? 41.097 27.365 29.963 1.00 12.09 153 THR B CA 1
ATOM 6816 C C . THR B 1 153 ? 40.469 26.186 29.226 1.00 13.85 153 THR B C 1
ATOM 6817 O O . THR B 1 153 ? 40.720 25.003 29.529 1.00 13.37 153 THR B O 1
ATOM 6828 N N . THR B 1 154 ? 39.649 26.525 28.241 1.00 13.06 154 THR B N 1
ATOM 6829 C CA . THR B 1 154 ? 38.911 25.514 27.505 1.00 14.51 154 THR B CA 1
ATOM 6830 C C . THR B 1 154 ? 39.836 24.654 26.656 1.00 16.88 154 THR B C 1
ATOM 6831 O O . THR B 1 154 ? 39.773 23.426 26.720 1.00 17.95 154 THR B O 1
ATOM 6842 N N . SER B 1 155 ? 40.685 25.289 25.865 1.00 13.35 155 SER B N 1
ATOM 6843 C CA . SER B 1 155 ? 41.489 24.556 24.897 1.00 14.36 155 SER B CA 1
ATOM 6844 C C . SER B 1 155 ? 42.935 25.057 24.771 1.00 21.43 155 SER B C 1
ATOM 6845 O O . SER B 1 155 ? 43.743 24.478 24.035 1.00 21.13 155 SER B O 1
ATOM 6853 N N . LYS B 1 156 ? 43.289 26.099 25.504 1.00 15.68 156 LYS B N 1
ATOM 6854 C CA . LYS B 1 156 ? 44.632 26.667 25.379 1.00 22.02 156 LYS B CA 1
ATOM 6855 C C . LYS B 1 156 ? 45.498 26.487 26.632 1.00 19.68 156 LYS B C 1
ATOM 6856 O O . LYS B 1 156 ? 45.259 27.136 27.645 1.00 24.53 156 LYS B O 1
ATOM 6875 N N . PRO B 1 157 ? 46.521 25.627 26.556 1.00 23.18 157 PRO B N 1
ATOM 6876 C CA . PRO B 1 157 ? 47.404 25.453 27.709 1.00 16.83 157 PRO B CA 1
ATOM 6877 C C . PRO B 1 157 ? 48.159 26.724 28.093 1.00 20.66 157 PRO B C 1
ATOM 6878 O O . PRO B 1 157 ? 48.485 27.537 27.226 1.00 19.42 157 PRO B O 1
ATOM 6889 N N . VAL B 1 158 ? 48.416 26.897 29.387 1.00 16.50 158 VAL B N 1
ATOM 6890 C CA . VAL B 1 158 ? 49.187 28.048 29.874 1.00 14.61 158 VAL B CA 1
ATOM 6891 C C . VAL B 1 158 ? 50.429 27.520 30.574 1.00 15.39 158 VAL B C 1
ATOM 6892 O O . VAL B 1 158 ? 50.370 27.106 31.731 1.00 15.17 158 VAL B O 1
ATOM 6905 N N . LYS B 1 159 ? 51.543 27.536 29.861 1.00 16.43 159 LYS B N 1
ATOM 6906 C CA . LYS B 1 159 ? 52.807 27.023 30.368 1.00 17.44 159 LYS B CA 1
ATOM 6907 C C . LYS B 1 159 ? 53.886 28.095 30.416 1.00 18.06 159 LYS B C 1
ATOM 6908 O O . LYS B 1 159 ? 54.875 27.949 31.111 1.00 20.95 159 LYS B O 1
ATOM 6927 N N . GLN B 1 160 ? 53.700 29.174 29.672 1.00 21.64 160 GLN B N 1
ATOM 6928 C CA . GLN B 1 160 ? 54.626 30.287 29.765 1.00 18.54 160 GLN B CA 1
ATOM 6929 C C . GLN B 1 160 ? 53.880 31.604 29.658 1.00 17.78 160 GLN B C 1
ATOM 6930 O O . GLN B 1 160 ? 52.730 31.636 29.199 1.00 19.51 160 GLN B O 1
ATOM 6944 N N . ILE B 1 161 ? 54.516 32.681 30.124 1.00 18.16 161 ILE B N 1
ATOM 6945 C CA . ILE B 1 161 ? 53.810 33.924 30.339 1.00 20.42 161 ILE B CA 1
ATOM 6946 C C . ILE B 1 161 ? 53.114 34.371 29.047 1.00 17.38 161 ILE B C 1
ATOM 6947 O O . ILE B 1 161 ? 51.994 34.900 29.082 1.00 16.53 161 ILE B O 1
ATOM 6963 N N . GLY B 1 162 ? 53.760 34.106 27.916 1.00 20.14 162 GLY B N 1
ATOM 6964 C CA . GLY B 1 162 ? 53.219 34.499 26.616 1.00 29.38 162 GLY B CA 1
ATOM 6965 C C . GLY B 1 162 ? 51.880 33.858 26.253 1.00 24.07 162 GLY B C 1
ATOM 6966 O O . GLY B 1 162 ? 51.108 34.371 25.428 1.00 20.71 162 GLY B O 1
ATOM 6970 N N . ASP B 1 163 ? 51.605 32.721 26.868 1.00 19.31 163 ASP B N 1
ATOM 6971 C CA . ASP B 1 163 ? 50.384 31.969 26.605 1.00 16.29 163 ASP B CA 1
ATOM 6972 C C . ASP B 1 163 ? 49.127 32.715 27.053 1.00 20.61 163 ASP B C 1
ATOM 6973 O O . ASP B 1 163 ? 48.035 32.463 26.530 1.00 16.28 163 ASP B O 1
ATOM 6982 N N . PHE B 1 164 ? 49.261 33.630 28.014 1.00 15.10 164 PHE B N 1
ATOM 6983 C CA . PHE B 1 164 ? 48.105 34.404 28.474 1.00 18.50 164 PHE B CA 1
ATOM 6984 C C . PHE B 1 164 ? 47.631 35.397 27.395 1.00 14.34 164 PHE B C 1
ATOM 6985 O O . PHE B 1 164 ? 46.475 35.817 27.386 1.00 16.01 164 PHE B O 1
ATOM 7002 N N . GLN B 1 165 ? 48.531 35.774 26.494 1.00 15.63 165 GLN B N 1
ATOM 7003 C CA . GLN B 1 165 ? 48.264 36.884 25.572 1.00 23.81 165 GLN B CA 1
ATOM 7004 C C . GLN B 1 165 ? 47.049 36.598 24.701 1.00 21.00 165 GLN B C 1
ATOM 7005 O O . GLN B 1 165 ? 46.994 35.602 23.998 1.00 28.22 165 GLN B O 1
ATOM 7019 N N . GLY B 1 166 ? 46.053 37.459 24.792 1.00 29.75 166 GLY B N 1
ATOM 7020 C CA . GLY B 1 166 ? 44.881 37.321 23.955 1.00 37.36 166 GLY B CA 1
ATOM 7021 C C . GLY B 1 166 ? 43.762 36.495 24.551 1.00 34.78 166 GLY B C 1
ATOM 7022 O O . GLY B 1 166 ? 42.657 36.513 24.024 1.00 34.70 166 GLY B O 1
ATOM 7026 N N . LEU B 1 167 ? 44.033 35.751 25.619 1.00 21.92 167 LEU B N 1
ATOM 7027 C CA . LEU B 1 167 ? 42.996 34.939 26.223 1.00 12.77 167 LEU B CA 1
ATOM 7028 C C . LEU B 1 167 ? 41.941 35.837 26.823 1.00 14.32 167 LEU B C 1
ATOM 7029 O O . LEU B 1 167 ? 42.250 36.738 27.615 1.00 15.42 167 LEU B O 1
ATOM 7045 N N . LYS B 1 168 ? 40.693 35.615 26.432 1.00 11.88 168 LYS B N 1
ATOM 7046 C CA . LYS B 1 168 ? 39.573 36.248 27.136 1.00 11.37 168 LYS B CA 1
ATOM 7047 C C . LYS B 1 168 ? 39.223 35.443 28.382 1.00 13.30 168 LYS B C 1
ATOM 7048 O O . LYS B 1 168 ? 38.755 34.304 28.301 1.00 14.56 168 LYS B O 1
ATOM 7067 N N . ILE B 1 169 ? 39.471 36.029 29.551 1.00 10.32 169 ILE B N 1
ATOM 7068 C CA . ILE B 1 169 ? 39.334 35.304 30.805 1.00 9.78 169 ILE B CA 1
ATOM 7069 C C . ILE B 1 169 ? 38.246 35.916 31.677 1.00 10.10 169 ILE B C 1
ATOM 7070 O O . ILE B 1 169 ? 38.297 37.109 31.983 1.00 11.92 169 ILE B O 1
ATOM 7086 N N . ARG B 1 170 ? 37.256 35.110 32.042 1.00 9.18 170 ARG B N 1
ATOM 7087 C CA . ARG B 1 170 ? 36.241 35.503 33.012 1.00 9.58 170 ARG B CA 1
ATOM 7088 C C . ARG B 1 170 ? 36.914 35.678 34.369 1.00 8.83 170 ARG B C 1
ATOM 7089 O O . ARG B 1 170 ? 37.569 34.756 34.851 1.00 9.13 170 ARG B O 1
ATOM 7110 N N . VAL B 1 171 ? 36.790 36.867 34.947 1.00 8.89 171 VAL B N 1
ATOM 7111 C CA . VAL B 1 171 ? 37.286 37.156 36.286 1.00 8.91 171 VAL B CA 1
ATOM 7112 C C . VAL B 1 171 ? 36.165 37.840 37.079 1.00 11.08 171 VAL B C 1
ATOM 7113 O O . VAL B 1 171 ? 35.214 38.389 36.486 1.00 9.99 171 VAL B O 1
ATOM 7126 N N . GLY B 1 172 ? 36.260 37.830 38.404 1.00 10.84 172 GLY B N 1
ATOM 7127 C CA . GLY B 1 172 ? 35.261 38.514 39.199 1.00 10.27 172 GLY B CA 1
ATOM 7128 C C . GLY B 1 172 ? 35.389 40.021 39.047 1.00 9.72 172 GLY B C 1
ATOM 7129 O O . GLY B 1 172 ? 34.395 40.734 39.078 1.00 11.94 172 GLY B O 1
ATOM 7133 N N . GLY B 1 173 ? 36.622 40.495 38.855 1.00 9.85 173 GLY B N 1
ATOM 7134 C CA . GLY B 1 173 ? 36.939 41.911 38.949 1.00 10.40 173 GLY B CA 1
ATOM 7135 C C . GLY B 1 173 ? 38.110 42.071 39.919 1.00 10.67 173 GLY B C 1
ATOM 7136 O O . GLY B 1 173 ? 38.861 41.112 40.156 1.00 10.43 173 GLY B O 1
ATOM 7140 N N . GLY B 1 174 ? 38.305 43.277 40.430 1.00 14.21 174 GLY B N 1
ATOM 7141 C CA . GLY B 1 174 ? 39.236 43.481 41.515 1.00 20.34 174 GLY B CA 1
ATOM 7142 C C . GLY B 1 174 ? 40.596 42.919 41.188 1.00 15.52 174 GLY B C 1
ATOM 7143 O O . GLY B 1 174 ? 41.117 43.167 40.102 1.00 12.38 174 GLY B O 1
ATOM 7164 N N . ALA B 1 176 ? 41.705 39.823 40.668 1.00 12.58 176 ALA B N 1
ATOM 7165 C CA . ALA B 1 176 ? 41.733 38.865 39.572 1.00 10.26 176 ALA B CA 1
ATOM 7166 C C . ALA B 1 176 ? 41.823 39.594 38.216 1.00 10.34 176 ALA B C 1
ATOM 7167 O O . ALA B 1 176 ? 42.595 39.207 37.328 1.00 11.64 176 ALA B O 1
ATOM 7174 N N . ALA B 1 177 ? 41.030 40.640 38.049 1.00 10.46 177 ALA B N 1
ATOM 7175 C CA . ALA B 1 177 ? 41.181 41.506 36.888 1.00 10.80 177 ALA B CA 1
ATOM 7176 C C . ALA B 1 177 ? 42.547 42.182 36.802 1.00 14.69 177 ALA B C 1
ATOM 7177 O O . ALA B 1 177 ? 43.110 42.292 35.715 1.00 13.08 177 ALA B O 1
ATOM 7184 N N . ASP B 1 178 ? 43.063 42.697 37.910 1.00 12.81 178 ASP B N 1
ATOM 7185 C CA . ASP B 1 178 ? 44.399 43.290 37.879 1.00 15.45 178 ASP B CA 1
ATOM 7186 C C . ASP B 1 178 ? 45.437 42.274 37.371 1.00 12.68 178 ASP B C 1
ATOM 7187 O O . ASP B 1 178 ? 46.265 42.580 36.511 1.00 13.24 178 ASP B O 1
ATOM 7196 N N . VAL B 1 179 ? 45.408 41.061 37.915 1.00 12.18 179 VAL B N 1
ATOM 7197 C CA . VAL B 1 179 ? 46.353 40.032 37.520 1.00 12.27 179 VAL B CA 1
ATOM 7198 C C . VAL B 1 179 ? 46.213 39.635 36.046 1.00 12.09 179 VAL B C 1
ATOM 7199 O O . VAL B 1 179 ? 47.207 39.515 35.335 1.00 12.64 179 VAL B O 1
ATOM 7212 N N . ALA B 1 180 ? 44.977 39.448 35.599 1.00 13.90 180 ALA B N 1
ATOM 7213 C CA . ALA B 1 180 ? 44.709 39.018 34.218 1.00 14.19 180 ALA B CA 1
ATOM 7214 C C . ALA B 1 180 ? 45.275 40.032 33.248 1.00 14.70 180 ALA B C 1
ATOM 7215 O O . ALA B 1 180 ? 45.941 39.697 32.253 1.00 15.57 180 ALA B O 1
ATOM 7222 N N . LYS B 1 181 ? 45.019 41.294 33.555 1.00 13.98 181 LYS B N 1
ATOM 7223 C CA . LYS B 1 181 ? 45.477 42.381 32.720 1.00 14.41 181 LYS B CA 1
ATOM 7224 C C . LYS B 1 181 ? 47.009 42.426 32.721 1.00 15.78 181 LYS B C 1
ATOM 7225 O O . LYS B 1 181 ? 47.643 42.571 31.674 1.00 14.84 181 LYS B O 1
ATOM 7244 N N . ALA B 1 182 ? 47.605 42.302 33.902 1.00 14.15 182 ALA B N 1
ATOM 7245 C CA . ALA B 1 182 ? 49.067 42.376 34.030 1.00 16.14 182 ALA B CA 1
ATOM 7246 C C . ALA B 1 182 ? 49.804 41.236 33.313 1.00 15.20 182 ALA B C 1
ATOM 7247 O O . ALA B 1 182 ? 50.898 41.444 32.777 1.00 16.59 182 ALA B O 1
ATOM 7254 N N . VAL B 1 183 ? 49.225 40.037 33.287 1.00 14.58 183 VAL B N 1
ATOM 7255 C CA . VAL B 1 183 ? 49.845 38.935 32.536 1.00 14.81 183 VAL B CA 1
ATOM 7256 C C . VAL B 1 183 ? 49.487 38.992 31.036 1.00 19.01 183 VAL B C 1
ATOM 7257 O O . VAL B 1 183 ? 49.927 38.146 30.246 1.00 21.46 183 VAL B O 1
ATOM 7270 N N . GLY B 1 184 ? 48.709 39.994 30.649 1.00 18.94 184 GLY B N 1
ATOM 7271 C CA . GLY B 1 184 ? 48.401 40.222 29.246 1.00 25.04 184 GLY B CA 1
ATOM 7272 C C . GLY B 1 184 ? 47.120 39.591 28.714 1.00 23.69 184 GLY B C 1
ATOM 7273 O O . GLY B 1 184 ? 46.862 39.659 27.517 1.00 16.02 184 GLY B O 1
ATOM 7277 N N . ALA B 1 185 ? 46.323 38.963 29.569 1.00 17.00 185 ALA B N 1
ATOM 7278 C CA . ALA B 1 185 ? 45.033 38.448 29.115 1.00 17.75 185 ALA B CA 1
ATOM 7279 C C . ALA B 1 185 ? 44.029 39.590 28.966 1.00 18.84 185 ALA B C 1
ATOM 7280 O O . ALA B 1 185 ? 44.313 40.724 29.324 1.00 16.97 185 ALA B O 1
ATOM 7287 N N . SER B 1 186 ? 42.856 39.284 28.418 1.00 14.02 186 SER B N 1
ATOM 7288 C CA . SER B 1 186 ? 41.774 40.252 28.348 1.00 17.20 186 SER B CA 1
ATOM 7289 C C . SER B 1 186 ? 40.720 39.850 29.369 1.00 12.96 186 SER B C 1
ATOM 7290 O O . SER B 1 186 ? 40.046 38.838 29.221 1.00 15.46 186 SER B O 1
ATOM 7298 N N . PRO B 1 187 ? 40.619 40.608 30.452 1.00 18.59 187 PRO B N 1
ATOM 7299 C CA . PRO B 1 187 ? 39.659 40.197 31.474 1.00 11.18 187 PRO B CA 1
ATOM 7300 C C . PRO B 1 187 ? 38.234 40.554 31.106 1.00 14.70 187 PRO B C 1
ATOM 7301 O O . PRO B 1 187 ? 38.004 41.631 30.558 1.00 12.86 187 PRO B O 1
ATOM 7312 N N . ILE B 1 188 ? 37.316 39.656 31.448 1.00 10.26 188 ILE B N 1
ATOM 7313 C CA . ILE B 1 188 ? 35.892 39.869 31.353 1.00 10.30 188 ILE B CA 1
ATOM 7314 C C . ILE B 1 188 ? 35.346 39.794 32.761 1.00 9.93 188 ILE B C 1
ATOM 7315 O O . ILE B 1 188 ? 35.213 38.700 33.311 1.00 10.27 188 ILE B O 1
ATOM 7331 N N . ALA B 1 189 ? 35.126 40.963 33.370 1.00 10.23 189 ALA B N 1
ATOM 7332 C CA . ALA B 1 189 ? 34.724 41.035 34.769 1.00 14.48 189 ALA B CA 1
ATOM 7333 C C . ALA B 1 189 ? 33.231 40.895 34.857 1.00 13.28 189 ALA B C 1
ATOM 7334 O O . ALA B 1 189 ? 32.492 41.834 34.559 1.00 13.56 189 ALA B O 1
ATOM 7341 N N . LYS B 1 190 ? 32.807 39.711 35.263 1.00 9.76 190 LYS B N 1
ATOM 7342 C CA . LYS B 1 190 ? 31.401 39.402 35.465 1.00 10.71 190 LYS B CA 1
ATOM 7343 C C . LYS B 1 190 ? 31.275 38.525 36.697 1.00 10.87 190 LYS B C 1
ATOM 7344 O O . LYS B 1 190 ? 32.201 37.827 37.059 1.00 10.97 190 LYS B O 1
ATOM 7363 N N . PRO B 1 191 ? 30.115 38.548 37.354 1.00 11.95 191 PRO B N 1
ATOM 7364 C CA . PRO B 1 191 ? 29.976 37.692 38.540 1.00 10.65 191 PRO B CA 1
ATOM 7365 C C . PRO B 1 191 ? 30.081 36.192 38.214 1.00 12.43 191 PRO B C 1
ATOM 7366 O O . PRO B 1 191 ? 29.800 35.756 37.098 1.00 11.58 191 PRO B O 1
ATOM 7377 N N . ALA B 1 192 ? 30.509 35.418 39.205 1.00 12.64 192 ALA B N 1
ATOM 7378 C CA . ALA B 1 192 ? 30.809 33.995 39.019 1.00 9.61 192 ALA B CA 1
ATOM 7379 C C . ALA B 1 192 ? 29.715 33.189 38.285 1.00 9.69 192 ALA B C 1
ATOM 7380 O O . ALA B 1 192 ? 30.031 32.365 37.448 1.00 12.75 192 ALA B O 1
ATOM 7387 N N . PRO B 1 193 ? 28.441 33.399 38.621 1.00 13.61 193 PRO B N 1
ATOM 7388 C CA . PRO B 1 193 ? 27.421 32.567 37.969 1.00 17.06 193 PRO B CA 1
ATOM 7389 C C . PRO B 1 193 ? 27.326 32.753 36.464 1.00 13.81 193 PRO B C 1
ATOM 7390 O O . PRO B 1 193 ? 26.693 31.942 35.800 1.00 16.55 193 PRO B O 1
ATOM 7401 N N . GLU B 1 194 ? 27.925 33.787 35.908 1.00 14.39 194 GLU B N 1
ATOM 7402 C CA . GLU B 1 194 ? 27.925 33.899 34.455 1.00 11.16 194 GLU B CA 1
ATOM 7403 C C . GLU B 1 194 ? 28.973 33.030 33.757 1.00 14.68 194 GLU B C 1
ATOM 7404 O O . GLU B 1 194 ? 28.981 32.905 32.524 1.00 14.50 194 GLU B O 1
ATOM 7416 N N . SER B 1 195 ? 29.853 32.411 34.535 1.00 11.17 195 SER B N 1
ATOM 7417 C CA . SER B 1 195 ? 30.951 31.650 33.951 1.00 9.46 195 SER B CA 1
ATOM 7418 C C . SER B 1 195 ? 30.553 30.573 32.960 1.00 14.24 195 SER B C 1
ATOM 7419 O O . SER B 1 195 ? 31.180 30.421 31.913 1.00 12.29 195 SER B O 1
ATOM 7427 N N . TYR B 1 196 ? 29.547 29.786 33.307 1.00 15.03 196 TYR B N 1
ATOM 7428 C CA . TYR B 1 196 ? 29.183 28.662 32.452 1.00 12.06 196 TYR B CA 1
ATOM 7429 C C . TYR B 1 196 ? 28.742 29.141 31.061 1.00 10.92 196 TYR B C 1
ATOM 7430 O O . TYR B 1 196 ? 29.127 28.560 30.052 1.00 17.08 196 TYR B O 1
ATOM 7448 N N . GLU B 1 197 ? 27.903 30.165 31.025 1.00 12.16 197 GLU B N 1
ATOM 7449 C CA . GLU B 1 197 ? 27.390 30.725 29.770 1.00 20.36 197 GLU B CA 1
ATOM 7450 C C . GLU B 1 197 ? 28.521 31.292 28.917 1.00 13.96 197 GLU B C 1
ATOM 7451 O O . GLU B 1 197 ? 28.609 31.024 27.719 1.00 12.96 197 GLU B O 1
ATOM 7463 N N . LEU B 1 198 ? 29.388 32.076 29.546 1.00 12.64 198 LEU B N 1
ATOM 7464 C CA . LEU B 1 198 ? 30.507 32.693 28.829 1.00 12.64 198 LEU B CA 1
ATOM 7465 C C . LEU B 1 198 ? 31.470 31.663 28.226 1.00 12.14 198 LEU B C 1
ATOM 7466 O O . LEU B 1 198 ? 31.937 31.838 27.095 1.00 11.23 198 LEU B O 1
ATOM 7482 N N . LEU B 1 199 ? 31.735 30.583 28.963 1.00 11.67 199 LEU B N 1
ATOM 7483 C CA . LEU B 1 199 ? 32.595 29.505 28.477 1.00 10.85 199 LEU B CA 1
ATOM 7484 C C . LEU B 1 199 ? 31.924 28.552 27.458 1.00 12.63 199 LEU B C 1
ATOM 7485 O O . LEU B 1 199 ? 32.542 28.188 26.442 1.00 13.50 199 LEU B O 1
ATOM 7501 N N . SER B 1 200 ? 30.687 28.142 27.723 1.00 14.18 200 SER B N 1
ATOM 7502 C CA . SER B 1 200 ? 29.993 27.214 26.834 1.00 16.52 200 SER B CA 1
ATOM 7503 C C . SER B 1 200 ? 29.708 27.822 25.464 1.00 16.09 200 SER B C 1
ATOM 7504 O O . SER B 1 200 ? 29.699 27.105 24.477 1.00 13.82 200 SER B O 1
ATOM 7512 N N . THR B 1 201 ? 29.476 29.134 25.412 1.00 15.50 201 THR B N 1
ATOM 7513 C CA . THR B 1 201 ? 29.180 29.802 24.151 1.00 19.44 201 THR B CA 1
ATOM 7514 C C . THR B 1 201 ? 30.440 30.268 23.418 1.00 13.67 201 THR B C 1
ATOM 7515 O O . THR B 1 201 ? 30.358 30.706 22.247 1.00 14.97 201 THR B O 1
ATOM 7526 N N . GLY B 1 202 ? 31.582 30.173 24.096 1.00 12.74 202 GLY B N 1
ATOM 7527 C CA . GLY B 1 202 ? 32.874 30.518 23.523 1.00 12.82 202 GLY B CA 1
ATOM 7528 C C . GLY B 1 202 ? 33.206 32.013 23.544 1.00 12.54 202 GLY B C 1
ATOM 7529 O O . GLY B 1 202 ? 34.119 32.467 22.844 1.00 12.32 202 GLY B O 1
ATOM 7533 N N . VAL B 1 203 ? 32.461 32.777 24.329 1.00 11.61 203 VAL B N 1
ATOM 7534 C CA . VAL B 1 203 ? 32.758 34.201 24.517 1.00 11.39 203 VAL B CA 1
ATOM 7535 C C . VAL B 1 203 ? 34.092 34.310 25.221 1.00 12.29 203 VAL B C 1
ATOM 7536 O O . VAL B 1 203 ? 34.966 35.054 24.808 1.00 12.80 203 VAL B O 1
ATOM 7549 N N . ALA B 1 204 ? 34.237 33.577 26.321 1.00 10.04 204 ALA B N 1
ATOM 7550 C CA . ALA B 1 204 ? 35.518 33.490 27.014 1.00 10.11 204 ALA B CA 1
ATOM 7551 C C . ALA B 1 204 ? 36.301 32.231 26.627 1.00 15.62 204 ALA B C 1
ATOM 7552 O O . ALA B 1 204 ? 35.714 31.215 26.250 1.00 10.78 204 ALA B O 1
ATOM 7559 N N . ASP B 1 205 ? 37.629 32.318 26.757 1.00 10.00 205 ASP B N 1
ATOM 7560 C CA . ASP B 1 205 ? 38.560 31.244 26.502 1.00 11.28 205 ASP B CA 1
ATOM 7561 C C . ASP B 1 205 ? 38.926 30.522 27.787 1.00 12.88 205 ASP B C 1
ATOM 7562 O O . ASP B 1 205 ? 39.556 29.473 27.755 1.00 15.24 205 ASP B O 1
ATOM 7571 N N . GLY B 1 206 ? 38.572 31.115 28.921 1.00 11.75 206 GLY B N 1
ATOM 7572 C CA . GLY B 1 206 ? 38.891 30.530 30.209 1.00 10.88 206 GLY B CA 1
ATOM 7573 C C . GLY B 1 206 ? 38.353 31.344 31.354 1.00 15.67 206 GLY B C 1
ATOM 7574 O O . GLY B 1 206 ? 37.588 32.289 31.149 1.00 9.74 206 GLY B O 1
ATOM 7578 N N . VAL B 1 207 ? 38.800 31.007 32.559 1.00 8.87 207 VAL B N 1
ATOM 7579 C CA . VAL B 1 207 ? 38.289 31.626 33.752 1.00 11.22 207 VAL B CA 1
ATOM 7580 C C . VAL B 1 207 ? 39.328 31.510 34.860 1.00 10.03 207 VAL B C 1
ATOM 7581 O O . VAL B 1 207 ? 40.049 30.514 34.934 1.00 11.18 207 VAL B O 1
ATOM 7594 N N . PHE B 1 208 ? 39.435 32.559 35.680 1.00 7.94 208 PHE B N 1
ATOM 7595 C CA . PHE B 1 208 ? 40.122 32.474 36.972 1.00 11.60 208 PHE B CA 1
ATOM 7596 C C . PHE B 1 208 ? 39.112 32.105 38.056 1.00 10.05 208 PHE B C 1
ATOM 7597 O O . PHE B 1 208 ? 38.166 32.853 38.355 1.00 12.60 208 PHE B O 1
ATOM 7614 N N . PHE B 1 209 ? 39.317 30.946 38.654 1.00 10.86 209 PHE B N 1
ATOM 7615 C CA . PHE B 1 209 ? 38.471 30.449 39.704 1.00 8.85 209 PHE B CA 1
ATOM 7616 C C . PHE B 1 209 ? 39.386 29.616 40.611 1.00 6.61 209 PHE B C 1
ATOM 7617 O O . PHE B 1 209 ? 40.426 29.101 40.161 1.00 10.65 209 PHE B O 1
ATOM 7634 N N . PRO B 1 210 ? 38.973 29.426 41.868 1.00 6.41 210 PRO B N 1
ATOM 7635 C CA . PRO B 1 210 ? 39.582 28.365 42.671 1.00 7.66 210 PRO B CA 1
ATOM 7636 C C . PRO B 1 210 ? 39.125 26.979 42.246 1.00 8.83 210 PRO B C 1
ATOM 7637 O O . PRO B 1 210 ? 38.177 26.820 41.475 1.00 8.14 210 PRO B O 1
ATOM 7648 N N . ALA B 1 211 ? 39.782 25.961 42.786 1.00 11.16 211 ALA B N 1
ATOM 7649 C CA . ALA B 1 211 ? 39.537 24.598 42.338 1.00 12.80 211 ALA B CA 1
ATOM 7650 C C . ALA B 1 211 ? 38.064 24.220 42.433 1.00 15.12 211 ALA B C 1
ATOM 7651 O O . ALA B 1 211 ? 37.522 23.590 41.532 1.00 10.97 211 ALA B O 1
ATOM 7658 N N . GLU B 1 212 ? 37.411 24.597 43.520 1.00 8.44 212 GLU B N 1
ATOM 7659 C CA . GLU B 1 212 ? 36.091 24.047 43.791 1.00 8.76 212 GLU B CA 1
ATOM 7660 C C . GLU B 1 212 ? 35.111 24.452 42.711 1.00 8.62 212 GLU B C 1
ATOM 7661 O O . GLU B 1 212 ? 34.186 23.713 42.383 1.00 10.36 212 GLU B O 1
ATOM 7673 N N . SER B 1 213 ? 35.327 25.640 42.174 1.00 8.11 213 SER B N 1
ATOM 7674 C CA . SER B 1 213 ? 34.392 26.267 41.240 1.00 7.97 213 SER B CA 1
ATOM 7675 C C . SER B 1 213 ? 34.310 25.497 39.900 1.00 12.45 213 SER B C 1
ATOM 7676 O O . SER B 1 213 ? 33.279 25.507 39.194 1.00 10.81 213 SER B O 1
ATOM 7684 N N . LEU B 1 214 ? 35.386 24.816 39.546 1.00 14.09 214 LEU B N 1
ATOM 7685 C CA . LEU B 1 214 ? 35.372 23.974 38.354 1.00 14.42 214 LEU B CA 1
ATOM 7686 C C . LEU B 1 214 ? 34.260 22.943 38.419 1.00 18.32 214 LEU B C 1
ATOM 7687 O O . LEU B 1 214 ? 33.602 22.669 37.419 1.00 18.01 214 LEU B O 1
ATOM 7703 N N . VAL B 1 215 ? 34.062 22.355 39.593 1.00 14.51 215 VAL B N 1
ATOM 7704 C CA . VAL B 1 215 ? 32.984 21.398 39.784 1.00 12.46 215 VAL B CA 1
ATOM 7705 C C . VAL B 1 215 ? 31.633 22.098 40.040 1.00 13.65 215 VAL B C 1
ATOM 7706 O O . VAL B 1 215 ? 30.614 21.741 39.423 1.00 16.74 215 VAL B O 1
ATOM 7719 N N . SER B 1 216 ? 31.615 23.104 40.914 1.00 10.39 216 SER B N 1
ATOM 7720 C CA . SER B 1 216 ? 30.330 23.675 41.359 1.00 11.20 216 SER B CA 1
ATOM 7721 C C . SER B 1 216 ? 29.612 24.505 40.295 1.00 15.56 216 SER B C 1
ATOM 7722 O O . SER B 1 216 ? 28.386 24.598 40.310 1.00 14.41 216 SER B O 1
ATOM 7730 N N . PHE B 1 217 ? 30.356 25.093 39.364 1.00 11.43 217 PHE B N 1
ATOM 7731 C CA . PHE B 1 217 ? 29.716 25.801 38.266 1.00 14.13 217 PHE B CA 1
ATOM 7732 C C . PHE B 1 217 ? 29.619 24.925 37.026 1.00 12.73 217 PHE B C 1
ATOM 7733 O O . PHE B 1 217 ? 29.299 25.397 35.930 1.00 16.25 217 PHE B O 1
ATOM 7750 N N . LYS B 1 218 ? 29.904 23.647 37.202 1.00 11.60 218 LYS B N 1
ATOM 7751 C CA . LYS B 1 218 ? 29.669 22.674 36.144 1.00 15.53 218 LYS B CA 1
ATOM 7752 C C . LYS B 1 218 ? 30.527 22.901 34.891 1.00 20.91 218 LYS B C 1
ATOM 7753 O O . LYS B 1 218 ? 30.061 22.774 33.755 1.00 20.15 218 LYS B O 1
ATOM 7772 N N . LEU B 1 219 ? 31.800 23.186 35.117 1.00 14.94 219 LEU B N 1
ATOM 7773 C CA . LEU B 1 219 ? 32.721 23.569 34.060 1.00 11.02 219 LEU B CA 1
ATOM 7774 C C . LEU B 1 219 ? 33.641 22.422 33.611 1.00 16.76 219 LEU B C 1
ATOM 7775 O O . LEU B 1 219 ? 34.416 22.576 32.674 1.00 15.96 219 LEU B O 1
ATOM 7791 N N . ASP B 1 220 ? 33.552 21.275 34.274 1.00 13.48 220 ASP B N 1
ATOM 7792 C CA . ASP B 1 220 ? 34.566 20.238 34.118 1.00 18.73 220 ASP B CA 1
ATOM 7793 C C . ASP B 1 220 ? 34.479 19.422 32.838 1.00 19.17 220 ASP B C 1
ATOM 7794 O O . ASP B 1 220 ? 35.363 18.601 32.570 1.00 21.70 220 ASP B O 1
ATOM 7803 N N . SER B 1 221 ? 33.430 19.620 32.045 1.00 19.48 221 SER B N 1
ATOM 7804 C CA . SER B 1 221 ? 33.390 19.015 30.707 1.00 25.74 221 SER B CA 1
ATOM 7805 C C . SER B 1 221 ? 33.841 19.991 29.610 1.00 26.67 221 SER B C 1
ATOM 7806 O O . SER B 1 221 ? 34.183 19.572 28.517 1.00 34.22 221 SER B O 1
ATOM 7814 N N . ILE B 1 222 ? 33.852 21.282 29.917 1.00 14.24 222 ILE B N 1
ATOM 7815 C CA . ILE B 1 222 ? 34.321 22.316 28.996 1.00 22.65 222 ILE B CA 1
ATOM 7816 C C . ILE B 1 222 ? 35.817 22.612 29.172 1.00 20.99 222 ILE B C 1
ATOM 7817 O O . ILE B 1 222 ? 36.594 22.623 28.211 1.00 15.46 222 ILE B O 1
ATOM 7833 N N . ILE B 1 223 ? 36.227 22.841 30.410 1.00 17.19 223 ILE B N 1
ATOM 7834 C CA . ILE B 1 223 ? 37.609 23.204 30.692 1.00 14.69 223 ILE B CA 1
ATOM 7835 C C . ILE B 1 223 ? 38.488 21.971 30.481 1.00 16.80 223 ILE B C 1
ATOM 7836 O O . ILE B 1 223 ? 38.206 20.916 31.049 1.00 14.13 223 ILE B O 1
ATOM 7852 N N . ARG B 1 224 ? 39.533 22.073 29.662 1.00 13.33 224 ARG B N 1
ATOM 7853 C CA . ARG B 1 224 ? 40.451 20.942 29.472 1.00 14.45 224 ARG B CA 1
ATOM 7854 C C . ARG B 1 224 ? 41.866 21.237 29.975 1.00 14.24 224 ARG B C 1
ATOM 7855 O O . ARG B 1 224 ? 42.743 20.363 29.903 1.00 18.17 224 ARG B O 1
ATOM 7876 N N . HIS B 1 225 ? 42.094 22.448 30.476 1.00 13.13 225 HIS B N 1
ATOM 7877 C CA . HIS B 1 225 ? 43.421 22.873 30.917 1.00 14.43 225 HIS B CA 1
ATOM 7878 C C . HIS B 1 225 ? 43.388 23.636 32.222 1.00 14.86 225 HIS B C 1
ATOM 7879 O O . HIS B 1 225 ? 42.493 24.454 32.456 1.00 15.10 225 HIS B O 1
ATOM 7894 N N . ALA B 1 226 ? 44.403 23.413 33.050 1.00 12.12 226 ALA B N 1
ATOM 7895 C CA . ALA B 1 226 ? 44.504 24.139 34.298 1.00 11.27 226 ALA B CA 1
ATOM 7896 C C . ALA B 1 226 ? 45.961 24.326 34.687 1.00 14.18 226 ALA B C 1
ATOM 7897 O O . ALA B 1 226 ? 46.754 23.375 34.632 1.00 12.67 226 ALA B O 1
ATOM 7904 N N . THR B 1 227 ? 46.308 25.556 35.044 1.00 11.40 227 THR B N 1
ATOM 7905 C CA . THR B 1 227 ? 47.624 25.870 35.561 1.00 15.73 227 THR B CA 1
ATOM 7906 C C . THR B 1 227 ? 47.488 26.437 36.970 1.00 15.90 227 THR B C 1
ATOM 7907 O O . THR B 1 227 ? 46.786 27.410 37.188 1.00 12.70 227 THR B O 1
ATOM 7918 N N . GLU B 1 228 ? 48.180 25.782 37.900 1.00 14.81 228 GLU B N 1
ATOM 7919 C CA . GLU B 1 228 ? 48.182 26.092 39.326 1.00 18.47 228 GLU B CA 1
ATOM 7920 C C . GLU B 1 228 ? 49.494 26.736 39.745 1.00 11.47 228 GLU B C 1
ATOM 7921 O O . GLU B 1 228 ? 50.555 26.404 39.219 1.00 12.43 228 GLU B O 1
ATOM 7933 N N . PHE B 1 229 ? 49.404 27.610 40.745 1.00 17.60 229 PHE B N 1
ATOM 7934 C CA . PHE B 1 229 ? 50.555 28.337 41.281 1.00 15.95 229 PHE B CA 1
ATOM 7935 C C . PHE B 1 229 ? 50.646 28.164 42.795 1.00 12.04 229 PHE B C 1
ATOM 7936 O O . PHE B 1 229 ? 49.604 28.182 43.497 1.00 13.13 229 PHE B O 1
ATOM 7953 N N . PRO B 1 230 ? 51.874 28.011 43.316 1.00 18.08 230 PRO B N 1
ATOM 7954 C CA . PRO B 1 230 ? 52.089 27.978 44.770 1.00 15.55 230 PRO B CA 1
ATOM 7955 C C . PRO B 1 230 ? 51.557 29.236 45.446 1.00 16.07 230 PRO B C 1
ATOM 7956 O O . PRO B 1 230 ? 51.963 30.349 45.086 1.00 14.08 230 PRO B O 1
ATOM 7967 N N . GLY B 1 231 ? 50.659 29.064 46.408 1.00 13.74 231 GLY B N 1
ATOM 7968 C CA . GLY B 1 231 ? 50.063 30.191 47.108 1.00 11.16 231 GLY B CA 1
ATOM 7969 C C . GLY B 1 231 ? 49.034 30.918 46.273 1.00 15.70 231 GLY B C 1
ATOM 7970 O O . GLY B 1 231 ? 48.664 32.030 46.608 1.00 19.85 231 GLY B O 1
ATOM 7974 N N . GLY B 1 232 ? 48.600 30.312 45.171 1.00 15.71 232 GLY B N 1
ATOM 7975 C CA . GLY B 1 232 ? 47.529 30.867 44.369 1.00 11.92 232 GLY B CA 1
ATOM 7976 C C . GLY B 1 232 ? 47.985 31.915 43.368 1.00 16.90 232 GLY B C 1
ATOM 7977 O O . GLY B 1 232 ? 48.926 32.661 43.615 1.00 16.41 232 GLY B O 1
ATOM 7981 N N . LEU B 1 233 ? 47.321 31.969 42.223 1.00 11.22 233 LEU B N 1
ATOM 7982 C CA . LEU B 1 233 ? 47.582 33.036 41.229 1.00 9.59 233 LEU B CA 1
ATOM 7983 C C . LEU B 1 233 ? 47.027 34.377 41.727 1.00 10.58 233 LEU B C 1
ATOM 7984 O O . LEU B 1 233 ? 47.499 35.442 41.350 1.00 12.42 233 LEU B O 1
ATOM 8000 N N . TYR B 1 234 ? 46.024 34.291 42.588 1.00 9.62 234 TYR B N 1
ATOM 8001 C CA . TYR B 1 234 ? 45.302 35.451 43.129 1.00 7.69 234 TYR B CA 1
ATOM 8002 C C . TYR B 1 234 ? 44.258 34.845 44.100 1.00 11.34 234 TYR B C 1
ATOM 8003 O O . TYR B 1 234 ? 44.111 33.604 44.226 1.00 9.27 234 TYR B O 1
ATOM 8021 N N . SER B 1 235 ? 43.556 35.704 44.810 1.00 10.37 235 SER B N 1
ATOM 8022 C CA . SER B 1 235 ? 42.340 35.271 45.482 1.00 11.54 235 SER B CA 1
ATOM 8023 C C . SER B 1 235 ? 41.301 36.382 45.391 1.00 10.19 235 SER B C 1
ATOM 8024 O O . SER B 1 235 ? 41.520 37.416 44.746 1.00 8.61 235 SER B O 1
ATOM 8032 N N . ASP B 1 236 ? 40.154 36.146 46.004 1.00 11.78 236 ASP B N 1
ATOM 8033 C CA . ASP B 1 236 ? 39.118 37.155 46.132 1.00 11.14 236 ASP B CA 1
ATOM 8034 C C . ASP B 1 236 ? 38.648 37.112 47.571 1.00 12.21 236 ASP B C 1
ATOM 8035 O O . ASP B 1 236 ? 38.651 36.053 48.200 1.00 10.81 236 ASP B O 1
ATOM 8044 N N . THR B 1 237 ? 38.277 38.269 48.113 1.00 7.66 237 THR B N 1
ATOM 8045 C CA . THR B 1 237 ? 37.632 38.299 49.434 1.00 6.89 237 THR B CA 1
ATOM 8046 C C . THR B 1 237 ? 36.147 38.665 49.360 1.00 7.56 237 THR B C 1
ATOM 8047 O O . THR B 1 237 ? 35.738 39.438 48.491 1.00 8.74 237 THR B O 1
ATOM 8058 N N . HIS B 1 238 ? 35.357 38.123 50.284 1.00 6.48 238 HIS B N 1
ATOM 8059 C CA . HIS B 1 238 ? 33.959 38.534 50.452 1.00 5.35 238 HIS B CA 1
ATOM 8060 C C . HIS B 1 238 ? 33.766 39.083 51.869 1.00 5.08 238 HIS B C 1
ATOM 8061 O O . HIS B 1 238 ? 34.497 38.727 52.787 1.00 7.93 238 HIS B O 1
ATOM 8076 N N . ALA B 1 239 ? 32.772 39.942 52.048 1.00 4.87 239 ALA B N 1
ATOM 8077 C CA . ALA B 1 239 ? 32.472 40.466 53.364 1.00 6.13 239 ALA B CA 1
ATOM 8078 C C . ALA B 1 239 ? 31.098 39.940 53.727 1.00 4.70 239 ALA B C 1
ATOM 8079 O O . ALA B 1 239 ? 30.230 39.887 52.866 1.00 6.29 239 ALA B O 1
ATOM 8086 N N . VAL B 1 240 ? 30.925 39.547 54.985 1.00 6.40 240 VAL B N 1
ATOM 8087 C CA . VAL B 1 240 ? 29.606 39.222 55.479 1.00 4.06 240 VAL B CA 1
ATOM 8088 C C . VAL B 1 240 ? 29.134 40.452 56.192 1.00 6.59 240 VAL B C 1
ATOM 8089 O O . VAL B 1 240 ? 29.821 40.942 57.099 1.00 4.48 240 VAL B O 1
ATOM 8102 N N . ILE B 1 241 ? 27.963 40.960 55.777 1.00 7.13 241 ILE B N 1
ATOM 8103 C CA . ILE B 1 241 ? 27.486 42.244 56.281 1.00 5.34 241 ILE B CA 1
ATOM 8104 C C . ILE B 1 241 ? 26.062 42.104 56.793 1.00 7.92 241 ILE B C 1
ATOM 8105 O O . ILE B 1 241 ? 25.319 41.216 56.331 1.00 7.34 241 ILE B O 1
ATOM 8121 N N . ILE B 1 242 ? 25.698 42.969 57.736 1.00 7.98 242 ILE B N 1
ATOM 8122 C CA . ILE B 1 242 ? 24.335 42.983 58.275 1.00 7.45 242 ILE B CA 1
ATOM 8123 C C . ILE B 1 242 ? 23.822 44.427 58.340 1.00 8.65 242 ILE B C 1
ATOM 8124 O O . ILE B 1 242 ? 24.580 45.374 58.598 1.00 7.45 242 ILE B O 1
ATOM 8140 N N . ASN B 1 243 ? 22.537 44.577 58.052 1.00 8.28 243 ASN B N 1
ATOM 8141 C CA . ASN B 1 243 ? 21.852 45.839 58.158 1.00 8.13 243 ASN B CA 1
ATOM 8142 C C . ASN B 1 243 ? 21.891 46.347 59.589 1.00 8.31 243 ASN B C 1
ATOM 8143 O O . ASN B 1 243 ? 21.687 45.609 60.533 1.00 7.89 243 ASN B O 1
ATOM 8154 N N . ARG B 1 244 ? 22.144 47.640 59.750 1.00 9.74 244 ARG B N 1
ATOM 8155 C CA . ARG B 1 244 ? 22.352 48.198 61.069 1.00 10.18 244 ARG B CA 1
ATOM 8156 C C . ARG B 1 244 ? 21.078 48.145 61.906 1.00 10.69 244 ARG B C 1
ATOM 8157 O O . ARG B 1 244 ? 21.135 47.867 63.096 1.00 12.77 244 ARG B O 1
ATOM 8178 N N . ASP B 1 245 ? 19.936 48.402 61.280 1.00 13.50 245 ASP B N 1
ATOM 8179 C CA . ASP B 1 245 ? 18.668 48.370 61.997 1.00 14.44 245 ASP B CA 1
ATOM 8180 C C . ASP B 1 245 ? 18.332 46.921 62.382 1.00 13.27 245 ASP B C 1
ATOM 8181 O O . ASP B 1 245 ? 17.796 46.668 63.456 1.00 14.80 245 ASP B O 1
ATOM 8190 N N . ALA B 1 246 ? 18.613 45.983 61.493 1.00 10.07 246 ALA B N 1
ATOM 8191 C CA . ALA B 1 246 ? 18.463 44.557 61.825 1.00 10.08 246 ALA B CA 1
ATOM 8192 C C . ALA B 1 246 ? 19.278 44.153 63.048 1.00 10.90 246 ALA B C 1
ATOM 8193 O O . ALA B 1 246 ? 18.751 43.498 63.935 1.00 13.51 246 ALA B O 1
ATOM 8200 N N . PHE B 1 247 ? 20.562 44.523 63.077 1.00 9.05 247 PHE B N 1
ATOM 8201 C CA . PHE B 1 247 ? 21.443 44.180 64.200 1.00 7.82 247 PHE B CA 1
ATOM 8202 C C . PHE B 1 247 ? 20.886 44.783 65.510 1.00 8.77 247 PHE B C 1
ATOM 8203 O O . PHE B 1 247 ? 20.863 44.134 66.565 1.00 14.87 247 PHE B O 1
ATOM 8220 N N . ALA B 1 248 ? 20.356 45.991 65.426 1.00 15.23 248 ALA B N 1
ATOM 8221 C CA . ALA B 1 248 ? 19.748 46.630 66.595 1.00 14.87 248 ALA B CA 1
ATOM 8222 C C . ALA B 1 248 ? 18.448 45.958 67.106 1.00 18.62 248 ALA B C 1
ATOM 8223 O O . ALA B 1 248 ? 17.993 46.258 68.208 1.00 21.49 248 ALA B O 1
ATOM 8230 N N A ARG B 1 249 ? 17.852 45.071 66.309 0.55 16.51 249 ARG B N 1
ATOM 8231 N N B ARG B 1 249 ? 17.859 45.060 66.327 0.45 16.44 249 ARG B N 1
ATOM 8232 C CA A ARG B 1 249 ? 16.704 44.280 66.763 0.55 16.33 249 ARG B CA 1
ATOM 8233 C CA B ARG B 1 249 ? 16.716 44.294 66.813 0.45 15.60 249 ARG B CA 1
ATOM 8234 C C A ARG B 1 249 ? 17.133 43.275 67.831 0.55 15.72 249 ARG B C 1
ATOM 8235 C C B ARG B 1 249 ? 17.141 43.279 67.858 0.45 15.75 249 ARG B C 1
ATOM 8236 O O A ARG B 1 249 ? 16.340 42.905 68.691 0.55 16.26 249 ARG B O 1
ATOM 8237 O O B ARG B 1 249 ? 16.360 42.912 68.730 0.45 17.01 249 ARG B O 1
ATOM 8278 N N . LEU B 1 250 ? 18.383 42.823 67.750 1.00 11.40 250 LEU B N 1
ATOM 8279 C CA . LEU B 1 250 ? 18.915 41.838 68.670 1.00 14.11 250 LEU B CA 1
ATOM 8280 C C . LEU B 1 250 ? 19.048 42.440 70.076 1.00 14.94 250 LEU B C 1
ATOM 8281 O O . LEU B 1 250 ? 19.351 43.617 70.202 1.00 11.84 250 LEU B O 1
ATOM 8297 N N . SER B 1 251 ? 18.809 41.648 71.120 1.00 11.89 251 SER B N 1
ATOM 8298 C CA . SER B 1 251 ? 19.161 42.080 72.488 1.00 16.20 251 SER B CA 1
ATOM 8299 C C . SER B 1 251 ? 20.658 42.447 72.541 1.00 12.60 251 SER B C 1
ATOM 8300 O O . SER B 1 251 ? 21.455 41.975 71.713 1.00 11.59 251 SER B O 1
ATOM 8308 N N . LYS B 1 252 ? 21.042 43.259 73.514 1.00 13.68 252 LYS B N 1
ATOM 8309 C CA . LYS B 1 252 ? 22.460 43.626 73.646 1.00 13.83 252 LYS B CA 1
ATOM 8310 C C . LYS B 1 252 ? 23.323 42.380 73.846 1.00 13.69 252 LYS B C 1
ATOM 8311 O O . LYS B 1 252 ? 24.400 42.295 73.293 1.00 13.15 252 LYS B O 1
ATOM 8330 N N . GLN B 1 253 ? 22.857 41.419 74.636 1.00 14.40 253 GLN B N 1
ATOM 8331 C CA . GLN B 1 253 ? 23.582 40.162 74.837 1.00 14.60 253 GLN B CA 1
ATOM 8332 C C . GLN B 1 253 ? 23.735 39.408 73.507 1.00 13.09 253 GLN B C 1
ATOM 8333 O O . GLN B 1 253 ? 24.822 38.944 73.159 1.00 12.83 253 GLN B O 1
ATOM 8347 N N . ASP B 1 254 ? 22.645 39.255 72.769 1.00 13.76 254 ASP B N 1
ATOM 8348 C CA . ASP B 1 254 ? 22.708 38.559 71.490 1.00 15.18 254 ASP B CA 1
ATOM 8349 C C . ASP B 1 254 ? 23.528 39.307 70.428 1.00 16.16 254 ASP B C 1
ATOM 8350 O O . ASP B 1 254 ? 24.157 38.679 69.569 1.00 14.34 254 ASP B O 1
ATOM 8359 N N . GLN B 1 255 ? 23.586 40.632 70.509 1.00 10.26 255 GLN B N 1
ATOM 8360 C CA . GLN B 1 255 ? 24.493 41.380 69.659 1.00 9.60 255 GLN B CA 1
ATOM 8361 C C . GLN B 1 255 ? 25.913 40.925 69.905 1.00 14.32 255 GLN B C 1
ATOM 8362 O O . GLN B 1 255 ? 26.648 40.582 68.974 1.00 13.94 255 GLN B O 1
ATOM 8376 N N . ASP B 1 256 ? 26.299 40.925 71.177 1.00 10.96 256 ASP B N 1
ATOM 8377 C CA . ASP B 1 256 ? 27.631 40.480 71.574 1.00 11.68 256 ASP B CA 1
ATOM 8378 C C . ASP B 1 256 ? 27.938 39.059 71.070 1.00 11.62 256 ASP B C 1
ATOM 8379 O O . ASP B 1 256 ? 29.018 38.792 70.559 1.00 11.06 256 ASP B O 1
ATOM 8388 N N . THR B 1 257 ? 26.979 38.162 71.241 1.00 13.43 257 THR B N 1
ATOM 8389 C CA . THR B 1 257 ? 27.116 36.778 70.823 1.00 15.44 257 THR B CA 1
ATOM 8390 C C . THR B 1 257 ? 27.324 36.693 69.300 1.00 15.64 257 THR B C 1
ATOM 8391 O O . THR B 1 257 ? 28.236 36.015 68.826 1.00 13.10 257 THR B O 1
ATOM 8402 N N . LEU B 1 258 ? 26.525 37.423 68.530 1.00 12.30 258 LEU B N 1
ATOM 8403 C CA . LEU B 1 258 ? 26.686 37.398 67.081 1.00 11.63 258 LEU B CA 1
ATOM 8404 C C . LEU B 1 258 ? 28.074 37.897 66.659 1.00 14.91 258 LEU B C 1
ATOM 8405 O O . LEU B 1 258 ? 28.720 37.301 65.817 1.00 9.58 258 LEU B O 1
ATOM 8421 N N . VAL B 1 259 ? 28.540 38.980 67.274 1.00 7.87 259 VAL B N 1
ATOM 8422 C CA . VAL B 1 259 ? 29.885 39.466 67.007 1.00 8.08 259 VAL B CA 1
ATOM 8423 C C . VAL B 1 259 ? 30.954 38.448 67.461 1.00 8.91 259 VAL B C 1
ATOM 8424 O O . VAL B 1 259 ? 31.946 38.266 66.777 1.00 10.84 259 VAL B O 1
ATOM 8437 N N . ARG B 1 260 ? 30.733 37.772 68.583 1.00 11.48 260 ARG B N 1
ATOM 8438 C CA . ARG B 1 260 ? 31.650 36.745 69.052 1.00 11.35 260 ARG B CA 1
ATOM 8439 C C . ARG B 1 260 ? 31.786 35.597 68.041 1.00 12.74 260 ARG B C 1
ATOM 8440 O O . ARG B 1 260 ? 32.861 35.040 67.886 1.00 11.41 260 ARG B O 1
ATOM 8461 N N . LEU B 1 261 ? 30.695 35.277 67.360 1.00 9.52 261 LEU B N 1
ATOM 8462 C CA . LEU B 1 261 ? 30.671 34.246 66.331 1.00 9.85 261 LEU B CA 1
ATOM 8463 C C . LEU B 1 261 ? 31.094 34.693 64.920 1.00 13.13 261 LEU B C 1
ATOM 8464 O O . LEU B 1 261 ? 31.112 33.882 63.995 1.00 12.04 261 LEU B O 1
ATOM 8480 N N . SER B 1 262 ? 31.432 35.973 64.778 1.00 8.45 262 SER B N 1
ATOM 8481 C CA . SER B 1 262 ? 31.865 36.573 63.534 1.00 8.56 262 SER B CA 1
ATOM 8482 C C . SER B 1 262 ? 33.400 36.731 63.578 1.00 7.58 262 SER B C 1
ATOM 8483 O O . SER B 1 262 ? 34.090 35.988 64.295 1.00 9.58 262 SER B O 1
ATOM 8491 N N . GLY B 1 263 ? 33.935 37.698 62.844 1.00 8.96 263 GLY B N 1
ATOM 8492 C CA . GLY B 1 263 ? 35.355 37.976 62.932 1.00 7.68 263 GLY B CA 1
ATOM 8493 C C . GLY B 1 263 ? 36.239 36.772 62.620 1.00 7.58 263 GLY B C 1
ATOM 8494 O O . GLY B 1 263 ? 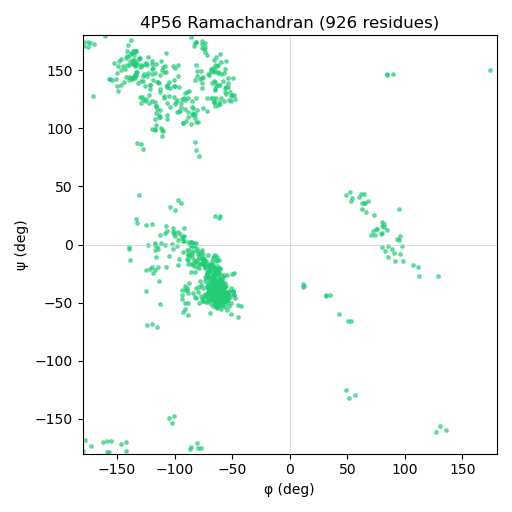36.060 36.105 61.607 1.00 9.38 263 GLY B O 1
ATOM 8498 N N . ARG B 1 264 ? 37.197 36.483 63.506 1.00 7.66 264 ARG B N 1
ATOM 8499 C CA . ARG B 1 264 ? 38.191 35.459 63.221 1.00 8.33 264 ARG B CA 1
ATOM 8500 C C . ARG B 1 264 ? 37.509 34.092 63.020 1.00 7.81 264 ARG B C 1
ATOM 8501 O O . ARG B 1 264 ? 37.924 33.280 62.168 1.00 9.44 264 ARG B O 1
ATOM 8522 N N . HIS B 1 265 ? 36.471 33.823 63.800 1.00 7.94 265 HIS B N 1
ATOM 8523 C CA . HIS B 1 265 ? 35.791 32.554 63.691 1.00 8.13 265 HIS B CA 1
ATOM 8524 C C . HIS B 1 265 ? 35.041 32.446 62.367 1.00 7.68 265 HIS B C 1
ATOM 8525 O O . HIS B 1 265 ? 35.024 31.402 61.736 1.00 8.40 265 HIS B O 1
ATOM 8540 N N . LEU B 1 266 ? 34.416 33.546 61.943 1.00 10.94 266 LEU B N 1
ATOM 8541 C CA . LEU B 1 266 ? 33.741 33.567 60.655 1.00 7.05 266 LEU B CA 1
ATOM 8542 C C . LEU B 1 266 ? 34.765 33.321 59.545 1.00 6.86 266 LEU B C 1
ATOM 8543 O O . LEU B 1 266 ? 34.533 32.548 58.621 1.00 8.00 266 LEU B O 1
ATOM 8559 N N . ALA B 1 267 ? 35.918 33.961 59.643 1.00 6.84 267 ALA B N 1
ATOM 8560 C CA . ALA B 1 267 ? 36.970 33.783 58.656 1.00 6.86 267 ALA B CA 1
ATOM 8561 C C . ALA B 1 267 ? 37.378 32.300 58.550 1.00 7.11 267 ALA B C 1
ATOM 8562 O O . ALA B 1 267 ? 37.511 31.746 57.466 1.00 7.11 267 ALA B O 1
ATOM 8569 N N . GLU B 1 268 ? 37.564 31.666 59.700 1.00 11.31 268 GLU B N 1
ATOM 8570 C CA . GLU B 1 268 ? 37.986 30.271 59.747 1.00 11.76 268 GLU B CA 1
ATOM 8571 C C . GLU B 1 268 ? 36.922 29.326 59.199 1.00 7.97 268 GLU B C 1
ATOM 8572 O O . GLU B 1 268 ? 37.255 28.425 58.414 1.00 8.20 268 GLU B O 1
ATOM 8584 N N . LEU B 1 269 ? 35.657 29.559 59.571 1.00 8.46 269 LEU B N 1
ATOM 8585 C CA . LEU B 1 269 ? 34.578 28.666 59.202 1.00 8.13 269 LEU B CA 1
ATOM 8586 C C . LEU B 1 269 ? 34.369 28.732 57.698 1.00 7.79 269 LEU B C 1
ATOM 8587 O O . LEU B 1 269 ? 34.186 27.699 57.036 1.00 8.12 269 LEU B O 1
ATOM 8603 N N . ALA B 1 270 ? 34.403 29.946 57.137 1.00 7.30 270 ALA B N 1
ATOM 8604 C CA . ALA B 1 270 ? 34.259 30.096 55.698 1.00 7.16 270 ALA B CA 1
ATOM 8605 C C . ALA B 1 270 ? 35.453 29.501 54.954 1.00 7.27 270 ALA B C 1
ATOM 8606 O O . ALA B 1 270 ? 35.311 28.815 53.932 1.00 7.46 270 ALA B O 1
ATOM 8613 N N . GLY B 1 271 ? 36.644 29.801 55.449 1.00 7.28 271 GLY B N 1
ATOM 8614 C CA . GLY B 1 271 ? 37.844 29.236 54.881 1.00 7.59 271 GLY B CA 1
ATOM 8615 C C . GLY B 1 271 ? 37.818 27.711 54.833 1.00 8.08 271 GLY B C 1
ATOM 8616 O O . GLY B 1 271 ? 38.226 27.098 53.836 1.00 9.10 271 GLY B O 1
ATOM 8620 N N . ARG B 1 272 ? 37.401 27.105 55.933 1.00 10.26 272 ARG B N 1
ATOM 8621 C CA . ARG B 1 272 ? 37.228 25.663 56.032 1.00 9.03 272 ARG B CA 1
ATOM 8622 C C . ARG B 1 272 ? 36.314 25.136 54.917 1.00 9.06 272 ARG B C 1
ATOM 8623 O O . ARG B 1 272 ? 36.586 24.107 54.272 1.00 9.58 272 ARG B O 1
ATOM 8644 N N . ALA B 1 273 ? 35.217 25.841 54.684 1.00 8.64 273 ALA B N 1
ATOM 8645 C CA . ALA B 1 273 ? 34.273 25.405 53.675 1.00 9.90 273 ALA B CA 1
ATOM 8646 C C . ALA B 1 273 ? 34.927 25.452 52.289 1.00 12.98 273 ALA B C 1
ATOM 8647 O O . ALA B 1 273 ? 34.817 24.516 51.505 1.00 9.23 273 ALA B O 1
ATOM 8654 N N . TRP B 1 274 ? 35.580 26.555 51.964 1.00 8.29 274 TRP B N 1
ATOM 8655 C CA . TRP B 1 274 ? 36.235 26.634 50.668 1.00 8.40 274 TRP B CA 1
ATOM 8656 C C . TRP B 1 274 ? 37.315 25.589 50.539 1.00 8.90 274 TRP B C 1
ATOM 8657 O O . TRP B 1 274 ? 37.515 25.025 49.446 1.00 11.00 274 TRP B O 1
ATOM 8678 N N . ASP B 1 275 ? 38.042 25.327 51.629 1.00 9.05 275 ASP B N 1
ATOM 8679 C CA . ASP B 1 275 ? 39.172 24.396 51.555 1.00 9.74 275 ASP B CA 1
ATOM 8680 C C . ASP B 1 275 ? 38.681 22.956 51.363 1.00 10.40 275 ASP B C 1
ATOM 8681 O O . ASP B 1 275 ? 39.246 22.195 50.612 1.00 10.99 275 ASP B O 1
ATOM 8690 N N . THR B 1 276 ? 37.595 22.604 52.027 1.00 10.43 276 THR B N 1
ATOM 8691 C CA . THR B 1 276 ? 36.985 21.282 51.893 1.00 11.48 276 THR B CA 1
ATOM 8692 C C . THR B 1 276 ? 36.507 21.020 50.465 1.00 11.32 276 THR B C 1
ATOM 8693 O O . THR B 1 276 ? 36.682 19.940 49.895 1.00 12.10 276 THR B O 1
ATOM 8704 N N . HIS B 1 277 ? 35.875 22.021 49.885 1.00 10.66 277 HIS B N 1
ATOM 8705 C CA . HIS B 1 277 ? 35.439 21.896 48.500 1.00 10.86 277 HIS B CA 1
ATOM 8706 C C . HIS B 1 277 ? 36.563 21.887 47.486 1.00 11.02 277 HIS B C 1
ATOM 8707 O O . HIS B 1 277 ? 36.507 21.116 46.509 1.00 11.64 277 HIS B O 1
ATOM 8722 N N . ASP B 1 278 ? 37.584 22.710 47.702 1.00 10.64 278 ASP B N 1
ATOM 8723 C CA . ASP B 1 278 ? 38.763 22.655 46.837 1.00 14.53 278 ASP B CA 1
ATOM 8724 C C . ASP B 1 278 ? 39.338 21.249 46.903 1.00 15.82 278 ASP B C 1
ATOM 8725 O O . ASP B 1 278 ? 39.735 20.693 45.900 1.00 12.52 278 ASP B O 1
ATOM 8734 N N . ALA B 1 279 ? 39.410 20.677 48.094 1.00 12.12 279 ALA B N 1
ATOM 8735 C CA . ALA B 1 279 ? 40.043 19.357 48.231 1.00 13.66 279 ALA B CA 1
ATOM 8736 C C . ALA B 1 279 ? 39.226 18.274 47.518 1.00 13.83 279 ALA B C 1
ATOM 8737 O O . ALA B 1 279 ? 39.772 17.403 46.831 1.00 14.72 279 ALA B O 1
ATOM 8744 N N . ALA B 1 280 ? 37.909 18.356 47.640 1.00 14.25 280 ALA B N 1
ATOM 8745 C CA . ALA B 1 280 ? 37.015 17.410 46.968 1.00 14.51 280 ALA B CA 1
ATOM 8746 C C . ALA B 1 280 ? 37.082 17.523 45.454 1.00 16.90 280 ALA B C 1
ATOM 8747 O O . ALA B 1 280 ? 36.913 16.523 44.743 1.00 18.16 280 ALA B O 1
ATOM 8754 N N . ALA B 1 281 ? 37.342 18.723 44.957 1.00 13.55 281 ALA B N 1
ATOM 8755 C CA . ALA B 1 281 ? 37.420 18.949 43.515 1.00 13.76 281 ALA B CA 1
ATOM 8756 C C . ALA B 1 281 ? 38.716 18.398 42.896 1.00 20.18 281 ALA B C 1
ATOM 8757 O O . ALA B 1 281 ? 38.814 18.231 41.683 1.00 15.00 281 ALA B O 1
ATOM 8764 N N . ARG B 1 282 ? 39.706 18.069 43.716 1.00 19.92 282 ARG B N 1
ATOM 8765 C CA . ARG B 1 282 ? 40.946 17.519 43.168 1.00 20.71 282 ARG B CA 1
ATOM 8766 C C . ARG B 1 282 ? 40.753 16.216 42.409 1.00 19.64 282 ARG B C 1
ATOM 8767 O O . ARG B 1 282 ? 41.523 15.926 41.504 1.00 23.66 282 ARG B O 1
ATOM 8788 N N . LYS B 1 283 ? 39.741 15.434 42.778 1.00 16.97 283 LYS B N 1
ATOM 8789 C CA . LYS B 1 283 ? 39.460 14.168 42.120 1.00 18.17 283 LYS B CA 1
ATOM 8790 C C . LYS B 1 283 ? 39.252 14.415 40.625 1.00 18.31 283 LYS B C 1
ATOM 8791 O O . LYS B 1 283 ? 39.833 13.739 39.774 1.00 19.30 283 LYS B O 1
ATOM 8810 N N . VAL B 1 284 ? 38.456 15.436 40.323 1.00 17.43 284 VAL B N 1
ATOM 8811 C CA . VAL B 1 284 ? 38.160 15.789 38.948 1.00 24.90 284 VAL B CA 1
ATOM 8812 C C . VAL B 1 284 ? 39.362 16.461 38.302 1.00 17.67 284 VAL B C 1
ATOM 8813 O O . VAL B 1 284 ? 39.709 16.192 37.162 1.00 18.49 284 VAL B O 1
ATOM 8826 N N . LEU B 1 285 ? 39.997 17.346 39.053 1.00 23.35 285 LEU B N 1
ATOM 8827 C CA . LEU B 1 285 ? 41.124 18.111 38.533 1.00 17.05 285 LEU B CA 1
ATOM 8828 C C . LEU B 1 285 ? 42.305 17.211 38.154 1.00 18.23 285 LEU B C 1
ATOM 8829 O O . LEU B 1 285 ? 42.987 17.431 37.131 1.00 19.93 285 LEU B O 1
ATOM 8845 N N . GLU B 1 286 ? 42.516 16.177 38.964 1.00 19.65 286 GLU B N 1
ATOM 8846 C CA . GLU B 1 286 ? 43.619 15.234 38.765 1.00 20.81 286 GLU B CA 1
ATOM 8847 C C . GLU B 1 286 ? 43.230 13.939 38.025 1.00 22.33 286 GLU B C 1
ATOM 8848 O O . GLU B 1 286 ? 44.081 13.047 37.874 1.00 23.70 286 GLU B O 1
ATOM 8860 N N . GLY B 1 287 ? 41.975 13.836 37.566 1.00 22.41 287 GLY B N 1
ATOM 8861 C CA . GLY B 1 287 ? 41.474 12.614 36.928 1.00 24.12 287 GLY B CA 1
ATOM 8862 C C . GLY B 1 287 ? 42.266 12.117 35.716 1.00 25.19 287 GLY B C 1
ATOM 8863 O O . GLY B 1 287 ? 42.373 10.890 35.455 1.00 27.08 287 GLY B O 1
ATOM 8867 N N . GLY B 1 288 ? 42.822 13.065 34.966 1.00 24.29 288 GLY B N 1
ATOM 8868 C CA . GLY B 1 288 ? 43.731 12.728 33.886 1.00 26.03 288 GLY B CA 1
ATOM 8869 C C . GLY B 1 288 ? 43.366 13.386 32.573 1.00 25.59 288 GLY B C 1
ATOM 8870 O O . GLY B 1 288 ? 44.228 13.611 31.725 1.00 26.26 288 GLY B O 1
ATOM 8874 N N . GLU B 1 289 ? 42.085 13.678 32.397 1.00 25.26 289 GLU B N 1
ATOM 8875 C CA . GLU B 1 289 ? 41.608 14.321 31.177 1.00 33.55 289 GLU B CA 1
ATOM 8876 C C . GLU B 1 289 ? 42.028 15.785 31.123 1.00 36.29 289 GLU B C 1
ATOM 8877 O O . GLU B 1 289 ? 42.579 16.240 30.123 1.00 30.37 289 GLU B O 1
ATOM 8889 N N . ILE B 1 290 ? 41.789 16.523 32.201 1.00 22.12 290 ILE B N 1
ATOM 8890 C CA . ILE B 1 290 ? 42.314 17.880 32.274 1.00 20.62 290 ILE B CA 1
ATOM 8891 C C . ILE B 1 290 ? 43.832 17.864 32.308 1.00 20.63 290 ILE B C 1
ATOM 8892 O O . ILE B 1 290 ? 44.464 17.133 33.096 1.00 20.84 290 ILE B O 1
ATOM 8908 N N A GLU B 1 291 ? 44.422 18.681 31.448 0.53 21.84 291 GLU B N 1
ATOM 8909 N N B GLU B 1 291 ? 44.436 18.643 31.420 0.47 22.01 291 GLU B N 1
ATOM 8910 C CA A GLU B 1 291 ? 45.867 18.814 31.359 0.53 23.18 291 GLU B CA 1
ATOM 8911 C CA B GLU B 1 291 ? 45.880 18.767 31.422 0.47 22.77 291 GLU B CA 1
ATOM 8912 C C A GLU B 1 291 ? 46.284 19.746 32.500 0.53 20.36 291 GLU B C 1
ATOM 8913 C C B GLU B 1 291 ? 46.226 19.727 32.535 0.47 20.41 291 GLU B C 1
ATOM 8914 O O A GLU B 1 291 ? 46.114 20.965 32.403 0.53 22.74 291 GLU B O 1
ATOM 8915 O O B GLU B 1 291 ? 45.954 20.928 32.456 0.47 22.26 291 GLU B O 1
ATOM 8938 N N . LEU B 1 292 ? 46.791 19.176 33.595 1.00 19.15 292 LEU B N 1
ATOM 8939 C CA . LEU B 1 292 ? 47.087 19.951 34.795 1.00 17.84 292 LEU B CA 1
ATOM 8940 C C . LEU B 1 292 ? 48.539 20.354 34.811 1.00 18.99 292 LEU B C 1
ATOM 8941 O O . LEU B 1 292 ? 49.412 19.494 34.794 1.00 19.76 292 LEU B O 1
ATOM 8957 N N . VAL B 1 293 ? 48.791 21.655 34.875 1.00 20.25 293 VAL B N 1
ATOM 8958 C CA . VAL B 1 293 ? 50.155 22.206 34.860 1.00 19.73 293 VAL B CA 1
ATOM 8959 C C . VAL B 1 293 ? 50.504 22.846 36.213 1.00 18.63 293 VAL B C 1
ATOM 8960 O O . VAL B 1 293 ? 49.720 23.620 36.743 1.00 15.77 293 VAL B O 1
ATOM 8973 N N . LYS B 1 294 ? 51.668 22.509 36.773 1.00 18.31 294 LYS B N 1
ATOM 8974 C CA . LYS B 1 294 ? 52.195 23.215 37.940 1.00 18.17 294 LYS B CA 1
ATOM 8975 C C . LYS B 1 294 ? 53.143 24.272 37.389 1.00 22.38 294 LYS B C 1
ATOM 8976 O O . LYS B 1 294 ? 54.153 23.949 36.757 1.00 19.97 294 LYS B O 1
ATOM 8980 N N . ALA B 1 295 ? 52.791 25.538 37.592 1.00 20.47 295 ALA B N 1
ATOM 8981 C CA . ALA B 1 295 ? 53.544 26.648 37.012 1.00 17.36 295 ALA B CA 1
ATOM 8982 C C . ALA B 1 295 ? 55.022 26.495 37.294 1.00 19.25 295 ALA B C 1
ATOM 8983 O O . ALA B 1 295 ? 55.425 26.278 38.446 1.00 19.94 295 ALA B O 1
ATOM 8990 N N . ASP B 1 296 ? 55.845 26.580 36.248 1.00 24.13 296 ASP B N 1
ATOM 8991 C CA . ASP B 1 296 ? 57.275 26.420 36.441 1.00 24.58 296 ASP B CA 1
ATOM 8992 C C . ASP B 1 296 ? 57.877 27.721 36.933 1.00 22.80 296 ASP B C 1
ATOM 8993 O O . ASP B 1 296 ? 57.184 28.723 37.027 1.00 21.61 296 ASP B O 1
ATOM 9002 N N . ASP B 1 297 ? 59.166 27.688 37.263 1.00 25.03 297 ASP B N 1
ATOM 9003 C CA . ASP B 1 297 ? 59.841 28.823 37.877 1.00 25.60 297 ASP B CA 1
ATOM 9004 C C . ASP B 1 297 ? 59.780 30.056 37.012 1.00 24.88 297 ASP B C 1
ATOM 9005 O O . ASP B 1 297 ? 59.591 31.154 37.520 1.00 27.50 297 ASP B O 1
ATOM 9014 N N . ALA B 1 298 ? 59.983 29.877 35.709 1.00 25.58 298 ALA B N 1
ATOM 9015 C CA . ALA B 1 298 ? 59.950 30.991 34.777 1.00 25.34 298 ALA B CA 1
ATOM 9016 C C . ALA B 1 298 ? 58.581 31.655 34.816 1.00 22.71 298 ALA B C 1
ATOM 9017 O O . ALA B 1 298 ? 58.470 32.878 34.837 1.00 22.18 298 ALA B O 1
ATOM 9024 N N . LEU B 1 299 ? 57.527 30.850 34.863 1.00 21.29 299 LEU B N 1
ATOM 9025 C CA . LEU B 1 299 ? 56.185 31.406 34.791 1.00 19.21 299 LEU B CA 1
ATOM 9026 C C . LEU B 1 299 ? 55.834 32.106 36.110 1.00 18.14 299 LEU B C 1
ATOM 9027 O O . LEU B 1 299 ? 55.302 33.210 36.118 1.00 18.74 299 LEU B O 1
ATOM 9043 N N . ILE B 1 300 ? 56.157 31.474 37.227 1.00 18.56 300 ILE B N 1
ATOM 9044 C CA . ILE B 1 300 ? 55.981 32.100 38.519 1.00 19.87 300 ILE B CA 1
ATOM 9045 C C . ILE B 1 300 ? 56.719 33.437 38.560 1.00 21.27 300 ILE B C 1
ATOM 9046 O O . ILE B 1 300 ? 56.126 34.452 38.896 1.00 18.15 300 ILE B O 1
ATOM 9062 N N . GLU B 1 301 ? 57.986 33.457 38.147 1.00 20.77 301 GLU B N 1
ATOM 9063 C CA . GLU B 1 301 ? 58.763 34.696 38.182 1.00 21.84 301 GLU B CA 1
ATOM 9064 C C . GLU B 1 301 ? 58.192 35.770 37.288 1.00 20.87 301 GLU B C 1
ATOM 9065 O O . GLU B 1 301 ? 58.173 36.939 37.654 1.00 20.90 301 GLU B O 1
ATOM 9077 N N . ALA B 1 302 ? 57.713 35.372 36.114 1.00 21.89 302 ALA B N 1
ATOM 9078 C CA . ALA B 1 302 ? 57.112 36.314 35.180 1.00 19.92 302 ALA B CA 1
ATOM 9079 C C . ALA B 1 302 ? 55.863 36.942 35.793 1.00 20.66 302 ALA B C 1
ATOM 9080 O O . ALA B 1 302 ? 55.637 38.137 35.684 1.00 18.22 302 ALA B O 1
ATOM 9087 N N . VAL B 1 303 ? 55.040 36.132 36.437 1.00 20.79 303 VAL B N 1
ATOM 9088 C CA . VAL B 1 303 ? 53.858 36.665 37.091 1.00 20.16 303 VAL B CA 1
ATOM 9089 C C . VAL B 1 303 ? 54.276 37.615 38.215 1.00 16.56 303 VAL B C 1
ATOM 9090 O O . VAL B 1 303 ? 53.687 38.693 38.398 1.00 22.40 303 VAL B O 1
ATOM 9103 N N . ARG B 1 304 ? 55.284 37.213 38.983 1.00 21.59 304 ARG B N 1
ATOM 9104 C CA . ARG B 1 304 ? 55.810 38.042 40.051 1.00 18.99 304 ARG B CA 1
ATOM 9105 C C . ARG B 1 304 ? 56.215 39.425 39.499 1.00 26.93 304 ARG B C 1
ATOM 9106 O O . ARG B 1 304 ? 55.833 40.452 40.049 1.00 20.94 304 ARG B O 1
ATOM 9127 N N . GLU B 1 305 ? 56.948 39.441 38.386 1.00 19.78 305 GLU B N 1
ATOM 9128 C CA . GLU B 1 305 ? 57.386 40.679 37.759 1.00 20.72 305 GLU B CA 1
ATOM 9129 C C . GLU B 1 305 ? 56.238 41.567 37.296 1.00 19.73 305 GLU B C 1
ATOM 9130 O O . GLU B 1 305 ? 56.232 42.770 37.575 1.00 20.36 305 GLU B O 1
ATOM 9142 N N . ARG B 1 306 ? 55.273 40.964 36.595 1.00 18.81 306 ARG B N 1
ATOM 9143 C CA . ARG B 1 306 ? 54.107 41.672 36.062 1.00 18.18 306 ARG B CA 1
ATOM 9144 C C . ARG B 1 306 ? 53.240 42.288 37.167 1.00 17.71 306 ARG B C 1
ATOM 9145 O O . ARG B 1 306 ? 52.602 43.334 36.969 1.00 22.56 306 ARG B O 1
ATOM 9166 N N . THR B 1 307 ? 53.167 41.612 38.312 1.00 17.67 307 THR B N 1
ATOM 9167 C CA . THR B 1 307 ? 52.277 42.033 39.394 1.00 17.54 307 THR B CA 1
ATOM 9168 C C . THR B 1 307 ? 53.042 42.783 40.507 1.00 25.74 307 THR B C 1
ATOM 9169 O O . THR B 1 307 ? 52.493 43.046 41.574 1.00 27.20 307 THR B O 1
ATOM 9180 N N . LYS B 1 308 ? 54.280 43.185 40.210 1.00 30.98 308 LYS B N 1
ATOM 9181 C CA . LYS B 1 308 ? 55.211 43.732 41.212 1.00 27.85 308 LYS B CA 1
ATOM 9182 C C . LYS B 1 308 ? 54.686 44.986 41.884 1.00 29.55 308 LYS B C 1
ATOM 9183 O O . LYS B 1 308 ? 54.885 45.169 43.067 1.00 23.27 308 LYS B O 1
ATOM 9202 N N . GLY B 1 309 ? 53.998 45.845 41.136 1.00 24.52 309 GLY B N 1
ATOM 9203 C CA . GLY B 1 309 ? 53.566 47.124 41.683 1.00 26.08 309 GLY B CA 1
ATOM 9204 C C . GLY B 1 309 ? 52.276 47.097 42.491 1.00 18.87 309 GLY B C 1
ATOM 9205 O O . GLY B 1 309 ? 51.821 48.140 42.965 1.00 19.72 309 GLY B O 1
ATOM 9209 N N . PHE B 1 310 ? 51.671 45.920 42.637 1.00 16.96 310 PHE B N 1
ATOM 9210 C CA . PHE B 1 310 ? 50.394 45.819 43.335 1.00 19.92 310 PHE B CA 1
ATOM 9211 C C . PHE B 1 310 ? 50.493 46.187 44.812 1.00 16.05 310 PHE B C 1
ATOM 9212 O O . PHE B 1 310 ? 49.587 46.826 45.338 1.00 15.59 310 PHE B O 1
ATOM 9229 N N . GLU B 1 311 ? 51.578 45.810 45.482 1.00 19.08 311 GLU B N 1
ATOM 9230 C CA . GLU B 1 311 ? 51.692 46.132 46.904 1.00 19.46 311 GLU B CA 1
ATOM 9231 C C . GLU B 1 311 ? 51.904 47.622 47.131 1.00 19.13 311 GLU B C 1
ATOM 9232 O O . GLU B 1 311 ? 51.335 48.220 48.052 1.00 13.61 311 GLU B O 1
ATOM 9244 N N . GLN B 1 312 ? 52.733 48.231 46.291 1.00 17.40 312 GLN B N 1
ATOM 9245 C CA . GLN B 1 312 ? 52.925 49.668 46.369 1.00 18.46 312 GLN B CA 1
ATOM 9246 C C . GLN B 1 312 ? 51.588 50.369 46.112 1.00 16.55 312 GLN B C 1
ATOM 9247 O O . GLN B 1 312 ? 51.248 51.324 46.797 1.00 15.04 312 GLN B O 1
ATOM 9261 N N . ALA B 1 313 ? 50.809 49.875 45.150 1.00 17.90 313 ALA B N 1
ATOM 9262 C CA . ALA B 1 313 ? 49.532 50.514 44.874 1.00 16.16 313 ALA B CA 1
ATOM 9263 C C . ALA B 1 313 ? 48.699 50.544 46.160 1.00 15.53 313 ALA B C 1
ATOM 9264 O O . ALA B 1 313 ? 48.093 51.572 46.513 1.00 19.17 313 ALA B O 1
ATOM 9271 N N . TRP B 1 314 ? 48.683 49.423 46.872 1.00 13.64 314 TRP B N 1
ATOM 9272 C CA . TRP B 1 314 ? 47.932 49.328 48.115 1.00 12.47 314 TRP B CA 1
ATOM 9273 C C . TRP B 1 314 ? 48.473 50.250 49.220 1.00 12.71 314 TRP B C 1
ATOM 9274 O O . TRP B 1 314 ? 47.723 50.908 49.918 1.00 17.37 314 TRP B O 1
ATOM 9295 N N . LEU B 1 315 ? 49.789 50.304 49.369 1.00 15.83 315 LEU B N 1
ATOM 9296 C CA . LEU B 1 315 ? 50.418 51.221 50.307 1.00 18.04 315 LEU B CA 1
ATOM 9297 C C . LEU B 1 315 ? 50.058 52.692 50.046 1.00 18.73 315 LEU B C 1
ATOM 9298 O O . LEU B 1 315 ? 49.825 53.449 50.992 1.00 19.68 315 LEU B O 1
ATOM 9314 N N . ASP B 1 316 ? 50.016 53.100 48.777 1.00 21.33 316 ASP B N 1
ATOM 9315 C CA . ASP B 1 316 ? 49.623 54.474 48.424 1.00 23.72 316 ASP B CA 1
ATOM 9316 C C . ASP B 1 316 ? 48.196 54.772 48.899 1.00 22.14 316 ASP B C 1
ATOM 9317 O O . ASP B 1 316 ? 47.917 55.823 49.497 1.00 26.42 316 ASP B O 1
ATOM 9326 N N . ALA B 1 317 ? 47.292 53.837 48.646 1.00 15.88 317 ALA B N 1
ATOM 9327 C CA . ALA B 1 317 ? 45.894 54.002 49.042 1.00 17.35 317 ALA B CA 1
ATOM 9328 C C . ALA B 1 317 ? 45.775 53.991 50.556 1.00 17.39 317 ALA B C 1
ATOM 9329 O O . ALA B 1 317 ? 44.990 54.738 51.125 1.00 24.55 317 ALA B O 1
ATOM 9336 N N . ALA B 1 318 ? 46.537 53.122 51.214 1.00 15.67 318 ALA B N 1
ATOM 9337 C CA . ALA B 1 318 ? 46.560 53.115 52.665 1.00 14.29 318 ALA B CA 1
ATOM 9338 C C . ALA B 1 318 ? 47.002 54.488 53.187 1.00 15.52 318 ALA B C 1
ATOM 9339 O O . ALA B 1 318 ? 46.432 54.991 54.145 1.00 20.27 318 ALA B O 1
ATOM 9346 N N . LYS B 1 319 ? 48.013 55.079 52.560 1.00 23.68 319 LYS B N 1
ATOM 9347 C CA . LYS B 1 319 ? 48.562 56.362 53.012 1.00 24.05 319 LYS B CA 1
ATOM 9348 C C . LYS B 1 319 ? 47.545 57.506 52.822 1.00 23.87 319 LYS B C 1
ATOM 9349 O O . LYS B 1 319 ? 47.381 58.366 53.678 1.00 21.52 319 LYS B O 1
ATOM 9368 N N . ALA B 1 320 ? 46.855 57.491 51.695 1.00 24.15 320 ALA B N 1
ATOM 9369 C CA . ALA B 1 320 ? 45.832 58.484 51.406 1.00 28.25 320 ALA B CA 1
ATOM 9370 C C . ALA B 1 320 ? 44.670 58.435 52.384 1.00 28.70 320 ALA B C 1
ATOM 9371 O O . ALA B 1 320 ? 43.980 59.444 52.561 1.00 22.40 320 ALA B O 1
ATOM 9378 N N . LYS B 1 321 ? 44.434 57.268 52.992 1.00 21.06 321 LYS B N 1
ATOM 9379 C CA . LYS B 1 321 ? 43.361 57.112 53.977 1.00 27.99 321 LYS B CA 1
ATOM 9380 C C . LYS B 1 321 ? 43.899 57.149 55.412 1.00 28.30 321 LYS B C 1
ATOM 9381 O O . LYS B 1 321 ? 43.183 56.840 56.352 1.00 27.22 321 LYS B O 1
ATOM 9385 N N . GLY B 1 322 ? 45.165 57.527 55.577 1.00 25.73 322 GLY B N 1
ATOM 9386 C CA . GLY B 1 322 ? 45.754 57.690 56.901 1.00 24.65 322 GLY B CA 1
ATOM 9387 C C . GLY B 1 322 ? 46.074 56.430 57.700 1.00 25.15 322 GLY B C 1
ATOM 9388 O O . GLY B 1 322 ? 46.135 56.470 58.924 1.00 25.75 322 GLY B O 1
ATOM 9392 N N . ILE B 1 323 ? 46.296 55.312 57.023 1.00 25.74 323 ILE B N 1
ATOM 9393 C CA . ILE B 1 323 ? 46.621 54.050 57.703 1.00 24.00 323 ILE B CA 1
ATOM 9394 C C . ILE B 1 323 ? 48.112 53.780 57.666 1.00 31.11 323 ILE B C 1
ATOM 9395 O O . ILE B 1 323 ? 48.787 54.219 56.726 1.00 20.76 323 ILE B O 1
ATOM 9411 N N . ASP B 1 324 ? 48.616 53.054 58.672 1.00 27.82 324 ASP B N 1
ATOM 9412 C CA . ASP B 1 324 ? 50.015 52.650 58.710 1.00 25.77 324 ASP B CA 1
ATOM 9413 C C . ASP B 1 324 ? 50.185 51.419 57.845 1.00 22.57 324 ASP B C 1
ATOM 9414 O O . ASP B 1 324 ? 50.189 50.273 58.338 1.00 19.97 324 ASP B O 1
ATOM 9423 N N . GLY B 1 325 ? 50.300 51.686 56.539 1.00 23.61 325 GLY B N 1
ATOM 9424 C CA . GLY B 1 325 ? 50.351 50.668 55.512 1.00 16.67 325 GLY B CA 1
ATOM 9425 C C . GLY B 1 325 ? 51.406 49.614 55.755 1.00 19.71 325 GLY B C 1
ATOM 9426 O O . GLY B 1 325 ? 51.123 48.416 55.738 1.00 16.46 325 GLY B O 1
ATOM 9430 N N . PRO B 1 326 ? 52.650 50.050 55.984 1.00 19.50 326 PRO B N 1
ATOM 9431 C CA . PRO B 1 326 ? 53.706 49.059 56.203 1.00 18.71 326 PRO B CA 1
ATOM 9432 C C . PRO B 1 326 ? 53.454 48.150 57.413 1.00 17.30 326 PRO B C 1
ATOM 9433 O O . PRO B 1 326 ? 53.687 46.949 57.297 1.00 18.75 326 PRO B O 1
ATOM 9444 N N . ALA B 1 327 ? 53.029 48.706 58.545 1.00 17.75 327 ALA B N 1
ATOM 9445 C CA . ALA B 1 327 ? 52.725 47.909 59.734 1.00 21.32 327 ALA B CA 1
ATOM 9446 C C . ALA B 1 327 ? 51.621 46.872 59.435 1.00 24.58 327 ALA B C 1
ATOM 9447 O O . ALA B 1 327 ? 51.654 45.742 59.930 1.00 19.25 327 ALA B O 1
ATOM 9454 N N . ALA B 1 328 ? 50.637 47.274 58.646 1.00 16.74 328 ALA B N 1
ATOM 9455 C CA . ALA B 1 328 ? 49.515 46.379 58.332 1.00 20.89 328 ALA B CA 1
ATOM 9456 C C . ALA B 1 328 ? 49.995 45.180 57.499 1.00 16.15 328 ALA B C 1
ATOM 9457 O O . ALA B 1 328 ? 49.640 44.042 57.777 1.00 16.10 328 ALA B O 1
ATOM 9464 N N . LEU B 1 329 ? 50.836 45.435 56.494 1.00 16.16 329 LEU B N 1
ATOM 9465 C CA . LEU B 1 329 ? 51.317 44.351 55.639 1.00 16.07 329 LEU B CA 1
ATOM 9466 C C . LEU B 1 329 ? 52.258 43.431 56.374 1.00 16.43 329 LEU B C 1
ATOM 9467 O O . LEU B 1 329 ? 52.257 42.229 56.130 1.00 16.41 329 LEU B O 1
ATOM 9483 N N . ALA B 1 330 ? 53.083 43.984 57.270 1.00 16.85 330 ALA B N 1
ATOM 9484 C CA . ALA B 1 330 ? 53.970 43.127 58.036 1.00 17.34 330 ALA B CA 1
ATOM 9485 C C . ALA B 1 330 ? 53.135 42.190 58.915 1.00 17.33 330 ALA B C 1
ATOM 9486 O O . ALA B 1 330 ? 53.460 41.002 59.068 1.00 17.55 330 ALA B O 1
ATOM 9493 N N . SER B 1 331 ? 52.064 42.725 59.498 1.00 17.17 331 SER B N 1
ATOM 9494 C CA . SER B 1 331 ? 51.175 41.918 60.330 1.00 17.25 331 SER B CA 1
ATOM 9495 C C . SER B 1 331 ? 50.462 40.831 59.536 1.00 16.83 331 SER B C 1
ATOM 9496 O O . SER B 1 331 ? 50.345 39.686 59.991 1.00 17.04 331 SER B O 1
ATOM 9504 N N . PHE B 1 332 ? 49.941 41.208 58.376 1.00 16.34 332 PHE B N 1
ATOM 9505 C CA . PHE B 1 332 ? 49.354 40.244 57.451 1.00 16.02 332 PHE B CA 1
ATOM 9506 C C . PHE B 1 332 ? 50.336 39.125 57.105 1.00 16.26 332 PHE B C 1
ATOM 9507 O O . PHE B 1 332 ? 50.007 37.950 57.184 1.00 16.69 332 PHE B O 1
ATOM 9524 N N . ARG B 1 333 ? 51.544 39.494 56.708 1.00 16.48 333 ARG B N 1
ATOM 9525 C CA . ARG B 1 333 ? 52.505 38.496 56.254 1.00 22.21 333 ARG B CA 1
ATOM 9526 C C . ARG B 1 333 ? 52.887 37.581 57.416 1.00 21.56 333 ARG B C 1
ATOM 9527 O O . ARG B 1 333 ? 53.011 36.369 57.248 1.00 17.51 333 ARG B O 1
ATOM 9548 N N . ALA B 1 334 ? 53.030 38.170 58.598 1.00 17.56 334 ALA B N 1
ATOM 9549 C CA . ALA B 1 334 ? 53.377 37.401 59.781 1.00 20.39 334 ALA B CA 1
ATOM 9550 C C . ALA B 1 334 ? 52.301 36.393 60.140 1.00 18.08 334 ALA B C 1
ATOM 9551 O O . ALA B 1 334 ? 52.597 35.265 60.530 1.00 18.54 334 ALA B O 1
ATOM 9558 N N . GLU B 1 335 ? 51.049 36.813 60.039 1.00 17.87 335 GLU B N 1
ATOM 9559 C CA . GLU B 1 335 ? 49.922 35.949 60.338 1.00 19.57 335 GLU B CA 1
ATOM 9560 C C . GLU B 1 335 ? 49.789 34.815 59.305 1.00 21.65 335 GLU B C 1
ATOM 9561 O O . GLU B 1 335 ? 49.611 33.655 59.682 1.00 20.31 335 GLU B O 1
ATOM 9573 N N . ILE B 1 336 ? 49.890 35.136 58.012 1.00 16.92 336 ILE B N 1
ATOM 9574 C CA . ILE B 1 336 ? 49.861 34.113 56.949 1.00 16.88 336 ILE B CA 1
ATOM 9575 C C . ILE B 1 336 ? 50.919 33.035 57.136 1.00 17.48 336 ILE B C 1
ATOM 9576 O O . ILE B 1 336 ? 50.669 31.846 56.955 1.00 17.68 336 ILE B O 1
ATOM 9592 N N . LYS B 1 337 ? 52.122 33.486 57.472 1.00 18.28 337 LYS B N 1
ATOM 9593 C CA . LYS B 1 337 ? 53.259 32.600 57.697 1.00 19.67 337 LYS B CA 1
ATOM 9594 C C . LYS B 1 337 ? 52.974 31.624 58.826 1.00 22.27 337 LYS B C 1
ATOM 9595 O O . LYS B 1 337 ? 53.144 30.413 58.647 1.00 19.85 337 LYS B O 1
ATOM 9614 N N . GLN B 1 338 ? 52.532 32.146 59.977 1.00 19.07 338 GLN B N 1
ATOM 9615 C CA . GLN B 1 338 ? 52.292 31.315 61.158 1.00 19.66 338 GLN B CA 1
ATOM 9616 C C . GLN B 1 338 ? 51.233 30.263 60.851 1.00 19.48 338 GLN B C 1
ATOM 9617 O O . GLN B 1 338 ? 51.379 29.096 61.237 1.00 20.07 338 GLN B O 1
ATOM 9631 N N . LEU B 1 339 ? 50.168 30.664 60.147 1.00 18.74 339 LEU B N 1
ATOM 9632 C CA . LEU B 1 339 ? 49.089 29.747 59.823 1.00 18.59 339 LEU B CA 1
ATOM 9633 C C . LEU B 1 339 ? 49.494 28.678 58.804 1.00 23.92 339 LEU B C 1
ATOM 9634 O O . LEU B 1 339 ? 49.043 27.546 58.884 1.00 24.13 339 LEU B O 1
ATOM 9650 N N . ASP B 1 340 ? 50.294 29.052 57.817 1.00 18.60 340 ASP B N 1
ATOM 9651 C CA . ASP B 1 340 ? 50.696 28.122 56.759 1.00 18.84 340 ASP B CA 1
ATOM 9652 C C . ASP B 1 340 ? 51.829 27.166 57.209 1.00 19.72 340 ASP B C 1
ATOM 9653 O O . ASP B 1 340 ? 52.055 26.106 56.584 1.00 20.13 340 ASP B O 1
ATOM 9662 N N . GLN B 1 341 ? 52.556 27.542 58.256 1.00 20.10 341 GLN B N 1
ATOM 9663 C CA . GLN B 1 341 ? 53.691 26.720 58.686 1.00 21.29 341 GLN B CA 1
ATOM 9664 C C . GLN B 1 341 ? 53.381 25.797 59.897 1.00 21.68 341 GLN B C 1
ATOM 9665 O O . GLN B 1 341 ? 54.254 25.448 60.638 1.00 22.51 341 GLN B O 1
ATOM 9679 N N . GLN B 1 342 ? 52.137 25.364 60.045 1.00 33.06 342 GLN B N 1
ATOM 9680 C CA . GLN B 1 342 ? 51.755 24.416 61.099 1.00 22.41 342 GLN B CA 1
ATOM 9681 C C . GLN B 1 342 ? 52.597 23.149 61.203 1.00 30.94 342 GLN B C 1
ATOM 9682 O O . GLN B 1 342 ? 52.761 22.591 62.300 1.00 32.26 342 GLN B O 1
ATOM 9696 N N . PRO C 1 26 ? 8.387 21.158 67.037 1.00 38.21 26 PRO C N 1
ATOM 9697 C CA . PRO C 1 26 ? 8.605 20.375 65.812 1.00 39.82 26 PRO C CA 1
ATOM 9698 C C . PRO C 1 26 ? 7.302 19.981 65.135 1.00 34.02 26 PRO C C 1
ATOM 9699 O O . PRO C 1 26 ? 6.283 19.789 65.791 1.00 34.28 26 PRO C O 1
ATOM 9710 N N . VAL C 1 27 ? 7.343 19.866 63.817 1.00 27.60 27 VAL C N 1
ATOM 9711 C CA . VAL C 1 27 ? 6.163 19.567 63.048 1.00 26.22 27 VAL C CA 1
ATOM 9712 C C . VAL C 1 27 ? 6.412 18.344 62.187 1.00 28.72 27 VAL C C 1
ATOM 9713 O O . VAL C 1 27 ? 7.457 18.193 61.569 1.00 28.53 27 VAL C O 1
ATOM 9726 N N . GLU C 1 28 ? 5.421 17.470 62.176 1.00 23.88 28 GLU C N 1
ATOM 9727 C CA . GLU C 1 28 ? 5.457 16.284 61.362 1.00 25.14 28 GLU C CA 1
ATOM 9728 C C . GLU C 1 28 ? 4.306 16.405 60.385 1.00 22.19 28 GLU C C 1
ATOM 9729 O O . GLU C 1 28 ? 3.140 16.315 60.771 1.00 25.75 28 GLU C O 1
ATOM 9741 N N . LEU C 1 29 ? 4.640 16.645 59.126 1.00 21.31 29 LEU C N 1
ATOM 9742 C CA . LEU C 1 29 ? 3.655 16.825 58.078 1.00 15.30 29 LEU C CA 1
ATOM 9743 C C . LEU C 1 29 ? 3.211 15.471 57.510 1.00 17.79 29 LEU C C 1
ATOM 9744 O O . LEU C 1 29 ? 4.037 14.686 57.060 1.00 15.49 29 LEU C O 1
ATOM 9760 N N . THR C 1 30 ? 1.911 15.181 57.529 1.00 16.02 30 THR C N 1
ATOM 9761 C CA . THR C 1 30 ? 1.462 13.927 56.954 1.00 11.96 30 THR C CA 1
ATOM 9762 C C . THR C 1 30 ? 1.313 14.065 55.438 1.00 14.71 30 THR C C 1
ATOM 9763 O O . THR C 1 30 ? 0.868 15.097 54.912 1.00 14.81 30 THR C O 1
ATOM 9774 N N . LEU C 1 31 ? 1.690 12.996 54.753 1.00 10.71 31 LEU C N 1
ATOM 9775 C CA . LEU C 1 31 ? 1.730 12.958 53.314 1.00 10.92 31 LEU C CA 1
ATOM 9776 C C . LEU C 1 31 ? 0.893 11.783 52.845 1.00 12.50 31 LEU C C 1
ATOM 9777 O O . LEU C 1 31 ? 1.132 10.649 53.276 1.00 13.81 31 LEU C O 1
ATOM 9793 N N . SER C 1 32 ? -0.070 12.026 51.973 1.00 10.35 32 SER C N 1
ATOM 9794 C CA . SER C 1 32 ? -0.822 10.911 51.369 1.00 15.47 32 SER C CA 1
ATOM 9795 C C . SER C 1 32 ? -0.384 10.752 49.907 1.00 18.71 32 SER C C 1
ATOM 9796 O O . SER C 1 32 ? -0.229 11.743 49.163 1.00 14.59 32 SER C O 1
ATOM 9804 N N . SER C 1 33 ? -0.174 9.509 49.501 1.00 13.82 33 SER C N 1
ATOM 9805 C CA . SER C 1 33 ? 0.106 9.210 48.109 1.00 10.05 33 SER C CA 1
ATOM 9806 C C . SER C 1 33 ? -0.934 8.255 47.548 1.00 13.32 33 SER C C 1
ATOM 9807 O O . SER C 1 33 ? -1.323 7.284 48.200 1.00 11.94 33 SER C O 1
ATOM 9815 N N . TRP C 1 34 ? -1.382 8.541 46.337 1.00 12.56 34 TRP C N 1
ATOM 9816 C CA . TRP C 1 34 ? -2.313 7.651 45.646 1.00 11.17 34 TRP C CA 1
ATOM 9817 C C . TRP C 1 34 ? -1.594 6.806 44.630 1.00 9.59 34 TRP C C 1
ATOM 9818 O O . TRP C 1 34 ? -2.227 6.128 43.840 1.00 12.53 34 TRP C O 1
ATOM 9839 N N . LEU C 1 35 ? -0.263 6.866 44.651 1.00 13.08 35 LEU C N 1
ATOM 9840 C CA . LEU C 1 35 ? 0.596 5.974 43.882 1.00 10.50 35 LEU C CA 1
ATOM 9841 C C . LEU C 1 35 ? 1.346 5.009 44.809 1.00 15.69 35 LEU C C 1
ATOM 9842 O O . LEU C 1 35 ? 1.659 5.348 45.945 1.00 18.17 35 LEU C O 1
ATOM 9858 N N . PRO C 1 36 ? 1.648 3.811 44.306 1.00 17.95 36 PRO C N 1
ATOM 9859 C CA . PRO C 1 36 ? 2.427 2.820 45.060 1.00 22.23 36 PRO C CA 1
ATOM 9860 C C . PRO C 1 36 ? 3.780 3.379 45.494 1.00 17.98 36 PRO C C 1
ATOM 9861 O O . PRO C 1 36 ? 4.362 4.191 44.780 1.00 17.16 36 PRO C O 1
ATOM 9872 N N . PRO C 1 37 ? 4.285 2.942 46.660 1.00 22.33 37 PRO C N 1
ATOM 9873 C CA . PRO C 1 37 ? 5.529 3.481 47.222 1.00 15.55 37 PRO C CA 1
ATOM 9874 C C . PRO C 1 37 ? 6.743 3.271 46.318 1.00 19.78 37 PRO C C 1
ATOM 9875 O O . PRO C 1 37 ? 7.734 3.983 46.479 1.00 17.39 37 PRO C O 1
ATOM 9886 N N . THR C 1 38 ? 6.668 2.315 45.398 1.00 25.03 38 THR C N 1
ATOM 9887 C CA . THR C 1 38 ? 7.786 2.020 44.509 1.00 26.13 38 THR C CA 1
ATOM 9888 C C . THR C 1 38 ? 7.778 2.939 43.292 1.00 23.25 38 THR C C 1
ATOM 9889 O O . THR C 1 38 ? 8.733 2.987 42.505 1.00 21.23 38 THR C O 1
ATOM 9900 N N . HIS C 1 39 ? 6.695 3.670 43.118 1.00 17.89 39 HIS C N 1
ATOM 9901 C CA . HIS C 1 39 ? 6.602 4.528 41.951 1.00 14.41 39 HIS C CA 1
ATOM 9902 C C . HIS C 1 39 ? 7.603 5.659 42.087 1.00 13.53 39 HIS C C 1
ATOM 9903 O O . HIS C 1 39 ? 7.896 6.105 43.187 1.00 16.06 39 HIS C O 1
ATOM 9918 N N . ALA C 1 40 ? 8.111 6.130 40.957 1.00 14.72 40 ALA C N 1
ATOM 9919 C CA . ALA C 1 40 ? 9.033 7.267 40.909 1.00 16.63 40 ALA C CA 1
ATOM 9920 C C . ALA C 1 40 ? 8.682 8.444 41.831 1.00 16.38 40 ALA C C 1
ATOM 9921 O O . ALA C 1 40 ? 9.546 8.975 42.556 1.00 15.66 40 ALA C O 1
ATOM 9928 N N . VAL C 1 41 ? 7.453 8.920 41.712 1.00 11.64 41 VAL C N 1
ATOM 9929 C CA . VAL C 1 41 ? 6.982 10.039 42.509 1.00 10.77 41 VAL C CA 1
ATOM 9930 C C . VAL C 1 41 ? 7.233 9.861 43.999 1.00 19.19 41 VAL C C 1
ATOM 9931 O O . VAL C 1 41 ? 7.532 10.837 44.674 1.00 12.39 41 VAL C O 1
ATOM 9944 N N . VAL C 1 42 ? 7.101 8.638 44.511 1.00 11.27 42 VAL C N 1
ATOM 9945 C CA . VAL C 1 42 ? 7.350 8.407 45.931 1.00 11.61 42 VAL C CA 1
ATOM 9946 C C . VAL C 1 42 ? 8.800 8.027 46.204 1.00 13.34 42 VAL C C 1
ATOM 9947 O O . VAL C 1 42 ? 9.476 8.683 46.997 1.00 14.22 42 VAL C O 1
ATOM 9960 N N . ALA C 1 43 ? 9.281 6.980 45.546 1.00 20.56 43 ALA C N 1
ATOM 9961 C CA . ALA C 1 43 ? 10.617 6.443 45.826 1.00 21.31 43 ALA C CA 1
ATOM 9962 C C . ALA C 1 43 ? 11.758 7.409 45.518 1.00 23.15 43 ALA C C 1
ATOM 9963 O O . ALA C 1 43 ? 12.728 7.465 46.265 1.00 21.03 43 ALA C O 1
ATOM 9970 N N . ASP C 1 44 ? 11.673 8.141 44.409 1.00 16.00 44 ASP C N 1
ATOM 9971 C CA . ASP C 1 44 ? 12.791 8.984 43.982 1.00 20.67 44 ASP C CA 1
ATOM 9972 C C . ASP C 1 44 ? 12.489 10.464 44.012 1.00 22.44 44 ASP C C 1
ATOM 9973 O O . ASP C 1 44 ? 13.355 11.289 43.740 1.00 23.42 44 ASP C O 1
ATOM 9982 N N . PHE C 1 45 ? 11.256 10.826 44.342 1.00 21.10 45 PHE C N 1
ATOM 9983 C CA . PHE C 1 45 ? 10.986 12.230 44.576 1.00 15.95 45 PHE C CA 1
ATOM 9984 C C . PHE C 1 45 ? 10.597 12.463 46.039 1.00 13.75 45 PHE C C 1
ATOM 9985 O O . PHE C 1 45 ? 11.390 13.023 46.805 1.00 13.21 45 PHE C O 1
ATOM 10002 N N . LEU C 1 46 ? 9.409 12.029 46.459 1.00 11.72 46 LEU C N 1
ATOM 10003 C CA . LEU C 1 46 ? 8.923 12.421 47.789 1.00 11.37 46 LEU C CA 1
ATOM 10004 C C . LEU C 1 46 ? 9.805 11.964 48.945 1.00 13.53 46 LEU C C 1
ATOM 10005 O O . LEU C 1 46 ? 10.030 12.720 49.902 1.00 14.78 46 LEU C O 1
ATOM 10038 N N . PRO C 1 48 ? 13.261 11.155 49.029 1.00 20.81 48 PRO C N 1
ATOM 10039 C CA . PRO C 1 48 ? 14.479 11.972 49.157 1.00 20.02 48 PRO C CA 1
ATOM 10040 C C . PRO C 1 48 ? 14.118 13.389 49.564 1.00 16.88 48 PRO C C 1
ATOM 10041 O O . PRO C 1 48 ? 14.846 14.017 50.310 1.00 22.62 48 PRO C O 1
ATOM 10052 N N . TRP C 1 49 ? 12.992 13.892 49.064 1.00 19.76 49 TRP C N 1
ATOM 10053 C CA . TRP C 1 49 ? 12.597 15.257 49.340 1.00 15.08 49 TRP C CA 1
ATOM 10054 C C . TRP C 1 49 ? 12.318 15.416 50.829 1.00 19.25 49 TRP C C 1
ATOM 10055 O O . TRP C 1 49 ? 12.789 16.375 51.455 1.00 18.86 49 TRP C O 1
ATOM 10076 N N . GLY C 1 50 ? 11.565 14.472 51.399 1.00 17.85 50 GLY C N 1
ATOM 10077 C CA . GLY C 1 50 ? 11.293 14.506 52.822 1.00 17.32 50 GLY C CA 1
ATOM 10078 C C . GLY C 1 50 ? 12.611 14.478 53.583 1.00 16.99 50 GLY C C 1
ATOM 10079 O O . GLY C 1 50 ? 12.775 15.101 54.639 1.00 18.50 50 GLY C O 1
ATOM 10083 N N . GLU C 1 51 ? 13.585 13.771 53.034 1.00 19.10 51 GLU C N 1
ATOM 10084 C CA . GLU C 1 51 ? 14.894 13.689 53.683 1.00 24.68 51 GLU C CA 1
ATOM 10085 C C . GLU C 1 51 ? 15.681 15.002 53.634 1.00 25.61 51 GLU C C 1
ATOM 10086 O O . GLU C 1 51 ? 16.410 15.341 54.576 1.00 20.48 51 GLU C O 1
ATOM 10098 N N . GLU C 1 52 ? 15.565 15.720 52.523 1.00 21.15 52 GLU C N 1
ATOM 10099 C CA . GLU C 1 52 ? 16.194 17.024 52.414 1.00 25.96 52 GLU C CA 1
ATOM 10100 C C . GLU C 1 52 ? 15.570 17.986 53.404 1.00 18.38 52 GLU C C 1
ATOM 10101 O O . GLU C 1 52 ? 16.277 18.776 54.043 1.00 21.12 52 GLU C O 1
ATOM 10113 N N . ILE C 1 53 ? 14.253 17.918 53.550 1.00 16.95 53 ILE C N 1
ATOM 10114 C CA . ILE C 1 53 ? 13.546 18.799 54.454 1.00 16.61 53 ILE C CA 1
ATOM 10115 C C . ILE C 1 53 ? 14.006 18.561 55.891 1.00 18.74 53 ILE C C 1
ATOM 10116 O O . ILE C 1 53 ? 14.331 19.501 56.618 1.00 25.34 53 ILE C O 1
ATOM 10132 N N . ARG C 1 54 ? 14.017 17.302 56.302 1.00 18.02 54 ARG C N 1
ATOM 10133 C CA . ARG C 1 54 ? 14.434 16.946 57.662 1.00 19.75 54 ARG C CA 1
ATOM 10134 C C . ARG C 1 54 ? 15.812 17.484 57.993 1.00 21.67 54 ARG C C 1
ATOM 10135 O O . ARG C 1 54 ? 16.039 18.053 59.075 1.00 21.96 54 ARG C O 1
ATOM 10156 N N . LYS C 1 55 ? 16.739 17.263 57.064 1.00 21.60 55 LYS C N 1
ATOM 10157 C CA . LYS C 1 55 ? 18.140 17.606 57.281 1.00 24.35 55 LYS C CA 1
ATOM 10158 C C . LYS C 1 55 ? 18.320 19.106 57.339 1.00 23.69 55 LYS C C 1
ATOM 10159 O O . LYS C 1 55 ? 19.075 19.614 58.169 1.00 25.22 55 LYS C O 1
ATOM 10178 N N . ALA C 1 56 ? 17.604 19.825 56.473 1.00 22.66 56 ALA C N 1
ATOM 10179 C CA . ALA C 1 56 ? 17.803 21.271 56.380 1.00 29.27 56 ALA C CA 1
ATOM 10180 C C . ALA C 1 56 ? 17.148 21.991 57.555 1.00 29.48 56 ALA C C 1
ATOM 10181 O O . ALA C 1 56 ? 17.432 23.159 57.809 1.00 32.26 56 ALA C O 1
ATOM 10188 N N . THR C 1 57 ? 16.264 21.285 58.253 1.00 24.83 57 THR C N 1
ATOM 10189 C CA . THR C 1 57 ? 15.527 21.859 59.373 1.00 26.80 57 THR C CA 1
ATOM 10190 C C . THR C 1 57 ? 15.936 21.216 60.686 1.00 24.22 57 THR C C 1
ATOM 10191 O O . THR C 1 57 ? 15.308 21.456 61.718 1.00 23.23 57 THR C O 1
ATOM 10202 N N . ASP C 1 58 ? 16.985 20.395 60.648 1.00 29.73 58 ASP C N 1
ATOM 10203 C CA . ASP C 1 58 ? 17.471 19.715 61.853 1.00 32.27 58 ASP C CA 1
ATOM 10204 C C . ASP C 1 58 ? 16.361 18.928 62.573 1.00 28.77 58 ASP C C 1
ATOM 10205 O O . ASP C 1 58 ? 16.277 18.929 63.800 1.00 28.70 58 ASP C O 1
ATOM 10214 N N . GLY C 1 59 ? 15.505 18.271 61.800 1.00 28.32 59 GLY C N 1
ATOM 10215 C CA . GLY C 1 59 ? 14.467 17.413 62.345 1.00 30.38 59 GLY C CA 1
ATOM 10216 C C . GLY C 1 59 ? 13.204 18.135 62.788 1.00 28.03 59 GLY C C 1
ATOM 10217 O O . GLY C 1 59 ? 12.224 17.490 63.175 1.00 30.26 59 GLY C O 1
ATOM 10221 N N . ARG C 1 60 ? 13.225 19.466 62.739 1.00 25.97 60 ARG C N 1
ATOM 10222 C CA . ARG C 1 60 ? 12.078 20.279 63.160 1.00 23.50 60 ARG C CA 1
ATOM 10223 C C . ARG C 1 60 ? 10.893 20.112 62.222 1.00 26.52 60 ARG C C 1
ATOM 10224 O O . ARG C 1 60 ? 9.751 20.301 62.622 1.00 28.84 60 ARG C O 1
ATOM 10245 N N . VAL C 1 61 ? 11.159 19.784 60.966 1.00 21.19 61 VAL C N 1
ATOM 10246 C CA . VAL C 1 61 ? 10.081 19.511 60.046 1.00 20.82 61 VAL C CA 1
ATOM 10247 C C . VAL C 1 61 ? 10.359 18.168 59.405 1.00 23.65 61 VAL C C 1
ATOM 10248 O O . VAL C 1 61 ? 11.444 17.946 58.878 1.00 20.45 61 VAL C O 1
ATOM 10261 N N . THR C 1 62 ? 9.388 17.267 59.463 1.00 21.65 62 THR C N 1
ATOM 10262 C CA . THR C 1 62 ? 9.538 15.973 58.806 1.00 19.27 62 THR C CA 1
ATOM 10263 C C . THR C 1 62 ? 8.279 15.663 58.020 1.00 20.72 62 THR C C 1
ATOM 10264 O O . THR C 1 62 ? 7.201 16.204 58.285 1.00 18.34 62 THR C O 1
ATOM 10275 N N . LEU C 1 63 ? 8.435 14.801 57.029 1.00 16.72 63 LEU C N 1
ATOM 10276 C CA . LEU C 1 63 ? 7.343 14.400 56.177 1.00 16.31 63 LEU C CA 1
ATOM 10277 C C . LEU C 1 63 ? 7.025 12.957 56.544 1.00 19.87 63 LEU C C 1
ATOM 10278 O O . LEU C 1 63 ? 7.920 12.132 56.522 1.00 19.54 63 LEU C O 1
ATOM 10294 N N . ARG C 1 64 ? 5.773 12.640 56.880 1.00 16.10 64 ARG C N 1
ATOM 10295 C CA . ARG C 1 64 ? 5.420 11.257 57.236 1.00 14.16 64 ARG C CA 1
ATOM 10296 C C . ARG C 1 64 ? 4.470 10.661 56.189 1.00 15.93 64 ARG C C 1
ATOM 10297 O O . ARG C 1 64 ? 3.311 11.063 56.057 1.00 12.50 64 ARG C O 1
ATOM 10318 N N . LEU C 1 65 ? 4.987 9.714 55.419 1.00 16.97 65 LEU C N 1
ATOM 10319 C CA . LEU C 1 65 ? 4.193 9.056 54.386 1.00 16.58 65 LEU C CA 1
ATOM 10320 C C . LEU C 1 65 ? 3.190 8.146 55.043 1.00 13.28 65 LEU C C 1
ATOM 10321 O O . LEU C 1 65 ? 3.589 7.175 55.645 1.00 14.48 65 LEU C O 1
ATOM 10337 N N . LEU C 1 66 ? 1.892 8.438 54.901 1.00 12.71 66 LEU C N 1
ATOM 10338 C CA . LEU C 1 66 ? 0.846 7.538 55.394 1.00 13.46 66 LEU C CA 1
ATOM 10339 C C . LEU C 1 66 ? 0.848 6.206 54.615 1.00 14.18 66 LEU C C 1
ATOM 10340 O O . LEU C 1 66 ? 1.147 6.186 53.429 1.00 16.48 66 LEU C O 1
ATOM 10356 N N . PRO C 1 67 ? 0.473 5.102 55.278 1.00 15.68 67 PRO C N 1
ATOM 10357 C CA . PRO C 1 67 ? 0.566 3.748 54.697 1.00 17.92 67 PRO C CA 1
ATOM 10358 C C . PRO C 1 67 ? -0.501 3.423 53.648 1.00 20.90 67 PRO C C 1
ATOM 10359 O O . PRO C 1 67 ? -0.355 2.443 52.917 1.00 22.03 67 PRO C O 1
ATOM 10370 N N . LYS C 1 68 ? -1.565 4.219 53.593 1.00 15.82 68 LYS C N 1
ATOM 10371 C CA . LYS C 1 68 ? -2.620 4.049 52.599 1.00 21.03 68 LYS C CA 1
ATOM 10372 C C . LYS C 1 68 ? -2.948 5.419 52.081 1.00 21.34 68 LYS C C 1
ATOM 10373 O O . LYS C 1 68 ? -2.730 6.406 52.791 1.00 21.12 68 LYS C O 1
ATOM 10392 N N . ALA C 1 69 ? -3.480 5.486 50.863 1.00 17.68 69 ALA C N 1
ATOM 10393 C CA . ALA C 1 69 ? -4.045 6.737 50.349 1.00 15.74 69 ALA C CA 1
ATOM 10394 C C . ALA C 1 69 ? -5.258 7.067 51.217 1.00 17.82 69 ALA C C 1
ATOM 10395 O O . ALA C 1 69 ? -6.011 6.174 51.558 1.00 18.94 69 ALA C O 1
ATOM 10402 N N . VAL C 1 70 ? -5.460 8.340 51.561 1.00 17.71 70 VAL C N 1
ATOM 10403 C CA . VAL C 1 70 ? -6.539 8.686 52.489 1.00 16.17 70 VAL C CA 1
ATOM 10404 C C . VAL C 1 70 ? -7.853 8.816 51.777 1.00 20.80 70 VAL C C 1
ATOM 10405 O O . VAL C 1 70 ? -8.906 8.795 52.392 1.00 21.56 70 VAL C O 1
ATOM 10418 N N . THR C 1 71 ? -7.794 8.988 50.470 1.00 15.99 71 THR C N 1
ATOM 10419 C CA . THR C 1 71 ? -8.999 9.025 49.686 1.00 16.77 71 THR C CA 1
ATOM 10420 C C . THR C 1 71 ? -8.626 8.621 48.264 1.00 15.26 71 THR C C 1
ATOM 10421 O O . THR C 1 71 ? -7.508 8.146 48.017 1.00 15.67 71 THR C O 1
ATOM 10432 N N . ASN C 1 72 ? -9.550 8.808 47.335 1.00 13.60 72 ASN C N 1
ATOM 10433 C CA . ASN C 1 72 ? -9.293 8.547 45.931 1.00 14.58 72 ASN C CA 1
ATOM 10434 C C . ASN C 1 72 ? -8.355 9.604 45.339 1.00 12.79 72 ASN C C 1
ATOM 10435 O O . ASN C 1 72 ? -8.185 10.700 45.906 1.00 15.81 72 ASN C O 1
ATOM 10446 N N . PRO C 1 73 ? -7.758 9.303 44.176 1.00 14.54 73 PRO C N 1
ATOM 10447 C CA . PRO C 1 73 ? -6.771 10.252 43.631 1.00 13.49 73 PRO C CA 1
ATOM 10448 C C . PRO C 1 73 ? -7.272 11.711 43.466 1.00 19.77 73 PRO C C 1
ATOM 10449 O O . PRO C 1 73 ? -6.663 12.596 44.041 1.00 10.22 73 PRO C O 1
ATOM 10460 N N . ALA C 1 74 ? -8.360 11.965 42.737 1.00 16.87 74 ALA C N 1
ATOM 10461 C CA . ALA C 1 74 ? -8.858 13.332 42.603 1.00 17.09 74 ALA C CA 1
ATOM 10462 C C . ALA C 1 74 ? -9.199 13.960 43.962 1.00 14.29 74 ALA C C 1
ATOM 10463 O O . ALA C 1 74 ? -9.035 15.168 44.144 1.00 20.95 74 ALA C O 1
ATOM 10470 N N . GLY C 1 75 ? -9.667 13.149 44.906 1.00 12.88 75 GLY C N 1
ATOM 10471 C CA . GLY C 1 75 ? -10.075 13.653 46.222 1.00 11.48 75 GLY C CA 1
ATOM 10472 C C . GLY C 1 75 ? -8.923 14.201 47.075 1.00 10.79 75 GLY C C 1
ATOM 10473 O O . GLY C 1 75 ? -9.153 14.840 48.107 1.00 11.23 75 GLY C O 1
ATOM 10477 N N . HIS C 1 76 ? -7.684 13.951 46.659 1.00 10.31 76 HIS C N 1
ATOM 10478 C CA . HIS C 1 76 ? -6.524 14.430 47.425 1.00 13.05 76 HIS C CA 1
ATOM 10479 C C . HIS C 1 76 ? -6.428 15.966 47.513 1.00 13.73 76 HIS C C 1
ATOM 10480 O O . HIS C 1 76 ? -5.886 16.508 48.480 1.00 13.54 76 HIS C O 1
ATOM 10495 N N . PHE C 1 77 ? -6.947 16.686 46.532 1.00 14.25 77 PHE C N 1
ATOM 10496 C CA . PHE C 1 77 ? -6.858 18.134 46.620 1.00 12.58 77 PHE C CA 1
ATOM 10497 C C . PHE C 1 77 ? -7.645 18.632 47.814 1.00 14.18 77 PHE C C 1
ATOM 10498 O O . PHE C 1 77 ? -7.143 19.414 48.631 1.00 19.94 77 PHE C O 1
ATOM 10515 N N . ASP C 1 78 ? -8.881 18.167 47.898 1.00 12.02 78 ASP C N 1
ATOM 10516 C CA . ASP C 1 78 ? -9.788 18.523 48.972 1.00 15.01 78 ASP C CA 1
ATOM 10517 C C . ASP C 1 78 ? -9.318 17.961 50.311 1.00 13.46 78 ASP C C 1
ATOM 10518 O O . ASP C 1 78 ? -9.545 18.581 51.342 1.00 19.65 78 ASP C O 1
ATOM 10527 N N . ALA C 1 79 ? -8.644 16.814 50.282 1.00 14.08 79 ALA C N 1
ATOM 10528 C CA . ALA C 1 79 ? -8.060 16.230 51.486 1.00 16.13 79 ALA C CA 1
ATOM 10529 C C . ALA C 1 79 ? -7.054 17.176 52.109 1.00 11.82 79 ALA C C 1
ATOM 10530 O O . ALA C 1 79 ? -7.004 17.328 53.329 1.00 13.29 79 ALA C O 1
ATOM 10537 N N . VAL C 1 80 ? -6.253 17.824 51.276 1.00 10.98 80 VAL C N 1
ATOM 10538 C CA . VAL C 1 80 ? -5.327 18.812 51.792 1.00 11.47 80 VAL C CA 1
ATOM 10539 C C . VAL C 1 80 ? -6.032 20.102 52.214 1.00 16.93 80 VAL C C 1
ATOM 10540 O O . VAL C 1 80 ? -5.749 20.646 53.284 1.00 14.35 80 VAL C O 1
ATOM 10553 N N . ARG C 1 81 ? -6.958 20.591 51.391 1.00 16.67 81 ARG C N 1
ATOM 10554 C CA . ARG C 1 81 ? -7.682 21.810 51.721 1.00 21.19 81 ARG C CA 1
ATOM 10555 C C . ARG C 1 81 ? -8.458 21.654 53.031 1.00 23.55 81 ARG C C 1
ATOM 10556 O O . ARG C 1 81 ? -8.516 22.564 53.858 1.00 18.35 81 ARG C O 1
ATOM 10577 N N . ASP C 1 82 ? -9.059 20.490 53.217 1.00 17.54 82 ASP C N 1
ATOM 10578 C CA . ASP C 1 82 ? -9.892 20.227 54.395 1.00 19.77 82 ASP C CA 1
ATOM 10579 C C . ASP C 1 82 ? -9.108 19.833 55.644 1.00 18.88 82 ASP C C 1
ATOM 10580 O O . ASP C 1 82 ? -9.705 19.622 56.719 1.00 18.47 82 ASP C O 1
ATOM 10589 N N . GLY C 1 83 ? -7.791 19.751 55.516 1.00 15.79 83 GLY C N 1
ATOM 10590 C CA . GLY C 1 83 ? -6.924 19.444 56.639 1.00 19.01 83 GLY C CA 1
ATOM 10591 C C . GLY C 1 83 ? -6.831 17.963 57.005 1.00 16.70 83 GLY C C 1
ATOM 10592 O O . GLY C 1 83 ? -6.264 17.612 58.038 1.00 23.40 83 GLY C O 1
ATOM 10596 N N . LEU C 1 84 ? -7.368 17.083 56.169 1.00 15.74 84 LEU C N 1
ATOM 10597 C CA . LEU C 1 84 ? -7.276 15.652 56.435 1.00 15.35 84 LEU C CA 1
ATOM 10598 C C . LEU C 1 84 ? -5.818 15.165 56.387 1.00 18.94 84 LEU C C 1
ATOM 10599 O O . LEU C 1 84 ? -5.417 14.280 57.147 1.00 19.32 84 LEU C O 1
ATOM 10615 N N . VAL C 1 85 ? -5.032 15.739 55.483 1.00 12.08 85 VAL C N 1
ATOM 10616 C CA . VAL C 1 85 ? -3.602 15.499 55.451 1.00 11.47 85 VAL C CA 1
ATOM 10617 C C . VAL C 1 85 ? -2.933 16.803 55.113 1.00 14.35 85 VAL C C 1
ATOM 10618 O O . VAL C 1 85 ? -3.592 17.733 54.646 1.00 15.10 85 VAL C O 1
ATOM 10631 N N . ASP C 1 86 ? -1.624 16.864 55.298 1.00 12.47 86 ASP C N 1
ATOM 10632 C CA . ASP C 1 86 ? -0.927 18.141 55.205 1.00 10.86 86 ASP C CA 1
ATOM 10633 C C . ASP C 1 86 ? -0.371 18.396 53.811 1.00 10.09 86 ASP C C 1
ATOM 10634 O O . ASP C 1 86 ? -0.405 19.529 53.318 1.00 10.15 86 ASP C O 1
ATOM 10643 N N . VAL C 1 87 ? 0.144 17.346 53.175 1.00 10.15 87 VAL C N 1
ATOM 10644 C CA . VAL C 1 87 ? 0.817 17.474 51.893 1.00 11.00 87 VAL C CA 1
ATOM 10645 C C . VAL C 1 87 ? 0.379 16.392 50.942 1.00 13.21 87 VAL C C 1
ATOM 10646 O O . VAL C 1 87 ? 0.142 15.250 51.353 1.00 12.68 87 VAL C O 1
ATOM 10659 N N . THR C 1 88 ? 0.284 16.720 49.658 1.00 10.19 88 THR C N 1
ATOM 10660 C CA . THR C 1 88 ? 0.095 15.665 48.660 1.00 7.96 88 THR C CA 1
ATOM 10661 C C . THR C 1 88 ? 0.532 16.154 47.299 1.00 7.80 88 THR C C 1
ATOM 10662 O O . THR C 1 88 ? 1.004 17.301 47.170 1.00 10.09 88 THR C O 1
ATOM 10673 N N . PHE C 1 89 ? 0.385 15.287 46.294 1.00 8.62 89 PHE C N 1
ATOM 10674 C CA . PHE C 1 89 ? 0.497 15.707 44.902 1.00 8.16 89 PHE C CA 1
ATOM 10675 C C . PHE C 1 89 ? -0.836 15.438 44.198 1.00 9.28 89 PHE C C 1
ATOM 10676 O O . PHE C 1 89 ? -1.554 14.517 44.589 1.00 9.94 89 PHE C O 1
ATOM 10693 N N . VAL C 1 90 ? -1.152 16.225 43.168 1.00 8.65 90 VAL C N 1
ATOM 10694 C CA . VAL C 1 90 ? -2.416 16.115 42.454 1.00 8.28 90 VAL C CA 1
ATOM 10695 C C . VAL C 1 90 ? -2.109 16.217 40.972 1.00 10.17 90 VAL C C 1
ATOM 10696 O O . VAL C 1 90 ? -1.217 16.968 40.557 1.00 13.21 90 VAL C O 1
ATOM 10709 N N . SER C 1 91 ? -2.822 15.451 40.155 1.00 8.69 91 SER C N 1
ATOM 10710 C CA . SER C 1 91 ? -2.609 15.549 38.728 1.00 11.42 91 SER C CA 1
ATOM 10711 C C . SER C 1 91 ? -3.524 16.617 38.169 1.00 11.80 91 SER C C 1
ATOM 10712 O O . SER C 1 91 ? -4.728 16.584 38.407 1.00 11.67 91 SER C O 1
ATOM 10720 N N . HIS C 1 92 ? -2.964 17.510 37.363 1.00 15.98 92 HIS C N 1
ATOM 10721 C CA . HIS C 1 92 ? -3.765 18.512 36.670 1.00 17.23 92 HIS C CA 1
ATOM 10722 C C . HIS C 1 92 ? -4.758 17.955 35.645 1.00 18.99 92 HIS C C 1
ATOM 10723 O O . HIS C 1 92 ? -5.580 18.703 35.127 1.00 19.41 92 HIS C O 1
ATOM 10738 N N . ALA C 1 93 ? -4.676 16.669 35.355 1.00 16.88 93 ALA C N 1
ATOM 10739 C CA . ALA C 1 93 ? -5.593 16.054 34.392 1.00 17.01 93 ALA C CA 1
ATOM 10740 C C . ALA C 1 93 ? -6.843 15.542 35.049 1.00 15.35 93 ALA C C 1
ATOM 10741 O O . ALA C 1 93 ? -7.776 15.136 34.354 1.00 15.38 93 ALA C O 1
ATOM 10748 N N . TYR C 1 94 ? -6.847 15.481 36.377 1.00 14.90 94 TYR C N 1
ATOM 10749 C CA . TYR C 1 94 ? -7.890 14.745 37.080 1.00 19.38 94 TYR C CA 1
ATOM 10750 C C . TYR C 1 94 ? -9.071 15.595 37.460 1.00 18.16 94 TYR C C 1
ATOM 10751 O O . TYR C 1 94 ? -9.931 15.098 38.178 1.00 15.12 94 TYR C O 1
ATOM 10769 N N . TYR C 1 95 ? -9.113 16.851 37.006 1.00 16.56 95 TYR C N 1
ATOM 10770 C CA . TYR C 1 95 ? -10.189 17.783 37.395 1.00 19.52 95 TYR C CA 1
ATOM 10771 C C . TYR C 1 95 ? -10.848 18.461 36.205 1.00 23.03 95 TYR C C 1
ATOM 10772 O O . TYR C 1 95 ? -10.455 19.557 35.832 1.00 20.23 95 TYR C O 1
ATOM 10790 N N . PRO C 1 96 ? -11.866 17.807 35.612 1.00 22.16 96 PRO C N 1
ATOM 10791 C CA . PRO C 1 96 ? -12.520 18.401 34.448 1.00 23.41 96 PRO C CA 1
ATOM 10792 C C . PRO C 1 96 ? -12.879 19.846 34.709 1.00 22.06 96 PRO C C 1
ATOM 10793 O O . PRO C 1 96 ? -13.465 20.196 35.744 1.00 24.73 96 PRO C O 1
ATOM 10804 N N . GLY C 1 97 ? -12.483 20.710 33.794 1.00 34.16 97 GLY C N 1
ATOM 10805 C CA . GLY C 1 97 ? -12.873 22.103 33.882 1.00 35.94 97 GLY C CA 1
ATOM 10806 C C . GLY C 1 97 ? -11.936 22.974 34.695 1.00 33.43 97 GLY C C 1
ATOM 10807 O O . GLY C 1 97 ? -12.139 24.175 34.766 1.00 30.42 97 GLY C O 1
ATOM 10811 N N . ARG C 1 98 ? -10.908 22.382 35.301 1.00 28.75 98 ARG C N 1
ATOM 10812 C CA . ARG C 1 98 ? -9.951 23.154 36.101 1.00 26.39 98 ARG C CA 1
ATOM 10813 C C . ARG C 1 98 ? -8.518 22.964 35.575 1.00 28.51 98 ARG C C 1
ATOM 10814 O O . ARG C 1 98 ? -8.244 22.028 34.833 1.00 22.62 98 ARG C O 1
ATOM 10835 N N . PHE C 1 99 ? -7.611 23.868 35.941 1.00 23.89 99 PHE C N 1
ATOM 10836 C CA . PHE C 1 99 ? -6.207 23.745 35.554 1.00 23.56 99 PHE C CA 1
ATOM 10837 C C . PHE C 1 99 ? -5.981 23.807 34.052 1.00 24.67 99 PHE C C 1
ATOM 10838 O O . PHE C 1 99 ? -5.051 23.199 33.533 1.00 26.93 99 PHE C O 1
ATOM 10855 N N . GLN C 1 100 ? -6.824 24.535 33.334 1.00 25.49 100 GLN C N 1
ATOM 10856 C CA . GLN C 1 100 ? -6.643 24.589 31.897 1.00 26.10 100 GLN C CA 1
ATOM 10857 C C . GLN C 1 100 ? -5.396 25.371 31.540 1.00 26.97 100 GLN C C 1
ATOM 10858 O O . GLN C 1 100 ? -4.820 25.184 30.470 1.00 27.12 100 GLN C O 1
ATOM 10872 N N . LEU C 1 101 ? -4.955 26.244 32.437 1.00 27.59 101 LEU C N 1
ATOM 10873 C CA . LEU C 1 101 ? -3.768 27.026 32.162 1.00 28.52 101 LEU C CA 1
ATOM 10874 C C . LEU C 1 101 ? -2.488 26.206 32.234 1.00 28.27 101 LEU C C 1
ATOM 10875 O O . LEU C 1 101 ? -1.453 26.667 31.768 1.00 28.07 101 LEU C O 1
ATOM 10891 N N . THR C 1 102 ? -2.526 24.994 32.803 1.00 26.68 102 THR C N 1
ATOM 10892 C CA . THR C 1 102 ? -1.317 24.189 32.822 1.00 24.61 102 THR C CA 1
ATOM 10893 C C . THR C 1 102 ? -1.041 23.560 31.462 1.00 24.45 102 THR C C 1
ATOM 10894 O O . THR C 1 102 ? 0.008 22.949 31.277 1.00 24.85 102 THR C O 1
ATOM 10905 N N . LYS C 1 103 ? -1.947 23.723 30.500 1.00 25.24 103 LYS C N 1
ATOM 10906 C CA . LYS C 1 103 ? -1.868 22.924 29.274 1.00 24.85 103 LYS C CA 1
ATOM 10907 C C . LYS C 1 103 ? -0.699 23.298 28.354 1.00 26.33 103 LYS C C 1
ATOM 10908 O O . LYS C 1 103 ? -0.244 22.483 27.544 1.00 26.05 103 LYS C O 1
ATOM 10927 N N . PHE C 1 104 ? -0.187 24.518 28.484 1.00 26.96 104 PHE C N 1
ATOM 10928 C CA . PHE C 1 104 ? 0.958 24.942 27.694 1.00 27.93 104 PHE C CA 1
ATOM 10929 C C . PHE C 1 104 ? 2.167 24.038 27.882 1.00 26.86 104 PHE C C 1
ATOM 10930 O O . PHE C 1 104 ? 3.019 23.950 27.001 1.00 27.31 104 PHE C O 1
ATOM 10947 N N . ALA C 1 105 ? 2.273 23.375 29.028 1.00 25.54 105 ALA C N 1
ATOM 10948 C CA . ALA C 1 105 ? 3.474 22.610 29.324 1.00 24.70 105 ALA C CA 1
ATOM 10949 C C . ALA C 1 105 ? 3.487 21.164 28.807 1.00 23.32 105 ALA C C 1
ATOM 10950 O O . ALA C 1 105 ? 4.506 20.490 28.919 1.00 22.74 105 ALA C O 1
ATOM 10957 N N . VAL C 1 106 ? 2.381 20.692 28.229 1.00 22.89 106 VAL C N 1
ATOM 10958 C CA . VAL C 1 106 ? 2.207 19.261 27.953 1.00 21.45 106 VAL C CA 1
ATOM 10959 C C . VAL C 1 106 ? 1.695 18.919 26.539 1.00 21.65 106 VAL C C 1
ATOM 10960 O O . VAL C 1 106 ? 1.151 17.827 26.301 1.00 20.55 106 VAL C O 1
ATOM 10973 N N . LEU C 1 107 ? 1.902 19.848 25.610 1.00 23.12 107 LEU C N 1
ATOM 10974 C CA . LEU C 1 107 ? 1.497 19.678 24.215 1.00 23.56 107 LEU C CA 1
ATOM 10975 C C . LEU C 1 107 ? 2.289 18.583 23.506 1.00 22.83 107 LEU C C 1
ATOM 10976 O O . LEU C 1 107 ? 3.438 18.334 23.832 1.00 22.61 107 LEU C O 1
ATOM 10992 N N . PRO C 1 108 ? 1.687 17.945 22.504 1.00 22.58 108 PRO C N 1
ATOM 10993 C CA . PRO C 1 108 ? 2.420 16.949 21.719 1.00 24.52 108 PRO C CA 1
ATOM 10994 C C . PRO C 1 108 ? 3.779 17.489 21.246 1.00 29.61 108 PRO C C 1
ATOM 10995 O O . PRO C 1 108 ? 3.878 18.678 20.929 1.00 24.60 108 PRO C O 1
ATOM 11006 N N . PHE C 1 109 ? 4.807 16.635 21.225 1.00 22.46 109 PHE C N 1
ATOM 11007 C CA . PHE C 1 109 ? 6.117 17.004 20.684 1.00 23.50 109 PHE C CA 1
ATOM 11008 C C . PHE C 1 109 ? 6.873 17.974 21.580 1.00 28.27 109 PHE C C 1
ATOM 11009 O O . PHE C 1 109 ? 7.882 18.545 21.168 1.00 28.21 109 PHE C O 1
ATOM 11026 N N . SER C 1 110 ? 6.388 18.159 22.798 1.00 33.34 110 SER C N 1
ATOM 11027 C CA . SER C 1 110 ? 6.933 19.180 23.696 1.00 36.32 110 SER C CA 1
ATOM 11028 C C . SER C 1 110 ? 8.391 18.972 24.140 1.00 34.87 110 SER C C 1
ATOM 11029 O O . SER C 1 110 ? 9.117 19.944 24.305 1.00 35.68 110 SER C O 1
ATOM 11037 N N . GLY C 1 111 ? 8.809 17.726 24.373 1.00 32.19 111 GLY C N 1
ATOM 11038 C CA . GLY C 1 111 ? 10.165 17.462 24.847 1.00 34.78 111 GLY C CA 1
ATOM 11039 C C . GLY C 1 111 ? 10.373 15.999 25.185 1.00 33.92 111 GLY C C 1
ATOM 11040 O O . GLY C 1 111 ? 9.414 15.315 25.571 1.00 33.96 111 GLY C O 1
ATOM 11044 N N . ASP C 1 112 ? 11.600 15.491 25.039 1.00 34.72 112 ASP C N 1
ATOM 11045 C CA . ASP C 1 112 ? 11.816 14.051 25.270 1.00 32.39 112 ASP C CA 1
ATOM 11046 C C . ASP C 1 112 ? 12.210 13.754 26.711 1.00 28.43 112 ASP C C 1
ATOM 11047 O O . ASP C 1 112 ? 12.453 12.583 27.060 1.00 27.80 112 ASP C O 1
ATOM 11056 N N . THR C 1 113 ? 12.247 14.775 27.565 1.00 27.73 113 THR C N 1
ATOM 11057 C CA . THR C 1 113 ? 12.481 14.498 28.987 1.00 27.72 113 THR C CA 1
ATOM 11058 C C . THR C 1 113 ? 11.592 15.292 29.940 1.00 24.14 113 THR C C 1
ATOM 11059 O O . THR C 1 113 ? 10.979 16.291 29.578 1.00 30.50 113 THR C O 1
ATOM 11070 N N . ALA C 1 114 ? 11.553 14.837 31.180 1.00 19.23 114 ALA C N 1
ATOM 11071 C CA . ALA C 1 114 ? 10.721 15.464 32.195 1.00 23.43 114 ALA C CA 1
ATOM 11072 C C . ALA C 1 114 ? 11.413 16.618 32.927 1.00 22.05 114 ALA C C 1
ATOM 11073 O O . ALA C 1 114 ? 10.769 17.599 33.306 1.00 24.66 114 ALA C O 1
ATOM 11080 N N . THR C 1 115 ? 12.723 16.527 33.123 1.00 21.90 115 THR C N 1
ATOM 11081 C CA . THR C 1 115 ? 13.400 17.516 33.977 1.00 22.92 115 THR C CA 1
ATOM 11082 C C . THR C 1 115 ? 13.332 18.904 33.390 1.00 29.41 115 THR C C 1
ATOM 11083 O O . THR C 1 115 ? 12.883 19.841 34.049 1.00 22.97 115 THR C O 1
ATOM 11094 N N . SER C 1 116 ? 13.768 19.031 32.136 1.00 46.60 116 SER C N 1
ATOM 11095 C CA . SER C 1 116 ? 13.743 20.309 31.431 1.00 45.59 116 SER C CA 1
ATOM 11096 C C . SER C 1 116 ? 12.373 20.924 31.517 1.00 43.02 116 SER C C 1
ATOM 11097 O O . SER C 1 116 ? 12.201 22.039 32.014 1.00 42.66 116 SER C O 1
ATOM 11105 N N . ARG C 1 117 ? 11.410 20.171 30.991 1.00 29.67 117 ARG C N 1
ATOM 11106 C CA . ARG C 1 117 ? 10.003 20.554 30.976 1.00 34.02 117 ARG C CA 1
ATOM 11107 C C . ARG C 1 117 ? 9.456 20.936 32.354 1.00 28.14 117 ARG C C 1
ATOM 11108 O O . ARG C 1 117 ? 8.674 21.881 32.472 1.00 25.58 117 ARG C O 1
ATOM 11112 N N . SER C 1 118 ? 9.856 20.199 33.393 1.00 22.19 118 SER C N 1
ATOM 11113 C CA . SER C 1 118 ? 9.384 20.476 34.746 1.00 21.74 118 SER C CA 1
ATOM 11114 C C . SER C 1 118 ? 9.834 21.857 35.191 1.00 23.14 118 SER C C 1
ATOM 11115 O O . SER C 1 118 ? 9.037 22.679 35.647 1.00 23.52 118 SER C O 1
ATOM 11123 N N . ILE C 1 119 ? 11.132 22.107 35.067 1.00 26.17 119 ILE C N 1
ATOM 11124 C CA . ILE C 1 119 ? 11.677 23.373 35.509 1.00 30.02 119 ILE C CA 1
ATOM 11125 C C . ILE C 1 119 ? 11.080 24.507 34.692 1.00 29.37 119 ILE C C 1
ATOM 11126 O O . ILE C 1 119 ? 10.664 25.537 35.237 1.00 28.04 119 ILE C O 1
ATOM 11142 N N . ALA C 1 120 ? 11.031 24.321 33.378 1.00 27.06 120 ALA C N 1
ATOM 11143 C CA . ALA C 1 120 ? 10.443 25.342 32.514 1.00 34.30 120 ALA C CA 1
ATOM 11144 C C . ALA C 1 120 ? 8.982 25.564 32.897 1.00 36.93 120 ALA C C 1
ATOM 11145 O O . ALA C 1 120 ? 8.534 26.706 33.007 1.00 29.04 120 ALA C O 1
ATOM 11152 N N . ALA C 1 121 ? 8.237 24.473 33.106 1.00 26.29 121 ALA C N 1
ATOM 11153 C CA . ALA C 1 121 ? 6.827 24.604 33.430 1.00 25.87 121 ALA C CA 1
ATOM 11154 C C . ALA C 1 121 ? 6.627 25.402 34.723 1.00 26.17 121 ALA C C 1
ATOM 11155 O O . ALA C 1 121 ? 5.769 26.282 34.795 1.00 26.95 121 ALA C O 1
ATOM 11162 N N . TRP C 1 122 ? 7.376 25.078 35.766 1.00 25.56 122 TRP C N 1
ATOM 11163 C CA . TRP C 1 122 ? 7.171 25.780 37.028 1.00 25.78 122 TRP C CA 1
ATOM 11164 C C . TRP C 1 122 ? 7.520 27.276 36.871 1.00 27.68 122 TRP C C 1
ATOM 11165 O O . TRP C 1 122 ? 6.788 28.151 37.318 1.00 28.34 122 TRP C O 1
ATOM 11186 N N . ASP C 1 123 ? 8.639 27.551 36.224 1.00 29.31 123 ASP C N 1
ATOM 11187 C CA . ASP C 1 123 ? 9.099 28.935 36.079 1.00 31.20 123 ASP C CA 1
ATOM 11188 C C . ASP C 1 123 ? 8.051 29.779 35.377 1.00 33.00 123 ASP C C 1
ATOM 11189 O O . ASP C 1 123 ? 7.756 30.910 35.789 1.00 33.42 123 ASP C O 1
ATOM 11198 N N . THR C 1 124 ? 7.458 29.216 34.331 1.00 31.18 124 THR C N 1
ATOM 11199 C CA . THR C 1 124 ? 6.427 29.919 33.601 1.00 32.16 124 THR C CA 1
ATOM 11200 C C . THR C 1 124 ? 5.180 30.112 34.465 1.00 31.72 124 THR C C 1
ATOM 11201 O O . THR C 1 124 ? 4.610 31.212 34.511 1.00 33.05 124 THR C O 1
ATOM 11212 N N . TYR C 1 125 ? 4.755 29.051 35.152 1.00 29.97 125 TYR C N 1
ATOM 11213 C CA . TYR C 1 125 ? 3.519 29.100 35.914 1.00 29.50 125 TYR C CA 1
ATOM 11214 C C . TYR C 1 125 ? 3.570 30.178 36.986 1.00 32.26 125 TYR C C 1
ATOM 11215 O O . TYR C 1 125 ? 2.609 30.938 37.195 1.00 31.20 125 TYR C O 1
ATOM 11233 N N . GLU C 1 126 ? 4.695 30.199 37.687 1.00 31.03 126 GLU C N 1
ATOM 11234 C CA . GLU C 1 126 ? 4.922 31.114 38.793 1.00 37.90 126 GLU C CA 1
ATOM 11235 C C . GLU C 1 126 ? 4.857 32.561 38.301 1.00 40.24 126 GLU C C 1
ATOM 11236 O O . GLU C 1 126 ? 4.307 33.437 38.973 1.00 39.18 126 GLU C O 1
ATOM 11248 N N . LYS C 1 127 ? 5.386 32.803 37.108 1.00 41.42 127 LYS C N 1
ATOM 11249 C CA . LYS C 1 127 ? 5.564 34.166 36.634 1.00 42.15 127 LYS C CA 1
ATOM 11250 C C . LYS C 1 127 ? 4.306 34.780 36.049 1.00 47.77 127 LYS C C 1
ATOM 11251 O O . LYS C 1 127 ? 4.056 35.986 36.207 1.00 46.88 127 LYS C O 1
ATOM 11270 N N . TYR C 1 128 ? 3.529 33.960 35.349 1.00 36.24 128 TYR C N 1
ATOM 11271 C CA . TYR C 1 128 ? 2.385 34.457 34.592 1.00 37.22 128 TYR C CA 1
ATOM 11272 C C . TYR C 1 128 ? 1.038 34.000 35.121 1.00 49.74 128 TYR C C 1
ATOM 11273 O O . TYR C 1 128 ? 0.053 34.733 35.000 1.00 37.35 128 TYR C O 1
ATOM 11291 N N . LEU C 1 129 ? 0.983 32.804 35.708 1.00 34.29 129 LEU C N 1
ATOM 11292 C CA . LEU C 1 129 ? -0.291 32.121 35.838 1.00 42.45 129 LEU C CA 1
ATOM 11293 C C . LEU C 1 129 ? -0.934 32.114 37.231 1.00 32.68 129 LEU C C 1
ATOM 11294 O O . LEU C 1 129 ? -2.107 31.751 37.363 1.00 39.12 129 LEU C O 1
ATOM 11310 N N . LEU C 1 130 ? -0.215 32.546 38.261 1.00 43.90 130 LEU C N 1
ATOM 11311 C CA . LEU C 1 130 ? -0.750 32.446 39.625 1.00 38.85 130 LEU C CA 1
ATOM 11312 C C . LEU C 1 130 ? -2.065 33.228 39.822 1.00 40.73 130 LEU C C 1
ATOM 11313 O O . LEU C 1 130 ? -3.046 32.702 40.373 1.00 33.67 130 LEU C O 1
ATOM 11329 N N . LYS C 1 131 ? -2.100 34.460 39.327 1.00 35.09 131 LYS C N 1
ATOM 11330 C CA . LYS C 1 131 ? -3.257 35.329 39.486 1.00 36.41 131 LYS C CA 1
ATOM 11331 C C . LYS C 1 131 ? -4.596 34.667 39.140 1.00 50.62 131 LYS C C 1
ATOM 11332 O O . LYS C 1 131 ? -5.649 35.098 39.642 1.00 36.49 131 LYS C O 1
ATOM 11336 N N . ALA C 1 132 ? -4.559 33.635 38.287 1.00 35.53 132 ALA C N 1
ATOM 11337 C CA . ALA C 1 132 ? -5.760 32.878 37.934 1.00 41.63 132 ALA C CA 1
ATOM 11338 C C . ALA C 1 132 ? -6.227 32.044 39.118 1.00 37.06 132 ALA C C 1
ATOM 11339 O O . ALA C 1 132 ? -7.370 31.565 39.163 1.00 35.70 132 ALA C O 1
ATOM 11346 N N . ASP C 1 133 ? -5.333 31.841 40.073 1.00 38.52 133 ASP C N 1
ATOM 11347 C CA . ASP C 1 133 ? -5.739 31.213 41.317 1.00 40.57 133 ASP C CA 1
ATOM 11348 C C . ASP C 1 133 ? -6.309 29.821 41.066 1.00 33.88 133 ASP C C 1
ATOM 11349 O O . ASP C 1 133 ? -7.301 29.427 41.696 1.00 32.59 133 ASP C O 1
ATOM 11358 N N . GLU C 1 134 ? -5.691 29.060 40.162 1.00 29.65 134 GLU C N 1
ATOM 11359 C CA . GLU C 1 134 ? -6.206 27.714 39.858 1.00 26.72 134 GLU C CA 1
ATOM 11360 C C . GLU C 1 134 ? -6.119 26.775 41.060 1.00 25.16 134 GLU C C 1
ATOM 11361 O O . GLU C 1 134 ? -6.893 25.828 41.164 1.00 24.20 134 GLU C O 1
ATOM 11373 N N . HIS C 1 135 ? -5.200 27.057 41.976 1.00 24.99 135 HIS C N 1
ATOM 11374 C CA . HIS C 1 135 ? -4.978 26.203 43.141 1.00 23.59 135 HIS C CA 1
ATOM 11375 C C . HIS C 1 135 ? -5.570 26.797 44.427 1.00 30.23 135 HIS C C 1
ATOM 11376 O O . HIS C 1 135 ? -5.037 26.596 45.529 1.00 23.64 135 HIS C O 1
ATOM 11391 N N . LYS C 1 136 ? -6.672 27.526 44.279 1.00 30.01 136 LYS C N 1
ATOM 11392 C CA . LYS C 1 136 ? -7.298 28.227 45.397 1.00 28.11 136 LYS C CA 1
ATOM 11393 C C . LYS C 1 136 ? -7.587 27.280 46.558 1.00 24.51 136 LYS C C 1
ATOM 11394 O O . LYS C 1 136 ? -8.019 26.160 46.349 1.00 23.42 136 LYS C O 1
ATOM 11413 N N . GLY C 1 137 ? -7.334 27.741 47.780 1.00 24.65 137 GLY C N 1
ATOM 11414 C CA . GLY C 1 137 ? -7.634 26.965 48.974 1.00 23.57 137 GLY C CA 1
ATOM 11415 C C . GLY C 1 137 ? -6.478 26.187 49.614 1.00 22.23 137 GLY C C 1
ATOM 11416 O O . GLY C 1 137 ? -6.587 25.677 50.743 1.00 27.98 137 GLY C O 1
ATOM 11420 N N . VAL C 1 138 ? -5.383 26.047 48.885 1.00 22.99 138 VAL C N 1
ATOM 11421 C CA . VAL C 1 138 ? -4.197 25.367 49.404 1.00 20.89 138 VAL C CA 1
ATOM 11422 C C . VAL C 1 138 ? -2.971 26.192 49.018 1.00 21.67 138 VAL C C 1
ATOM 11423 O O . VAL C 1 138 ? -3.058 27.069 48.168 1.00 22.85 138 VAL C O 1
ATOM 11436 N N . ARG C 1 139 ? -1.825 25.910 49.613 1.00 21.10 139 ARG C N 1
ATOM 11437 C CA . ARG C 1 139 ? -0.600 26.555 49.156 1.00 21.81 139 ARG C CA 1
ATOM 11438 C C . ARG C 1 139 ? 0.065 25.712 48.078 1.00 21.15 139 ARG C C 1
ATOM 11439 O O . ARG C 1 139 ? 0.352 24.515 48.283 1.00 19.84 139 ARG C O 1
ATOM 11460 N N . LEU C 1 140 ? 0.305 26.335 46.928 1.00 22.12 140 LEU C N 1
ATOM 11461 C CA . LEU C 1 140 ? 1.030 25.676 45.844 1.00 21.71 140 LEU C CA 1
ATOM 11462 C C . LEU C 1 140 ? 2.537 25.759 46.139 1.00 21.79 140 LEU C C 1
ATOM 11463 O O . LEU C 1 140 ? 3.096 26.833 46.189 1.00 23.00 140 LEU C O 1
ATOM 11479 N N . LEU C 1 141 ? 3.179 24.613 46.343 1.00 20.59 141 LEU C N 1
ATOM 11480 C CA . LEU C 1 141 ? 4.630 24.579 46.542 1.00 21.70 141 LEU C CA 1
ATOM 11481 C C . LEU C 1 141 ? 5.422 24.472 45.249 1.00 21.44 141 LEU C C 1
ATOM 11482 O O . LEU C 1 141 ? 6.464 25.125 45.106 1.00 22.03 141 LEU C O 1
ATOM 11498 N N . GLY C 1 142 ? 4.951 23.628 44.324 1.00 20.39 142 GLY C N 1
ATOM 11499 C CA . GLY C 1 142 ? 5.633 23.454 43.052 1.00 20.73 142 GLY C CA 1
ATOM 11500 C C . GLY C 1 142 ? 4.830 22.641 42.039 1.00 20.05 142 GLY C C 1
ATOM 11501 O O . GLY C 1 142 ? 3.797 22.096 42.362 1.00 19.23 142 GLY C O 1
ATOM 11505 N N . ILE C 1 143 ? 5.332 22.582 40.812 1.00 20.49 143 ILE C N 1
ATOM 11506 C CA . ILE C 1 143 ? 4.732 21.785 39.757 1.00 19.90 143 ILE C CA 1
ATOM 11507 C C . ILE C 1 143 ? 5.840 21.022 39.072 1.00 23.29 143 ILE C C 1
ATOM 11508 O O . ILE C 1 143 ? 6.995 21.501 38.996 1.00 20.40 143 ILE C O 1
ATOM 11524 N N . TYR C 1 144 ? 5.510 19.819 38.620 1.00 18.50 144 TYR C N 1
ATOM 11525 C CA . TYR C 1 144 ? 6.404 19.064 37.763 1.00 18.29 144 TYR C CA 1
ATOM 11526 C C . TYR C 1 144 ? 5.639 18.397 36.619 1.00 17.84 144 TYR C C 1
ATOM 11527 O O . TYR C 1 144 ? 4.420 18.292 36.662 1.00 17.45 144 TYR C O 1
ATOM 11545 N N . ALA C 1 145 ? 6.387 17.949 35.614 1.00 18.50 145 ALA C N 1
ATOM 11546 C CA . ALA C 1 145 ? 5.826 17.230 34.470 1.00 18.21 145 ALA C CA 1
ATOM 11547 C C . ALA C 1 145 ? 6.448 15.842 34.392 1.00 22.80 145 ALA C C 1
ATOM 11548 O O . ALA C 1 145 ? 7.596 15.647 34.804 1.00 19.06 145 ALA C O 1
ATOM 11555 N N . HIS C 1 146 ? 5.713 14.872 33.851 1.00 15.62 146 HIS C N 1
ATOM 11556 C CA . HIS C 1 146 ? 6.356 13.622 33.506 1.00 14.87 146 HIS C CA 1
ATOM 11557 C C . HIS C 1 146 ? 6.974 13.674 32.106 1.00 15.59 146 HIS C C 1
ATOM 11558 O O . HIS C 1 146 ? 6.977 14.718 31.451 1.00 16.73 146 HIS C O 1
ATOM 11573 N N . GLY C 1 147 ? 7.515 12.548 31.676 1.00 15.00 147 GLY C N 1
ATOM 11574 C CA . GLY C 1 147 ? 8.205 12.469 30.402 1.00 15.65 147 GLY C CA 1
ATOM 11575 C C . GLY C 1 147 ? 7.239 12.347 29.245 1.00 15.93 147 GLY C C 1
ATOM 11576 O O . GLY C 1 147 ? 6.034 12.450 29.425 1.00 15.25 147 GLY C O 1
ATOM 11580 N N . PRO C 1 148 ? 7.786 12.162 28.041 1.00 16.14 148 PRO C N 1
ATOM 11581 C CA . PRO C 1 148 ? 7.001 12.044 26.823 1.00 16.24 148 PRO C CA 1
ATOM 11582 C C . PRO C 1 148 ? 5.978 10.928 26.951 1.00 14.92 148 PRO C C 1
ATOM 11583 O O . PRO C 1 148 ? 6.278 9.834 27.441 1.00 13.96 148 PRO C O 1
ATOM 11594 N N . GLY C 1 149 ? 4.764 11.219 26.512 1.00 14.98 149 GLY C N 1
ATOM 11595 C CA . GLY C 1 149 ? 3.706 10.231 26.578 1.00 13.87 149 GLY C CA 1
ATOM 11596 C C . GLY C 1 149 ? 3.832 9.274 25.416 1.00 13.59 149 GLY C C 1
ATOM 11597 O O . GLY C 1 149 ? 4.269 9.639 24.331 1.00 14.43 149 GLY C O 1
ATOM 11601 N N . ILE C 1 150 ? 3.414 8.043 25.654 1.00 12.44 150 ILE C N 1
ATOM 11602 C CA . ILE C 1 150 ? 3.463 6.997 24.656 1.00 12.05 150 ILE C CA 1
ATOM 11603 C C . ILE C 1 150 ? 2.069 6.402 24.451 1.00 11.38 150 ILE C C 1
ATOM 11604 O O . ILE C 1 150 ? 1.287 6.328 25.372 1.00 10.85 150 ILE C O 1
ATOM 11620 N N . ALA C 1 151 ? 1.750 6.017 23.222 1.00 12.62 151 ALA C N 1
ATOM 11621 C CA . ALA C 1 151 ? 0.505 5.349 22.949 1.00 11.40 151 ALA C CA 1
ATOM 11622 C C . ALA C 1 151 ? 0.729 3.847 23.092 1.00 11.84 151 ALA C C 1
ATOM 11623 O O . ALA C 1 151 ? 1.318 3.215 22.215 1.00 13.21 151 ALA C O 1
ATOM 11630 N N . PHE C 1 152 ? 0.224 3.286 24.180 1.00 9.88 152 PHE C N 1
ATOM 11631 C CA . PHE C 1 152 ? 0.343 1.852 24.450 1.00 9.59 152 PHE C CA 1
ATOM 11632 C C . PHE C 1 152 ? -0.970 1.154 24.070 1.00 14.52 152 PHE C C 1
ATOM 11633 O O . PHE C 1 152 ? -2.055 1.649 24.390 1.00 14.69 152 PHE C O 1
ATOM 11650 N N . THR C 1 153 ? -0.891 0.007 23.409 1.00 9.58 153 THR C N 1
ATOM 11651 C CA . THR C 1 153 ? -2.117 -0.754 23.154 1.00 10.44 153 THR C CA 1
ATOM 11652 C C . THR C 1 153 ? -1.961 -2.258 23.440 1.00 15.58 153 THR C C 1
ATOM 11653 O O . THR C 1 153 ? -0.854 -2.807 23.519 1.00 13.35 153 THR C O 1
ATOM 11664 N N . THR C 1 154 ? -3.096 -2.929 23.572 1.00 18.85 154 THR C N 1
ATOM 11665 C CA . THR C 1 154 ? -3.092 -4.337 23.917 1.00 16.22 154 THR C CA 1
ATOM 11666 C C . THR C 1 154 ? -2.913 -5.203 22.679 1.00 17.71 154 THR C C 1
ATOM 11667 O O . THR C 1 154 ? -2.182 -6.192 22.719 1.00 20.67 154 THR C O 1
ATOM 11678 N N . SER C 1 155 ? -3.596 -4.848 21.589 1.00 18.40 155 SER C N 1
ATOM 11679 C CA . SER C 1 155 ? -3.551 -5.682 20.380 1.00 22.03 155 SER C CA 1
ATOM 11680 C C . SER C 1 155 ? -3.441 -4.938 19.040 1.00 24.83 155 SER C C 1
ATOM 11681 O O . SER C 1 155 ? -3.167 -5.550 18.008 1.00 24.80 155 SER C O 1
ATOM 11689 N N . LYS C 1 156 ? -3.658 -3.629 19.040 1.00 21.74 156 LYS C N 1
ATOM 11690 C CA . LYS C 1 156 ? -3.783 -2.892 17.777 1.00 24.27 156 LYS C CA 1
ATOM 11691 C C . LYS C 1 156 ? -2.523 -2.078 17.578 1.00 19.94 156 LYS C C 1
ATOM 11692 O O . LYS C 1 156 ? -2.261 -1.147 18.325 1.00 21.95 156 LYS C O 1
ATOM 11711 N N . PRO C 1 157 ? -1.708 -2.449 16.590 1.00 17.04 157 PRO C N 1
ATOM 11712 C CA . PRO C 1 157 ? -0.536 -1.611 16.331 1.00 17.17 157 PRO C CA 1
ATOM 11713 C C . PRO C 1 157 ? -0.964 -0.225 15.821 1.00 18.60 157 PRO C C 1
ATOM 11714 O O . PRO C 1 157 ? -1.908 -0.102 15.026 1.00 19.59 157 PRO C O 1
ATOM 11725 N N . VAL C 1 158 ? -0.272 0.809 16.276 1.00 15.29 158 VAL C N 1
ATOM 11726 C CA . VAL C 1 158 ? -0.588 2.155 15.861 1.00 15.71 158 VAL C CA 1
ATOM 11727 C C . VAL C 1 158 ? 0.521 2.718 14.976 1.00 16.25 158 VAL C C 1
ATOM 11728 O O . VAL C 1 158 ? 1.568 3.152 15.454 1.00 19.08 158 VAL C O 1
ATOM 11741 N N . LYS C 1 159 ? 0.291 2.659 13.675 1.00 17.28 159 LYS C N 1
ATOM 11742 C CA . LYS C 1 159 ? 1.336 2.979 12.701 1.00 19.43 159 LYS C CA 1
ATOM 11743 C C . LYS C 1 159 ? 0.891 4.061 11.737 1.00 19.13 159 LYS C C 1
ATOM 11744 O O . LYS C 1 159 ? 1.718 4.714 11.101 1.00 19.83 159 LYS C O 1
ATOM 11763 N N . GLN C 1 160 ? -0.426 4.210 11.605 1.00 19.46 160 GLN C N 1
ATOM 11764 C CA . GLN C 1 160 ? -1.004 5.274 10.785 1.00 20.62 160 GLN C CA 1
ATOM 11765 C C . GLN C 1 160 ? -2.220 5.843 11.526 1.00 20.38 160 GLN C C 1
ATOM 11766 O O . GLN C 1 160 ? -2.824 5.164 12.377 1.00 20.36 160 GLN C O 1
ATOM 11780 N N . ILE C 1 161 ? -2.553 7.095 11.232 1.00 23.59 161 ILE C N 1
ATOM 11781 C CA . ILE C 1 161 ? -3.458 7.858 12.074 1.00 20.98 161 ILE C CA 1
ATOM 11782 C C . ILE C 1 161 ? -4.796 7.143 12.196 1.00 24.82 161 ILE C C 1
ATOM 11783 O O . ILE C 1 161 ? -5.430 7.204 13.235 1.00 20.46 161 ILE C O 1
ATOM 11799 N N . GLY C 1 162 ? -5.225 6.467 11.134 1.00 22.04 162 GLY C N 1
ATOM 11800 C CA . GLY C 1 162 ? -6.492 5.747 11.158 1.00 26.56 162 GLY C CA 1
ATOM 11801 C C . GLY C 1 162 ? -6.571 4.642 12.204 1.00 28.59 162 GLY C C 1
ATOM 11802 O O . GLY C 1 162 ? -7.668 4.206 12.579 1.00 21.37 162 GLY C O 1
ATOM 11806 N N . ASP C 1 163 ? -5.415 4.173 12.665 1.00 20.09 163 ASP C N 1
ATOM 11807 C CA . ASP C 1 163 ? -5.365 3.050 13.619 1.00 19.06 163 ASP C CA 1
ATOM 11808 C C . ASP C 1 163 ? -5.908 3.430 15.008 1.00 18.27 163 ASP C C 1
ATOM 11809 O O . ASP C 1 163 ? -6.208 2.557 15.828 1.00 17.71 163 ASP C O 1
ATOM 11818 N N . PHE C 1 164 ? -5.961 4.722 15.298 1.00 18.31 164 PHE C N 1
ATOM 11819 C CA . PHE C 1 164 ? -6.496 5.191 16.563 1.00 17.75 164 PHE C CA 1
ATOM 11820 C C . PHE C 1 164 ? -7.999 5.066 16.606 1.00 18.54 164 PHE C C 1
ATOM 11821 O O . PHE C 1 164 ? -8.561 5.085 17.692 1.00 18.14 164 PHE C O 1
ATOM 11838 N N . GLN C 1 165 ? -8.639 4.950 15.437 1.00 19.78 165 GLN C N 1
ATOM 11839 C CA . GLN C 1 165 ? -10.081 5.148 15.345 1.00 20.90 165 GLN C CA 1
ATOM 11840 C C . GLN C 1 165 ? -10.816 4.103 16.149 1.00 20.65 165 GLN C C 1
ATOM 11841 O O . GLN C 1 165 ? -10.587 2.899 15.994 1.00 21.53 165 GLN C O 1
ATOM 11855 N N . GLY C 1 166 ? -11.675 4.574 17.039 1.00 30.01 166 GLY C N 1
ATOM 11856 C CA . GLY C 1 166 ? -12.486 3.688 17.839 1.00 34.99 166 GLY C CA 1
ATOM 11857 C C . GLY C 1 166 ? -11.764 2.888 18.904 1.00 30.68 166 GLY C C 1
ATOM 11858 O O . GLY C 1 166 ? -12.372 2.006 19.491 1.00 35.15 166 GLY C O 1
ATOM 11862 N N . LEU C 1 167 ? -10.487 3.161 19.158 1.00 18.31 167 LEU C N 1
ATOM 11863 C CA . LEU C 1 167 ? -9.826 2.571 20.326 1.00 17.14 167 LEU C CA 1
ATOM 11864 C C . LEU C 1 167 ? -10.244 3.256 21.620 1.00 24.64 167 LEU C C 1
ATOM 11865 O O . LEU C 1 167 ? -10.234 4.478 21.698 1.00 23.02 167 LEU C O 1
ATOM 11881 N N . LYS C 1 168 ? -10.543 2.472 22.655 1.00 16.55 168 LYS C N 1
ATOM 11882 C CA . LYS C 1 168 ? -10.777 3.029 23.978 1.00 16.21 168 LYS C CA 1
ATOM 11883 C C . LYS C 1 168 ? -9.466 3.153 24.769 1.00 18.19 168 LYS C C 1
ATOM 11884 O O . LYS C 1 168 ? -8.838 2.162 25.138 1.00 17.47 168 LYS C O 1
ATOM 11903 N N . ILE C 1 169 ? -9.076 4.389 25.044 1.00 14.68 169 ILE C N 1
ATOM 11904 C CA . ILE C 1 169 ? -7.764 4.663 25.592 1.00 13.71 169 ILE C CA 1
ATOM 11905 C C . ILE C 1 169 ? -7.892 5.254 26.976 1.00 13.44 169 ILE C C 1
ATOM 11906 O O . ILE C 1 169 ? -8.519 6.296 27.164 1.00 13.91 169 ILE C O 1
ATOM 11922 N N . ARG C 1 170 ? -7.338 4.564 27.958 1.00 12.84 170 ARG C N 1
ATOM 11923 C CA . ARG C 1 170 ? -7.290 5.091 29.316 1.00 13.20 170 ARG C CA 1
ATOM 11924 C C . ARG C 1 170 ? -6.386 6.310 29.321 1.00 12.67 170 ARG C C 1
ATOM 11925 O O . ARG C 1 170 ? -5.234 6.198 28.955 1.00 11.79 170 ARG C O 1
ATOM 11946 N N . VAL C 1 171 ? -6.905 7.463 29.748 1.00 12.65 171 VAL C N 1
ATOM 11947 C CA . VAL C 1 171 ? -6.107 8.668 29.873 1.00 12.51 171 VAL C CA 1
ATOM 11948 C C . VAL C 1 171 ? -6.351 9.265 31.244 1.00 12.59 171 VAL C C 1
ATOM 11949 O O . VAL C 1 171 ? -7.365 8.979 31.865 1.00 12.96 171 VAL C O 1
ATOM 11962 N N . GLY C 1 172 ? -5.440 10.102 31.727 1.00 12.50 172 GLY C N 1
ATOM 11963 C CA . GLY C 1 172 ? -5.697 10.788 32.986 1.00 16.05 172 GLY C CA 1
ATOM 11964 C C . GLY C 1 172 ? -6.858 11.775 32.867 1.00 17.79 172 GLY C C 1
ATOM 11965 O O . GLY C 1 172 ? -7.640 11.951 33.789 1.00 13.91 172 GLY C O 1
ATOM 11969 N N . GLY C 1 173 ? -6.986 12.392 31.693 1.00 13.92 173 GLY C N 1
ATOM 11970 C CA . GLY C 1 173 ? -7.868 13.530 31.508 1.00 14.91 173 GLY C CA 1
ATOM 11971 C C . GLY C 1 173 ? -7.043 14.610 30.819 1.00 17.84 173 GLY C C 1
ATOM 11972 O O . GLY C 1 173 ? -6.057 14.290 30.172 1.00 14.64 173 GLY C O 1
ATOM 11976 N N . GLY C 1 174 ? -7.441 15.872 30.969 1.00 26.52 174 GLY C N 1
ATOM 11977 C CA . GLY C 1 174 ? -6.685 17.011 30.449 1.00 16.49 174 GLY C CA 1
ATOM 11978 C C . GLY C 1 174 ? -6.136 16.832 29.059 1.00 17.40 174 GLY C C 1
ATOM 11979 O O . GLY C 1 174 ? -6.861 16.383 28.165 1.00 16.79 174 GLY C O 1
ATOM 12000 N N . ALA C 1 176 ? -4.045 14.672 27.731 1.00 14.74 176 ALA C N 1
ATOM 12001 C CA . ALA C 1 176 ? -4.090 13.311 27.213 1.00 14.17 176 ALA C CA 1
ATOM 12002 C C . ALA C 1 176 ? -5.464 13.018 26.596 1.00 14.74 176 ALA C C 1
ATOM 12003 O O . ALA C 1 176 ? -5.554 12.436 25.518 1.00 15.29 176 ALA C O 1
ATOM 12010 N N . ALA C 1 177 ? -6.526 13.431 27.277 1.00 15.19 177 ALA C N 1
ATOM 12011 C CA . ALA C 1 177 ? -7.878 13.244 26.748 1.00 15.98 177 ALA C CA 1
ATOM 12012 C C . ALA C 1 177 ? -8.087 14.059 25.462 1.00 21.15 177 ALA C C 1
ATOM 12013 O O . ALA C 1 177 ? -8.679 13.573 24.500 1.00 18.66 177 ALA C O 1
ATOM 12020 N N . ASP C 1 178 ? -7.630 15.304 25.456 1.00 19.76 178 ASP C N 1
ATOM 12021 C CA . ASP C 1 178 ? -7.734 16.137 24.262 1.00 21.35 178 ASP C CA 1
ATOM 12022 C C . ASP C 1 178 ? -7.058 15.485 23.056 1.00 18.50 178 ASP C C 1
ATOM 12023 O O . ASP C 1 178 ? -7.627 15.431 21.963 1.00 19.38 178 ASP C O 1
ATOM 12032 N N . VAL C 1 179 ? -5.831 15.010 23.249 1.00 17.51 179 VAL C N 1
ATOM 12033 C CA . VAL C 1 179 ? -5.099 14.399 22.157 1.00 17.41 179 VAL C CA 1
ATOM 12034 C C . VAL C 1 179 ? -5.818 13.128 21.713 1.00 17.21 179 VAL C C 1
ATOM 12035 O O . VAL C 1 179 ? -5.954 12.874 20.515 1.00 17.85 179 VAL C O 1
ATOM 12048 N N . ALA C 1 180 ? -6.259 12.309 22.674 1.00 16.45 180 ALA C N 1
ATOM 12049 C CA . ALA C 1 180 ? -6.942 11.064 22.328 1.00 16.37 180 ALA C CA 1
ATOM 12050 C C . ALA C 1 180 ? -8.159 11.348 21.456 1.00 17.65 180 ALA C C 1
ATOM 12051 O O . ALA C 1 180 ? -8.391 10.668 20.460 1.00 19.29 180 ALA C O 1
ATOM 12058 N N . LYS C 1 181 ? -8.967 12.317 21.846 1.00 18.40 181 LYS C N 1
ATOM 12059 C CA . LYS C 1 181 ? -10.182 12.595 21.076 1.00 19.81 181 LYS C CA 1
ATOM 12060 C C . LYS C 1 181 ? -9.785 13.113 19.691 1.00 26.85 181 LYS C C 1
ATOM 12061 O O . LYS C 1 181 ? -10.356 12.723 18.675 1.00 21.57 181 LYS C O 1
ATOM 12080 N N . ALA C 1 182 ? -8.773 13.974 19.652 1.00 20.57 182 ALA C N 1
ATOM 12081 C CA . ALA C 1 182 ? -8.372 14.614 18.406 1.00 30.42 182 ALA C CA 1
ATOM 12082 C C . ALA C 1 182 ? -7.900 13.592 17.374 1.00 21.46 182 ALA C C 1
ATOM 12083 O O . ALA C 1 182 ? -8.111 13.775 16.177 1.00 22.65 182 ALA C O 1
ATOM 12090 N N . VAL C 1 183 ? -7.224 12.541 17.833 1.00 20.11 183 VAL C N 1
ATOM 12091 C CA . VAL C 1 183 ? -6.677 11.556 16.901 1.00 19.98 183 VAL C CA 1
ATOM 12092 C C . VAL C 1 183 ? -7.716 10.486 16.543 1.00 20.28 183 VAL C C 1
ATOM 12093 O O . VAL C 1 183 ? -7.409 9.583 15.766 1.00 20.30 183 VAL C O 1
ATOM 12106 N N . GLY C 1 184 ? -8.949 10.611 17.061 1.00 20.70 184 GLY C N 1
ATOM 12107 C CA . GLY C 1 184 ? -10.023 9.691 16.679 1.00 27.00 184 GLY C CA 1
ATOM 12108 C C . GLY C 1 184 ? -10.296 8.521 17.630 1.00 23.10 184 GLY C C 1
ATOM 12109 O O . GLY C 1 184 ? -11.184 7.697 17.390 1.00 20.90 184 GLY C O 1
ATOM 12113 N N . ALA C 1 185 ? -9.526 8.424 18.703 1.00 19.02 185 ALA C N 1
ATOM 12114 C CA . ALA C 1 185 ? -9.783 7.417 19.730 1.00 18.23 185 ALA C CA 1
ATOM 12115 C C . ALA C 1 185 ? -10.895 7.893 20.675 1.00 18.63 185 ALA C C 1
ATOM 12116 O O . ALA C 1 185 ? -11.351 9.044 20.591 1.00 19.41 185 ALA C O 1
ATOM 12123 N N . SER C 1 186 ? -11.310 7.013 21.582 1.00 18.22 186 SER C N 1
ATOM 12124 C CA . SER C 1 186 ? -12.302 7.361 22.595 1.00 18.61 186 SER C CA 1
ATOM 12125 C C . SER C 1 186 ? -11.644 7.327 23.969 1.00 17.43 186 SER C C 1
ATOM 12126 O O . SER C 1 186 ? -11.268 6.268 24.453 1.00 19.21 186 SER C O 1
ATOM 12134 N N . PRO C 1 187 ? -11.495 8.486 24.604 1.00 17.35 187 PRO C N 1
ATOM 12135 C CA . PRO C 1 187 ? -10.786 8.484 25.886 1.00 16.32 187 PRO C CA 1
ATOM 12136 C C . PRO C 1 187 ? -11.682 7.949 26.990 1.00 16.52 187 PRO C C 1
ATOM 12137 O O . PRO C 1 187 ? -12.889 8.197 26.987 1.00 17.59 187 PRO C O 1
ATOM 12148 N N . ILE C 1 188 ? -11.067 7.220 27.906 1.00 15.64 188 ILE C N 1
ATOM 12149 C CA . ILE C 1 188 ? -11.656 6.841 29.177 1.00 16.34 188 ILE C CA 1
ATOM 12150 C C . ILE C 1 188 ? -10.765 7.537 30.196 1.00 15.01 188 ILE C C 1
ATOM 12151 O O . ILE C 1 188 ? -9.616 7.124 30.439 1.00 14.10 188 ILE C O 1
ATOM 12167 N N . ALA C 1 189 ? -11.260 8.641 30.741 1.00 15.64 189 ALA C N 1
ATOM 12168 C CA . ALA C 1 189 ? -10.469 9.395 31.702 1.00 15.12 189 ALA C CA 1
ATOM 12169 C C . ALA C 1 189 ? -10.677 8.784 33.090 1.00 19.50 189 ALA C C 1
ATOM 12170 O O . ALA C 1 189 ? -11.774 8.842 33.655 1.00 16.41 189 ALA C O 1
ATOM 12177 N N . LYS C 1 190 ? -9.623 8.165 33.614 1.00 16.17 190 LYS C N 1
ATOM 12178 C CA . LYS C 1 190 ? -9.648 7.501 34.913 1.00 15.25 190 LYS C CA 1
ATOM 12179 C C . LYS C 1 190 ? -8.228 7.591 35.489 1.00 18.47 190 LYS C C 1
ATOM 12180 O O . LYS C 1 190 ? -7.261 7.568 34.743 1.00 15.77 190 LYS C O 1
ATOM 12199 N N . PRO C 1 191 ? -8.103 7.684 36.813 1.00 13.26 191 PRO C N 1
ATOM 12200 C CA . PRO C 1 191 ? -6.763 7.809 37.417 1.00 12.82 191 PRO C CA 1
ATOM 12201 C C . PRO C 1 191 ? -5.836 6.635 37.104 1.00 13.07 191 PRO C C 1
ATOM 12202 O O . PRO C 1 191 ? -6.265 5.517 36.819 1.00 12.14 191 PRO C O 1
ATOM 12213 N N . ALA C 1 192 ? -4.540 6.908 37.197 1.00 11.38 192 ALA C N 1
ATOM 12214 C CA . ALA C 1 192 ? -3.503 5.988 36.755 1.00 10.92 192 ALA C CA 1
ATOM 12215 C C . ALA C 1 192 ? -3.591 4.583 37.370 1.00 12.15 192 ALA C C 1
ATOM 12216 O O . ALA C 1 192 ? -3.412 3.583 36.653 1.00 12.94 192 ALA C O 1
ATOM 12223 N N . PRO C 1 193 ? -3.857 4.493 38.678 1.00 11.41 193 PRO C N 1
ATOM 12224 C CA . PRO C 1 193 ? -3.917 3.173 39.312 1.00 13.41 193 PRO C CA 1
ATOM 12225 C C . PRO C 1 193 ? -5.051 2.287 38.778 1.00 12.68 193 PRO C C 1
ATOM 12226 O O . PRO C 1 193 ? -5.008 1.104 39.008 1.00 14.41 193 PRO C O 1
ATOM 12237 N N . GLU C 1 194 ? -6.014 2.834 38.057 1.00 16.33 194 GLU C N 1
ATOM 12238 C CA . GLU C 1 194 ? -7.086 1.994 37.520 1.00 13.70 194 GLU C CA 1
ATOM 12239 C C . GLU C 1 194 ? -6.703 1.351 36.211 1.00 14.53 194 GLU C C 1
ATOM 12240 O O . GLU C 1 194 ? -7.433 0.499 35.699 1.00 13.49 194 GLU C O 1
ATOM 12252 N N . SER C 1 195 ? -5.555 1.732 35.658 1.00 12.34 195 SER C N 1
ATOM 12253 C CA . SER C 1 195 ? -5.189 1.294 34.315 1.00 12.26 195 SER C CA 1
ATOM 12254 C C . SER C 1 195 ? -5.099 -0.205 34.155 1.00 13.13 195 SER C C 1
ATOM 12255 O O . SER C 1 195 ? -5.623 -0.794 33.191 1.00 13.06 195 SER C O 1
ATOM 12263 N N . TYR C 1 196 ? -4.447 -0.851 35.105 1.00 13.13 196 TYR C N 1
ATOM 12264 C CA . TYR C 1 196 ? -4.250 -2.266 34.949 1.00 13.46 196 TYR C CA 1
ATOM 12265 C C . TYR C 1 196 ? -5.605 -2.998 34.830 1.00 14.22 196 TYR C C 1
ATOM 12266 O O . TYR C 1 196 ? -5.821 -3.800 33.921 1.00 14.60 196 TYR C O 1
ATOM 12284 N N . GLU C 1 197 ? -6.513 -2.695 35.746 1.00 14.52 197 GLU C N 1
ATOM 12285 C CA . GLU C 1 197 ? -7.817 -3.343 35.779 1.00 15.42 197 GLU C CA 1
ATOM 12286 C C . GLU C 1 197 ? -8.585 -3.102 34.469 1.00 15.46 197 GLU C C 1
ATOM 12287 O O . GLU C 1 197 ? -9.121 -4.037 33.870 1.00 16.14 197 GLU C O 1
ATOM 12299 N N . LEU C 1 198 ? -8.599 -1.853 34.007 1.00 16.00 198 LEU C N 1
ATOM 12300 C CA . LEU C 1 198 ? -9.287 -1.505 32.757 1.00 18.23 198 LEU C CA 1
ATOM 12301 C C . LEU C 1 198 ? -8.733 -2.258 31.544 1.00 16.33 198 LEU C C 1
ATOM 12302 O O . LEU C 1 198 ? -9.480 -2.650 30.634 1.00 16.85 198 LEU C O 1
ATOM 12318 N N . LEU C 1 199 ? -7.418 -2.431 31.522 1.00 14.33 199 LEU C N 1
ATOM 12319 C CA . LEU C 1 199 ? -6.767 -3.143 30.446 1.00 14.95 199 LEU C CA 1
ATOM 12320 C C . LEU C 1 199 ? -6.929 -4.657 30.576 1.00 18.80 199 LEU C C 1
ATOM 12321 O O . LEU C 1 199 ? -7.191 -5.330 29.573 1.00 20.90 199 LEU C O 1
ATOM 12337 N N A SER C 1 200 ? -6.795 -5.189 31.797 0.52 19.27 200 SER C N 1
ATOM 12338 N N B SER C 1 200 ? -6.793 -5.192 31.788 0.48 19.39 200 SER C N 1
ATOM 12339 C CA A SER C 1 200 ? -6.826 -6.644 31.998 0.52 23.51 200 SER C CA 1
ATOM 12340 C CA B SER C 1 200 ? -6.835 -6.641 31.973 0.48 23.75 200 SER C CA 1
ATOM 12341 C C A SER C 1 200 ? -8.220 -7.216 31.780 0.52 25.79 200 SER C C 1
ATOM 12342 C C B SER C 1 200 ? -8.223 -7.195 31.712 0.48 25.78 200 SER C C 1
ATOM 12343 O O A SER C 1 200 ? -8.364 -8.380 31.408 0.52 28.63 200 SER C O 1
ATOM 12344 O O B SER C 1 200 ? -8.367 -8.326 31.251 0.48 28.56 200 SER C O 1
ATOM 12359 N N . THR C 1 201 ? -9.243 -6.401 32.016 1.00 22.97 201 THR C N 1
ATOM 12360 C CA . THR C 1 201 ? -10.617 -6.837 31.812 1.00 21.31 201 THR C CA 1
ATOM 12361 C C . THR C 1 201 ? -11.135 -6.575 30.395 1.00 22.95 201 THR C C 1
ATOM 12362 O O . THR C 1 201 ? -12.199 -7.080 30.014 1.00 23.84 201 THR C O 1
ATOM 12373 N N . GLY C 1 202 ? -10.412 -5.769 29.631 1.00 27.91 202 GLY C N 1
ATOM 12374 C CA . GLY C 1 202 ? -10.740 -5.553 28.234 1.00 24.39 202 GLY C CA 1
ATOM 12375 C C . GLY C 1 202 ? -11.603 -4.325 27.991 1.00 25.01 202 GLY C C 1
ATOM 12376 O O . GLY C 1 202 ? -12.013 -4.070 26.860 1.00 23.14 202 GLY C O 1
ATOM 12380 N N . VAL C 1 203 ? -11.875 -3.563 29.042 1.00 17.16 203 VAL C N 1
ATOM 12381 C CA . VAL C 1 203 ? -12.628 -2.319 28.905 1.00 17.14 203 VAL C CA 1
ATOM 12382 C C . VAL C 1 203 ? -11.925 -1.326 27.972 1.00 16.33 203 VAL C C 1
ATOM 12383 O O . VAL C 1 203 ? -12.560 -0.677 27.132 1.00 16.61 203 VAL C O 1
ATOM 12396 N N . ALA C 1 204 ? -10.624 -1.176 28.182 1.00 15.46 204 ALA C N 1
ATOM 12397 C CA . ALA C 1 204 ? -9.762 -0.277 27.436 1.00 14.75 204 ALA C CA 1
ATOM 12398 C C . ALA C 1 204 ? -8.894 -1.046 26.444 1.00 14.60 204 ALA C C 1
ATOM 12399 O O . ALA C 1 204 ? -8.415 -2.119 26.748 1.00 14.70 204 ALA C O 1
ATOM 12406 N N . ASP C 1 205 ? -8.722 -0.487 25.250 1.00 15.31 205 ASP C N 1
ATOM 12407 C CA . ASP C 1 205 ? -7.877 -1.071 24.206 1.00 17.89 205 ASP C CA 1
ATOM 12408 C C . ASP C 1 205 ? -6.414 -0.665 24.347 1.00 16.87 205 ASP C C 1
ATOM 12409 O O . ASP C 1 205 ? -5.515 -1.268 23.743 1.00 16.09 205 ASP C O 1
ATOM 12418 N N . GLY C 1 206 ? -6.182 0.375 25.131 1.00 13.27 206 GLY C N 1
ATOM 12419 C CA . GLY C 1 206 ? -4.837 0.878 25.322 1.00 12.73 206 GLY C CA 1
ATOM 12420 C C . GLY C 1 206 ? -4.823 1.934 26.392 1.00 12.37 206 GLY C C 1
ATOM 12421 O O . GLY C 1 206 ? -5.843 2.188 27.063 1.00 12.55 206 GLY C O 1
ATOM 12425 N N . VAL C 1 207 ? -3.649 2.547 26.541 1.00 11.97 207 VAL C N 1
ATOM 12426 C CA . VAL C 1 207 ? -3.422 3.566 27.546 1.00 11.65 207 VAL C CA 1
ATOM 12427 C C . VAL C 1 207 ? -2.352 4.563 27.094 1.00 11.46 207 VAL C C 1
ATOM 12428 O O . VAL C 1 207 ? -1.370 4.174 26.444 1.00 11.48 207 VAL C O 1
ATOM 12441 N N . PHE C 1 208 ? -2.574 5.831 27.431 1.00 11.41 208 PHE C N 1
ATOM 12442 C CA . PHE C 1 208 ? -1.569 6.865 27.304 1.00 11.33 208 PHE C CA 1
ATOM 12443 C C . PHE C 1 208 ? -0.855 6.996 28.661 1.00 11.01 208 PHE C C 1
ATOM 12444 O O . PHE C 1 208 ? -1.476 7.339 29.694 1.00 10.91 208 PHE C O 1
ATOM 12461 N N . PHE C 1 209 ? 0.446 6.724 28.620 1.00 10.95 209 PHE C N 1
ATOM 12462 C CA . PHE C 1 209 ? 1.317 6.758 29.785 1.00 10.77 209 PHE C CA 1
ATOM 12463 C C . PHE C 1 209 ? 2.725 7.082 29.309 1.00 11.89 209 PHE C C 1
ATOM 12464 O O . PHE C 1 209 ? 3.089 6.790 28.158 1.00 12.23 209 PHE C O 1
ATOM 12481 N N . PRO C 1 210 ? 3.555 7.630 30.199 1.00 10.95 210 PRO C N 1
ATOM 12482 C CA . PRO C 1 210 ? 4.996 7.646 29.854 1.00 11.29 210 PRO C CA 1
ATOM 12483 C C . PRO C 1 210 ? 5.626 6.258 29.982 1.00 11.41 210 PRO C C 1
ATOM 12484 O O . PRO C 1 210 ? 5.008 5.325 30.498 1.00 11.22 210 PRO C O 1
ATOM 12495 N N . ALA C 1 211 ? 6.885 6.119 29.572 1.00 11.86 211 ALA C N 1
ATOM 12496 C CA . ALA C 1 211 ? 7.504 4.811 29.588 1.00 12.15 211 ALA C CA 1
ATOM 12497 C C . ALA C 1 211 ? 7.539 4.139 30.977 1.00 12.06 211 ALA C C 1
ATOM 12498 O O . ALA C 1 211 ? 7.293 2.935 31.095 1.00 13.11 211 ALA C O 1
ATOM 12505 N N . GLU C 1 212 ? 7.817 4.887 32.031 1.00 11.97 212 GLU C N 1
ATOM 12506 C CA . GLU C 1 212 ? 8.029 4.240 33.343 1.00 13.25 212 GLU C CA 1
ATOM 12507 C C . GLU C 1 212 ? 6.798 3.443 33.774 1.00 13.59 212 GLU C C 1
ATOM 12508 O O . GLU C 1 212 ? 6.906 2.435 34.485 1.00 13.94 212 GLU C O 1
ATOM 12520 N N . SER C 1 213 ? 5.620 3.883 33.341 1.00 15.59 213 SER C N 1
ATOM 12521 C CA . SER C 1 213 ? 4.361 3.265 33.762 1.00 11.43 213 SER C CA 1
ATOM 12522 C C . SER C 1 213 ? 4.206 1.818 33.324 1.00 17.47 213 SER C C 1
ATOM 12523 O O . SER C 1 213 ? 3.591 1.023 34.019 1.00 16.92 213 SER C O 1
ATOM 12531 N N . LEU C 1 214 ? 4.784 1.473 32.181 1.00 17.02 214 LEU C N 1
ATOM 12532 C CA . LEU C 1 214 ? 4.844 0.089 31.718 1.00 20.17 214 LEU C CA 1
ATOM 12533 C C . LEU C 1 214 ? 5.357 -0.865 32.804 1.00 26.49 214 LEU C C 1
ATOM 12534 O O . LEU C 1 214 ? 4.828 -1.979 33.010 1.00 21.27 214 LEU C O 1
ATOM 12550 N N . VAL C 1 215 ? 6.376 -0.416 33.520 1.00 18.77 215 VAL C N 1
ATOM 12551 C CA . VAL C 1 215 ? 6.964 -1.166 34.602 1.00 18.92 215 VAL C CA 1
ATOM 12552 C C . VAL C 1 215 ? 6.315 -0.939 35.985 1.00 17.92 215 VAL C C 1
ATOM 12553 O O . VAL C 1 215 ? 5.989 -1.893 36.674 1.00 21.07 215 VAL C O 1
ATOM 12566 N N . SER C 1 216 ? 6.143 0.310 36.403 1.00 20.81 216 SER C N 1
ATOM 12567 C CA . SER C 1 216 ? 5.614 0.573 37.739 1.00 20.19 216 SER C CA 1
ATOM 12568 C C . SER C 1 216 ? 4.210 -0.012 37.920 1.00 19.43 216 SER C C 1
ATOM 12569 O O . SER C 1 216 ? 3.851 -0.428 39.010 1.00 18.80 216 SER C O 1
ATOM 12577 N N . PHE C 1 217 ? 3.416 -0.052 36.859 1.00 16.11 217 PHE C N 1
ATOM 12578 C CA . PHE C 1 217 ? 2.093 -0.680 36.923 1.00 16.00 217 PHE C CA 1
ATOM 12579 C C . PHE C 1 217 ? 2.068 -2.086 36.306 1.00 21.86 217 PHE C C 1
ATOM 12580 O O . PHE C 1 217 ? 1.007 -2.658 36.096 1.00 19.02 217 PHE C O 1
ATOM 12597 N N . LYS C 1 218 ? 3.243 -2.633 36.000 1.00 13.64 218 LYS C N 1
ATOM 12598 C CA . LYS C 1 218 ? 3.343 -4.001 35.543 1.00 19.87 218 LYS C CA 1
ATOM 12599 C C . LYS C 1 218 ? 2.409 -4.258 34.376 1.00 26.84 218 LYS C C 1
ATOM 12600 O O . LYS C 1 218 ? 1.732 -5.291 34.349 1.00 15.05 218 LYS C O 1
ATOM 12619 N N . LEU C 1 219 ? 2.390 -3.334 33.417 1.00 19.08 219 LEU C N 1
ATOM 12620 C CA . LEU C 1 219 ? 1.495 -3.422 32.259 1.00 22.81 219 LEU C CA 1
ATOM 12621 C C . LEU C 1 219 ? 2.011 -4.357 31.159 1.00 23.92 219 LEU C C 1
ATOM 12622 O O . LEU C 1 219 ? 1.311 -4.627 30.176 1.00 25.13 219 LEU C O 1
ATOM 12638 N N . ASP C 1 220 ? 3.214 -4.891 31.342 1.00 29.08 220 ASP C N 1
ATOM 12639 C CA . ASP C 1 220 ? 3.823 -5.725 30.308 1.00 29.07 220 ASP C CA 1
ATOM 12640 C C . ASP C 1 220 ? 3.223 -7.137 30.227 1.00 28.72 220 ASP C C 1
ATOM 12641 O O . ASP C 1 220 ? 3.492 -7.886 29.285 1.00 26.96 220 ASP C O 1
ATOM 12650 N N . SER C 1 221 ? 2.373 -7.488 31.184 1.00 36.51 221 SER C N 1
ATOM 12651 C CA . SER C 1 221 ? 1.626 -8.738 31.084 1.00 36.35 221 SER C CA 1
ATOM 12652 C C . SER C 1 221 ? 0.524 -8.602 30.034 1.00 32.91 221 SER C C 1
ATOM 12653 O O . SER C 1 221 ? -0.012 -9.592 29.533 1.00 31.09 221 SER C O 1
ATOM 12661 N N . ILE C 1 222 ? 0.185 -7.363 29.694 1.00 23.40 222 ILE C N 1
ATOM 12662 C CA . ILE C 1 222 ? -1.019 -7.118 28.921 1.00 20.45 222 ILE C CA 1
ATOM 12663 C C . ILE C 1 222 ? -0.779 -6.326 27.629 1.00 22.38 222 ILE C C 1
ATOM 12664 O O . ILE C 1 222 ? -1.416 -6.587 26.609 1.00 21.83 222 ILE C O 1
ATOM 12680 N N . ILE C 1 223 ? 0.098 -5.335 27.707 1.00 19.84 223 ILE C N 1
ATOM 12681 C CA . ILE C 1 223 ? 0.378 -4.430 26.588 1.00 16.40 223 ILE C CA 1
ATOM 12682 C C . ILE C 1 223 ? 1.363 -5.073 25.627 1.00 16.19 223 ILE C C 1
ATOM 12683 O O . ILE C 1 223 ? 2.439 -5.500 26.036 1.00 22.24 223 ILE C O 1
ATOM 12699 N N . ARG C 1 224 ? 1.002 -5.147 24.352 1.00 17.46 224 ARG C N 1
ATOM 12700 C CA . ARG C 1 224 ? 1.871 -5.791 23.389 1.00 16.70 224 ARG C CA 1
ATOM 12701 C C . ARG C 1 224 ? 2.364 -4.840 22.303 1.00 19.92 224 ARG C C 1
ATOM 12702 O O . ARG C 1 224 ? 3.119 -5.260 21.420 1.00 18.34 224 ARG C O 1
ATOM 12723 N N . HIS C 1 225 ? 1.941 -3.580 22.360 1.00 16.78 225 HIS C N 1
ATOM 12724 C CA . HIS C 1 225 ? 2.259 -2.597 21.315 1.00 13.95 225 HIS C CA 1
ATOM 12725 C C . HIS C 1 225 ? 2.516 -1.220 21.898 1.00 17.09 225 HIS C C 1
ATOM 12726 O O . HIS C 1 225 ? 1.837 -0.807 22.843 1.00 14.53 225 HIS C O 1
ATOM 12741 N N . ALA C 1 226 ? 3.450 -0.489 21.298 1.00 15.57 226 ALA C N 1
ATOM 12742 C CA . ALA C 1 226 ? 3.728 0.874 21.715 1.00 14.20 226 ALA C CA 1
ATOM 12743 C C . ALA C 1 226 ? 4.224 1.697 20.543 1.00 13.68 226 ALA C C 1
ATOM 12744 O O . ALA C 1 226 ? 5.088 1.255 19.772 1.00 16.12 226 ALA C O 1
ATOM 12751 N N . THR C 1 227 ? 3.705 2.908 20.444 1.00 13.38 227 THR C N 1
ATOM 12752 C CA . THR C 1 227 ? 4.182 3.850 19.451 1.00 13.83 227 THR C CA 1
ATOM 12753 C C . THR C 1 227 ? 4.659 5.102 20.137 1.00 18.71 227 THR C C 1
ATOM 12754 O O . THR C 1 227 ? 3.958 5.700 20.966 1.00 13.32 227 THR C O 1
ATOM 12765 N N . GLU C 1 228 ? 5.874 5.496 19.789 1.00 14.25 228 GLU C N 1
ATOM 12766 C CA . GLU C 1 228 ? 6.487 6.671 20.351 1.00 14.36 228 GLU C CA 1
ATOM 12767 C C . GLU C 1 228 ? 6.549 7.783 19.336 1.00 15.01 228 GLU C C 1
ATOM 12768 O O . GLU C 1 228 ? 6.646 7.534 18.136 1.00 20.15 228 GLU C O 1
ATOM 12780 N N . PHE C 1 229 ? 6.568 9.001 19.857 1.00 15.07 229 PHE C N 1
ATOM 12781 C CA . PHE C 1 229 ? 6.648 10.230 19.068 1.00 19.11 229 PHE C CA 1
ATOM 12782 C C . PHE C 1 229 ? 7.801 11.082 19.547 1.00 23.59 229 PHE C C 1
ATOM 12783 O O . PHE C 1 229 ? 8.091 11.102 20.756 1.00 20.03 229 PHE C O 1
ATOM 12800 N N . PRO C 1 230 ? 8.448 11.810 18.610 1.00 25.20 230 PRO C N 1
ATOM 12801 C CA . PRO C 1 230 ? 9.527 12.736 18.948 1.00 21.05 230 PRO C CA 1
ATOM 12802 C C . PRO C 1 230 ? 8.969 13.819 19.843 1.00 19.79 230 PRO C C 1
ATOM 12803 O O . PRO C 1 230 ? 8.018 14.501 19.474 1.00 20.70 230 PRO C O 1
ATOM 12814 N N . GLY C 1 231 ? 9.514 13.934 21.044 1.00 18.61 231 GLY C N 1
ATOM 12815 C CA . GLY C 1 231 ? 9.018 14.899 22.019 1.00 21.88 231 GLY C CA 1
ATOM 12816 C C . GLY C 1 231 ? 7.707 14.537 22.726 1.00 19.24 231 GLY C C 1
ATOM 12817 O O . GLY C 1 231 ? 7.083 15.392 23.348 1.00 21.24 231 GLY C O 1
ATOM 12821 N N . GLY C 1 232 ? 7.269 13.287 22.611 1.00 18.45 232 GLY C N 1
ATOM 12822 C CA . GLY C 1 232 ? 6.056 12.839 23.282 1.00 16.85 232 GLY C CA 1
ATOM 12823 C C . GLY C 1 232 ? 4.757 13.119 22.534 1.00 20.97 232 GLY C C 1
ATOM 12824 O O . GLY C 1 232 ? 4.613 14.121 21.831 1.00 20.72 232 GLY C O 1
ATOM 12828 N N . LEU C 1 233 ? 3.806 12.215 22.675 1.00 18.08 233 LEU C N 1
ATOM 12829 C CA . LEU C 1 233 ? 2.472 12.419 22.127 1.00 19.17 233 LEU C CA 1
ATOM 12830 C C . LEU C 1 233 ? 1.682 13.477 22.919 1.00 20.11 233 LEU C C 1
ATOM 12831 O O . LEU C 1 233 ? 0.769 14.120 22.388 1.00 23.35 233 LEU C O 1
ATOM 12847 N N . TYR C 1 234 ? 2.051 13.647 24.186 1.00 21.65 234 TYR C N 1
ATOM 12848 C CA . TYR C 1 234 ? 1.356 14.532 25.126 1.00 18.07 234 TYR C CA 1
ATOM 12849 C C . TYR C 1 234 ? 2.161 14.421 26.432 1.00 20.73 234 TYR C C 1
ATOM 12850 O O . TYR C 1 234 ? 3.039 13.568 26.550 1.00 18.09 234 TYR C O 1
ATOM 12868 N N . SER C 1 235 ? 1.871 15.267 27.411 1.00 16.54 235 SER C N 1
ATOM 12869 C CA . SER C 1 235 ? 2.412 15.042 28.745 1.00 12.89 235 SER C CA 1
ATOM 12870 C C . SER C 1 235 ? 1.375 15.425 29.804 1.00 16.00 235 SER C C 1
ATOM 12871 O O . SER C 1 235 ? 0.194 15.666 29.503 1.00 17.26 235 SER C O 1
ATOM 12879 N N . ASP C 1 236 ? 1.804 15.468 31.055 1.00 15.93 236 ASP C N 1
ATOM 12880 C CA . ASP C 1 236 ? 0.893 15.794 32.145 1.00 17.79 236 ASP C CA 1
ATOM 12881 C C . ASP C 1 236 ? 1.728 16.490 33.208 1.00 17.81 236 ASP C C 1
ATOM 12882 O O . ASP C 1 236 ? 2.934 16.283 33.262 1.00 15.38 236 ASP C O 1
ATOM 12891 N N . THR C 1 237 ? 1.101 17.333 34.019 1.00 13.62 237 THR C N 1
ATOM 12892 C CA . THR C 1 237 ? 1.833 17.993 35.115 1.00 12.73 237 THR C CA 1
ATOM 12893 C C . THR C 1 237 ? 1.075 17.659 36.378 1.00 12.99 237 THR C C 1
ATOM 12894 O O . THR C 1 237 ? -0.130 17.369 36.316 1.00 12.16 237 THR C O 1
ATOM 12905 N N . HIS C 1 238 ? 1.779 17.685 37.510 1.00 13.64 238 HIS C N 1
ATOM 12906 C CA . HIS C 1 238 ? 1.203 17.471 38.829 1.00 11.85 238 HIS C CA 1
ATOM 12907 C C . HIS C 1 238 ? 1.595 18.676 39.667 1.00 14.33 238 HIS C C 1
ATOM 12908 O O . HIS C 1 238 ? 2.611 19.299 39.404 1.00 18.42 238 HIS C O 1
ATOM 12923 N N . ALA C 1 239 ? 0.820 18.978 40.694 1.00 12.34 239 ALA C N 1
ATOM 12924 C CA . ALA C 1 239 ? 1.211 19.992 41.647 1.00 12.74 239 ALA C CA 1
ATOM 12925 C C . ALA C 1 239 ? 1.491 19.350 42.978 1.00 15.98 239 ALA C C 1
ATOM 12926 O O . ALA C 1 239 ? 0.844 18.372 43.360 1.00 13.36 239 ALA C O 1
ATOM 12933 N N . VAL C 1 240 ? 2.456 19.916 43.689 1.00 12.80 240 VAL C N 1
ATOM 12934 C CA . VAL C 1 240 ? 2.705 19.522 45.066 1.00 12.52 240 VAL C CA 1
ATOM 12935 C C . VAL C 1 240 ? 2.140 20.652 45.918 1.00 13.64 240 VAL C C 1
ATOM 12936 O O . VAL C 1 240 ? 2.438 21.856 45.692 1.00 13.56 240 VAL C O 1
ATOM 12949 N N . ILE C 1 241 ? 1.296 20.268 46.855 1.00 12.89 241 ILE C N 1
ATOM 12950 C CA . ILE C 1 241 ? 0.522 21.236 47.631 1.00 15.74 241 ILE C CA 1
ATOM 12951 C C . ILE C 1 241 ? 0.552 20.957 49.136 1.00 18.84 241 ILE C C 1
ATOM 12952 O O . ILE C 1 241 ? 0.711 19.811 49.589 1.00 13.04 241 ILE C O 1
ATOM 12968 N N . ILE C 1 242 ? 0.337 22.014 49.908 1.00 13.99 242 ILE C N 1
ATOM 12969 C CA . ILE C 1 242 ? 0.302 21.906 51.354 1.00 14.15 242 ILE C CA 1
ATOM 12970 C C . ILE C 1 242 ? -0.854 22.748 51.927 1.00 14.76 242 ILE C C 1
ATOM 12971 O O . ILE C 1 242 ? -1.186 23.837 51.425 1.00 15.27 242 ILE C O 1
ATOM 12987 N N . ASN C 1 243 ? -1.460 22.202 52.967 1.00 14.82 243 ASN C N 1
ATOM 12988 C CA . ASN C 1 243 ? -2.475 22.878 53.726 1.00 15.50 243 ASN C CA 1
ATOM 12989 C C . ASN C 1 243 ? -1.960 24.225 54.257 1.00 16.11 243 ASN C C 1
ATOM 12990 O O . ASN C 1 243 ? -0.867 24.314 54.839 1.00 16.05 243 ASN C O 1
ATOM 13001 N N . ARG C 1 244 ? -2.720 25.288 54.063 1.00 17.87 244 ARG C N 1
ATOM 13002 C CA . ARG C 1 244 ? -2.224 26.606 54.488 1.00 18.87 244 ARG C CA 1
ATOM 13003 C C . ARG C 1 244 ? -1.976 26.704 55.993 1.00 17.80 244 ARG C C 1
ATOM 13004 O O . ARG C 1 244 ? -0.985 27.294 56.425 1.00 18.03 244 ARG C O 1
ATOM 13025 N N . ASP C 1 245 ? -2.885 26.159 56.794 1.00 17.92 245 ASP C N 1
ATOM 13026 C CA . ASP C 1 245 ? -2.681 26.182 58.237 1.00 21.01 245 ASP C CA 1
ATOM 13027 C C . ASP C 1 245 ? -1.478 25.360 58.696 1.00 18.46 245 ASP C C 1
ATOM 13028 O O . ASP C 1 245 ? -0.806 25.725 59.657 1.00 17.98 245 ASP C O 1
ATOM 13037 N N . ALA C 1 246 ? -1.188 24.261 58.018 1.00 16.89 246 ALA C N 1
ATOM 13038 C CA . ALA C 1 246 ? -0.049 23.442 58.430 1.00 17.61 246 ALA C CA 1
ATOM 13039 C C . ALA C 1 246 ? 1.234 24.199 58.130 1.00 16.57 246 ALA C C 1
ATOM 13040 O O . ALA C 1 246 ? 2.162 24.258 58.942 1.00 16.79 246 ALA C O 1
ATOM 13047 N N . PHE C 1 247 ? 1.265 24.806 56.957 1.00 16.52 247 PHE C N 1
ATOM 13048 C CA . PHE C 1 247 ? 2.385 25.624 56.563 1.00 16.79 247 PHE C CA 1
ATOM 13049 C C . PHE C 1 247 ? 2.596 26.744 57.591 1.00 17.63 247 PHE C C 1
ATOM 13050 O O . PHE C 1 247 ? 3.719 27.052 57.930 1.00 17.92 247 PHE C O 1
ATOM 13067 N N . ALA C 1 248 ? 1.508 27.329 58.091 1.00 18.12 248 ALA C N 1
ATOM 13068 C CA . ALA C 1 248 ? 1.604 28.440 59.050 1.00 26.12 248 ALA C CA 1
ATOM 13069 C C . ALA C 1 248 ? 2.185 28.023 60.424 1.00 19.94 248 ALA C C 1
ATOM 13070 O O . ALA C 1 248 ? 2.548 28.871 61.250 1.00 19.84 248 ALA C O 1
ATOM 13077 N N . ARG C 1 249 ? 2.247 26.727 60.683 1.00 18.48 249 ARG C N 1
ATOM 13078 C CA . ARG C 1 249 ? 2.796 26.269 61.958 1.00 23.58 249 ARG C CA 1
ATOM 13079 C C . ARG C 1 249 ? 4.323 26.204 61.931 1.00 20.65 249 ARG C C 1
ATOM 13080 O O . ARG C 1 249 ? 4.941 26.092 62.973 1.00 19.35 249 ARG C O 1
ATOM 13101 N N . LEU C 1 250 ? 4.934 26.293 60.748 1.00 20.36 250 LEU C N 1
ATOM 13102 C CA . LEU C 1 250 ? 6.394 26.285 60.675 1.00 20.04 250 LEU C CA 1
ATOM 13103 C C . LEU C 1 250 ? 6.964 27.658 61.070 1.00 23.71 250 LEU C C 1
ATOM 13104 O O . LEU C 1 250 ? 6.336 28.690 60.859 1.00 25.25 250 LEU C O 1
ATOM 13120 N N . SER C 1 251 ? 8.159 27.669 61.645 1.00 20.04 251 SER C N 1
ATOM 13121 C CA . SER C 1 251 ? 8.867 28.925 61.870 1.00 21.03 251 SER C CA 1
ATOM 13122 C C . SER C 1 251 ? 9.098 29.586 60.516 1.00 21.14 251 SER C C 1
ATOM 13123 O O . SER C 1 251 ? 8.978 28.943 59.470 1.00 21.49 251 SER C O 1
ATOM 13131 N N . LYS C 1 252 ? 9.432 30.866 60.523 1.00 22.12 252 LYS C N 1
ATOM 13132 C CA . LYS C 1 252 ? 9.735 31.552 59.269 1.00 22.79 252 LYS C CA 1
ATOM 13133 C C . LYS C 1 252 ? 10.948 30.927 58.573 1.00 22.37 252 LYS C C 1
ATOM 13134 O O . LYS C 1 252 ? 10.948 30.757 57.346 1.00 22.05 252 LYS C O 1
ATOM 13153 N N . GLN C 1 253 ? 11.982 30.592 59.347 1.00 22.76 253 GLN C N 1
ATOM 13154 C CA . GLN C 1 253 ? 13.179 29.958 58.788 1.00 22.85 253 GLN C CA 1
ATOM 13155 C C . GLN C 1 253 ? 12.839 28.657 58.040 1.00 23.34 253 GLN C C 1
ATOM 13156 O O . GLN C 1 253 ? 13.271 28.433 56.895 1.00 21.57 253 GLN C O 1
ATOM 13170 N N . ASP C 1 254 ? 12.043 27.813 58.683 1.00 20.88 254 ASP C N 1
ATOM 13171 C CA . ASP C 1 254 ? 11.671 26.526 58.104 1.00 19.85 254 ASP C CA 1
ATOM 13172 C C . ASP C 1 254 ? 10.653 26.650 56.969 1.00 19.21 254 ASP C C 1
ATOM 13173 O O . ASP C 1 254 ? 10.646 25.842 56.039 1.00 18.59 254 ASP C O 1
ATOM 13182 N N . GLN C 1 255 ? 9.787 27.650 57.035 1.00 20.13 255 GLN C N 1
ATOM 13183 C CA . GLN C 1 255 ? 8.971 27.979 55.873 1.00 19.13 255 GLN C CA 1
ATOM 13184 C C . GLN C 1 255 ? 9.887 28.284 54.699 1.00 26.17 255 GLN C C 1
ATOM 13185 O O . GLN C 1 255 ? 9.702 27.755 53.600 1.00 20.24 255 GLN C O 1
ATOM 13199 N N . ASP C 1 256 ? 10.886 29.137 54.935 1.00 20.54 256 ASP C N 1
ATOM 13200 C CA . ASP C 1 256 ? 11.777 29.538 53.839 1.00 21.15 256 ASP C CA 1
ATOM 13201 C C . ASP C 1 256 ? 12.480 28.307 53.294 1.00 20.60 256 ASP C C 1
ATOM 13202 O O . ASP C 1 256 ? 12.651 28.153 52.092 1.00 20.63 256 ASP C O 1
ATOM 13211 N N . THR C 1 257 ? 12.867 27.409 54.188 1.00 20.32 257 THR C N 1
ATOM 13212 C CA . THR C 1 257 ? 13.533 26.183 53.772 1.00 25.49 257 THR C CA 1
ATOM 13213 C C . THR C 1 257 ? 12.586 25.309 52.940 1.00 18.80 257 THR C C 1
ATOM 13214 O O . THR C 1 257 ? 12.974 24.774 51.897 1.00 18.62 257 THR C O 1
ATOM 13225 N N . LEU C 1 258 ? 11.343 25.177 53.388 1.00 18.14 258 LEU C N 1
ATOM 13226 C CA . LEU C 1 258 ? 10.380 24.378 52.636 1.00 17.79 258 LEU C CA 1
ATOM 13227 C C . LEU C 1 258 ? 10.188 24.991 51.241 1.00 17.27 258 LEU C C 1
ATOM 13228 O O . LEU C 1 258 ? 10.211 24.276 50.253 1.00 17.77 258 LEU C O 1
ATOM 13244 N N . VAL C 1 259 ? 10.033 26.308 51.164 1.00 17.98 259 VAL C N 1
ATOM 13245 C CA . VAL C 1 259 ? 9.835 26.977 49.876 1.00 19.10 259 VAL C CA 1
ATOM 13246 C C . VAL C 1 259 ? 11.078 26.878 48.999 1.00 18.75 259 VAL C C 1
ATOM 13247 O O . VAL C 1 259 ? 10.976 26.578 47.809 1.00 18.52 259 VAL C O 1
ATOM 13260 N N . ARG C 1 260 ? 12.248 27.103 49.590 1.00 19.50 260 ARG C N 1
ATOM 13261 C CA . ARG C 1 260 ? 13.524 26.955 48.870 1.00 20.14 260 ARG C CA 1
ATOM 13262 C C . ARG C 1 260 ? 13.702 25.536 48.297 1.00 19.34 260 ARG C C 1
ATOM 13263 O O . ARG C 1 260 ? 14.235 25.362 47.201 1.00 19.59 260 ARG C O 1
ATOM 13284 N N . LEU C 1 261 ? 13.256 24.519 49.041 1.00 18.47 261 LEU C N 1
ATOM 13285 C CA . LEU C 1 261 ? 13.319 23.112 48.582 1.00 17.75 261 LEU C CA 1
ATOM 13286 C C . LEU C 1 261 ? 12.136 22.740 47.685 1.00 17.88 261 LEU C C 1
ATOM 13287 O O . LEU C 1 261 ? 12.057 21.623 47.170 1.00 16.27 261 LEU C O 1
ATOM 13303 N N . SER C 1 262 ? 11.236 23.689 47.471 1.00 19.00 262 SER C N 1
ATOM 13304 C CA . SER C 1 262 ? 10.144 23.476 46.537 1.00 17.75 262 SER C CA 1
ATOM 13305 C C . SER C 1 262 ? 10.449 24.169 45.202 1.00 18.89 262 SER C C 1
ATOM 13306 O O . SER C 1 262 ? 11.616 24.258 44.780 1.00 20.95 262 SER C O 1
ATOM 13314 N N . GLY C 1 263 ? 9.397 24.635 44.532 1.00 21.81 263 GLY C N 1
ATOM 13315 C CA . GLY C 1 263 ? 9.564 25.452 43.347 1.00 22.18 263 GLY C CA 1
ATOM 13316 C C . GLY C 1 263 ? 10.500 24.820 42.342 1.00 22.04 263 GLY C C 1
ATOM 13317 O O . GLY C 1 263 ? 10.396 23.650 41.983 1.00 21.21 263 GLY C O 1
ATOM 13321 N N . ARG C 1 264 ? 11.423 25.627 41.861 1.00 25.03 264 ARG C N 1
ATOM 13322 C CA . ARG C 1 264 ? 12.433 25.144 40.936 1.00 27.74 264 ARG C CA 1
ATOM 13323 C C . ARG C 1 264 ? 13.199 23.897 41.410 1.00 23.11 264 ARG C C 1
ATOM 13324 O O . ARG C 1 264 ? 13.451 22.994 40.630 1.00 22.65 264 ARG C O 1
ATOM 13345 N N . HIS C 1 265 ? 13.631 23.878 42.667 1.00 23.10 265 HIS C N 1
ATOM 13346 C CA . HIS C 1 265 ? 14.367 22.739 43.207 1.00 22.91 265 HIS C CA 1
ATOM 13347 C C . HIS C 1 265 ? 13.522 21.443 43.118 1.00 21.70 265 HIS C C 1
ATOM 13348 O O . HIS C 1 265 ? 13.986 20.372 42.730 1.00 21.36 265 HIS C O 1
ATOM 13363 N N . LEU C 1 266 ? 12.272 21.573 43.491 1.00 21.17 266 LEU C N 1
ATOM 13364 C CA . LEU C 1 266 ? 11.347 20.449 43.459 1.00 23.86 266 LEU C CA 1
ATOM 13365 C C . LEU C 1 266 ? 11.120 19.965 42.026 1.00 22.03 266 LEU C C 1
ATOM 13366 O O . LEU C 1 266 ? 11.106 18.766 41.754 1.00 19.00 266 LEU C O 1
ATOM 13382 N N . ALA C 1 267 ? 10.933 20.914 41.116 1.00 22.12 267 ALA C N 1
ATOM 13383 C CA . ALA C 1 267 ? 10.706 20.601 39.707 1.00 19.63 267 ALA C CA 1
ATOM 13384 C C . ALA C 1 267 ? 11.850 19.757 39.232 1.00 19.76 267 ALA C C 1
ATOM 13385 O O . ALA C 1 267 ? 11.678 18.729 38.545 1.00 19.19 267 ALA C O 1
ATOM 13392 N N . GLU C 1 268 ? 13.044 20.191 39.606 1.00 20.48 268 GLU C N 1
ATOM 13393 C CA . GLU C 1 268 ? 14.239 19.505 39.185 1.00 20.83 268 GLU C CA 1
ATOM 13394 C C . GLU C 1 268 ? 14.340 18.096 39.763 1.00 20.26 268 GLU C C 1
ATOM 13395 O O . GLU C 1 268 ? 14.678 17.146 39.060 1.00 20.06 268 GLU C O 1
ATOM 13407 N N . LEU C 1 269 ? 14.068 17.965 41.051 1.00 22.11 269 LEU C N 1
ATOM 13408 C CA . LEU C 1 269 ? 14.101 16.666 41.715 1.00 19.74 269 LEU C CA 1
ATOM 13409 C C . LEU C 1 269 ? 13.044 15.702 41.159 1.00 18.78 269 LEU C C 1
ATOM 13410 O O . LEU C 1 269 ? 13.334 14.540 40.870 1.00 18.57 269 LEU C O 1
ATOM 13426 N N . ALA C 1 270 ? 11.806 16.176 41.039 1.00 18.29 270 ALA C N 1
ATOM 13427 C CA . ALA C 1 270 ? 10.713 15.319 40.588 1.00 17.46 270 ALA C CA 1
ATOM 13428 C C . ALA C 1 270 ? 10.920 14.966 39.122 1.00 17.31 270 ALA C C 1
ATOM 13429 O O . ALA C 1 270 ? 10.736 13.825 38.705 1.00 16.89 270 ALA C O 1
ATOM 13436 N N . GLY C 1 271 ? 11.292 15.967 38.340 1.00 17.76 271 GLY C N 1
ATOM 13437 C CA . GLY C 1 271 ? 11.587 15.759 36.941 1.00 17.85 271 GLY C CA 1
ATOM 13438 C C . GLY C 1 271 ? 12.619 14.677 36.749 1.00 18.05 271 GLY C C 1
ATOM 13439 O O . GLY C 1 271 ? 12.456 13.800 35.896 1.00 17.76 271 GLY C O 1
ATOM 13443 N N . ARG C 1 272 ? 13.693 14.728 37.534 1.00 19.07 272 ARG C N 1
ATOM 13444 C CA . ARG C 1 272 ? 14.758 13.745 37.372 1.00 23.76 272 ARG C CA 1
ATOM 13445 C C . ARG C 1 272 ? 14.295 12.381 37.814 1.00 18.82 272 ARG C C 1
ATOM 13446 O O . ARG C 1 272 ? 14.784 11.363 37.318 1.00 20.59 272 ARG C O 1
ATOM 13467 N N . ALA C 1 273 ? 13.347 12.341 38.749 1.00 18.07 273 ALA C N 1
ATOM 13468 C CA . ALA C 1 273 ? 12.823 11.067 39.210 1.00 19.25 273 ALA C CA 1
ATOM 13469 C C . ALA C 1 273 ? 12.085 10.386 38.053 1.00 17.86 273 ALA C C 1
ATOM 13470 O O . ALA C 1 273 ? 12.273 9.199 37.801 1.00 18.89 273 ALA C O 1
ATOM 13477 N N . TRP C 1 274 ? 11.247 11.148 37.356 1.00 16.55 274 TRP C N 1
ATOM 13478 C CA . TRP C 1 274 ? 10.547 10.609 36.189 1.00 19.81 274 TRP C CA 1
ATOM 13479 C C . TRP C 1 274 ? 11.537 10.140 35.107 1.00 21.04 274 TRP C C 1
ATOM 13480 O O . TRP C 1 274 ? 11.424 9.041 34.569 1.00 16.46 274 TRP C O 1
ATOM 13501 N N . ASP C 1 275 ? 12.502 10.988 34.800 1.00 17.25 275 ASP C N 1
ATOM 13502 C CA . ASP C 1 275 ? 13.503 10.670 33.790 1.00 17.87 275 ASP C CA 1
ATOM 13503 C C . ASP C 1 275 ? 14.246 9.399 34.162 1.00 18.08 275 ASP C C 1
ATOM 13504 O O . ASP C 1 275 ? 14.471 8.535 33.336 1.00 18.23 275 ASP C O 1
ATOM 13513 N N . THR C 1 276 ? 14.598 9.263 35.429 1.00 18.16 276 THR C N 1
ATOM 13514 C CA . THR C 1 276 ? 15.354 8.101 35.887 1.00 18.50 276 THR C CA 1
ATOM 13515 C C . THR C 1 276 ? 14.589 6.806 35.665 1.00 18.01 276 THR C C 1
ATOM 13516 O O . THR C 1 276 ? 15.118 5.818 35.148 1.00 18.37 276 THR C O 1
ATOM 13527 N N . HIS C 1 277 ? 13.321 6.814 36.046 1.00 17.30 277 HIS C N 1
ATOM 13528 C CA . HIS C 1 277 ? 12.489 5.649 35.855 1.00 16.90 277 HIS C CA 1
ATOM 13529 C C . HIS C 1 277 ? 12.133 5.390 34.383 1.00 16.77 277 HIS C C 1
ATOM 13530 O O . HIS C 1 277 ? 11.977 4.237 33.986 1.00 16.80 277 HIS C O 1
ATOM 13545 N N . ASP C 1 278 ? 11.985 6.443 33.582 1.00 16.72 278 ASP C N 1
ATOM 13546 C CA . ASP C 1 278 ? 11.713 6.253 32.159 1.00 16.76 278 ASP C CA 1
ATOM 13547 C C . ASP C 1 278 ? 12.937 5.566 31.546 1.00 22.66 278 ASP C C 1
ATOM 13548 O O . ASP C 1 278 ? 12.823 4.636 30.739 1.00 17.65 278 ASP C O 1
ATOM 13557 N N . ALA C 1 279 ? 14.114 6.062 31.917 1.00 18.13 279 ALA C N 1
ATOM 13558 C CA . ALA C 1 279 ? 15.369 5.549 31.374 1.00 19.01 279 ALA C CA 1
ATOM 13559 C C . ALA C 1 279 ? 15.537 4.074 31.694 1.00 19.12 279 ALA C C 1
ATOM 13560 O O . ALA C 1 279 ? 15.938 3.285 30.836 1.00 19.61 279 ALA C O 1
ATOM 13567 N N . ALA C 1 280 ? 15.246 3.700 32.937 1.00 18.78 280 ALA C N 1
ATOM 13568 C CA . ALA C 1 280 ? 15.340 2.305 33.346 1.00 18.97 280 ALA C CA 1
ATOM 13569 C C . ALA C 1 280 ? 14.239 1.429 32.749 1.00 18.54 280 ALA C C 1
ATOM 13570 O O . ALA C 1 280 ? 14.416 0.228 32.612 1.00 18.91 280 ALA C O 1
ATOM 13577 N N . ALA C 1 281 ? 13.092 2.019 32.423 1.00 17.82 281 ALA C N 1
ATOM 13578 C CA . ALA C 1 281 ? 12.036 1.302 31.692 1.00 17.49 281 ALA C CA 1
ATOM 13579 C C . ALA C 1 281 ? 12.363 0.965 30.236 1.00 21.71 281 ALA C C 1
ATOM 13580 O O . ALA C 1 281 ? 11.739 0.076 29.663 1.00 17.94 281 ALA C O 1
ATOM 13587 N N . ARG C 1 282 ? 13.322 1.664 29.624 1.00 18.49 282 ARG C N 1
ATOM 13588 C CA . ARG C 1 282 ? 13.594 1.448 28.208 1.00 19.05 282 ARG C CA 1
ATOM 13589 C C . ARG C 1 282 ? 13.945 0.003 27.903 1.00 19.61 282 ARG C C 1
ATOM 13590 O O . ARG C 1 282 ? 13.566 -0.512 26.859 1.00 19.82 282 ARG C O 1
ATOM 13611 N N . LYS C 1 283 ? 14.672 -0.651 28.807 1.00 20.53 283 LYS C N 1
ATOM 13612 C CA . LYS C 1 283 ? 15.132 -2.014 28.543 1.00 21.24 283 LYS C CA 1
ATOM 13613 C C . LYS C 1 283 ? 13.921 -2.950 28.402 1.00 22.12 283 LYS C C 1
ATOM 13614 O O . LYS C 1 283 ? 13.938 -3.876 27.601 1.00 22.73 283 LYS C O 1
ATOM 13633 N N . VAL C 1 284 ? 12.843 -2.677 29.129 1.00 19.54 284 VAL C N 1
ATOM 13634 C CA . VAL C 1 284 ? 11.624 -3.476 28.986 1.00 19.22 284 VAL C CA 1
ATOM 13635 C C . VAL C 1 284 ? 10.883 -3.115 27.701 1.00 19.01 284 VAL C C 1
ATOM 13636 O O . VAL C 1 284 ? 10.480 -3.975 26.909 1.00 22.48 284 VAL C O 1
ATOM 13649 N N . LEU C 1 285 ? 10.695 -1.824 27.499 1.00 18.45 285 LEU C N 1
ATOM 13650 C CA . LEU C 1 285 ? 10.043 -1.311 26.320 1.00 18.33 285 LEU C CA 1
ATOM 13651 C C . LEU C 1 285 ? 10.674 -1.812 25.009 1.00 23.10 285 LEU C C 1
ATOM 13652 O O . LEU C 1 285 ? 9.970 -2.126 24.036 1.00 19.34 285 LEU C O 1
ATOM 13668 N N . GLU C 1 286 ? 12.004 -1.859 24.995 1.00 20.20 286 GLU C N 1
ATOM 13669 C CA . GLU C 1 286 ? 12.789 -2.225 23.807 1.00 25.76 286 GLU C CA 1
ATOM 13670 C C . GLU C 1 286 ? 13.117 -3.715 23.775 1.00 28.89 286 GLU C C 1
ATOM 13671 O O . GLU C 1 286 ? 13.832 -4.186 22.878 1.00 25.83 286 GLU C O 1
ATOM 13683 N N . GLY C 1 287 ? 12.550 -4.449 24.732 1.00 22.20 287 GLY C N 1
ATOM 13684 C CA . GLY C 1 287 ? 12.947 -5.814 25.028 1.00 30.52 287 GLY C CA 1
ATOM 13685 C C . GLY C 1 287 ? 12.510 -6.858 24.029 1.00 29.49 287 GLY C C 1
ATOM 13686 O O . GLY C 1 287 ? 13.076 -7.947 24.007 1.00 27.86 287 GLY C O 1
ATOM 13690 N N . GLY C 1 288 ? 11.522 -6.532 23.206 1.00 29.04 288 GLY C N 1
ATOM 13691 C CA . GLY C 1 288 ? 11.097 -7.418 22.133 1.00 30.35 288 GLY C CA 1
ATOM 13692 C C . GLY C 1 288 ? 9.702 -7.991 22.330 1.00 28.86 288 GLY C C 1
ATOM 13693 O O . GLY C 1 288 ? 9.027 -8.308 21.362 1.00 28.50 288 GLY C O 1
ATOM 13697 N N . GLU C 1 289 ? 9.244 -8.125 23.570 1.00 31.44 289 GLU C N 1
ATOM 13698 C CA . GLU C 1 289 ? 7.878 -8.628 23.784 1.00 26.14 289 GLU C CA 1
ATOM 13699 C C . GLU C 1 289 ? 6.815 -7.581 23.447 1.00 31.69 289 GLU C C 1
ATOM 13700 O O . GLU C 1 289 ? 5.644 -7.912 23.241 1.00 33.98 289 GLU C O 1
ATOM 13712 N N . ILE C 1 290 ? 7.224 -6.320 23.371 1.00 19.90 290 ILE C N 1
ATOM 13713 C CA . ILE C 1 290 ? 6.352 -5.269 22.836 1.00 20.23 290 ILE C CA 1
ATOM 13714 C C . ILE C 1 290 ? 6.794 -4.899 21.423 1.00 19.94 290 ILE C C 1
ATOM 13715 O O . ILE C 1 290 ? 7.971 -4.735 21.147 1.00 20.50 290 ILE C O 1
ATOM 13731 N N . GLU C 1 291 ? 5.849 -4.781 20.516 1.00 19.97 291 GLU C N 1
ATOM 13732 C CA . GLU C 1 291 ? 6.194 -4.289 19.199 1.00 20.61 291 GLU C CA 1
ATOM 13733 C C . GLU C 1 291 ? 6.295 -2.764 19.275 1.00 20.14 291 GLU C C 1
ATOM 13734 O O . GLU C 1 291 ? 5.288 -2.055 19.364 1.00 19.51 291 GLU C O 1
ATOM 13746 N N . LEU C 1 292 ? 7.528 -2.283 19.251 1.00 20.55 292 LEU C N 1
ATOM 13747 C CA . LEU C 1 292 ? 7.817 -0.887 19.450 1.00 20.25 292 LEU C CA 1
ATOM 13748 C C . LEU C 1 292 ? 7.921 -0.162 18.123 1.00 21.00 292 LEU C C 1
ATOM 13749 O O . LEU C 1 292 ? 8.771 -0.492 17.284 1.00 22.03 292 LEU C O 1
ATOM 13765 N N . VAL C 1 293 ? 7.083 0.847 17.955 1.00 20.58 293 VAL C N 1
ATOM 13766 C CA . VAL C 1 293 ? 7.041 1.634 16.727 1.00 21.33 293 VAL C CA 1
ATOM 13767 C C . VAL C 1 293 ? 7.523 3.051 16.995 1.00 21.31 293 VAL C C 1
ATOM 13768 O O . VAL C 1 293 ? 7.140 3.672 17.987 1.00 20.43 293 VAL C O 1
ATOM 13781 N N . LYS C 1 294 ? 8.388 3.545 16.119 1.00 22.41 294 LYS C N 1
ATOM 13782 C CA . LYS C 1 294 ? 8.725 4.943 16.103 1.00 22.67 294 LYS C CA 1
ATOM 13783 C C . LYS C 1 294 ? 7.822 5.537 15.038 1.00 23.10 294 LYS C C 1
ATOM 13784 O O . LYS C 1 294 ? 7.904 5.163 13.851 1.00 24.12 294 LYS C O 1
ATOM 13803 N N . ALA C 1 295 ? 6.918 6.410 15.472 1.00 22.39 295 ALA C N 1
ATOM 13804 C CA . ALA C 1 295 ? 5.953 7.025 14.559 1.00 22.77 295 ALA C CA 1
ATOM 13805 C C . ALA C 1 295 ? 6.676 7.536 13.295 1.00 24.34 295 ALA C C 1
ATOM 13806 O O . ALA C 1 295 ? 7.630 8.299 13.389 1.00 24.92 295 ALA C O 1
ATOM 13813 N N . ASP C 1 296 ? 6.215 7.104 12.128 1.00 25.11 296 ASP C N 1
ATOM 13814 C CA . ASP C 1 296 ? 6.785 7.591 10.881 1.00 26.73 296 ASP C CA 1
ATOM 13815 C C . ASP C 1 296 ? 6.290 8.995 10.569 1.00 27.15 296 ASP C C 1
ATOM 13816 O O . ASP C 1 296 ? 5.461 9.539 11.293 1.00 26.14 296 ASP C O 1
ATOM 13825 N N . ASP C 1 297 ? 6.826 9.590 9.507 1.00 28.75 297 ASP C N 1
ATOM 13826 C CA . ASP C 1 297 ? 6.598 11.010 9.232 1.00 29.42 297 ASP C CA 1
ATOM 13827 C C . ASP C 1 297 ? 5.133 11.368 8.971 1.00 29.06 297 ASP C C 1
ATOM 13828 O O . ASP C 1 297 ? 4.675 12.400 9.431 1.00 28.74 297 ASP C O 1
ATOM 13837 N N . ALA C 1 298 ? 4.425 10.533 8.209 1.00 29.26 298 ALA C N 1
ATOM 13838 C CA . ALA C 1 298 ? 2.987 10.711 7.985 1.00 28.90 298 ALA C CA 1
ATOM 13839 C C . ALA C 1 298 ? 2.216 10.687 9.315 1.00 27.09 298 ALA C C 1
ATOM 13840 O O . ALA C 1 298 ? 1.336 11.513 9.558 1.00 26.78 298 ALA C O 1
ATOM 13847 N N . LEU C 1 299 ? 2.565 9.754 10.200 1.00 26.01 299 LEU C N 1
ATOM 13848 C CA . LEU C 1 299 ? 1.846 9.643 11.454 1.00 24.44 299 LEU C CA 1
ATOM 13849 C C . LEU C 1 299 ? 2.105 10.863 12.329 1.00 24.07 299 LEU C C 1
ATOM 13850 O O . LEU C 1 299 ? 1.188 11.421 12.901 1.00 23.39 299 LEU C O 1
ATOM 13866 N N . ILE C 1 300 ? 3.360 11.279 12.431 1.00 24.62 300 ILE C N 1
ATOM 13867 C CA . ILE C 1 300 ? 3.686 12.472 13.198 1.00 24.47 300 ILE C CA 1
ATOM 13868 C C . ILE C 1 300 ? 2.893 13.661 12.650 1.00 25.14 300 ILE C C 1
ATOM 13869 O O . ILE C 1 300 ? 2.316 14.433 13.396 1.00 24.55 300 ILE C O 1
ATOM 13885 N N . GLU C 1 301 ? 2.877 13.799 11.333 1.00 26.51 301 GLU C N 1
ATOM 13886 C CA . GLU C 1 301 ? 2.222 14.945 10.710 1.00 27.43 301 GLU C CA 1
ATOM 13887 C C . GLU C 1 301 ? 0.704 14.959 10.941 1.00 26.61 301 GLU C C 1
ATOM 13888 O O . GLU C 1 301 ? 0.101 16.018 11.153 1.00 26.72 301 GLU C O 1
ATOM 13900 N N . ALA C 1 302 ? 0.102 13.775 10.896 1.00 25.88 302 ALA C N 1
ATOM 13901 C CA . ALA C 1 302 ? -1.335 13.636 11.087 1.00 25.18 302 ALA C CA 1
ATOM 13902 C C . ALA C 1 302 ? -1.694 14.025 12.503 1.00 23.88 302 ALA C C 1
ATOM 13903 O O . ALA C 1 302 ? -2.693 14.698 12.733 1.00 23.71 302 ALA C O 1
ATOM 13910 N N . VAL C 1 303 ? -0.866 13.612 13.466 1.00 23.05 303 VAL C N 1
ATOM 13911 C CA . VAL C 1 303 ? -1.116 13.988 14.850 1.00 21.93 303 VAL C CA 1
ATOM 13912 C C . VAL C 1 303 ? -0.917 15.492 15.014 1.00 22.51 303 VAL C C 1
ATOM 13913 O O . VAL C 1 303 ? -1.675 16.155 15.728 1.00 23.84 303 VAL C O 1
ATOM 13926 N N . ARG C 1 304 ? 0.079 16.039 14.335 1.00 23.67 304 ARG C N 1
ATOM 13927 C CA . ARG C 1 304 ? 0.306 17.475 14.389 1.00 28.01 304 ARG C CA 1
ATOM 13928 C C . ARG C 1 304 ? -0.951 18.167 13.881 1.00 28.68 304 ARG C C 1
ATOM 13929 O O . ARG C 1 304 ? -1.496 19.069 14.525 1.00 30.65 304 ARG C O 1
ATOM 13950 N N . GLU C 1 305 ? -1.415 17.713 12.725 1.00 25.78 305 GLU C N 1
ATOM 13951 C CA . GLU C 1 305 ? -2.593 18.301 12.094 1.00 29.66 305 GLU C CA 1
ATOM 13952 C C . GLU C 1 305 ? -3.804 18.252 13.028 1.00 27.40 305 GLU C C 1
ATOM 13953 O O . GLU C 1 305 ? -4.477 19.249 13.192 1.00 26.72 305 GLU C O 1
ATOM 13965 N N . ARG C 1 306 ? -4.074 17.112 13.660 1.00 25.25 306 ARG C N 1
ATOM 13966 C CA . ARG C 1 306 ? -5.267 16.985 14.506 1.00 22.77 306 ARG C CA 1
ATOM 13967 C C . ARG C 1 306 ? -5.209 17.860 15.752 1.00 28.11 306 ARG C C 1
ATOM 13968 O O . ARG C 1 306 ? -6.243 18.241 16.297 1.00 21.87 306 ARG C O 1
ATOM 13989 N N . THR C 1 307 ? -3.998 18.157 16.209 1.00 22.21 307 THR C N 1
ATOM 13990 C CA . THR C 1 307 ? -3.807 18.844 17.472 1.00 21.83 307 THR C CA 1
ATOM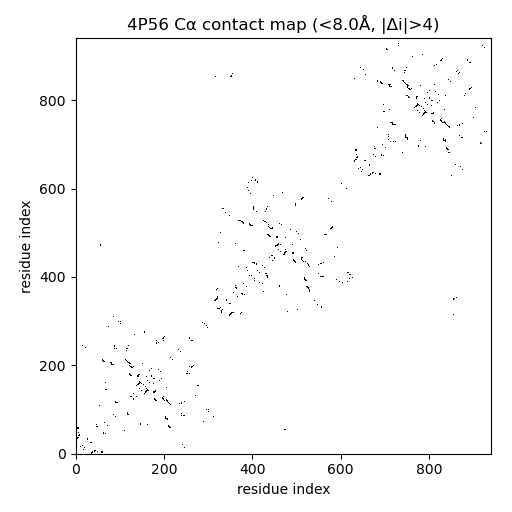 13991 C C . THR C 1 307 ? -3.346 20.280 17.254 1.00 28.76 307 THR C C 1
ATOM 13992 O O . THR C 1 307 ? -2.950 20.950 18.204 1.00 31.31 307 THR C O 1
ATOM 14003 N N . LYS C 1 308 ? -3.389 20.755 16.012 1.00 27.99 308 LYS C N 1
ATOM 14004 C CA . LYS C 1 308 ? -2.831 22.076 15.695 1.00 36.37 308 LYS C CA 1
ATOM 14005 C C . LYS C 1 308 ? -3.524 23.203 16.457 1.00 34.53 308 LYS C C 1
ATOM 14006 O O . LYS C 1 308 ? -2.932 24.251 16.679 1.00 42.21 308 LYS C O 1
ATOM 14025 N N . GLY C 1 309 ? -4.770 22.977 16.858 1.00 32.35 309 GLY C N 1
ATOM 14026 C CA . GLY C 1 309 ? -5.579 24.008 17.478 1.00 28.31 309 GLY C CA 1
ATOM 14027 C C . GLY C 1 309 ? -5.288 24.226 18.951 1.00 28.74 309 GLY C C 1
ATOM 14028 O O . GLY C 1 309 ? -5.593 25.289 19.493 1.00 33.08 309 GLY C O 1
ATOM 14032 N N . PHE C 1 310 ? -4.658 23.247 19.595 1.00 41.82 310 PHE C N 1
ATOM 14033 C CA . PHE C 1 310 ? -4.534 23.244 21.056 1.00 41.47 310 PHE C CA 1
ATOM 14034 C C . PHE C 1 310 ? -3.799 24.454 21.614 1.00 41.74 310 PHE C C 1
ATOM 14035 O O . PHE C 1 310 ? -4.178 24.985 22.655 1.00 41.66 310 PHE C O 1
ATOM 14052 N N . GLU C 1 311 ? -2.736 24.869 20.942 1.00 42.65 311 GLU C N 1
ATOM 14053 C CA . GLU C 1 311 ? -1.959 26.000 21.418 1.00 42.96 311 GLU C CA 1
ATOM 14054 C C . GLU C 1 311 ? -2.812 27.265 21.468 1.00 43.28 311 GLU C C 1
ATOM 14055 O O . GLU C 1 311 ? -2.752 28.016 22.442 1.00 43.35 311 GLU C O 1
ATOM 14067 N N . GLN C 1 312 ? -3.620 27.486 20.433 1.00 42.93 312 GLN C N 1
ATOM 14068 C CA . GLN C 1 312 ? -4.497 28.654 20.382 1.00 43.30 312 GLN C CA 1
ATOM 14069 C C . GLN C 1 312 ? -5.636 28.552 21.397 1.00 43.05 312 GLN C C 1
ATOM 14070 O O . GLN C 1 312 ? -6.119 29.567 21.888 1.00 43.32 312 GLN C O 1
ATOM 14084 N N . ALA C 1 313 ? -6.055 27.337 21.731 1.00 42.56 313 ALA C N 1
ATOM 14085 C CA . ALA C 1 313 ? -7.097 27.172 22.733 1.00 42.31 313 ALA C CA 1
ATOM 14086 C C . ALA C 1 313 ? -6.590 27.647 24.093 1.00 42.22 313 ALA C C 1
ATOM 14087 O O . ALA C 1 313 ? -7.346 28.206 24.896 1.00 42.30 313 ALA C O 1
ATOM 14094 N N . TRP C 1 314 ? -5.309 27.404 24.356 1.00 42.11 314 TRP C N 1
ATOM 14095 C CA . TRP C 1 314 ? -4.704 27.775 25.631 1.00 42.07 314 TRP C CA 1
ATOM 14096 C C . TRP C 1 314 ? -4.555 29.298 25.681 1.00 42.64 314 TRP C C 1
ATOM 14097 O O . TRP C 1 314 ? -4.841 29.933 26.694 1.00 42.75 314 TRP C O 1
ATOM 14118 N N . LEU C 1 315 ? -4.095 29.873 24.579 1.00 43.03 315 LEU C N 1
ATOM 14119 C CA . LEU C 1 315 ? -3.972 31.329 24.461 1.00 43.61 315 LEU C CA 1
ATOM 14120 C C . LEU C 1 315 ? -5.311 32.018 24.730 1.00 43.82 315 LEU C C 1
ATOM 14121 O O . LEU C 1 315 ? -5.387 32.985 25.494 1.00 44.13 315 LEU C O 1
ATOM 14137 N N . ASP C 1 316 ? -6.380 31.502 24.139 1.00 44.45 316 ASP C N 1
ATOM 14138 C CA . ASP C 1 316 ? -7.709 32.074 24.357 1.00 49.49 316 ASP C CA 1
ATOM 14139 C C . ASP C 1 316 ? -8.163 32.040 25.827 1.00 49.76 316 ASP C C 1
ATOM 14140 O O . ASP C 1 316 ? -8.878 32.935 26.288 1.00 44.85 316 ASP C O 1
ATOM 14149 N N . ALA C 1 317 ? -7.751 31.020 26.568 1.00 43.19 317 ALA C N 1
ATOM 14150 C CA . ALA C 1 317 ? -8.147 30.909 27.970 1.00 42.99 317 ALA C CA 1
ATOM 14151 C C . ALA C 1 317 ? -7.300 31.846 28.816 1.00 43.31 317 ALA C C 1
ATOM 14152 O O . ALA C 1 317 ? -7.778 32.433 29.787 1.00 49.66 317 ALA C O 1
ATOM 14159 N N . ALA C 1 318 ? -6.034 31.972 28.436 1.00 43.39 318 ALA C N 1
ATOM 14160 C CA . ALA C 1 318 ? -5.093 32.816 29.145 1.00 43.73 318 ALA C CA 1
ATOM 14161 C C . ALA C 1 318 ? -5.458 34.279 28.936 1.00 47.37 318 ALA C C 1
ATOM 14162 O O . ALA C 1 318 ? -5.081 35.142 29.726 1.00 44.78 318 ALA C O 1
ATOM 14169 N N . LYS C 1 319 ? -6.181 34.547 27.854 1.00 45.21 319 LYS C N 1
ATOM 14170 C CA . LYS C 1 319 ? -6.652 35.890 27.545 1.00 46.95 319 LYS C CA 1
ATOM 14171 C C . LYS C 1 319 ? -7.874 36.224 28.397 1.00 46.02 319 LYS C C 1
ATOM 14172 O O . LYS C 1 319 ? -7.914 37.265 29.044 1.00 49.27 319 LYS C O 1
ATOM 14191 N N . ALA C 1 320 ? -8.866 35.338 28.408 1.00 49.31 320 ALA C N 1
ATOM 14192 C CA . ALA C 1 320 ? -10.075 35.588 29.181 1.00 52.82 320 ALA C CA 1
ATOM 14193 C C . ALA C 1 320 ? -9.716 35.875 30.637 1.00 52.97 320 ALA C C 1
ATOM 14194 O O . ALA C 1 320 ? -10.454 36.573 31.333 1.00 54.08 320 ALA C O 1
ATOM 14201 N N . LYS C 1 321 ? -8.574 35.347 31.079 1.00 55.54 321 LYS C N 1
ATOM 14202 C CA . LYS C 1 321 ? -8.087 35.558 32.447 1.00 53.52 321 LYS C CA 1
ATOM 14203 C C . LYS C 1 321 ? -7.218 36.815 32.577 1.00 59.20 321 LYS C C 1
ATOM 14204 O O . LYS C 1 321 ? -6.978 37.304 33.684 1.00 58.91 321 LYS C O 1
ATOM 14223 N N . GLY C 1 322 ? -6.738 37.334 31.451 1.00 58.17 322 GLY C N 1
ATOM 14224 C CA . GLY C 1 322 ? -6.028 38.602 31.456 1.00 58.70 322 GLY C CA 1
ATOM 14225 C C . GLY C 1 322 ? -4.515 38.494 31.545 1.00 58.70 322 GLY C C 1
ATOM 14226 O O . GLY C 1 322 ? -3.847 39.387 32.076 1.00 59.47 322 GLY C O 1
ATOM 14230 N N . ILE C 1 323 ? -3.974 37.414 30.992 1.00 53.87 323 ILE C N 1
ATOM 14231 C CA . ILE C 1 323 ? -2.549 37.117 31.082 1.00 52.40 323 ILE C CA 1
ATOM 14232 C C . ILE C 1 323 ? -1.892 37.248 29.715 1.00 46.97 323 ILE C C 1
ATOM 14233 O O . ILE C 1 323 ? -2.565 37.152 28.694 1.00 48.37 323 ILE C O 1
ATOM 14249 N N . ASP C 1 324 ? -0.579 37.447 29.693 1.00 47.13 324 ASP C N 1
ATOM 14250 C CA . ASP C 1 324 ? 0.140 37.582 28.425 1.00 55.26 324 ASP C CA 1
ATOM 14251 C C . ASP C 1 324 ? 0.371 36.206 27.822 1.00 49.37 324 ASP C C 1
ATOM 14252 O O . ASP C 1 324 ? 1.482 35.669 27.885 1.00 47.74 324 ASP C O 1
ATOM 14256 N N . GLY C 1 325 ? -0.684 35.642 27.242 1.00 45.38 325 GLY C N 1
ATOM 14257 C CA . GLY C 1 325 ? -0.642 34.286 26.715 1.00 44.82 325 GLY C CA 1
ATOM 14258 C C . GLY C 1 325 ? 0.603 33.975 25.896 1.00 44.88 325 GLY C C 1
ATOM 14259 O O . GLY C 1 325 ? 1.392 33.101 26.246 1.00 44.59 325 GLY C O 1
ATOM 14263 N N . PRO C 1 326 ? 0.779 34.689 24.779 1.00 45.29 326 PRO C N 1
ATOM 14264 C CA . PRO C 1 326 ? 1.935 34.484 23.894 1.00 45.43 326 PRO C CA 1
ATOM 14265 C C . PRO C 1 326 ? 3.292 34.685 24.569 1.00 45.64 326 PRO C C 1
ATOM 14266 O O . PRO C 1 326 ? 4.276 34.043 24.201 1.00 45.58 326 PRO C O 1
ATOM 14277 N N . ALA C 1 327 ? 3.345 35.575 25.546 1.00 45.95 327 ALA C N 1
ATOM 14278 C CA . ALA C 1 327 ? 4.596 35.866 26.224 1.00 46.24 327 ALA C CA 1
ATOM 14279 C C . ALA C 1 327 ? 4.993 34.681 27.107 1.00 45.78 327 ALA C C 1
ATOM 14280 O O . ALA C 1 327 ? 6.126 34.184 27.064 1.00 45.82 327 ALA C O 1
ATOM 14287 N N . ALA C 1 328 ? 4.047 34.220 27.908 1.00 45.38 328 ALA C N 1
ATOM 14288 C CA . ALA C 1 328 ? 4.305 33.089 28.803 1.00 44.92 328 ALA C CA 1
ATOM 14289 C C . ALA C 1 328 ? 4.806 31.870 28.022 1.00 44.57 328 ALA C C 1
ATOM 14290 O O . ALA C 1 328 ? 5.766 31.205 28.410 1.00 44.50 328 ALA C O 1
ATOM 14297 N N . LEU C 1 329 ? 4.154 31.590 26.902 1.00 44.40 329 LEU C N 1
ATOM 14298 C CA . LEU C 1 329 ? 4.490 30.421 26.102 1.00 44.10 329 LEU C CA 1
ATOM 14299 C C . LEU C 1 329 ? 5.898 30.548 25.526 1.00 44.49 329 LEU C C 1
ATOM 14300 O O . LEU C 1 329 ? 6.644 29.576 25.467 1.00 44.34 329 LEU C O 1
ATOM 14316 N N . ALA C 1 330 ? 6.270 31.752 25.099 1.00 45.05 330 ALA C N 1
ATOM 14317 C CA . ALA C 1 330 ? 7.582 31.937 24.503 1.00 45.47 330 ALA C CA 1
ATOM 14318 C C . ALA C 1 330 ? 8.678 31.711 25.557 1.00 45.59 330 ALA C C 1
ATOM 14319 O O . ALA C 1 330 ? 9.671 31.033 25.298 1.00 45.65 330 ALA C O 1
ATOM 14326 N N . SER C 1 331 ? 8.497 32.264 26.751 1.00 45.67 331 SER C N 1
ATOM 14327 C CA . SER C 1 331 ? 9.446 32.021 27.840 1.00 45.79 331 SER C CA 1
ATOM 14328 C C . SER C 1 331 ? 9.614 30.523 28.147 1.00 45.29 331 SER C C 1
ATOM 14329 O O . SER C 1 331 ? 10.727 30.041 28.370 1.00 45.45 331 SER C O 1
ATOM 14337 N N . PHE C 1 332 ? 8.506 29.788 28.163 1.00 44.70 332 PHE C N 1
ATOM 14338 C CA . PHE C 1 332 ? 8.561 28.343 28.399 1.00 44.20 332 PHE C CA 1
ATOM 14339 C C . PHE C 1 332 ? 9.454 27.676 27.357 1.00 44.32 332 PHE C C 1
ATOM 14340 O O . PHE C 1 332 ? 10.397 26.954 27.686 1.00 44.37 332 PHE C O 1
ATOM 14357 N N . ARG C 1 333 ? 9.180 27.950 26.089 1.00 45.28 333 ARG C N 1
ATOM 14358 C CA . ARG C 1 333 ? 9.908 27.284 25.015 1.00 47.72 333 ARG C CA 1
ATOM 14359 C C . ARG C 1 333 ? 11.353 27.736 24.973 1.00 47.74 333 ARG C C 1
ATOM 14360 O O . ARG C 1 333 ? 12.246 26.950 24.653 1.00 47.20 333 ARG C O 1
ATOM 14381 N N . ALA C 1 334 ? 11.572 29.002 25.313 1.00 47.24 334 ALA C N 1
ATOM 14382 C CA . ALA C 1 334 ? 12.917 29.532 25.471 1.00 49.51 334 ALA C CA 1
ATOM 14383 C C . ALA C 1 334 ? 13.702 28.658 26.447 1.00 47.07 334 ALA C C 1
ATOM 14384 O O . ALA C 1 334 ? 14.865 28.334 26.226 1.00 47.43 334 ALA C O 1
ATOM 14391 N N . GLU C 1 335 ? 13.054 28.255 27.527 1.00 53.12 335 GLU C N 1
ATOM 14392 C CA . GLU C 1 335 ? 13.745 27.506 28.560 1.00 52.46 335 GLU C CA 1
ATOM 14393 C C . GLU C 1 335 ? 13.895 26.034 28.194 1.00 49.75 335 GLU C C 1
ATOM 14394 O O . GLU C 1 335 ? 14.944 25.425 28.423 1.00 50.03 335 GLU C O 1
ATOM 14406 N N . ILE C 1 336 ? 12.850 25.458 27.620 1.00 45.95 336 ILE C N 1
ATOM 14407 C CA . ILE C 1 336 ? 12.894 24.043 27.272 1.00 55.23 336 ILE C CA 1
ATOM 14408 C C . ILE C 1 336 ? 14.083 23.780 26.343 1.00 59.02 336 ILE C C 1
ATOM 14409 O O . ILE C 1 336 ? 14.731 22.741 26.443 1.00 63.51 336 ILE C O 1
ATOM 14413 N N . LYS C 1 337 ? 14.373 24.731 25.451 1.00 64.16 337 LYS C N 1
ATOM 14414 C CA . LYS C 1 337 ? 15.497 24.616 24.513 1.00 63.65 337 LYS C CA 1
ATOM 14415 C C . LYS C 1 337 ? 16.857 24.714 25.218 1.00 62.92 337 LYS C C 1
ATOM 14416 O O . LYS C 1 337 ? 17.673 23.792 25.141 1.00 63.34 337 LYS C O 1
ATOM 14420 N N . GLN C 1 338 ? 17.095 25.833 25.900 1.00 48.67 338 GLN C N 1
ATOM 14421 C CA . GLN C 1 338 ? 18.331 26.033 26.644 1.00 48.24 338 GLN C CA 1
ATOM 14422 C C . GLN C 1 338 ? 18.656 24.851 27.562 1.00 50.31 338 GLN C C 1
ATOM 14423 O O . GLN C 1 338 ? 19.816 24.608 27.912 1.00 48.99 338 GLN C O 1
ATOM 14427 N N . LEU C 1 339 ? 17.633 24.109 27.964 1.00 59.86 339 LEU C N 1
ATOM 14428 C CA . LEU C 1 339 ? 17.853 22.975 28.838 1.00 63.17 339 LEU C CA 1
ATOM 14429 C C .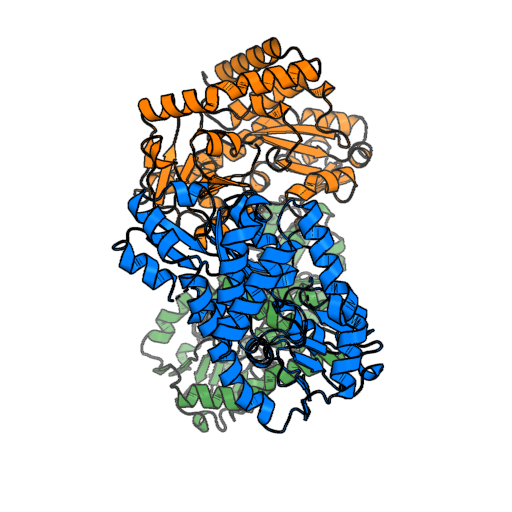 LEU C 1 339 ? 18.009 21.686 28.028 1.00 63.34 339 LEU C C 1
ATOM 14430 O O . LEU C 1 339 ? 18.929 20.901 28.272 1.00 63.18 339 LEU C O 1
ATOM 14446 N N . ASP C 1 340 ? 17.111 21.466 27.071 1.00 59.54 340 ASP C N 1
ATOM 14447 C CA . ASP C 1 340 ? 17.184 20.276 26.229 1.00 62.83 340 ASP C CA 1
ATOM 14448 C C . ASP C 1 340 ? 18.437 20.370 25.363 1.00 70.78 340 ASP C C 1
ATOM 14449 O O . ASP C 1 340 ? 19.033 19.357 25.003 1.00 76.73 340 ASP C O 1
#

Radius of gyration: 32.7 Å; Cα contacts (8 Å, |Δi|>4): 2017; chains: 3; bounding box: 73×82×88 Å

Nearest PDB structures (foldseek):
  4p56-assembly3_C  TM=9.995E-01  e=1.937E-60  Bordetella bronchiseptica RB50
  7nr2-assembly2_BBB  TM=9.181E-01  e=1.320E-28  Sagittula stellata E-37
  2pfy-assembly4_D  TM=8.465E-01  e=1.333E-17  Bordetella pertussis Tohama I
  6wgm-assembly1_A  TM=8.493E-01  e=2.943E-17  uncultured bacterium
  4mco-assembly1_A  TM=7.753E-01  e=6.875E-17  Rhodoferax ferrireducens T118

Organism: Bordetella bronchiseptica (strain ATCC BAA-588 / NCTC 13252 / RB50) (NCBI:txid257310)

B-factor: mean 22.17, std 11.88, range [4.01, 80.94]

CATH classification: 3.40.190.170

InterPro domains:
  IPR018389 TRAP transporter solute receptor DctP [PF03480] (36-308)
  IPR018389 TRAP transporter solute receptor DctP [PTHR33376] (5-317)
  IPR038404 TRAP transporter solute receptor DctP superfamily [G3DSA:3.40.190.170] (27-343)

Secondary structure (DSSP, 8-state):
-EEEE--SS-TTSIIIIII--HHHHHHHHTTTSSEEEE-SS-SS-TTTHHHHHHTTS-SEEEEEGGGSTTT-GGGGGGS-TT--S-HHHHHHHHHHHIIIIIGGG-TTTTSEEEEEEE-S-EEEEESS----SGGGGTT-EEEE----HHHHHHTT-EEEE--GGGHHHHHHTTS-SEEEEEHHHHHHTT-TTT--EEEE-TT-S---EEEEEE-HHHHHTS-HHHHHHHHHTSHHHHHHHHHHHHHHHHHHHHHHHTSSSSEEEEPPHHHHHHHHHHHTTHHHHHHHHHHHTTS-HHHHHHHHHHHHHHHH-/-EEEEE--SS-TTSHIIIII--HHHHHHHHTTTSEEEEE-SS-SS-TTTHHHHHHTTS-SEEEEETTS-TTS-GGGGGGS-TTS-SSHHHHHHHHHHHIIIIIGGG-TTTTSEEEEEEE-S-EEEEESS----SGGGGTT-EEEE----HHHHHHTT-EEEE--GGGHHHHHHTTS-SEEEEEHHHHHHTT-TTT--EEEE-TT-S---EEEEEE-HHHHHHS-HHHHHHHHHTSHHHHHHHHHHHHHHHHHHHHHHHTSSSSEEEE--HHHHHHHHHHTTTHHHHHHHHHHHTT--HHHHHHHHHHHHHHHHT-/-EEEEE--SS-TTSHIIIII--HHHHHHHHTTTSEEEEE-SS-SS-TTTHHHHHHTTS-SEEEEETTSSTTS-GGGGGGS-TT--S-HHHHHHHHHHHIIIIIGGG-TTTTSEEEEEEE---EEEEESS----SGGGGTT-EEEE----HHHHHHTT-EEEE--GGGHHHHHHTTS-SEEEEEHHHHHHTTGGGT--EEEE-TT-S---EEEEEE-HHHHHTS-HHHHHHHHHTSHHHHHHHHHHHHHHHHHHHHHHHTSSSSEEEE--HHHHHHHHHHTTTHHHHHHHHHHHTT--HHHHHHHHHHHHHHH-

Solvent-accessible surface area: 38081 Å² total

Sequence (941 aa):
VELTLSSWLPPTHAVVADFLPWGEEIRKATDGRVTLRLLPKAVTNPAGHFDAVRDGLVDVTFVSHAYYPGRFQLTKFAVLPFSGDTATSRSIAAWDTYEKYLLKADEHKGVRLLGIYAHGPGIAFTTSKPVKQIGDFQGLKIRVGGGAADVAKAVGASPIAKPAPESYELLSTGVADGVFFPAESLVSFKLDSIIRHATEFPGGLYSDTHAVIINRDAFARLSKQDQDTLVRLSGRHLAELAGRAWDTHDAAARKVLEGGEIELVKADDALIEAVRERTKGFEQAWLDAAKAKGIDGPAALASFRAEIKQLDQPVELTLSSWLPPTHAVVADFLPWGEEIRKATDGRVTLRLLPKAVTNPAGHFDAVRDGLVDVTFVSHAYYPGRFQLTKFAVLPFSGDTATSRSIAAWDTYEKYLLKADEHKGVRLLGIYAHGPGIAFTTSKPVKQIGDFQGLKIRVGGGAADVAKAVGASPIAKPAPESYELLSTGVADGVFFPAESLVSFKLDSIIRHATEFPGGLYSDTHAVIINRDAFARRLSKQDQDTLVRLSGRHLAELAGRAWDTHDAAARKVLEGGEIEELVKADDALIEAVRERTKGFEQAWLDAAKAKGIDGPAALASFRAEIKQLDQQPVELTLSSWLPPTHAVVADFLPWGEEIRKATDGRVTLRLLPKAVTNPAGHFDAVRDGLVDVTFVSHAYYPGRFQLTKFAVLPFSGDTATSRSIAAWDTYEKYLLKADEHKGVRLLGIYAHGPGIAFTTSKPVKQIGDFQGLKIRVGGGAADVAKAVGASPIAKPAPESYELLSSTGVADGVFFPAESLVSFKLDSIIRHATEFPGGLYSDTHAVIINRDAFARLSKQDQDTLVRLSGRHLAELAGRAWDTHDAAARKVLEGGEIELVKADDALIEAVRERTKGFEQAWLDAAKAKGIDGPAALASFRAEIKQLD